Protein AF-A0A812H9Y6-F1 (afdb_monomer_lite)

pLDDT: mean 73.73, std 16.24, range [31.75, 98.31]

Foldseek 3Di:
DPLAPDDQCVQFFDAPVVNCVVLQPLDDPDPDGFDWDWAADCAWIKIDRQAQQKMFIFGRRDRVRTGTFKIKHFDPDPSHHHHDSYADPQRDDQQQFPQNCCVRVPDFLDWDAADDPTFIKTHRQQSQKIWTFDHRDPPPRRTTTGMMMGGDHDDLVCAAQPQPRRRFPAADPFQSPHGHNDVVSVVVCCVVCCVVRPRNVVVVVVVVVVVVVVVVVVVVVVVVVVVVVVVVVVVPPPPDDDDDDDDDDDDDDDDDDDDDPVVVVVVVVPPPDPPVVVVVVVVVVVVVVVVVVVVVVVVVVVVVVVVVVVVVVVVVCVVCVVVVVVVVVVVVVVVVVVVVVVVVVVVVVVVVVVVVVVVVVVVVVVVVVVVVVVVVVVLVVVVVVLVVVLVVLVVQLVVLVVQLVVLVVVLVVLVVVLVVLVVVVPDDPVSVVVNVVSVVVSVVSVVSNVVSVVSNVVSVVVSVVSVVVVVVSVVVVLVSVPDDDPLSVLVVLLVVLVVLLVVLVVLLVVLVVVLVVLVVVLVVLVPDDPPDPVSVVVNVVSVVVSVVSVVSNVVSVVSNVVSVVSNVVSVVVSVVVVLVVQLPDDDDPPLNVLSVVLSVLVVQLVVLVVQLVVLVVLLVVLVVVLVVLVPDDPPDPVSVVVNVVSVVVSVVSVVSNVVSVVSNVVSVVSSVVSVVVVVLVVVVVVLVVPPPDPCNVLVVVLNVLVVQLVVLVVQLVVLVVVLVVLVVVLVVLVPDDPPDPVSVVVSVVSVVVSVVSVVSNVVSVVSNVVSVVVSVVSVVVVVVVVVVVVVVVVVVVPCPDPVNVVVVVVVVVVVVVVVVVD

Radius of gyration: 54.63 Å; chains: 1; bounding box: 152×112×188 Å

Structure (mmCIF, N/CA/C/O backbone):
data_AF-A0A812H9Y6-F1
#
_entry.id   AF-A0A812H9Y6-F1
#
loop_
_atom_site.group_PDB
_atom_site.id
_atom_site.type_symbol
_atom_site.label_atom_id
_atom_site.label_alt_id
_atom_site.label_comp_id
_atom_site.label_asym_id
_atom_site.label_entity_id
_atom_site.label_seq_id
_atom_site.pdbx_PDB_ins_code
_atom_site.Cartn_x
_atom_site.Cartn_y
_atom_site.Cartn_z
_atom_site.occupancy
_atom_site.B_iso_or_equiv
_atom_site.auth_seq_id
_atom_site.auth_comp_id
_atom_site.auth_asym_id
_atom_site.auth_atom_id
_atom_site.pdbx_PDB_model_num
ATOM 1 N N . MET A 1 1 ? -28.471 -32.397 -8.929 1.00 45.22 1 MET A N 1
ATOM 2 C CA . MET A 1 1 ? -27.597 -33.242 -8.087 1.00 45.22 1 MET A CA 1
ATOM 3 C C . MET A 1 1 ? -28.238 -33.353 -6.715 1.00 45.22 1 MET A C 1
ATOM 5 O O . MET A 1 1 ? -28.966 -32.438 -6.343 1.00 45.22 1 MET A O 1
ATOM 9 N N . ALA A 1 2 ? -28.072 -34.466 -5.997 1.00 45.47 2 ALA A N 1
ATOM 10 C CA . ALA A 1 2 ? -28.437 -34.462 -4.582 1.00 45.47 2 ALA A CA 1
ATOM 11 C C . ALA A 1 2 ? -27.534 -33.433 -3.868 1.00 45.47 2 ALA A C 1
ATOM 13 O O . ALA A 1 2 ? -26.368 -33.326 -4.245 1.00 45.47 2 ALA A O 1
ATOM 14 N N . PRO A 1 3 ? -28.021 -32.687 -2.862 1.00 55.81 3 PRO A N 1
ATOM 15 C CA . PRO A 1 3 ? -27.244 -31.649 -2.170 1.00 55.81 3 PRO A CA 1
ATOM 16 C C . PRO A 1 3 ? -26.027 -32.176 -1.378 1.00 55.81 3 PRO A C 1
ATOM 18 O O . PRO A 1 3 ? -25.462 -31.441 -0.588 1.00 55.81 3 PRO A O 1
ATOM 21 N N . ALA A 1 4 ? -25.638 -33.444 -1.541 1.00 61.41 4 ALA A N 1
ATOM 22 C CA . ALA A 1 4 ? -24.475 -34.039 -0.886 1.00 61.41 4 ALA A CA 1
ATOM 23 C C . ALA A 1 4 ? -23.199 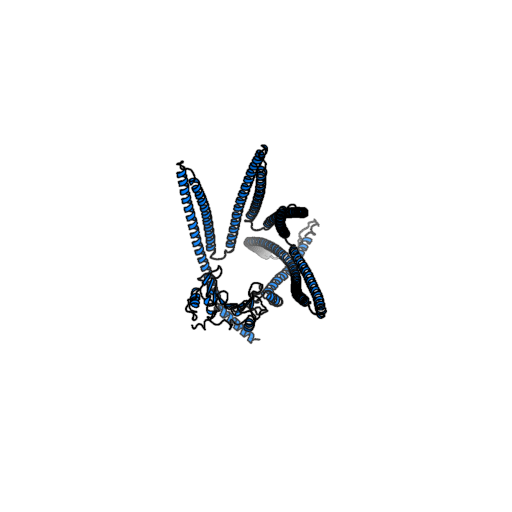-34.020 -1.753 1.00 61.41 4 ALA A C 1
ATOM 25 O O . ALA A 1 4 ? -22.120 -34.236 -1.211 1.00 61.41 4 ALA A O 1
ATOM 26 N N . ASP A 1 5 ? -23.310 -33.741 -3.059 1.00 80.94 5 ASP A N 1
ATOM 27 C CA . ASP A 1 5 ? -22.203 -33.904 -4.020 1.00 80.94 5 ASP A CA 1
ATOM 28 C C . ASP A 1 5 ? -21.676 -32.574 -4.591 1.00 80.94 5 ASP A C 1
ATOM 30 O O . ASP A 1 5 ? -20.948 -32.581 -5.579 1.00 80.94 5 ASP A O 1
ATOM 34 N N . PHE A 1 6 ? -22.074 -31.421 -4.045 1.00 90.81 6 PHE A N 1
ATOM 35 C CA . PHE A 1 6 ? -21.600 -30.136 -4.561 1.00 90.81 6 PHE A CA 1
ATOM 36 C C . PHE A 1 6 ? -20.205 -29.803 -4.020 1.00 90.81 6 PHE A C 1
ATOM 38 O O . PHE A 1 6 ? -20.013 -29.661 -2.809 1.00 90.81 6 PHE A O 1
ATOM 45 N N . GLU A 1 7 ? -19.244 -29.629 -4.924 1.00 93.81 7 GLU A N 1
ATOM 46 C CA . GLU A 1 7 ? -17.911 -29.136 -4.594 1.00 93.81 7 GLU A CA 1
ATOM 47 C C . GLU A 1 7 ? -17.828 -27.628 -4.844 1.00 93.81 7 GLU A C 1
ATOM 49 O O . GLU A 1 7 ? -17.926 -27.152 -5.972 1.00 93.81 7 GLU A O 1
ATOM 54 N N . ALA A 1 8 ? -17.586 -26.852 -3.785 1.00 95.12 8 ALA A N 1
ATOM 55 C CA . ALA A 1 8 ? -17.514 -25.393 -3.875 1.00 95.12 8 ALA A CA 1
ATOM 56 C C . ALA A 1 8 ? -16.424 -24.880 -4.842 1.00 95.12 8 ALA A C 1
ATOM 58 O O . ALA A 1 8 ? -16.546 -23.777 -5.373 1.00 95.12 8 ALA A O 1
ATOM 59 N N . SER A 1 9 ? -15.382 -25.676 -5.106 1.00 95.19 9 SER A N 1
ATOM 60 C CA . SER A 1 9 ? -14.340 -25.370 -6.092 1.00 95.19 9 SER A CA 1
ATOM 61 C C . SER A 1 9 ? -14.849 -25.319 -7.533 1.00 95.19 9 SER A C 1
ATOM 63 O O . SER A 1 9 ? -14.215 -24.663 -8.355 1.00 95.19 9 SER A O 1
ATOM 65 N N . GLU A 1 10 ? -15.992 -25.938 -7.849 1.00 95.94 10 GLU A N 1
ATOM 66 C CA . GLU A 1 10 ? -16.616 -25.859 -9.180 1.00 95.94 10 GLU A CA 1
ATOM 67 C C . GLU A 1 10 ? -17.096 -24.443 -9.526 1.00 95.94 10 GLU A C 1
ATOM 69 O O . GLU A 1 10 ? -17.323 -24.136 -10.695 1.00 95.94 10 GLU A O 1
ATOM 74 N N . LEU A 1 11 ? -17.234 -23.561 -8.527 1.00 96.75 11 LEU A N 1
ATOM 75 C CA . LEU A 1 11 ? -17.582 -22.161 -8.759 1.00 96.75 11 LEU A CA 1
ATOM 76 C C . LEU A 1 11 ? -16.413 -21.348 -9.323 1.00 96.75 11 LEU A C 1
ATOM 78 O O . LEU A 1 11 ? -16.662 -20.309 -9.931 1.00 96.75 11 LEU A O 1
ATOM 82 N N . LEU A 1 12 ? -15.163 -21.786 -9.131 1.00 97.38 12 LEU A N 1
ATOM 83 C CA . LEU A 1 12 ? -13.985 -21.060 -9.605 1.00 97.38 12 LEU A CA 1
ATOM 84 C C . LEU A 1 12 ? -13.983 -20.961 -11.135 1.00 97.38 12 LEU A C 1
ATOM 86 O O . LEU A 1 12 ? -14.175 -21.944 -11.846 1.00 97.38 12 LEU A O 1
ATOM 90 N N . GLY A 1 13 ? -13.731 -19.759 -11.650 1.00 96.44 13 GLY A N 1
ATOM 91 C CA . GLY A 1 13 ? -13.686 -19.486 -13.084 1.00 96.44 13 GLY A CA 1
ATOM 92 C C . GLY A 1 13 ? -15.052 -19.364 -13.765 1.00 96.44 13 GLY A C 1
ATOM 93 O O . GLY A 1 13 ? -15.082 -19.103 -14.967 1.00 96.44 13 GLY A O 1
ATOM 94 N N . LEU A 1 14 ? -16.171 -19.510 -13.046 1.00 97.25 14 LEU A N 1
ATOM 95 C CA . LEU A 1 14 ? -17.496 -19.219 -13.600 1.00 97.25 14 LEU A CA 1
ATOM 96 C C . LEU A 1 14 ? -17.693 -17.712 -13.784 1.00 97.25 14 LEU A C 1
ATOM 98 O O . LEU A 1 14 ? -17.164 -16.902 -13.022 1.00 97.25 14 LEU A O 1
ATOM 102 N N . ASP A 1 15 ? -18.474 -17.332 -14.792 1.00 96.56 15 ASP A N 1
ATOM 103 C CA . ASP A 1 15 ? -18.981 -15.967 -14.913 1.00 96.56 15 ASP A CA 1
ATOM 104 C C . ASP A 1 15 ? -20.146 -15.708 -13.939 1.00 96.56 15 ASP A C 1
ATOM 106 O O . ASP A 1 15 ? -20.607 -16.594 -13.206 1.00 96.56 15 ASP A O 1
ATOM 110 N N . GLN A 1 16 ? -20.605 -14.458 -13.898 1.00 95.06 16 GLN A N 1
ATOM 111 C CA . GLN A 1 16 ? -21.640 -14.025 -12.964 1.00 95.06 16 GLN A CA 1
ATOM 112 C C . GLN A 1 16 ? -22.977 -14.762 -13.162 1.00 95.06 16 GLN A C 1
ATOM 114 O O . GLN A 1 16 ? -23.628 -15.107 -12.172 1.00 95.06 16 GLN A O 1
ATOM 119 N N . ASP A 1 17 ? -23.387 -15.023 -14.403 1.00 94.62 17 ASP A N 1
ATOM 120 C CA . ASP A 1 17 ? -24.685 -15.630 -14.718 1.00 94.62 17 ASP A CA 1
ATOM 121 C C . ASP A 1 17 ? -24.686 -17.136 -14.442 1.00 94.62 17 ASP A C 1
ATOM 123 O O . ASP A 1 17 ? -25.626 -17.670 -13.837 1.00 94.62 17 ASP A O 1
ATOM 127 N N . ALA A 1 18 ? -23.597 -17.817 -14.801 1.00 95.69 18 ALA A N 1
ATOM 128 C CA . ALA A 1 18 ? -23.378 -19.215 -14.465 1.00 95.69 18 ALA A CA 1
ATOM 129 C C . ALA A 1 18 ? -23.347 -19.409 -12.943 1.00 95.69 18 ALA A C 1
ATOM 131 O O . ALA A 1 18 ? -24.037 -20.285 -12.419 1.00 95.69 18 ALA A O 1
ATOM 132 N N . CYS A 1 19 ? -22.632 -18.547 -12.212 1.00 95.38 19 CYS A N 1
ATOM 133 C CA . CYS A 1 19 ? -22.560 -18.627 -10.755 1.00 95.38 19 CYS A CA 1
ATOM 134 C C . CYS A 1 19 ? -23.928 -18.389 -10.087 1.00 95.38 19 CYS A C 1
ATOM 136 O O . CYS A 1 19 ? -24.327 -19.154 -9.206 1.00 95.38 19 CYS A O 1
ATOM 138 N N . ARG A 1 20 ? -24.698 -17.388 -10.545 1.00 94.81 20 ARG A N 1
ATOM 139 C CA . ARG A 1 20 ? -26.080 -17.152 -10.079 1.00 94.81 20 ARG A CA 1
ATOM 140 C C . ARG A 1 20 ? -26.973 -18.370 -10.298 1.00 94.81 20 ARG A C 1
ATOM 142 O O . ARG A 1 20 ? -27.770 -18.697 -9.421 1.00 94.81 20 ARG A O 1
ATOM 149 N N . THR A 1 21 ? -26.832 -19.029 -11.446 1.00 94.19 21 THR A N 1
ATOM 150 C CA . THR A 1 21 ? -27.597 -20.235 -11.786 1.00 94.19 21 THR A CA 1
ATOM 151 C C . THR A 1 21 ? -27.258 -21.372 -10.825 1.00 94.19 21 THR A C 1
ATOM 153 O O . THR A 1 21 ? -28.156 -21.905 -10.176 1.00 94.19 21 THR A O 1
ATOM 156 N N . VAL A 1 22 ? -25.967 -21.673 -10.640 1.00 94.19 22 VAL A N 1
ATOM 157 C CA . VAL A 1 22 ? -25.518 -22.739 -9.729 1.00 94.19 22 VAL A CA 1
ATOM 158 C C . VAL A 1 22 ? -25.976 -22.466 -8.294 1.00 94.19 22 VAL A C 1
ATOM 160 O O . VAL A 1 22 ? -26.613 -23.322 -7.687 1.00 94.19 22 VAL A O 1
ATOM 163 N N . LEU A 1 23 ? -25.739 -21.263 -7.758 1.00 92.94 23 LEU A N 1
ATOM 164 C CA . LEU A 1 23 ? -26.160 -20.915 -6.393 1.00 92.94 23 LEU A CA 1
ATOM 165 C C . LEU A 1 23 ? -27.689 -20.920 -6.222 1.00 92.94 23 LEU A C 1
ATOM 167 O O . LEU A 1 23 ? -28.188 -21.269 -5.152 1.00 92.94 23 LEU A O 1
ATOM 171 N N . GLY A 1 24 ? -28.442 -20.564 -7.267 1.00 90.44 24 GLY A N 1
ATOM 172 C CA . GLY A 1 24 ? -29.904 -20.636 -7.278 1.00 90.44 24 GLY A CA 1
ATOM 173 C C . GLY A 1 24 ? -30.453 -22.069 -7.273 1.00 90.44 24 GLY A C 1
ATOM 174 O O . GLY A 1 24 ? -31.546 -22.302 -6.738 1.00 90.44 24 GLY A O 1
ATOM 175 N N . ASP A 1 25 ? -29.686 -23.013 -7.822 1.00 88.62 25 ASP A N 1
ATOM 176 C CA . ASP A 1 25 ? -30.026 -24.434 -7.929 1.00 88.62 25 ASP A CA 1
ATOM 177 C C . ASP A 1 25 ? -29.615 -25.257 -6.700 1.00 88.62 25 ASP A C 1
ATOM 179 O O . ASP A 1 25 ? -30.205 -26.313 -6.457 1.00 88.62 25 ASP A O 1
ATOM 183 N N . LEU A 1 26 ? -28.692 -24.759 -5.863 1.00 85.25 26 LEU A N 1
ATOM 184 C CA . LEU A 1 26 ? -28.253 -25.376 -4.595 1.00 85.25 26 LEU A CA 1
ATOM 185 C C . LEU A 1 26 ? -29.314 -25.361 -3.485 1.00 85.25 26 LEU A C 1
ATOM 187 O O . LEU A 1 26 ? -29.005 -25.345 -2.293 1.00 85.25 26 LEU A O 1
ATOM 191 N N . ARG A 1 27 ? -30.591 -25.409 -3.865 1.00 68.38 27 ARG A N 1
ATOM 192 C CA . ARG A 1 27 ? -31.733 -25.571 -2.972 1.00 68.38 27 ARG A CA 1
ATOM 193 C C . ARG A 1 27 ? -31.579 -26.864 -2.170 1.00 68.38 27 ARG A C 1
ATOM 195 O O . ARG A 1 27 ? -32.068 -27.926 -2.554 1.00 68.38 27 ARG A O 1
ATOM 202 N N . GLY A 1 28 ? -30.956 -26.764 -0.999 1.00 59.31 28 GLY A N 1
ATOM 203 C CA . GLY A 1 28 ? -31.250 -27.662 0.109 1.00 59.31 28 GLY A CA 1
ATOM 204 C C . GLY A 1 28 ? -32.756 -27.634 0.408 1.00 59.31 28 GLY A C 1
ATOM 205 O O . GLY A 1 28 ? -33.483 -26.792 -0.112 1.00 59.31 28 GLY A O 1
ATOM 206 N N . ALA A 1 29 ? -33.242 -28.542 1.254 1.00 48.31 29 ALA A N 1
ATOM 207 C CA . ALA A 1 29 ? -34.662 -28.822 1.533 1.00 48.31 29 ALA A CA 1
ATOM 208 C C . ALA A 1 29 ? -35.567 -27.635 1.985 1.00 48.31 29 ALA A C 1
ATOM 210 O O . ALA A 1 29 ? -36.717 -27.846 2.371 1.00 48.31 29 ALA A O 1
ATOM 211 N N . SER A 1 30 ? -35.082 -26.394 1.954 1.00 53.72 30 SER A N 1
ATOM 212 C CA . SER A 1 30 ? -35.827 -25.176 2.246 1.00 53.72 30 SER A CA 1
ATOM 213 C C . SER A 1 30 ? -36.622 -24.695 1.024 1.00 53.72 30 SER A C 1
ATOM 215 O O . SER A 1 30 ? -36.083 -24.446 -0.049 1.00 53.72 30 SER A O 1
ATOM 217 N N . LEU A 1 31 ? -37.934 -24.522 1.200 1.00 59.75 31 LEU A N 1
ATOM 218 C CA . LEU A 1 31 ? -38.875 -24.067 0.165 1.00 59.75 31 LEU A CA 1
ATOM 219 C C . LEU A 1 31 ? -38.742 -22.573 -0.196 1.00 59.75 31 LEU A C 1
ATOM 221 O O . LEU A 1 31 ? -39.502 -22.083 -1.033 1.00 59.75 31 LEU A O 1
ATOM 225 N N . ARG A 1 32 ? -37.834 -21.825 0.445 1.00 69.31 32 ARG A N 1
ATOM 226 C CA . ARG A 1 32 ? -37.672 -20.383 0.211 1.00 69.31 32 ARG A CA 1
ATOM 227 C C . ARG A 1 32 ? -36.626 -20.113 -0.879 1.00 69.31 32 ARG A C 1
ATOM 229 O O . ARG A 1 32 ? -35.589 -20.772 -0.877 1.00 69.31 32 ARG A O 1
ATOM 236 N N . PRO A 1 33 ? -36.876 -19.160 -1.796 1.00 76.06 33 PRO A N 1
ATOM 237 C CA . PRO A 1 33 ? -35.868 -18.732 -2.758 1.00 76.06 33 PRO A CA 1
ATOM 238 C C . PRO A 1 33 ? -34.644 -18.184 -2.015 1.00 76.06 33 PRO A C 1
ATOM 240 O O . PRO A 1 33 ? -34.792 -17.417 -1.064 1.00 76.06 33 PRO A O 1
ATOM 243 N N . VAL A 1 34 ? -33.452 -18.618 -2.430 1.00 84.81 34 VAL A N 1
ATOM 244 C CA . VAL A 1 34 ? -32.186 -18.108 -1.897 1.00 84.81 34 VAL A CA 1
ATOM 245 C C . VAL A 1 34 ? -32.052 -16.657 -2.341 1.00 84.81 34 VAL A C 1
ATOM 247 O O . VAL A 1 34 ? -32.047 -16.364 -3.536 1.00 84.81 34 VAL A O 1
ATOM 250 N N . GLU A 1 35 ? -31.987 -15.750 -1.375 1.00 92.44 35 GLU A N 1
ATOM 251 C CA . GLU A 1 35 ? -31.729 -14.341 -1.634 1.00 92.44 35 GLU A CA 1
ATOM 252 C C . GLU A 1 35 ? -30.244 -14.166 -1.964 1.00 92.44 35 GLU A C 1
ATOM 254 O O . GLU A 1 35 ? -29.372 -14.535 -1.173 1.00 92.44 35 GLU A O 1
ATOM 259 N N . LEU A 1 36 ? -29.970 -13.667 -3.171 1.00 95.25 36 LEU A N 1
ATOM 260 C CA . LEU A 1 36 ? -28.624 -13.404 -3.665 1.00 95.25 36 LEU A CA 1
ATOM 261 C C . LEU A 1 36 ? -28.372 -11.896 -3.644 1.00 95.25 36 LEU A C 1
ATOM 263 O O . LEU A 1 36 ? -29.016 -11.144 -4.377 1.00 95.25 36 LEU A O 1
ATOM 267 N N . GLU A 1 37 ? -27.414 -11.461 -2.834 1.00 96.62 37 GLU A N 1
ATOM 268 C CA . GLU A 1 37 ? -27.000 -10.061 -2.734 1.00 96.62 37 GLU A CA 1
ATOM 269 C C . GLU A 1 37 ? -25.759 -9.828 -3.603 1.00 96.62 37 GLU A C 1
ATOM 271 O O . GLU A 1 37 ? -24.742 -10.503 -3.437 1.00 96.62 37 GLU A O 1
ATOM 276 N N . PHE A 1 38 ? -25.822 -8.868 -4.526 1.00 96.19 38 PHE A N 1
ATOM 277 C CA . PHE A 1 38 ? -24.685 -8.488 -5.365 1.00 96.19 38 PHE A CA 1
ATOM 278 C C . PHE A 1 38 ? -24.125 -7.132 -4.934 1.00 96.19 38 PHE A C 1
ATOM 280 O O . PHE A 1 38 ? -24.885 -6.177 -4.769 1.00 96.19 38 PHE A O 1
ATOM 287 N N . LYS A 1 39 ? -22.802 -7.039 -4.773 1.00 96.81 39 LYS A N 1
ATOM 288 C CA . LYS A 1 39 ? -22.103 -5.809 -4.384 1.00 96.81 39 LYS A CA 1
ATOM 289 C C . LYS A 1 39 ? -20.833 -5.635 -5.210 1.00 96.81 39 LYS A C 1
ATOM 291 O O . LYS A 1 39 ? -19.954 -6.486 -5.153 1.00 96.81 39 LYS A O 1
ATOM 296 N N . SER A 1 40 ? -20.719 -4.538 -5.950 1.00 94.88 40 SER A N 1
ATOM 297 C CA . SER A 1 40 ? -19.539 -4.218 -6.761 1.00 94.88 40 SER A CA 1
ATOM 298 C C . SER A 1 40 ? -18.650 -3.168 -6.095 1.00 94.88 40 SER A C 1
ATOM 300 O O . SER A 1 40 ? -19.141 -2.249 -5.438 1.00 94.88 40 SER A O 1
ATOM 302 N N . PHE A 1 41 ? -17.346 -3.291 -6.314 1.00 94.62 41 PHE A N 1
ATOM 303 C CA . PHE A 1 41 ? -16.297 -2.348 -5.938 1.00 94.62 41 PHE A CA 1
ATOM 304 C C . PHE A 1 41 ? -15.463 -1.992 -7.179 1.00 94.62 41 PHE A C 1
ATOM 306 O O . PHE A 1 41 ? -15.720 -2.489 -8.274 1.00 94.62 41 PHE A O 1
ATOM 313 N N . ARG A 1 42 ? -14.478 -1.098 -7.023 1.00 91.50 42 ARG A N 1
ATOM 314 C CA . ARG A 1 42 ? -13.653 -0.606 -8.141 1.00 91.50 42 ARG A CA 1
ATOM 315 C C . ARG A 1 42 ? -12.817 -1.712 -8.799 1.00 91.50 42 ARG A C 1
ATOM 317 O O . ARG A 1 42 ? -12.554 -1.646 -9.992 1.00 91.50 42 ARG A O 1
ATOM 324 N N . ASP A 1 43 ? -12.377 -2.688 -8.019 1.00 94.00 43 ASP A N 1
ATOM 325 C CA . ASP A 1 43 ? -11.430 -3.739 -8.399 1.00 94.00 43 ASP A CA 1
ATOM 326 C C . ASP A 1 43 ? -12.067 -5.135 -8.470 1.00 94.00 43 ASP A C 1
ATOM 328 O O . ASP A 1 43 ? -11.654 -5.964 -9.282 1.00 94.00 43 ASP A O 1
ATOM 332 N N . CYS A 1 44 ? -13.105 -5.383 -7.673 1.00 96.62 44 CYS A N 1
ATOM 333 C CA . CYS A 1 44 ? -13.784 -6.671 -7.590 1.00 96.62 44 CYS A CA 1
ATOM 334 C C . CYS A 1 44 ? -15.300 -6.530 -7.398 1.00 96.62 44 CYS A C 1
ATOM 336 O O . CYS A 1 44 ? -15.819 -5.460 -7.082 1.00 96.62 44 CYS A O 1
ATOM 338 N N . ALA A 1 45 ? -16.034 -7.626 -7.556 1.00 96.81 45 ALA A N 1
ATOM 339 C CA . ALA A 1 45 ? -17.446 -7.705 -7.191 1.00 96.81 45 ALA A CA 1
ATOM 340 C C . ALA A 1 45 ? -17.723 -8.954 -6.356 1.00 96.81 45 ALA A C 1
ATOM 342 O O . ALA A 1 45 ? -16.981 -9.924 -6.427 1.00 96.81 45 ALA A O 1
ATOM 343 N N . TYR A 1 46 ? -18.796 -8.944 -5.574 1.00 97.75 46 TYR A N 1
ATOM 344 C CA . TYR A 1 46 ? -19.189 -10.048 -4.708 1.00 97.75 46 TYR A CA 1
ATOM 345 C C . TYR A 1 46 ? -20.632 -10.454 -4.976 1.00 97.75 46 TYR A C 1
ATOM 347 O O . TYR A 1 46 ? -21.513 -9.604 -5.119 1.00 97.75 46 TYR A O 1
ATOM 355 N N . LEU A 1 47 ? -20.881 -11.761 -4.980 1.00 97.38 47 LEU A N 1
ATOM 356 C CA . LEU A 1 47 ? -22.219 -12.344 -4.953 1.00 97.38 47 LEU A CA 1
ATOM 357 C C . LEU A 1 47 ? -22.345 -13.179 -3.681 1.00 97.38 47 LEU A C 1
ATOM 359 O O . LEU A 1 47 ? -21.580 -14.112 -3.452 1.00 97.38 47 LEU A O 1
ATOM 363 N N . THR A 1 48 ? -23.295 -12.805 -2.833 1.00 97.56 48 THR A N 1
ATOM 364 C CA . THR A 1 48 ? -23.435 -13.321 -1.473 1.00 97.56 48 THR A CA 1
ATOM 365 C C . THR A 1 48 ? -24.745 -14.086 -1.343 1.00 97.56 48 THR A C 1
ATOM 367 O O . THR A 1 48 ? -25.812 -13.548 -1.629 1.00 97.56 48 THR A O 1
ATOM 370 N N . ALA A 1 49 ? -24.670 -15.325 -0.868 1.00 95.75 49 ALA A N 1
ATOM 371 C CA . ALA A 1 49 ? -25.800 -16.189 -0.557 1.00 95.75 49 ALA A CA 1
ATOM 372 C C . ALA A 1 49 ? -25.774 -16.530 0.942 1.00 95.75 49 ALA A C 1
ATOM 374 O O . ALA A 1 49 ? -25.373 -17.625 1.346 1.00 95.75 49 ALA A O 1
ATOM 375 N N . LYS A 1 50 ? -26.201 -15.583 1.790 1.00 95.00 50 LYS A N 1
ATOM 376 C CA . LYS A 1 50 ? -26.114 -15.700 3.262 1.00 95.00 50 LYS A CA 1
ATOM 377 C C . LYS A 1 50 ? -26.779 -16.962 3.808 1.00 95.00 50 LYS A C 1
ATOM 379 O O . LYS A 1 50 ? -26.227 -17.618 4.686 1.00 95.00 50 LYS A O 1
ATOM 384 N N . ALA A 1 51 ? -27.932 -17.334 3.249 1.00 93.00 51 ALA A N 1
ATOM 385 C CA . ALA A 1 51 ? -28.676 -18.530 3.647 1.00 93.00 51 ALA A CA 1
ATOM 386 C C . ALA A 1 51 ? -27.950 -19.851 3.325 1.00 93.00 51 ALA A C 1
ATOM 388 O O . ALA A 1 51 ? -28.257 -20.868 3.940 1.00 93.00 51 ALA A O 1
ATOM 389 N N . LEU A 1 52 ? -27.009 -19.838 2.374 1.00 93.50 52 LEU A N 1
ATOM 390 C CA . LEU A 1 52 ? -26.175 -20.991 2.023 1.00 93.50 52 LEU A CA 1
ATOM 391 C C . LEU A 1 52 ? -24.811 -20.967 2.724 1.00 93.50 52 LEU A C 1
ATOM 393 O O . LEU A 1 52 ? -24.073 -21.942 2.617 1.00 93.50 52 LEU A O 1
ATOM 397 N N . GLY A 1 53 ? -24.456 -19.871 3.402 1.00 95.75 53 GLY A N 1
ATOM 398 C CA . GLY A 1 53 ? -23.113 -19.687 3.952 1.00 95.75 53 GLY A CA 1
ATOM 399 C C . GLY A 1 53 ? -22.038 -19.529 2.879 1.00 95.75 53 GLY A C 1
ATOM 400 O O . GLY A 1 53 ? -20.900 -19.921 3.114 1.00 95.75 53 GLY A O 1
ATOM 401 N N . VAL A 1 54 ? -22.390 -19.009 1.696 1.00 96.75 54 VAL A N 1
ATOM 402 C CA . VAL A 1 54 ? -21.466 -18.861 0.559 1.00 96.75 54 VAL A CA 1
ATOM 403 C C . VAL A 1 54 ? -21.383 -17.403 0.127 1.00 96.75 54 VAL A C 1
ATOM 405 O O . VAL A 1 54 ? -22.402 -16.722 -0.004 1.00 96.75 54 VAL A O 1
ATOM 408 N N . GLN A 1 55 ? -20.176 -16.935 -0.159 1.00 97.88 55 GLN A N 1
ATOM 409 C CA . GLN A 1 55 ? -19.928 -15.705 -0.904 1.00 97.88 55 GLN A CA 1
ATOM 410 C C . GLN A 1 55 ? -18.880 -15.991 -1.974 1.00 97.88 55 GLN A C 1
ATOM 412 O O . GLN A 1 55 ? -17.931 -16.720 -1.726 1.00 97.88 55 GLN A O 1
ATOM 417 N N . VAL A 1 56 ? -19.025 -15.420 -3.161 1.00 98.00 56 VAL A N 1
ATOM 418 C CA . VAL A 1 56 ? -18.003 -15.497 -4.210 1.00 98.00 56 VAL A CA 1
ATOM 419 C C . VAL A 1 56 ? -17.517 -14.104 -4.568 1.00 98.00 56 VAL A C 1
ATOM 421 O O . VAL A 1 56 ? -18.300 -13.151 -4.522 1.00 98.00 56 VAL A O 1
ATOM 424 N N . ARG A 1 57 ? -16.240 -13.995 -4.933 1.00 97.94 57 ARG A N 1
ATOM 425 C CA . ARG A 1 57 ? -15.623 -12.781 -5.467 1.00 97.94 57 ARG A CA 1
ATOM 426 C C . ARG A 1 57 ? -15.337 -12.954 -6.952 1.00 97.94 57 ARG A C 1
ATOM 428 O O . ARG A 1 57 ? -14.911 -14.023 -7.376 1.00 97.94 57 ARG A O 1
ATOM 435 N N . PHE A 1 58 ? -15.577 -11.897 -7.715 1.00 97.44 58 PHE A N 1
ATOM 436 C CA . PHE A 1 58 ? -15.262 -11.784 -9.129 1.00 97.44 58 PHE A CA 1
ATOM 437 C C . PHE A 1 58 ? -14.150 -10.767 -9.348 1.00 97.44 58 PHE A C 1
ATOM 439 O O . PHE A 1 58 ? -14.229 -9.652 -8.820 1.00 97.44 58 PHE A O 1
ATOM 446 N N . THR A 1 59 ? -13.185 -11.131 -10.191 1.00 94.19 59 THR A N 1
ATOM 447 C CA . THR A 1 59 ? -12.086 -10.252 -10.606 1.00 94.19 59 THR A CA 1
ATOM 448 C C . THR A 1 59 ? -11.836 -10.413 -12.115 1.00 94.19 59 THR A C 1
ATOM 450 O O . THR A 1 59 ? -11.723 -11.551 -12.578 1.00 94.19 59 THR A O 1
ATOM 453 N N . PRO A 1 60 ? -11.729 -9.318 -12.899 1.00 90.25 60 PRO A N 1
ATOM 454 C CA . PRO A 1 60 ? -11.994 -7.924 -12.513 1.00 90.25 60 PRO A CA 1
ATOM 455 C C . PRO A 1 60 ? -13.492 -7.669 -12.251 1.00 90.25 60 PRO A C 1
ATOM 457 O O . PRO A 1 60 ? -14.332 -8.509 -12.564 1.00 90.25 60 PRO A O 1
ATOM 460 N N . ALA A 1 61 ? -13.837 -6.507 -11.686 1.00 82.44 61 ALA A N 1
ATOM 461 C CA . ALA A 1 61 ? -15.228 -6.132 -11.388 1.00 82.44 61 ALA A CA 1
ATOM 462 C C . ALA A 1 61 ? -16.156 -6.058 -12.621 1.00 82.44 61 ALA A C 1
ATOM 464 O O . ALA A 1 61 ? -17.375 -6.138 -12.469 1.00 82.44 61 ALA A O 1
ATOM 465 N N . ASP A 1 62 ? -15.595 -5.886 -13.823 1.00 85.38 62 ASP A N 1
ATOM 466 C CA . ASP A 1 62 ? -16.338 -5.684 -15.069 1.00 85.38 62 ASP A CA 1
ATOM 467 C C . ASP A 1 62 ? -17.065 -6.973 -15.525 1.00 85.38 62 ASP A C 1
ATOM 469 O O . ASP A 1 62 ? -16.395 -7.947 -15.884 1.00 85.38 62 ASP A O 1
ATOM 473 N N . PRO A 1 63 ? -18.416 -7.011 -15.559 1.00 83.50 63 PRO A N 1
ATOM 474 C CA . PRO A 1 63 ? -19.211 -8.224 -15.789 1.00 83.50 63 PRO A CA 1
ATOM 475 C C . PRO A 1 63 ? -18.815 -9.130 -16.974 1.00 83.50 63 PRO A C 1
ATOM 477 O O . PRO A 1 63 ? -18.798 -10.347 -16.789 1.00 83.50 63 PRO A O 1
ATOM 480 N N . PRO A 1 64 ? -18.478 -8.631 -18.183 1.00 83.06 64 PRO A N 1
ATOM 481 C CA . PRO A 1 64 ? -18.122 -9.506 -19.304 1.00 83.06 64 PRO A CA 1
ATOM 482 C C . PRO A 1 64 ? -16.833 -10.311 -19.062 1.00 83.06 64 PRO A C 1
ATOM 484 O O . PRO A 1 64 ? -16.688 -11.429 -19.572 1.00 83.06 64 PRO A O 1
ATOM 487 N N . GLN A 1 65 ? -15.903 -9.778 -18.266 1.00 86.56 65 GLN A N 1
ATOM 488 C CA . GLN A 1 65 ? -14.620 -10.419 -17.946 1.00 86.56 65 GLN A CA 1
ATOM 489 C C . GLN A 1 65 ? -14.561 -10.964 -16.518 1.00 86.56 65 GLN A C 1
ATOM 491 O O . GLN A 1 65 ? -13.683 -11.769 -16.218 1.00 86.56 65 GLN A O 1
ATOM 496 N N . ALA A 1 66 ? -15.506 -10.570 -15.667 1.00 92.56 66 ALA A N 1
ATOM 497 C CA . ALA A 1 66 ? -15.656 -11.038 -14.304 1.00 92.56 66 ALA A CA 1
ATOM 498 C C . ALA A 1 66 ? -15.732 -12.565 -14.279 1.00 92.56 66 ALA A C 1
ATOM 500 O O . ALA A 1 66 ? -16.631 -13.181 -14.864 1.00 92.56 66 ALA A O 1
ATOM 501 N N . ARG A 1 67 ? -14.763 -13.181 -13.606 1.00 97.00 67 ARG A N 1
ATOM 502 C CA . ARG A 1 67 ? -14.752 -14.609 -13.292 1.00 97.00 67 ARG A CA 1
ATOM 503 C C . ARG A 1 67 ? -14.546 -14.778 -11.802 1.00 97.00 67 ARG A C 1
ATOM 505 O O . ARG A 1 67 ? -13.858 -13.967 -11.183 1.00 97.00 67 ARG A O 1
ATOM 512 N N . VAL A 1 68 ? -15.156 -15.814 -11.239 1.00 97.81 68 VAL A N 1
ATOM 513 C CA . VAL A 1 68 ? -14.986 -16.134 -9.823 1.00 97.81 68 VAL A CA 1
ATOM 514 C C . VAL A 1 68 ? -13.529 -16.501 -9.565 1.00 97.81 68 VAL A C 1
ATOM 516 O O . VAL A 1 68 ? -13.030 -17.480 -10.123 1.00 97.81 68 VAL A O 1
ATOM 519 N N . ASP A 1 69 ? -12.857 -15.734 -8.716 1.00 97.25 69 ASP A N 1
ATOM 520 C CA . ASP A 1 69 ? -11.468 -15.980 -8.328 1.00 97.25 69 ASP A CA 1
ATOM 521 C C . ASP A 1 69 ? -11.346 -16.515 -6.897 1.00 97.25 69 ASP A C 1
ATOM 523 O O . ASP A 1 69 ? -10.391 -17.226 -6.594 1.00 97.25 69 ASP A O 1
ATOM 527 N N . VAL A 1 70 ? -12.317 -16.221 -6.028 1.00 98.00 70 VAL A N 1
ATOM 528 C CA . VAL A 1 70 ? -12.357 -16.714 -4.646 1.00 98.00 70 VAL A CA 1
ATOM 529 C C . VAL A 1 70 ? -13.778 -17.101 -4.247 1.00 98.00 70 VAL A C 1
ATOM 531 O O . VAL A 1 70 ? -14.740 -16.387 -4.535 1.00 98.00 70 VAL A O 1
ATOM 534 N N . VAL A 1 71 ? -13.905 -18.219 -3.536 1.00 98.31 71 VAL A N 1
ATOM 535 C CA . VAL A 1 71 ? -15.148 -18.719 -2.938 1.00 98.31 71 VAL A CA 1
ATOM 536 C C . VAL A 1 71 ? -14.977 -18.778 -1.424 1.00 98.31 71 VAL A C 1
ATOM 538 O O . VAL A 1 71 ? -14.134 -19.513 -0.926 1.00 98.31 71 VAL A O 1
ATOM 541 N N . PHE A 1 72 ? -15.787 -18.036 -0.684 1.00 98.12 72 PHE A N 1
ATOM 542 C CA . PHE A 1 72 ? -15.819 -18.021 0.775 1.00 98.12 72 PHE A CA 1
ATOM 543 C C . PHE A 1 72 ? -16.950 -18.912 1.288 1.00 98.12 72 PHE A C 1
ATOM 545 O O . PHE A 1 72 ? -18.110 -18.755 0.898 1.00 98.12 72 PHE A O 1
ATOM 552 N N . LEU A 1 73 ? -16.607 -19.820 2.195 1.00 97.88 73 LEU A N 1
ATOM 553 C CA . LEU A 1 73 ? -17.514 -20.699 2.918 1.00 97.88 73 LEU A CA 1
ATOM 554 C C . LEU A 1 73 ? -17.525 -20.273 4.380 1.00 97.88 73 LEU A C 1
ATOM 556 O O . LEU A 1 73 ? -16.483 -20.277 5.032 1.00 97.88 73 LEU A O 1
ATOM 560 N N . TYR A 1 74 ? -18.689 -19.920 4.903 1.00 97.50 74 TYR A N 1
ATOM 561 C CA . TYR A 1 74 ? -18.827 -19.397 6.256 1.00 97.50 74 TYR A CA 1
ATOM 562 C C . TYR A 1 74 ? -19.262 -20.477 7.241 1.00 97.50 74 TYR A C 1
ATOM 564 O O . TYR A 1 74 ? -20.111 -21.325 6.949 1.00 97.50 74 TYR A O 1
ATOM 572 N N . ASN A 1 75 ? -18.704 -20.403 8.445 1.00 95.62 75 ASN A N 1
ATOM 573 C CA . ASN A 1 75 ? -19.301 -21.018 9.618 1.00 95.62 75 ASN A CA 1
ATOM 574 C C . ASN A 1 75 ? -20.461 -20.137 10.125 1.00 95.62 75 ASN A C 1
ATOM 576 O O . ASN A 1 75 ? -20.581 -18.978 9.736 1.00 95.62 75 ASN A O 1
ATOM 580 N N . GLU A 1 76 ? -21.307 -20.653 11.017 1.00 92.88 76 GLU A N 1
ATOM 581 C CA . GLU A 1 76 ? -22.418 -19.870 11.580 1.00 92.88 76 GLU A CA 1
ATOM 582 C C . GLU A 1 76 ? -21.906 -18.602 12.295 1.00 92.88 76 GLU A C 1
ATOM 584 O O . GLU A 1 76 ? -21.181 -18.696 13.291 1.00 92.88 76 GLU A O 1
ATOM 589 N N . GLY A 1 77 ? -22.278 -17.418 11.799 1.00 89.94 77 GLY A N 1
ATOM 590 C CA . GLY A 1 77 ? -21.814 -16.130 12.328 1.00 89.94 77 GLY A CA 1
ATOM 591 C C . GLY A 1 77 ? -21.984 -14.977 11.335 1.00 89.94 77 GLY A C 1
ATOM 592 O O . GLY A 1 77 ? -22.265 -15.204 10.166 1.00 89.94 77 GLY A O 1
ATOM 593 N N . GLU A 1 78 ? -21.863 -13.729 11.802 1.00 86.62 78 GLU A N 1
ATOM 594 C CA . GLU A 1 78 ? -21.865 -12.504 10.965 1.00 86.62 78 GLU A CA 1
ATOM 595 C C . GLU A 1 78 ? -23.045 -12.367 9.972 1.00 86.62 78 GLU A C 1
ATOM 597 O O . GLU A 1 78 ? -22.957 -11.692 8.950 1.00 86.62 78 GLU A O 1
ATOM 602 N N . GLY A 1 79 ? -24.184 -12.999 10.277 1.00 92.38 79 GLY A N 1
ATOM 603 C CA . GLY A 1 79 ? -25.365 -13.006 9.406 1.00 92.38 79 GLY A CA 1
ATOM 604 C C . GLY A 1 79 ? -25.354 -14.076 8.306 1.00 92.38 79 GLY A C 1
ATOM 605 O O . GLY A 1 79 ? -26.265 -14.088 7.479 1.00 92.38 79 GLY A O 1
ATOM 606 N N . PHE A 1 80 ? -24.376 -14.983 8.305 1.00 94.88 80 PHE A N 1
ATOM 607 C CA . PHE A 1 80 ? -24.304 -16.156 7.436 1.00 94.88 80 PHE A CA 1
ATOM 608 C C . PHE A 1 80 ? -24.770 -17.421 8.165 1.00 94.88 80 PHE A C 1
ATOM 610 O O . PHE A 1 80 ? -24.446 -17.653 9.333 1.00 94.88 80 PHE A O 1
ATOM 617 N N . ALA A 1 81 ? -25.520 -18.263 7.453 1.00 94.44 81 ALA A N 1
ATOM 618 C CA . ALA A 1 81 ? -25.759 -19.638 7.875 1.00 94.44 81 ALA A CA 1
ATOM 619 C C . ALA A 1 81 ? -24.475 -20.465 7.706 1.00 94.44 81 ALA A C 1
ATOM 621 O O . ALA A 1 81 ? -23.645 -20.156 6.854 1.00 94.44 81 ALA A O 1
ATOM 622 N N . GLN A 1 82 ? -24.322 -21.538 8.482 1.00 95.75 82 GLN A N 1
ATOM 623 C CA . GLN A 1 82 ? -23.215 -22.470 8.281 1.00 95.75 82 GLN A CA 1
ATOM 624 C C . GLN A 1 82 ? -23.331 -23.142 6.907 1.00 95.75 82 GLN A C 1
ATOM 626 O O . GLN A 1 82 ? -24.370 -23.725 6.574 1.00 95.75 82 GLN A O 1
ATOM 631 N N . TYR A 1 83 ? -22.249 -23.100 6.129 1.00 95.25 83 TYR A N 1
ATOM 632 C CA . TYR A 1 83 ? -22.178 -23.797 4.853 1.00 95.25 83 TYR A CA 1
ATOM 633 C C . TYR A 1 83 ? -22.446 -25.294 5.034 1.00 95.25 83 TYR A C 1
ATOM 635 O O . TYR A 1 83 ? -21.763 -25.980 5.800 1.00 95.25 83 TYR A O 1
ATOM 643 N N . SER A 1 84 ? -23.454 -25.780 4.310 1.00 92.31 84 SER A N 1
ATOM 644 C CA . SER A 1 84 ? -23.956 -27.158 4.379 1.00 92.31 84 SER A CA 1
ATOM 645 C C . SER A 1 84 ? -24.340 -27.734 3.012 1.00 92.31 84 SER A C 1
ATOM 647 O O . SER A 1 84 ? -24.901 -28.825 2.942 1.00 92.31 84 SER A O 1
ATOM 649 N N . ALA A 1 85 ? -24.038 -27.018 1.920 1.00 90.62 85 ALA A N 1
ATOM 650 C CA . ALA A 1 85 ? -24.361 -27.459 0.562 1.00 90.62 85 ALA A CA 1
ATOM 651 C C . ALA A 1 85 ? -23.431 -28.573 0.043 1.00 90.62 85 ALA A C 1
ATOM 653 O O . ALA A 1 85 ? -23.732 -29.172 -0.981 1.00 90.62 85 ALA A O 1
ATOM 654 N N . GLY A 1 86 ? -22.326 -28.854 0.738 1.00 92.38 86 GLY A N 1
ATOM 655 C CA . GLY A 1 86 ? -21.364 -29.898 0.393 1.00 92.38 86 GLY A CA 1
ATOM 656 C C . GLY A 1 86 ? -20.283 -30.058 1.470 1.00 92.38 86 GLY A C 1
ATOM 657 O O . GLY A 1 86 ? -20.307 -29.334 2.472 1.00 92.38 86 GLY A O 1
ATOM 658 N N . PRO A 1 87 ? -19.339 -31.001 1.304 1.00 94.88 87 PRO A N 1
ATOM 659 C CA . PRO A 1 87 ? -18.194 -31.135 2.201 1.00 94.88 87 PRO A CA 1
ATOM 660 C C . PRO A 1 87 ? -17.244 -29.930 2.085 1.00 94.88 87 PRO A C 1
ATOM 662 O O . PRO A 1 87 ? -17.184 -29.265 1.050 1.00 94.88 87 PRO A O 1
ATOM 665 N N . LEU A 1 88 ? -16.480 -29.652 3.145 1.00 96.50 88 LEU A N 1
ATOM 666 C CA . LEU A 1 88 ? -15.370 -28.698 3.065 1.00 96.50 88 LEU A CA 1
ATOM 667 C C . LEU A 1 88 ? -14.175 -29.333 2.331 1.00 96.50 88 LEU A C 1
ATOM 669 O O . LEU A 1 88 ? -13.997 -30.555 2.392 1.00 96.50 88 LEU A O 1
ATOM 673 N N . PRO A 1 89 ? -13.338 -28.523 1.658 1.00 96.00 89 PRO A N 1
ATOM 674 C CA . PRO A 1 89 ? -12.173 -29.019 0.931 1.00 96.00 89 PRO A CA 1
ATOM 675 C C . PRO A 1 89 ? -11.162 -29.712 1.856 1.00 96.00 89 PRO A C 1
ATOM 677 O O . PRO A 1 89 ? -11.097 -29.435 3.054 1.00 96.00 89 PRO A O 1
ATOM 680 N N . GLU A 1 90 ? -10.367 -30.621 1.284 1.00 95.56 90 GLU A N 1
ATOM 681 C CA . GLU A 1 90 ? -9.270 -31.339 1.963 1.00 95.56 90 GLU A CA 1
ATOM 682 C C . GLU A 1 90 ? -9.697 -32.110 3.231 1.00 95.56 90 GLU A C 1
ATOM 684 O O . GLU A 1 90 ? -8.902 -32.354 4.137 1.00 95.56 90 GLU A O 1
ATOM 689 N N . GLY A 1 91 ? -10.973 -32.511 3.306 1.00 95.50 91 GLY A N 1
ATOM 690 C CA . GLY A 1 91 ? -11.515 -33.276 4.433 1.00 95.50 91 GLY A CA 1
ATOM 691 C C . GLY A 1 91 ? -11.724 -32.455 5.709 1.00 95.50 91 GLY A C 1
ATOM 692 O O . GLY A 1 91 ? -11.925 -33.032 6.782 1.00 95.50 91 GLY A O 1
ATOM 693 N N . LEU A 1 92 ? -11.689 -31.123 5.609 1.00 97.19 92 LEU A N 1
ATOM 694 C CA . LEU A 1 92 ? -11.954 -30.237 6.735 1.00 97.19 92 LEU A CA 1
ATOM 695 C C . LEU A 1 92 ? -13.386 -30.414 7.268 1.00 97.19 92 LEU A C 1
ATOM 697 O O . LEU A 1 92 ? -14.313 -30.815 6.566 1.00 97.19 92 LEU A O 1
ATOM 701 N N . GLN A 1 93 ? -13.578 -30.095 8.545 1.00 97.44 93 GLN A N 1
ATOM 702 C CA . GLN A 1 93 ? -14.878 -30.084 9.207 1.00 97.44 93 GLN A CA 1
ATOM 703 C C . GLN A 1 93 ? -14.967 -28.841 10.076 1.00 97.44 93 GLN A C 1
ATOM 705 O O . GLN A 1 93 ? -13.976 -28.458 10.690 1.00 97.44 93 GLN A O 1
ATOM 710 N N . TRP A 1 94 ? -16.153 -28.244 10.198 1.00 97.38 94 TRP A N 1
ATOM 711 C CA . TRP A 1 94 ? -16.358 -27.057 11.037 1.00 97.38 94 TRP A CA 1
ATOM 712 C C . TRP A 1 94 ? -16.008 -27.261 12.521 1.00 97.38 94 TRP A C 1
ATOM 714 O O . TRP A 1 94 ? -15.805 -26.284 13.236 1.00 97.38 94 TRP A O 1
ATOM 724 N N . SER A 1 95 ? -15.914 -28.513 12.980 1.00 97.44 95 SER A N 1
ATOM 725 C CA . SER A 1 95 ? -15.445 -28.890 14.317 1.00 97.44 95 SER A CA 1
ATOM 726 C C . SER A 1 95 ? -13.921 -28.884 14.485 1.00 97.44 95 SER A C 1
ATOM 728 O O . SER A 1 95 ? -13.453 -29.074 15.605 1.00 97.44 95 SER A O 1
ATOM 730 N N . HIS A 1 96 ? -13.145 -28.723 13.409 1.00 98.06 96 HIS A N 1
ATOM 731 C CA . HIS A 1 96 ? -11.693 -28.585 13.494 1.00 98.06 96 HIS A CA 1
ATOM 732 C C . HIS A 1 96 ? -11.321 -27.201 14.029 1.00 98.06 96 HIS A C 1
ATOM 734 O O . HIS A 1 96 ? -11.835 -26.176 13.574 1.00 98.06 96 HIS A O 1
ATOM 740 N N . HIS A 1 97 ? -10.393 -27.182 14.979 1.00 97.75 97 HIS A N 1
ATOM 741 C CA . HIS A 1 97 ? -9.798 -25.965 15.519 1.00 97.75 97 HIS A CA 1
ATOM 742 C C . HIS A 1 97 ? -8.448 -25.689 14.853 1.00 97.75 97 HIS A C 1
ATOM 744 O O . HIS A 1 97 ? -7.921 -26.522 14.112 1.00 97.75 97 HIS A O 1
ATOM 750 N N . SER A 1 98 ? -7.854 -24.534 15.151 1.00 96.50 98 SER A N 1
ATOM 751 C CA . SER A 1 98 ? -6.541 -24.114 14.637 1.00 96.50 98 SER A CA 1
ATOM 752 C C . SER A 1 98 ? -5.470 -25.210 14.687 1.00 96.50 98 SER A C 1
ATOM 754 O O . SER A 1 98 ? -4.773 -25.445 13.698 1.00 96.50 98 SER A O 1
ATOM 756 N N . LYS A 1 99 ? -5.376 -25.940 15.803 1.00 96.50 99 LYS A N 1
ATOM 757 C CA . LYS A 1 99 ? -4.429 -27.049 15.969 1.00 96.50 99 LYS A CA 1
ATOM 758 C C . LYS A 1 99 ? -4.747 -28.248 15.079 1.00 96.50 99 LYS A C 1
ATOM 760 O O . LYS A 1 99 ? -3.830 -28.823 14.496 1.00 96.50 99 LYS A O 1
ATOM 765 N N . ASP A 1 100 ? -6.021 -28.615 14.973 1.00 97.81 100 ASP A N 1
ATOM 766 C CA . ASP A 1 100 ? -6.467 -29.764 14.179 1.00 97.81 100 ASP A CA 1
ATOM 767 C C . ASP A 1 100 ? -6.172 -29.540 12.691 1.00 97.81 100 ASP A C 1
ATOM 769 O O . ASP A 1 100 ? -5.665 -30.434 12.016 1.00 97.81 100 ASP A O 1
ATOM 773 N N . VAL A 1 101 ? -6.409 -28.317 12.203 1.00 97.38 101 VAL A N 1
ATOM 774 C CA . VAL A 1 101 ? -6.128 -27.918 10.817 1.00 97.38 101 VAL A CA 1
ATOM 775 C C . VAL A 1 101 ? -4.638 -28.046 10.496 1.00 97.38 101 VAL A C 1
ATOM 777 O O . VAL A 1 101 ? -4.281 -28.667 9.498 1.00 97.38 101 VAL A O 1
ATOM 780 N N . VAL A 1 102 ? -3.758 -27.522 11.358 1.00 96.12 102 VAL A N 1
ATOM 781 C CA . VAL A 1 102 ? -2.300 -27.597 11.149 1.00 96.12 102 VAL A CA 1
ATOM 782 C C . VAL A 1 102 ? -1.785 -29.036 11.244 1.00 96.12 102 VAL A C 1
ATOM 784 O O . VAL A 1 102 ? -0.899 -29.423 10.487 1.00 96.12 102 VAL A O 1
ATOM 787 N N . LEU A 1 103 ? -2.342 -29.859 12.137 1.00 95.94 103 LEU A N 1
ATOM 788 C CA . LEU A 1 103 ? -1.988 -31.281 12.214 1.00 95.94 103 LEU A CA 1
ATOM 789 C C . LEU A 1 103 ? -2.431 -32.062 10.970 1.00 95.94 103 LEU A C 1
ATOM 791 O O . LEU A 1 103 ? -1.744 -32.999 10.569 1.00 95.94 103 LEU A O 1
ATOM 795 N N . MET A 1 104 ? -3.564 -31.686 10.376 1.00 96.88 104 MET A N 1
ATOM 796 C CA . MET A 1 104 ? -4.142 -32.360 9.214 1.00 96.88 104 MET A CA 1
ATOM 797 C C . MET A 1 104 ? -3.470 -31.952 7.900 1.00 96.88 104 MET A C 1
ATOM 799 O O . MET A 1 104 ? -3.103 -32.817 7.109 1.00 96.88 104 MET A O 1
ATOM 803 N N . LEU A 1 105 ? -3.309 -30.648 7.669 1.00 95.44 105 LEU A N 1
ATOM 804 C CA . LEU A 1 105 ? -2.807 -30.093 6.407 1.00 95.44 105 LEU A CA 1
ATOM 805 C C . LEU A 1 105 ? -1.296 -29.814 6.425 1.00 95.44 105 LEU A C 1
ATOM 807 O O . LEU A 1 105 ? -0.705 -29.520 5.388 1.00 95.44 105 LEU A O 1
ATOM 811 N N . GLY A 1 106 ? -0.655 -29.919 7.590 1.00 94.06 106 GLY A N 1
ATOM 812 C CA . GLY A 1 106 ? 0.759 -29.612 7.779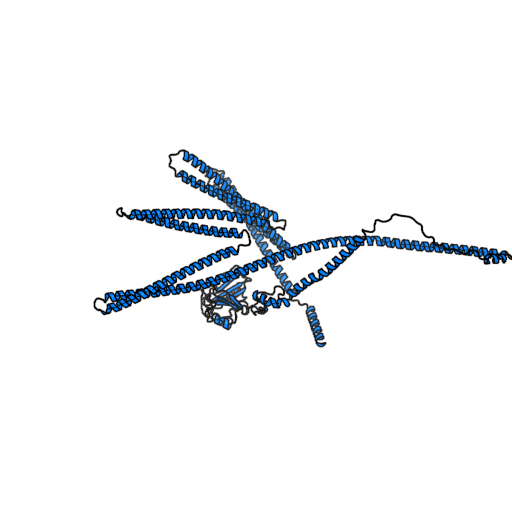 1.00 94.06 106 GLY A CA 1
ATOM 813 C C . GLY A 1 106 ? 1.026 -28.125 8.021 1.00 94.06 106 GLY A C 1
ATOM 814 O O . GLY A 1 106 ? 0.132 -27.340 8.352 1.00 94.06 106 GLY A O 1
ATOM 815 N N . GLU A 1 107 ? 2.295 -27.732 7.886 1.00 90.12 107 GLU A N 1
ATOM 816 C CA . GLU A 1 107 ? 2.702 -26.342 8.093 1.00 90.12 107 GLU A CA 1
ATOM 817 C C . GLU A 1 107 ? 2.096 -25.420 7.020 1.00 90.12 107 GLU A C 1
ATOM 819 O O . GLU A 1 107 ? 2.274 -25.680 5.828 1.00 90.12 107 GLU A O 1
ATOM 824 N N . PRO A 1 108 ? 1.412 -24.327 7.413 1.00 93.06 108 PRO A N 1
ATOM 825 C CA . PRO A 1 108 ? 0.854 -23.386 6.452 1.00 93.06 108 PRO A CA 1
ATOM 826 C C . PRO A 1 108 ? 1.953 -22.625 5.701 1.00 93.06 108 PRO A C 1
ATOM 828 O O . PRO A 1 108 ? 3.041 -22.356 6.231 1.00 93.06 108 PRO A O 1
ATOM 831 N N . SER A 1 109 ? 1.636 -22.248 4.462 1.00 86.94 109 SER A N 1
ATOM 832 C CA . SER A 1 109 ? 2.516 -21.449 3.602 1.00 86.94 109 SER A CA 1
ATOM 833 C C . SER A 1 109 ? 2.704 -20.054 4.189 1.00 86.94 109 SER A C 1
ATOM 835 O O . SER A 1 109 ? 3.848 -19.611 4.347 1.00 86.94 109 SER A O 1
ATOM 837 N N . ASP A 1 110 ? 1.604 -19.440 4.631 1.00 89.25 110 ASP A N 1
ATOM 838 C CA . ASP A 1 110 ? 1.601 -18.133 5.281 1.00 89.25 110 ASP A CA 1
ATOM 839 C C . ASP A 1 110 ? 0.685 -18.082 6.516 1.00 89.25 110 ASP A C 1
ATOM 841 O O . ASP A 1 110 ? -0.214 -18.908 6.701 1.00 89.25 110 ASP A O 1
ATOM 845 N N . LYS A 1 111 ? 0.956 -17.117 7.396 1.00 93.44 111 LYS A N 1
ATOM 846 C CA . LYS A 1 111 ? 0.212 -16.833 8.625 1.00 93.44 111 LYS A CA 1
ATOM 847 C C . LYS A 1 111 ? -0.037 -15.330 8.692 1.00 93.44 111 LYS A C 1
ATOM 849 O O . LYS A 1 111 ? 0.917 -14.561 8.768 1.00 93.44 111 LYS A O 1
ATOM 854 N N . TYR A 1 112 ? -1.296 -14.911 8.734 1.00 92.56 112 TYR A N 1
ATOM 855 C CA . TYR A 1 112 ? -1.677 -13.499 8.742 1.00 92.56 112 TYR A CA 1
ATOM 856 C C . TYR A 1 112 ? -2.683 -13.179 9.854 1.00 92.56 112 TYR A C 1
ATOM 858 O O . TYR A 1 112 ? -3.302 -14.056 10.456 1.00 92.56 112 TYR A O 1
ATOM 866 N N . GLY A 1 113 ? -2.825 -11.890 10.162 1.00 90.88 113 GLY A N 1
ATOM 867 C CA . GLY A 1 113 ? -3.659 -11.425 11.271 1.00 90.88 113 GLY A CA 1
ATOM 868 C C . GLY A 1 113 ? -2.987 -11.551 12.644 1.00 90.88 113 GLY A C 1
ATOM 869 O O . GLY A 1 113 ? -1.765 -11.667 12.764 1.00 90.88 113 GLY A O 1
ATOM 870 N N . GLY A 1 114 ? -3.801 -11.479 13.697 1.00 83.75 114 GLY A N 1
ATOM 871 C CA . GLY A 1 114 ? -3.347 -11.368 15.084 1.00 83.75 114 GLY A CA 1
ATOM 872 C C . GLY A 1 114 ? -3.212 -9.920 15.575 1.00 83.75 114 GLY A C 1
ATOM 873 O O . GLY A 1 114 ? -3.241 -8.959 14.805 1.00 83.75 114 GLY A O 1
ATOM 874 N N . GLY A 1 115 ? -3.101 -9.761 16.896 1.00 81.44 115 GLY A N 1
ATOM 875 C CA . GLY A 1 115 ? -3.104 -8.460 17.579 1.00 81.44 115 GLY A CA 1
ATOM 876 C C . GLY A 1 115 ? -4.459 -8.122 18.212 1.00 81.44 115 GLY A C 1
ATOM 877 O O . GLY A 1 115 ? -5.320 -8.986 18.357 1.00 81.44 115 GLY A O 1
ATOM 878 N N . ARG A 1 116 ? -4.667 -6.860 18.625 1.00 79.38 116 ARG A N 1
ATOM 879 C CA . ARG A 1 116 ? -5.868 -6.473 19.401 1.00 79.38 116 ARG A CA 1
ATOM 880 C C . ARG A 1 116 ? -7.197 -6.605 18.646 1.00 79.38 116 ARG A C 1
ATOM 882 O O . ARG A 1 116 ? -8.215 -6.754 19.305 1.00 79.38 116 ARG A O 1
ATOM 889 N N . PHE A 1 117 ? -7.204 -6.542 17.311 1.00 77.50 117 PHE A N 1
ATOM 890 C CA . PHE A 1 117 ? -8.451 -6.358 16.547 1.00 77.50 117 PHE A CA 1
ATOM 891 C C . PHE A 1 117 ? -8.608 -7.242 15.304 1.00 77.50 117 PHE A C 1
ATOM 893 O O . PHE A 1 117 ? -9.601 -7.108 14.598 1.00 77.50 117 PHE A O 1
ATOM 900 N N . ARG A 1 118 ? -7.644 -8.115 14.985 1.00 86.00 118 ARG A N 1
ATOM 901 C CA . ARG A 1 118 ? -7.708 -8.950 13.774 1.00 86.00 118 ARG A CA 1
ATOM 902 C C . ARG A 1 118 ? -7.644 -10.418 14.141 1.00 86.00 118 ARG A C 1
ATOM 904 O O . ARG A 1 118 ? -6.676 -10.843 14.771 1.00 86.00 118 ARG A O 1
ATOM 911 N N . ALA A 1 119 ? -8.651 -11.175 13.722 1.00 92.56 119 ALA A N 1
ATOM 912 C CA . ALA A 1 119 ? -8.640 -12.619 13.871 1.00 92.56 119 ALA A CA 1
ATOM 913 C C . ALA A 1 119 ? -7.445 -13.230 13.120 1.00 92.56 119 ALA A C 1
ATOM 915 O O . ALA A 1 119 ? -6.943 -12.646 12.153 1.00 92.56 119 ALA A O 1
ATOM 916 N N . VAL A 1 120 ? -6.944 -14.365 13.604 1.00 96.19 120 VAL A N 1
ATOM 917 C CA . VAL A 1 120 ? -5.804 -15.040 12.969 1.00 96.19 120 VAL A CA 1
ATOM 918 C C . VAL A 1 120 ? -6.269 -15.874 11.781 1.00 96.19 120 VAL A C 1
ATOM 920 O O . VAL A 1 120 ? -7.363 -16.438 11.801 1.00 96.19 120 VAL A O 1
ATOM 923 N N . GLY A 1 121 ? -5.435 -15.965 10.751 1.00 97.00 121 GLY A N 1
ATOM 924 C CA . GLY A 1 121 ? -5.698 -16.769 9.564 1.00 97.00 121 GLY A CA 1
ATOM 925 C C . GLY A 1 121 ? -4.435 -17.432 9.032 1.00 97.00 121 GLY A C 1
ATOM 926 O O . GLY A 1 121 ? -3.327 -16.920 9.196 1.00 97.00 121 GLY A O 1
ATOM 927 N N . ILE A 1 122 ? -4.594 -18.602 8.427 1.00 96.94 122 ILE A N 1
ATOM 928 C CA . ILE A 1 122 ? -3.502 -19.377 7.834 1.00 96.94 122 ILE A CA 1
ATOM 929 C C . ILE A 1 122 ? -3.807 -19.676 6.371 1.00 96.94 122 ILE A C 1
ATOM 931 O O . ILE A 1 122 ? -4.952 -19.958 6.024 1.00 96.94 122 ILE A O 1
ATOM 935 N N . SER A 1 123 ? -2.771 -19.639 5.537 1.00 95.44 123 SER A N 1
ATOM 936 C CA . SER A 1 123 ? -2.874 -19.874 4.097 1.00 95.44 123 SER A CA 1
ATOM 937 C C . SER A 1 123 ? -2.128 -21.134 3.668 1.00 95.44 123 SER A C 1
ATOM 939 O O . SER A 1 123 ? -0.997 -21.392 4.096 1.00 95.44 123 SER A O 1
ATOM 941 N N . TYR A 1 124 ? -2.748 -21.894 2.773 1.00 94.56 124 TYR A N 1
ATOM 942 C CA . TYR A 1 124 ? -2.217 -23.054 2.066 1.00 94.56 124 TYR A CA 1
ATOM 943 C C . TYR A 1 124 ? -2.345 -22.819 0.554 1.00 94.56 124 TYR A C 1
ATOM 945 O O . TYR A 1 124 ? -3.152 -23.445 -0.132 1.00 94.56 124 TYR A O 1
ATOM 953 N N . GLU A 1 125 ? -1.523 -21.916 0.022 1.00 90.31 125 GLU A N 1
ATOM 954 C CA . GLU A 1 125 ? -1.533 -21.481 -1.385 1.00 90.31 125 GLU A CA 1
ATOM 955 C C . GLU A 1 125 ? -1.460 -22.631 -2.408 1.00 90.31 125 GLU A C 1
ATOM 957 O O . GLU A 1 125 ? -2.137 -22.608 -3.437 1.00 90.31 125 GLU A O 1
ATOM 962 N N . THR A 1 126 ? -0.690 -23.683 -2.115 1.00 88.44 126 THR A N 1
ATOM 963 C CA . THR A 1 126 ? -0.571 -24.875 -2.978 1.00 88.44 126 THR A CA 1
ATOM 964 C C . THR A 1 126 ? -1.838 -25.733 -3.000 1.00 88.44 126 THR A C 1
ATOM 966 O O . THR A 1 126 ? -2.079 -26.460 -3.964 1.00 88.44 126 THR A O 1
ATOM 969 N N . LEU A 1 127 ? -2.659 -25.645 -1.951 1.00 93.75 127 LEU A N 1
ATOM 970 C CA . LEU A 1 127 ? -3.979 -26.271 -1.876 1.00 93.75 127 LEU A CA 1
ATOM 971 C C . LEU A 1 127 ? -5.086 -25.327 -2.364 1.00 93.75 127 LEU A C 1
ATOM 973 O O . LEU A 1 127 ? -6.205 -25.786 -2.589 1.00 93.75 127 LEU A O 1
ATOM 977 N N . GLY A 1 128 ? -4.773 -24.043 -2.571 1.00 95.19 128 GLY A N 1
ATOM 978 C CA . GLY A 1 128 ? -5.748 -23.015 -2.924 1.00 95.19 128 GLY A CA 1
ATOM 979 C C . GLY A 1 128 ? -6.701 -22.699 -1.772 1.00 95.19 128 GLY A C 1
ATOM 980 O O . GLY A 1 128 ? -7.899 -22.556 -2.008 1.00 95.19 128 GLY A O 1
ATOM 981 N N . LEU A 1 129 ? -6.203 -22.690 -0.528 1.00 97.06 129 LEU A N 1
ATOM 982 C CA . LEU A 1 129 ? -7.029 -22.548 0.674 1.00 97.06 129 LEU A CA 1
ATOM 983 C C . LEU A 1 129 ? -6.514 -21.480 1.630 1.00 97.06 129 LEU A C 1
ATOM 985 O O . LEU A 1 129 ? -5.342 -21.493 1.990 1.00 97.06 129 LEU A O 1
ATOM 989 N N . ASP A 1 130 ? -7.430 -20.663 2.139 1.00 97.50 130 ASP A N 1
ATOM 990 C CA . ASP A 1 130 ? -7.216 -19.771 3.279 1.00 97.50 130 ASP A CA 1
ATOM 991 C C . ASP A 1 130 ? -8.222 -20.106 4.376 1.00 97.50 130 ASP A C 1
ATOM 993 O O . ASP A 1 130 ? -9.407 -20.303 4.112 1.00 97.50 130 ASP A O 1
ATOM 997 N N . ILE A 1 131 ? -7.771 -20.163 5.624 1.00 98.06 131 ILE A N 1
ATOM 998 C CA . ILE A 1 131 ? -8.611 -20.515 6.770 1.00 98.06 131 ILE A CA 1
ATOM 999 C C . ILE A 1 131 ? -8.476 -19.412 7.807 1.00 98.06 131 ILE A C 1
ATOM 1001 O O . ILE A 1 131 ? -7.398 -19.209 8.367 1.00 98.06 131 ILE A O 1
ATOM 1005 N N . GLN A 1 132 ? -9.577 -18.718 8.080 1.00 97.31 132 GLN A N 1
ATOM 1006 C CA . GLN A 1 132 ? -9.641 -17.698 9.118 1.00 97.31 132 GLN A CA 1
ATOM 1007 C C . GLN A 1 132 ? -10.353 -18.249 10.351 1.00 97.31 132 GLN A C 1
ATOM 1009 O O . GLN A 1 132 ? -11.386 -18.914 10.250 1.00 97.31 132 GLN A O 1
ATOM 1014 N N . PHE A 1 133 ? -9.801 -17.967 11.526 1.00 97.19 133 PHE A N 1
ATOM 1015 C CA . PHE A 1 133 ? -10.354 -18.369 12.816 1.00 97.19 133 PHE A CA 1
ATOM 1016 C C . PHE A 1 133 ? -11.119 -17.213 13.469 1.00 97.19 133 PHE A C 1
ATOM 1018 O O . PHE A 1 133 ? -11.084 -16.093 12.965 1.00 97.19 133 PHE A O 1
ATOM 1025 N N . ARG A 1 134 ? -11.856 -17.471 14.556 1.00 95.56 134 ARG A N 1
ATOM 1026 C CA . ARG A 1 134 ? -12.667 -16.434 15.226 1.00 95.56 134 ARG A CA 1
ATOM 1027 C C . ARG A 1 134 ? -11.836 -15.518 16.117 1.00 95.56 134 ARG A C 1
ATOM 1029 O O . ARG A 1 134 ? -11.990 -14.302 16.066 1.00 95.56 134 ARG A O 1
ATOM 1036 N N . GLU A 1 135 ? -10.949 -16.097 16.917 1.00 95.44 135 GLU A N 1
ATOM 1037 C CA . GLU A 1 135 ? -10.150 -15.350 17.888 1.00 95.44 135 GLU A CA 1
ATOM 1038 C C . GLU A 1 135 ? -8.866 -14.795 17.255 1.00 95.44 135 GLU A C 1
ATOM 1040 O O . GLU A 1 135 ? -8.369 -15.301 1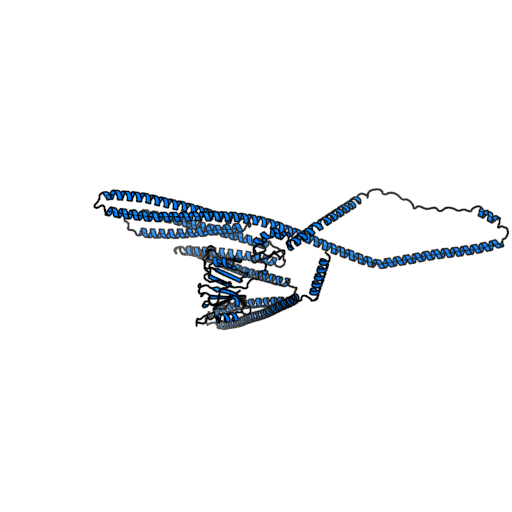6.246 1.00 95.44 135 GLU A O 1
ATOM 1045 N N . SER A 1 136 ? -8.288 -13.762 17.870 1.00 94.75 136 SER A N 1
ATOM 1046 C CA . SER A 1 136 ? -7.033 -13.128 17.431 1.00 94.75 136 SER A CA 1
ATOM 1047 C C . SER A 1 136 ? -5.767 -13.725 18.061 1.00 94.75 136 SER A C 1
ATOM 1049 O O . SER A 1 136 ? -4.654 -13.263 17.789 1.00 94.75 136 SER A O 1
ATOM 1051 N N . ASN A 1 137 ? -5.910 -14.746 18.911 1.00 92.69 137 ASN A N 1
ATOM 1052 C CA . ASN A 1 137 ? -4.799 -15.349 19.639 1.00 92.69 137 ASN A CA 1
ATOM 1053 C C . ASN A 1 137 ? -4.215 -16.564 18.898 1.00 92.69 137 ASN A C 1
ATOM 1055 O O . ASN A 1 137 ? -4.864 -17.600 18.775 1.00 92.69 137 ASN A O 1
ATOM 1059 N N . TRP A 1 138 ? -2.950 -16.461 18.481 1.00 92.00 138 TRP A N 1
ATOM 1060 C CA . TRP A 1 138 ? -2.191 -17.553 17.853 1.00 92.00 138 TRP A CA 1
ATOM 1061 C C . TRP A 1 138 ? -1.959 -18.762 18.766 1.00 92.00 138 TRP A C 1
ATOM 1063 O O . TRP A 1 138 ? -1.739 -19.864 18.269 1.00 92.00 138 TRP A O 1
ATOM 1073 N N . ASN A 1 139 ? -1.985 -18.554 20.084 1.00 92.81 139 ASN A N 1
ATOM 1074 C CA . ASN A 1 139 ? -1.724 -19.600 21.071 1.00 92.81 139 ASN A CA 1
ATOM 1075 C C . ASN A 1 139 ? -2.997 -20.336 21.510 1.00 92.81 139 ASN A C 1
ATOM 1077 O O . ASN A 1 139 ? -2.911 -21.260 22.318 1.00 92.81 139 ASN A O 1
ATOM 1081 N N . ASP A 1 140 ? -4.170 -19.936 21.013 1.00 95.12 140 ASP A N 1
ATOM 1082 C CA . ASP A 1 140 ? -5.407 -20.654 21.293 1.00 95.12 140 ASP A CA 1
ATOM 1083 C C . ASP A 1 140 ? -5.555 -21.856 20.349 1.00 95.12 140 ASP A C 1
ATOM 1085 O O . ASP A 1 140 ? -5.982 -21.744 19.197 1.00 95.12 140 ASP A O 1
ATOM 1089 N N . GLU A 1 141 ? -5.195 -23.033 20.863 1.00 95.19 141 GLU A N 1
ATOM 1090 C CA . GLU A 1 141 ? -5.325 -24.314 20.160 1.00 95.19 141 GLU A CA 1
ATOM 1091 C C . GLU A 1 141 ? -6.784 -24.690 19.858 1.00 95.19 141 GLU A C 1
ATOM 1093 O O . GLU A 1 141 ? -7.030 -25.530 18.992 1.00 95.19 141 GLU A O 1
ATOM 1098 N N . LYS A 1 142 ? -7.743 -24.096 20.581 1.00 96.81 142 LYS A N 1
ATOM 1099 C CA . LYS A 1 142 ? -9.182 -24.353 20.457 1.00 96.81 142 LYS A CA 1
ATOM 1100 C C . LYS A 1 142 ? -9.903 -23.238 19.708 1.00 96.81 142 LYS A C 1
ATOM 1102 O O . LYS A 1 142 ? -11.125 -23.149 19.785 1.00 96.81 142 LYS A O 1
ATOM 1107 N N . ASN A 1 143 ? -9.171 -22.408 18.972 1.00 96.44 143 ASN A N 1
ATOM 1108 C CA . ASN A 1 143 ? -9.763 -21.344 18.180 1.00 96.44 143 ASN A CA 1
ATOM 1109 C C . ASN A 1 143 ? -10.573 -21.950 17.010 1.00 96.44 143 ASN A C 1
ATOM 1111 O O . ASN A 1 143 ? -9.979 -22.615 16.151 1.00 96.44 143 ASN A O 1
ATOM 1115 N N . PRO A 1 144 ? -11.911 -21.788 16.975 1.00 97.19 144 PRO A N 1
ATOM 1116 C CA . PRO A 1 144 ? -12.753 -22.384 15.943 1.00 97.19 144 PRO A CA 1
ATOM 1117 C C . PRO A 1 144 ? -12.619 -21.640 14.609 1.00 97.19 144 PRO A C 1
ATOM 1119 O O . PRO A 1 144 ? -12.379 -20.431 14.570 1.00 97.19 144 PRO A O 1
ATOM 1122 N N . MET A 1 145 ? -12.833 -22.350 13.498 1.00 97.50 145 MET A N 1
ATOM 1123 C CA . MET A 1 145 ? -12.861 -21.728 12.170 1.00 97.50 145 MET A CA 1
ATOM 1124 C C . MET A 1 145 ? -14.044 -20.753 12.043 1.00 97.50 145 MET A C 1
ATOM 1126 O O . MET A 1 145 ? -15.179 -21.065 12.422 1.00 97.50 145 MET A O 1
ATOM 1130 N N . ALA A 1 146 ? -13.773 -19.567 11.505 1.00 96.88 146 ALA A N 1
ATOM 1131 C CA . ALA A 1 146 ? -14.765 -18.557 11.155 1.00 96.88 146 ALA A CA 1
ATOM 1132 C C . ALA A 1 146 ? -15.246 -18.755 9.714 1.00 96.88 146 ALA A C 1
ATOM 1134 O O . ALA A 1 146 ? -16.445 -18.886 9.479 1.00 96.88 146 ALA A O 1
ATOM 1135 N N . PHE A 1 147 ? -14.315 -18.843 8.764 1.00 96.75 147 PHE A N 1
ATOM 1136 C CA . PHE A 1 147 ? -14.615 -19.141 7.367 1.00 96.75 147 PHE A CA 1
ATOM 1137 C C . PHE A 1 147 ? -13.406 -19.757 6.653 1.00 96.75 147 PHE A C 1
ATOM 1139 O O . PHE A 1 147 ? -12.266 -19.657 7.116 1.00 96.75 147 PHE A O 1
ATOM 1146 N N . VAL A 1 148 ? -13.679 -20.407 5.524 1.00 98.06 148 VAL A N 1
ATOM 1147 C CA . VAL A 1 148 ? -12.691 -21.014 4.626 1.00 98.06 148 VAL A CA 1
ATOM 1148 C C . VAL A 1 148 ? -12.831 -20.363 3.257 1.00 98.06 148 VAL A C 1
ATOM 1150 O O . VAL A 1 148 ? -13.932 -20.316 2.716 1.00 98.06 148 VAL A O 1
ATOM 1153 N N . SER A 1 149 ? -11.734 -19.878 2.691 1.00 98.19 149 SER A N 1
ATOM 1154 C CA . SER A 1 149 ? -11.691 -19.336 1.332 1.00 98.19 149 SER A CA 1
ATOM 1155 C C . SER A 1 149 ? -11.001 -20.328 0.408 1.00 98.19 149 SER A C 1
ATOM 1157 O O . SER A 1 149 ? -9.973 -20.900 0.764 1.00 98.19 149 SER A O 1
ATOM 1159 N N . ILE A 1 150 ? -11.563 -20.516 -0.779 1.00 98.19 150 ILE A N 1
ATOM 1160 C CA . ILE A 1 150 ? -11.055 -21.392 -1.831 1.00 98.19 150 ILE A CA 1
ATOM 1161 C C . ILE A 1 150 ? -10.683 -20.517 -3.019 1.00 98.19 150 ILE A C 1
ATOM 1163 O O . ILE A 1 150 ? -11.494 -19.709 -3.466 1.00 98.19 150 ILE A O 1
ATOM 1167 N N . PHE A 1 151 ? -9.479 -20.689 -3.542 1.00 96.56 151 PHE A N 1
ATOM 1168 C CA . PHE A 1 151 ? -8.963 -19.964 -4.699 1.00 96.56 151 PHE A CA 1
ATOM 1169 C C . PHE A 1 151 ? -8.169 -20.914 -5.611 1.00 96.56 151 PHE A C 1
ATOM 1171 O O . PHE A 1 151 ? -7.895 -22.054 -5.221 1.00 96.56 151 PHE A O 1
ATOM 1178 N N . PRO A 1 152 ? -7.824 -20.512 -6.850 1.00 94.44 152 PRO A N 1
ATOM 1179 C CA . PRO A 1 152 ? -7.062 -21.355 -7.760 1.00 94.44 152 PRO A CA 1
ATOM 1180 C C . PRO A 1 152 ? -5.766 -21.852 -7.121 1.00 94.44 152 PRO A C 1
ATOM 1182 O O . PRO A 1 152 ? -4.970 -21.067 -6.607 1.00 94.44 152 PRO A O 1
ATOM 1185 N N . ARG A 1 153 ? -5.548 -23.169 -7.175 1.00 91.44 153 ARG A N 1
ATOM 1186 C CA . ARG A 1 153 ? -4.328 -23.787 -6.648 1.00 91.44 153 ARG A CA 1
ATOM 1187 C C . ARG A 1 153 ? -3.115 -23.228 -7.378 1.00 91.44 153 ARG A C 1
ATOM 1189 O O . ARG A 1 153 ? -3.058 -23.272 -8.608 1.00 91.44 153 ARG A O 1
ATOM 1196 N N . LEU A 1 154 ? -2.128 -22.757 -6.625 1.00 83.81 154 LEU A N 1
ATOM 1197 C CA . LEU A 1 154 ? -0.842 -22.386 -7.199 1.00 83.81 154 LEU A CA 1
ATOM 1198 C C . LEU A 1 154 ? -0.047 -23.655 -7.506 1.00 83.81 154 LEU A C 1
ATOM 1200 O O . LEU A 1 154 ? 0.249 -24.447 -6.610 1.00 83.81 154 LEU A O 1
ATOM 1204 N N . ASP A 1 155 ? 0.295 -23.851 -8.783 1.00 76.62 155 ASP A N 1
ATOM 1205 C CA . ASP A 1 155 ? 1.151 -24.958 -9.207 1.00 76.62 155 ASP A CA 1
ATOM 1206 C C . ASP A 1 155 ? 2.503 -24.853 -8.471 1.00 76.62 155 ASP A C 1
ATOM 1208 O O . ASP A 1 155 ? 3.184 -23.827 -8.620 1.00 76.62 155 ASP A O 1
ATOM 1212 N N . PRO A 1 156 ? 2.924 -25.888 -7.710 1.00 67.19 156 PRO A N 1
ATOM 1213 C CA . PRO A 1 156 ? 4.230 -25.938 -7.049 1.00 67.19 156 PRO A CA 1
ATOM 1214 C C . PRO A 1 156 ? 5.413 -25.663 -7.991 1.00 67.19 156 PRO A C 1
ATOM 1216 O O . PRO A 1 156 ? 6.499 -25.292 -7.537 1.00 67.19 156 PRO A O 1
ATOM 1219 N N . SER A 1 157 ? 5.214 -25.821 -9.306 1.00 61.22 157 SER A N 1
ATOM 1220 C CA . SER A 1 157 ? 6.190 -25.491 -10.348 1.00 61.22 157 SER A CA 1
ATOM 1221 C C . SER A 1 157 ? 6.556 -23.999 -10.419 1.00 61.22 157 SER A C 1
ATOM 1223 O O . SER A 1 157 ? 7.607 -23.664 -10.974 1.00 61.22 157 SER A O 1
ATOM 1225 N N . HIS A 1 158 ? 5.788 -23.100 -9.782 1.00 61.22 158 HIS A N 1
ATOM 1226 C CA . HIS A 1 158 ? 6.106 -21.664 -9.684 1.00 61.22 158 HIS A CA 1
ATOM 1227 C C . HIS A 1 158 ? 7.381 -21.350 -8.882 1.00 61.22 158 HIS A C 1
ATOM 1229 O O . HIS A 1 158 ? 7.826 -20.199 -8.845 1.00 61.22 158 HIS A O 1
ATOM 1235 N N . GLY A 1 159 ? 8.049 -22.384 -8.372 1.00 70.69 159 GLY A N 1
ATOM 1236 C CA . GLY A 1 159 ? 9.351 -22.314 -7.739 1.00 70.69 159 GLY A CA 1
ATOM 1237 C C . GLY A 1 159 ? 9.157 -22.371 -6.242 1.00 70.69 159 GLY A C 1
ATOM 1238 O O . GLY A 1 159 ? 8.729 -21.408 -5.620 1.00 70.69 159 GLY A O 1
ATOM 1239 N N . LEU A 1 160 ? 9.474 -23.508 -5.643 1.00 83.31 160 LEU A N 1
ATOM 1240 C CA . LEU A 1 160 ? 9.592 -23.577 -4.198 1.00 83.31 160 LEU A CA 1
ATOM 1241 C C . LEU A 1 160 ? 10.852 -22.822 -3.769 1.00 83.31 160 LEU A C 1
ATOM 1243 O O . LEU A 1 160 ? 11.853 -22.750 -4.487 1.00 83.31 160 LEU A O 1
ATOM 1247 N N . CYS A 1 161 ? 10.791 -22.243 -2.582 1.00 88.56 161 CYS A N 1
ATOM 1248 C CA . CYS A 1 161 ? 11.898 -21.583 -1.935 1.00 88.56 161 CYS A CA 1
ATOM 1249 C C . CYS A 1 161 ? 13.042 -22.581 -1.785 1.00 88.56 161 CYS A C 1
ATOM 1251 O O . CYS A 1 161 ? 12.892 -23.601 -1.113 1.00 88.56 161 CYS A O 1
ATOM 1253 N N . GLN A 1 162 ? 14.203 -22.251 -2.346 1.00 88.50 162 GLN A N 1
ATOM 1254 C CA . GLN A 1 162 ? 15.375 -23.129 -2.329 1.00 88.50 162 GLN A CA 1
ATOM 1255 C C . GLN A 1 162 ? 15.843 -23.490 -0.906 1.00 88.50 162 GLN A C 1
ATOM 1257 O O . GLN A 1 162 ? 16.524 -24.494 -0.716 1.00 88.50 162 GLN A O 1
ATOM 1262 N N . ILE A 1 163 ? 15.489 -22.669 0.090 1.00 90.75 163 ILE A N 1
ATOM 1263 C CA . ILE A 1 163 ? 15.899 -22.850 1.486 1.00 90.75 163 ILE A CA 1
ATOM 1264 C C . ILE A 1 163 ? 14.862 -23.612 2.307 1.00 90.75 163 ILE A C 1
ATOM 1266 O O . ILE A 1 163 ? 15.213 -24.575 2.980 1.00 90.75 163 ILE A O 1
ATOM 1270 N N . CYS A 1 164 ? 13.604 -23.171 2.297 1.00 85.06 164 CYS A N 1
ATOM 1271 C CA . CYS A 1 164 ? 12.583 -23.702 3.205 1.00 85.06 164 CYS A CA 1
ATOM 1272 C C . CYS A 1 164 ? 11.479 -24.505 2.507 1.00 85.06 164 CYS A C 1
ATOM 1274 O O . CYS A 1 164 ? 10.585 -24.995 3.183 1.00 85.06 164 CYS A O 1
ATOM 1276 N N . GLY A 1 165 ? 11.496 -24.611 1.175 1.00 78.31 165 GLY A N 1
ATOM 1277 C CA . GLY A 1 165 ? 10.495 -25.357 0.408 1.00 78.31 165 GLY A CA 1
ATOM 1278 C C . GLY A 1 165 ? 9.105 -24.713 0.333 1.00 78.31 165 GLY A C 1
ATOM 1279 O O . GLY A 1 165 ? 8.241 -25.263 -0.337 1.00 78.31 165 GLY A O 1
ATOM 1280 N N . LYS A 1 166 ? 8.879 -23.556 0.973 1.00 81.06 166 LYS A N 1
ATOM 1281 C CA . LYS A 1 166 ? 7.635 -22.766 0.851 1.00 81.06 166 LYS A CA 1
ATOM 1282 C C . LYS A 1 166 ? 7.488 -22.162 -0.543 1.00 81.06 166 LYS A C 1
ATOM 1284 O O . LYS A 1 166 ? 8.495 -22.004 -1.222 1.00 81.06 166 LYS A O 1
ATOM 1289 N N . LEU A 1 167 ? 6.290 -21.763 -0.963 1.00 80.06 167 LEU A N 1
ATOM 1290 C CA . LEU A 1 167 ? 6.106 -21.115 -2.266 1.00 80.06 167 LEU A CA 1
ATOM 1291 C C . LEU A 1 167 ? 6.971 -19.846 -2.374 1.00 80.06 167 LEU A C 1
ATOM 1293 O O . LEU A 1 167 ? 7.055 -19.052 -1.434 1.00 80.06 167 LEU A O 1
ATOM 1297 N N . ALA A 1 168 ? 7.694 -19.685 -3.482 1.00 86.88 168 ALA A N 1
ATOM 1298 C CA . ALA A 1 168 ? 8.527 -18.512 -3.674 1.00 86.88 168 ALA A CA 1
ATOM 1299 C C . ALA A 1 168 ? 7.719 -17.332 -4.206 1.00 86.88 168 ALA A C 1
ATOM 1301 O O . ALA A 1 168 ? 7.080 -17.420 -5.249 1.00 86.88 168 ALA A O 1
ATOM 1302 N N . SER A 1 169 ? 7.846 -16.193 -3.537 1.00 83.94 169 SER A N 1
ATOM 1303 C CA . SER A 1 169 ? 7.290 -14.913 -3.969 1.00 83.94 169 SER A CA 1
ATOM 1304 C C . SER A 1 169 ? 8.254 -14.139 -4.873 1.00 83.94 169 SER A C 1
ATOM 1306 O O . SER A 1 169 ? 7.844 -13.220 -5.578 1.00 83.94 169 SER A O 1
ATOM 1308 N N . PHE A 1 170 ? 9.543 -14.497 -4.897 1.00 86.62 170 PHE A N 1
ATOM 1309 C CA . PHE A 1 170 ? 10.527 -13.832 -5.750 1.00 86.62 170 PHE A CA 1
ATOM 1310 C C . PHE A 1 170 ? 11.660 -14.740 -6.196 1.00 86.62 170 PHE A C 1
ATOM 1312 O O . PHE A 1 170 ? 11.986 -15.755 -5.585 1.00 86.62 170 PHE A O 1
ATOM 1319 N N . ARG A 1 171 ? 12.297 -14.329 -7.292 1.00 92.62 171 ARG A N 1
ATOM 1320 C CA . ARG A 1 171 ? 13.441 -15.010 -7.893 1.00 92.62 171 ARG A CA 1
ATOM 1321 C C . ARG A 1 171 ? 14.707 -14.187 -7.707 1.00 92.62 171 ARG A C 1
ATOM 1323 O O . ARG A 1 171 ? 14.653 -12.968 -7.562 1.00 92.62 171 ARG A O 1
ATOM 1330 N N . CYS A 1 172 ? 15.859 -14.850 -7.728 1.00 94.06 172 CYS A N 1
ATOM 1331 C CA . CYS A 1 172 ? 17.158 -14.183 -7.725 1.00 94.06 172 CYS A CA 1
ATOM 1332 C C . CYS A 1 172 ? 17.205 -13.114 -8.830 1.00 94.06 172 CYS A C 1
ATOM 1334 O O . CYS A 1 172 ? 17.083 -13.445 -10.008 1.00 94.06 172 CYS A O 1
ATOM 1336 N N . GLY A 1 173 ? 17.413 -11.844 -8.468 1.00 93.50 173 GLY A N 1
ATOM 1337 C CA . GLY A 1 173 ? 17.373 -10.731 -9.426 1.00 93.50 173 GLY A CA 1
ATOM 1338 C C . GLY A 1 173 ? 18.436 -10.794 -10.531 1.00 93.50 173 GLY A C 1
ATOM 1339 O O . GLY A 1 173 ? 18.282 -10.133 -11.551 1.00 93.50 173 GLY A O 1
ATOM 1340 N N . LEU A 1 174 ? 19.490 -11.600 -10.352 1.00 93.50 174 LEU A N 1
ATOM 1341 C CA . LEU A 1 174 ? 20.553 -11.779 -11.343 1.00 93.50 174 LEU A CA 1
ATOM 1342 C C . LEU A 1 174 ? 20.280 -12.959 -12.281 1.00 93.50 174 LEU A C 1
ATOM 1344 O O . LEU A 1 174 ? 20.210 -12.773 -13.488 1.00 93.50 174 LEU A O 1
ATOM 1348 N N . CYS A 1 175 ? 20.127 -14.177 -11.749 1.00 93.19 175 CYS A N 1
ATOM 1349 C CA . CYS A 1 175 ? 19.980 -15.373 -12.589 1.00 93.19 175 CYS A CA 1
ATOM 1350 C C . CYS A 1 175 ? 18.529 -15.759 -12.886 1.00 93.19 175 CYS A C 1
ATOM 1352 O O . CYS A 1 175 ? 18.294 -16.522 -13.815 1.00 93.19 175 CYS A O 1
ATOM 1354 N N . LYS A 1 176 ? 17.564 -15.307 -12.073 1.00 92.94 176 LYS A N 1
ATOM 1355 C CA . LYS A 1 176 ? 16.144 -15.711 -12.096 1.00 92.94 176 LYS A CA 1
ATOM 1356 C C . LYS A 1 176 ? 15.882 -17.229 -12.001 1.00 92.94 176 LYS A C 1
ATOM 1358 O O . LYS A 1 176 ? 14.743 -17.652 -12.176 1.00 92.94 176 LYS A O 1
ATOM 1363 N N . GLN A 1 177 ? 16.904 -18.039 -11.707 1.00 88.88 177 GLN A N 1
ATOM 1364 C CA . GLN A 1 177 ? 16.816 -19.504 -11.635 1.00 88.88 177 GLN A CA 1
ATOM 1365 C C . GLN A 1 177 ? 16.424 -20.005 -10.244 1.00 88.88 177 GLN A C 1
ATOM 1367 O O . GLN A 1 177 ? 15.640 -20.941 -10.130 1.00 88.88 177 GLN A O 1
ATOM 1372 N N . ARG A 1 178 ? 16.951 -19.383 -9.182 1.00 92.31 178 ARG A N 1
ATOM 1373 C CA . ARG A 1 178 ? 16.576 -19.715 -7.803 1.00 92.31 178 ARG A CA 1
ATOM 1374 C C . ARG A 1 178 ? 15.406 -18.863 -7.343 1.00 92.31 178 ARG A C 1
ATOM 1376 O O . ARG A 1 178 ? 15.371 -17.661 -7.624 1.00 92.31 178 ARG A O 1
ATOM 1383 N N . SER A 1 179 ? 14.491 -19.490 -6.616 1.00 93.56 179 SER A N 1
ATOM 1384 C CA . SER A 1 179 ? 13.278 -18.862 -6.100 1.00 93.56 179 SER A CA 1
ATOM 1385 C C . SER A 1 179 ? 13.289 -18.894 -4.570 1.00 93.56 179 SER A C 1
ATOM 1387 O O . SER A 1 179 ? 13.824 -19.825 -3.965 1.00 93.56 179 SER A O 1
ATOM 1389 N N . TYR A 1 180 ? 12.751 -17.853 -3.939 1.00 91.94 180 TYR A N 1
ATOM 1390 C CA . TYR A 1 180 ? 12.744 -17.643 -2.495 1.00 91.94 180 TYR A CA 1
ATOM 1391 C C . TYR A 1 180 ? 11.380 -17.133 -2.027 1.00 91.94 180 TYR A C 1
ATOM 1393 O O . TYR A 1 180 ? 10.766 -16.301 -2.688 1.00 91.94 180 TYR A O 1
ATOM 1401 N N . CYS A 1 181 ? 10.924 -17.598 -0.864 1.00 89.12 181 CYS A N 1
ATOM 1402 C CA . CYS A 1 181 ? 9.695 -17.098 -0.234 1.00 89.12 181 CYS A CA 1
ATOM 1403 C C . CYS A 1 181 ? 9.905 -15.772 0.513 1.00 89.12 181 CYS A C 1
ATOM 1405 O O . CYS A 1 181 ? 8.950 -15.074 0.833 1.00 89.12 181 CYS A O 1
ATOM 1407 N N . SER A 1 182 ? 11.152 -15.455 0.877 1.00 88.81 182 SER A N 1
ATOM 1408 C CA . SER A 1 182 ? 11.489 -14.300 1.706 1.00 88.81 182 SER A CA 1
ATOM 1409 C C . SER A 1 182 ? 12.911 -13.802 1.425 1.00 88.81 182 SER A C 1
ATOM 1411 O O . SER A 1 182 ? 13.795 -14.561 1.009 1.00 88.81 182 SER A O 1
ATOM 1413 N N . SER A 1 183 ? 13.163 -12.513 1.679 1.00 89.44 183 SER A N 1
ATOM 1414 C CA . SER A 1 183 ? 14.474 -11.894 1.457 1.00 89.44 183 SER A CA 1
ATOM 1415 C C . SER A 1 183 ? 15.494 -12.450 2.448 1.00 89.44 183 SER A C 1
ATOM 1417 O O . SER A 1 183 ? 16.684 -12.516 2.149 1.00 89.44 183 SER A O 1
ATOM 1419 N N . SER A 1 184 ? 15.026 -12.932 3.605 1.00 90.81 184 SER A N 1
ATOM 1420 C CA . SER A 1 184 ? 15.824 -13.710 4.547 1.00 90.81 184 SER A CA 1
ATOM 1421 C C . SER A 1 184 ? 16.285 -15.039 3.945 1.00 90.81 184 SER A C 1
ATOM 1423 O O . SER A 1 184 ? 17.478 -15.323 4.001 1.00 90.81 184 SER A O 1
ATOM 1425 N N . CYS A 1 185 ? 15.402 -15.813 3.298 1.00 93.94 185 CYS A N 1
ATOM 1426 C CA . CYS A 1 185 ? 15.792 -17.050 2.616 1.00 93.94 185 CYS A CA 1
ATOM 1427 C C . CYS A 1 185 ? 16.783 -16.775 1.481 1.00 93.94 185 CYS A C 1
ATOM 1429 O O . CYS A 1 185 ? 17.790 -17.470 1.372 1.00 93.94 185 CYS A O 1
ATOM 1431 N N . GLN A 1 186 ? 16.559 -15.716 0.698 1.00 95.12 186 GLN A N 1
ATOM 1432 C CA . GLN A 1 186 ? 17.507 -15.299 -0.332 1.00 95.12 186 GLN A CA 1
ATOM 1433 C C . GLN A 1 186 ? 18.877 -14.948 0.258 1.00 95.12 186 GLN A C 1
ATOM 1435 O O . GLN A 1 186 ? 19.883 -15.420 -0.252 1.00 95.12 186 GLN A O 1
ATOM 1440 N N . LYS A 1 187 ? 18.948 -14.148 1.330 1.00 94.62 187 LYS A N 1
ATOM 1441 C CA . LYS A 1 187 ? 20.219 -13.767 1.979 1.00 94.62 187 LYS A CA 1
ATOM 1442 C C . LYS A 1 187 ? 20.965 -14.969 2.560 1.00 94.62 187 LYS A C 1
ATOM 1444 O O . LYS A 1 187 ? 22.193 -15.007 2.491 1.00 94.62 187 LYS A O 1
ATOM 1449 N N . THR A 1 188 ? 20.236 -15.931 3.123 1.00 95.19 188 THR A N 1
ATOM 1450 C CA . THR A 1 188 ? 20.804 -17.184 3.638 1.00 95.19 188 THR A CA 1
ATOM 1451 C C . THR A 1 188 ? 21.410 -18.011 2.509 1.00 95.19 188 THR A C 1
ATOM 1453 O O . THR A 1 188 ? 22.556 -18.440 2.625 1.00 95.19 188 THR A O 1
ATOM 1456 N N . ASP A 1 189 ? 20.684 -18.169 1.399 1.00 95.62 189 ASP A N 1
ATOM 1457 C CA . ASP A 1 189 ? 21.175 -18.881 0.216 1.00 95.62 189 ASP A CA 1
ATOM 1458 C C . ASP A 1 189 ? 22.277 -18.117 -0.520 1.00 95.62 189 ASP A C 1
ATOM 1460 O O . ASP A 1 189 ? 23.148 -18.715 -1.133 1.00 95.62 189 ASP A O 1
ATOM 1464 N N . TRP A 1 190 ? 22.275 -16.783 -0.461 1.00 95.31 190 TRP A N 1
ATOM 1465 C CA . TRP A 1 190 ? 23.166 -15.945 -1.261 1.00 95.31 190 TRP A CA 1
ATOM 1466 C C . TRP A 1 190 ? 24.643 -16.255 -1.019 1.00 95.31 190 TRP A C 1
ATOM 1468 O O . TRP A 1 190 ? 25.430 -16.207 -1.955 1.00 95.31 190 TRP A O 1
ATOM 1478 N N . ARG A 1 191 ? 25.027 -16.642 0.204 1.00 93.31 191 ARG A N 1
ATOM 1479 C CA . ARG A 1 191 ? 26.422 -16.994 0.522 1.00 93.31 191 ARG A CA 1
ATOM 1480 C C . ARG A 1 191 ? 26.942 -18.176 -0.296 1.00 93.31 191 ARG A C 1
ATOM 1482 O O . ARG A 1 191 ? 28.119 -18.187 -0.628 1.00 93.31 191 ARG A O 1
ATOM 1489 N N . THR A 1 192 ? 26.088 -19.150 -0.604 1.00 94.94 192 THR A N 1
ATOM 1490 C CA . THR A 1 192 ? 26.440 -20.327 -1.412 1.00 94.94 192 THR A CA 1
ATOM 1491 C C . THR A 1 192 ? 26.068 -20.116 -2.877 1.00 94.94 192 THR A C 1
ATOM 1493 O O . THR A 1 192 ? 26.850 -20.433 -3.766 1.00 94.94 192 THR A O 1
ATOM 1496 N N . HIS A 1 193 ? 24.911 -19.509 -3.141 1.00 95.62 193 HIS A N 1
ATOM 1497 C CA . HIS A 1 193 ? 24.433 -19.236 -4.490 1.00 95.62 193 HIS A CA 1
ATOM 1498 C C . HIS A 1 193 ? 25.298 -18.219 -5.243 1.00 95.62 193 HIS A C 1
ATOM 1500 O O . HIS A 1 193 ? 25.442 -18.300 -6.454 1.00 95.62 193 HIS A O 1
ATOM 1506 N N . GLN A 1 194 ? 25.904 -17.237 -4.576 1.00 95.62 194 GLN A N 1
ATOM 1507 C CA . GLN A 1 194 ? 26.727 -16.236 -5.261 1.00 95.62 194 GLN A CA 1
ATOM 1508 C C . GLN A 1 194 ? 27.889 -16.867 -6.048 1.00 95.62 194 GLN A C 1
ATOM 1510 O O . GLN A 1 194 ? 28.301 -16.320 -7.069 1.00 95.62 194 GLN A O 1
ATOM 1515 N N . GLU A 1 195 ? 28.407 -18.011 -5.600 1.00 94.88 195 GLU A N 1
ATOM 1516 C CA . GLU A 1 195 ? 29.508 -18.712 -6.265 1.00 94.88 195 GLU A CA 1
ATOM 1517 C C . GLU A 1 195 ? 29.072 -19.431 -7.548 1.00 94.88 195 GLU A C 1
ATOM 1519 O O . GLU A 1 195 ? 29.871 -19.531 -8.479 1.00 94.88 195 GLU A O 1
ATOM 1524 N N . ASP A 1 196 ? 27.817 -19.890 -7.618 1.00 93.69 196 ASP A N 1
ATOM 1525 C CA . ASP A 1 196 ? 27.261 -20.638 -8.754 1.00 93.69 196 ASP A CA 1
ATOM 1526 C C . ASP A 1 196 ? 26.235 -19.844 -9.581 1.00 93.69 196 ASP A C 1
ATOM 1528 O O . ASP A 1 196 ? 25.771 -20.324 -10.613 1.00 93.69 196 ASP A O 1
ATOM 1532 N N . CYS A 1 197 ? 25.891 -18.622 -9.165 1.00 96.19 197 CYS A N 1
ATOM 1533 C CA . CYS A 1 197 ? 24.888 -17.784 -9.810 1.00 96.19 197 CYS A CA 1
ATOM 1534 C C . CYS A 1 197 ? 25.365 -17.322 -11.197 1.00 96.19 197 CYS A C 1
ATOM 1536 O O . CYS A 1 197 ? 26.272 -16.486 -11.270 1.00 96.19 197 CYS A O 1
ATOM 1538 N N . PRO A 1 198 ? 24.724 -17.761 -12.303 1.00 92.94 198 PRO A N 1
ATOM 1539 C CA . PRO A 1 198 ? 25.170 -17.417 -13.654 1.00 92.94 198 PRO A CA 1
ATOM 1540 C C . PRO A 1 198 ? 25.234 -15.907 -13.897 1.00 92.94 198 PRO A C 1
ATOM 1542 O O . PRO A 1 198 ? 26.255 -15.404 -14.355 1.00 92.94 198 PRO A O 1
ATOM 1545 N N . GLY A 1 199 ? 24.200 -15.164 -13.482 1.00 91.94 199 GLY A N 1
ATOM 1546 C CA . GLY A 1 199 ? 24.170 -13.705 -13.630 1.00 91.94 199 GLY A CA 1
ATOM 1547 C C . GLY A 1 199 ? 25.210 -12.975 -12.766 1.00 91.94 199 GLY A C 1
ATOM 1548 O O . GLY A 1 199 ? 25.671 -11.896 -13.131 1.00 91.94 199 GLY A O 1
ATOM 1549 N N . PHE A 1 200 ? 25.630 -13.556 -11.634 1.00 94.38 200 PHE A N 1
ATOM 1550 C CA . PHE A 1 200 ? 26.724 -12.997 -10.835 1.00 94.38 200 PHE A CA 1
ATOM 1551 C C . PHE A 1 200 ? 28.092 -13.305 -11.451 1.00 94.38 200 PHE A C 1
ATOM 1553 O O . PHE A 1 200 ? 28.955 -12.429 -11.491 1.00 94.38 200 PHE A O 1
ATOM 1560 N N . LEU A 1 201 ? 28.289 -14.528 -11.946 1.00 92.62 201 LEU A N 1
ATOM 1561 C CA . LEU A 1 201 ? 29.522 -14.945 -12.609 1.00 92.62 201 LEU A CA 1
ATOM 1562 C C . LEU A 1 201 ? 29.760 -14.171 -13.905 1.00 92.62 201 LEU A C 1
ATOM 1564 O O . LEU A 1 201 ? 30.883 -13.735 -14.138 1.00 92.62 201 LEU A O 1
ATOM 1568 N N . GLU A 1 202 ? 28.716 -13.932 -14.695 1.00 91.69 202 GLU A N 1
ATOM 1569 C CA . GLU A 1 202 ? 28.779 -13.099 -15.897 1.00 91.69 202 GLU A CA 1
ATOM 1570 C C . GLU A 1 202 ? 29.169 -11.659 -15.547 1.00 91.69 202 GLU A C 1
ATOM 1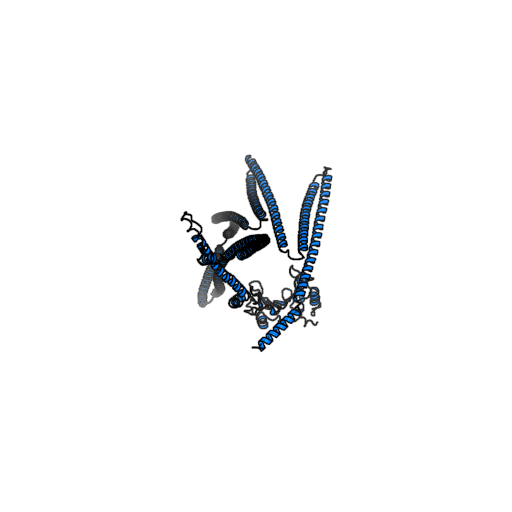572 O O . GLU A 1 202 ? 30.143 -11.134 -16.080 1.00 91.69 202 GLU A O 1
ATOM 1577 N N . LYS A 1 203 ? 28.515 -11.056 -14.544 1.00 90.00 203 LYS A N 1
ATOM 1578 C CA . LYS A 1 203 ? 28.869 -9.711 -14.065 1.00 90.00 203 LYS A CA 1
ATOM 1579 C C . LYS A 1 203 ? 30.305 -9.636 -13.534 1.00 90.00 203 LYS A C 1
ATOM 1581 O O . LYS A 1 203 ? 31.020 -8.671 -13.800 1.00 90.00 203 LYS A O 1
ATOM 1586 N N . LYS A 1 204 ? 30.750 -10.657 -12.797 1.00 89.50 204 LYS A N 1
ATOM 1587 C CA . LYS A 1 204 ? 32.123 -10.763 -12.282 1.00 89.50 204 LYS A CA 1
ATOM 1588 C C . LYS A 1 204 ? 33.141 -10.950 -13.410 1.00 89.50 204 LYS A C 1
ATOM 1590 O O . LYS A 1 204 ? 34.243 -10.414 -13.314 1.00 89.50 204 LYS A O 1
ATOM 1595 N N . ALA A 1 205 ? 32.787 -11.688 -14.462 1.00 84.75 205 ALA A N 1
ATOM 1596 C CA . ALA A 1 205 ? 33.616 -11.849 -15.647 1.00 84.75 205 ALA A CA 1
ATOM 1597 C C . ALA A 1 205 ? 33.748 -10.520 -16.398 1.00 84.75 205 ALA A C 1
ATOM 1599 O O . ALA A 1 205 ? 34.876 -10.107 -16.654 1.00 84.75 205 ALA A O 1
ATOM 1600 N N . SER A 1 206 ? 32.648 -9.808 -16.660 1.00 81.88 206 SER A N 1
ATOM 1601 C CA . SER A 1 206 ? 32.670 -8.499 -17.333 1.00 81.88 206 SER A CA 1
ATOM 1602 C C . SER A 1 206 ? 33.573 -7.489 -16.617 1.00 81.88 206 SER A C 1
ATOM 1604 O O . SER A 1 206 ? 34.419 -6.866 -17.252 1.00 81.88 206 SER A O 1
ATOM 1606 N N . LEU A 1 207 ? 33.508 -7.428 -15.281 1.00 76.94 207 LEU A N 1
ATOM 1607 C CA . LEU A 1 207 ? 34.390 -6.567 -14.479 1.00 76.94 207 LEU A CA 1
ATOM 1608 C C . LEU A 1 207 ? 35.874 -6.973 -14.552 1.00 76.94 207 LEU A C 1
ATOM 1610 O O . LEU A 1 207 ? 36.760 -6.129 -14.417 1.00 76.94 207 LEU A O 1
ATOM 1614 N N . ARG A 1 208 ? 36.175 -8.262 -14.761 1.00 73.69 208 ARG A N 1
ATOM 1615 C CA . ARG A 1 208 ? 37.558 -8.726 -14.953 1.00 73.69 208 ARG A CA 1
ATOM 1616 C C . ARG A 1 208 ? 38.095 -8.325 -16.332 1.00 73.69 208 ARG A C 1
ATOM 1618 O O . ARG A 1 208 ? 39.256 -7.930 -16.420 1.00 73.69 208 ARG A O 1
ATOM 1625 N N . TRP A 1 209 ? 37.267 -8.373 -17.378 1.00 63.91 209 TRP A N 1
ATOM 1626 C CA . TRP A 1 209 ? 37.664 -7.974 -18.734 1.00 63.91 209 TRP A CA 1
ATOM 1627 C C . TRP A 1 209 ? 38.027 -6.484 -18.830 1.00 63.91 209 TRP A C 1
ATOM 1629 O O . TRP A 1 209 ? 39.009 -6.146 -19.491 1.00 63.91 209 TRP A O 1
ATOM 1639 N N . GLU A 1 210 ? 37.317 -5.605 -18.120 1.00 56.50 210 GLU A N 1
ATOM 1640 C CA . GLU A 1 210 ? 37.634 -4.167 -18.077 1.00 56.50 210 GLU A CA 1
ATOM 1641 C C . GLU A 1 210 ? 38.955 -3.875 -17.340 1.00 56.50 210 GLU A C 1
ATOM 1643 O O . GLU A 1 210 ? 39.747 -3.038 -17.780 1.00 56.50 210 GLU A O 1
ATOM 1648 N N . GLY A 1 211 ? 39.257 -4.623 -16.272 1.00 52.06 211 GLY A N 1
ATOM 1649 C CA . GLY A 1 211 ? 40.508 -4.481 -15.520 1.00 52.06 211 GLY A CA 1
ATOM 1650 C C . GLY A 1 211 ? 41.748 -5.036 -16.235 1.00 52.06 211 GLY A C 1
ATOM 1651 O O . GLY A 1 211 ? 42.815 -4.419 -16.194 1.00 52.06 211 GLY A O 1
ATOM 1652 N N . GLU A 1 212 ? 41.635 -6.184 -16.913 1.00 53.66 212 GLU A N 1
ATOM 1653 C CA . GLU A 1 212 ? 42.781 -6.852 -17.556 1.00 53.66 212 GLU A CA 1
ATOM 1654 C C . GLU A 1 212 ? 43.136 -6.284 -18.945 1.00 53.66 212 GLU A C 1
ATOM 1656 O O . GLU A 1 212 ? 44.304 -6.354 -19.332 1.00 53.66 212 GLU A O 1
ATOM 1661 N N . LEU A 1 213 ? 42.206 -5.651 -19.679 1.00 55.44 213 LEU A N 1
ATOM 1662 C CA . LEU A 1 213 ? 42.524 -4.988 -20.961 1.00 55.44 213 LEU A CA 1
ATOM 1663 C C . LEU A 1 213 ? 43.112 -3.574 -20.814 1.00 55.44 213 LEU A C 1
ATOM 1665 O O . LEU A 1 213 ? 43.866 -3.133 -21.687 1.00 55.44 213 LEU A O 1
ATOM 1669 N N . MET A 1 214 ? 42.799 -2.854 -19.734 1.00 53.09 214 MET A N 1
ATOM 1670 C CA . MET A 1 214 ? 43.292 -1.485 -19.509 1.00 53.09 214 MET A CA 1
ATOM 1671 C C . MET A 1 214 ? 44.787 -1.445 -19.151 1.00 53.09 214 MET A C 1
ATOM 1673 O O . MET A 1 214 ? 45.521 -0.559 -19.600 1.00 53.09 214 MET A O 1
ATOM 1677 N N . LEU A 1 215 ? 45.280 -2.424 -18.385 1.00 51.75 215 LEU A N 1
ATOM 1678 C CA . LEU A 1 215 ? 46.641 -2.390 -17.840 1.00 51.75 215 LEU A CA 1
ATOM 1679 C C . LEU A 1 215 ? 47.753 -2.540 -18.906 1.00 51.75 215 LEU A C 1
ATOM 1681 O O . LEU A 1 215 ? 48.707 -1.753 -18.881 1.00 51.75 215 LEU A O 1
ATOM 1685 N N . PRO A 1 216 ? 47.656 -3.455 -19.894 1.00 56.72 216 PRO A N 1
ATOM 1686 C CA . PRO A 1 216 ? 48.651 -3.561 -20.963 1.00 56.72 216 PRO A CA 1
ATOM 1687 C C . PRO A 1 216 ? 48.650 -2.336 -21.886 1.00 56.72 216 PRO A C 1
ATOM 1689 O O . PRO A 1 216 ? 49.703 -1.919 -22.373 1.00 56.72 216 PRO A O 1
ATOM 1692 N N . ARG A 1 217 ? 47.480 -1.722 -22.099 1.00 56.00 217 ARG A N 1
ATOM 1693 C CA . ARG A 1 217 ? 47.299 -0.580 -23.006 1.00 56.00 217 ARG A CA 1
ATOM 1694 C C . ARG A 1 217 ? 47.888 0.707 -22.417 1.00 56.00 217 ARG A C 1
ATOM 1696 O O . ARG A 1 217 ? 48.600 1.424 -23.120 1.00 56.00 217 ARG A O 1
ATOM 1703 N N . CYS A 1 218 ? 47.722 0.931 -21.111 1.00 53.56 218 CYS A N 1
ATOM 1704 C CA . CYS A 1 218 ? 48.401 2.011 -20.382 1.00 53.56 218 CYS A CA 1
ATOM 1705 C C . CYS A 1 218 ? 49.927 1.827 -20.335 1.00 53.56 218 CYS A C 1
ATOM 1707 O O . CYS A 1 218 ? 50.673 2.787 -20.535 1.00 53.56 218 CYS A O 1
ATOM 1709 N N . GLN A 1 219 ? 50.421 0.595 -20.160 1.00 66.88 219 GLN A N 1
ATOM 1710 C CA . GLN A 1 219 ? 51.864 0.321 -20.217 1.00 66.88 219 GLN A CA 1
ATOM 1711 C C . GLN A 1 219 ? 52.449 0.539 -21.621 1.00 66.88 219 GLN A C 1
ATOM 1713 O O . GLN A 1 219 ? 53.579 1.010 -21.756 1.00 66.88 219 GLN A O 1
ATOM 1718 N N . GLN A 1 220 ? 51.690 0.235 -22.676 1.00 70.12 220 GLN A N 1
ATOM 1719 C CA . GLN A 1 220 ? 52.115 0.459 -24.057 1.00 70.12 220 GLN A CA 1
ATOM 1720 C C . GLN A 1 220 ? 52.149 1.953 -24.418 1.00 70.12 220 GLN A C 1
ATOM 1722 O O . GLN A 1 220 ? 53.072 2.390 -25.106 1.00 70.12 220 GLN A O 1
ATOM 1727 N N . LEU A 1 221 ? 51.191 2.742 -23.921 1.00 66.81 221 LEU A N 1
ATOM 1728 C CA . LEU A 1 221 ? 51.174 4.199 -24.085 1.00 66.81 221 LEU A CA 1
ATOM 1729 C C . LEU A 1 221 ? 52.309 4.876 -23.312 1.00 66.81 221 LEU A C 1
ATOM 1731 O O . LEU A 1 221 ? 52.987 5.732 -23.872 1.00 66.81 221 LEU A O 1
ATOM 1735 N N . SER A 1 222 ? 52.592 4.429 -22.085 1.00 61.25 222 SER A N 1
ATOM 1736 C CA . SER A 1 222 ? 53.735 4.909 -21.299 1.00 61.25 222 SER A CA 1
ATOM 1737 C C . SER A 1 222 ? 55.060 4.710 -22.044 1.00 61.25 222 SER A C 1
ATOM 1739 O O . SER A 1 222 ? 55.815 5.666 -22.193 1.00 61.25 222 SER A O 1
ATOM 1741 N N . ARG A 1 223 ? 55.308 3.521 -22.617 1.00 70.50 223 ARG A N 1
ATOM 1742 C CA . ARG A 1 223 ? 56.536 3.254 -23.394 1.00 70.50 223 ARG A CA 1
ATOM 1743 C C . ARG A 1 223 ? 56.644 4.115 -24.652 1.00 70.50 223 ARG A C 1
ATOM 1745 O O . ARG A 1 223 ? 57.732 4.586 -24.971 1.00 70.50 223 ARG A O 1
ATOM 1752 N N . LYS A 1 224 ? 55.530 4.332 -25.359 1.00 73.25 224 LYS A N 1
ATOM 1753 C CA . LYS A 1 224 ? 55.496 5.210 -26.540 1.00 73.25 224 LYS A CA 1
ATOM 1754 C C . LYS A 1 224 ? 55.786 6.665 -26.171 1.00 73.25 224 LYS A C 1
ATOM 1756 O O . LYS A 1 224 ? 56.530 7.325 -26.886 1.00 73.25 224 LYS A O 1
ATOM 1761 N N . LEU A 1 225 ? 55.263 7.131 -25.038 1.00 60.94 225 LEU A N 1
ATOM 1762 C CA . LEU A 1 225 ? 55.498 8.486 -24.546 1.00 60.94 225 LEU A CA 1
ATOM 1763 C C . LEU A 1 225 ? 56.962 8.687 -24.122 1.00 60.94 225 LEU A C 1
ATOM 1765 O O . LEU A 1 225 ? 57.564 9.694 -24.475 1.00 60.94 225 LEU A O 1
ATOM 1769 N N . THR A 1 226 ? 57.573 7.710 -23.441 1.00 63.94 226 THR A N 1
ATOM 1770 C CA . THR A 1 226 ? 58.997 7.783 -23.071 1.00 63.94 226 THR A CA 1
ATOM 1771 C C . THR A 1 226 ? 59.911 7.766 -24.300 1.00 63.94 226 THR A C 1
ATOM 1773 O O . THR A 1 226 ? 60.873 8.524 -24.343 1.00 63.94 226 THR A O 1
ATOM 1776 N N . SER A 1 227 ? 59.583 6.965 -25.322 1.00 69.50 227 SER A N 1
ATOM 1777 C CA . SER A 1 227 ? 60.332 6.931 -26.587 1.00 69.50 227 SER A CA 1
ATOM 1778 C C . SER A 1 227 ? 60.261 8.263 -27.338 1.00 69.50 227 SER A C 1
ATOM 1780 O O . SER A 1 227 ? 61.288 8.766 -27.781 1.00 69.50 227 SER A O 1
ATOM 1782 N N . ALA A 1 228 ? 59.070 8.861 -27.432 1.00 61.78 228 ALA A N 1
ATOM 1783 C CA . ALA A 1 228 ? 58.875 10.141 -28.112 1.00 61.78 228 ALA A CA 1
ATOM 1784 C C . ALA A 1 228 ? 59.584 11.299 -27.389 1.00 61.78 228 ALA A C 1
ATOM 1786 O O . ALA A 1 228 ? 60.151 12.181 -28.026 1.00 61.78 228 ALA A O 1
ATOM 1787 N N . ILE A 1 229 ? 59.610 11.280 -26.052 1.00 58.38 229 ILE A N 1
ATOM 1788 C CA . ILE A 1 229 ? 60.336 12.282 -25.259 1.00 58.38 229 ILE A CA 1
ATOM 1789 C C . ILE A 1 229 ? 61.856 12.133 -25.444 1.00 58.38 229 ILE A C 1
ATOM 1791 O O . ILE A 1 229 ? 62.558 13.139 -25.513 1.00 58.38 229 ILE A O 1
ATOM 1795 N N . SER A 1 230 ? 62.380 10.910 -25.576 1.00 61.50 230 SER A N 1
ATOM 1796 C CA . SER A 1 230 ? 63.807 10.696 -25.855 1.00 61.50 230 SER A CA 1
ATOM 1797 C C . SER A 1 230 ? 64.235 11.160 -27.252 1.00 61.50 230 SER A C 1
ATOM 1799 O O . SER A 1 230 ? 65.346 11.664 -27.386 1.00 61.50 230 SER A O 1
ATOM 1801 N N . GLU A 1 231 ? 63.374 11.045 -28.267 1.00 59.47 231 GLU A N 1
ATOM 1802 C CA . GLU A 1 231 ? 63.665 11.551 -29.620 1.00 59.47 231 GLU A CA 1
ATOM 1803 C C . GLU A 1 231 ? 63.690 13.088 -29.665 1.00 59.47 231 GLU A C 1
ATOM 1805 O O . GLU A 1 231 ? 64.618 13.676 -30.214 1.00 59.47 231 GLU A O 1
ATOM 1810 N N . VAL A 1 232 ? 62.748 13.756 -28.991 1.00 55.28 232 VAL A N 1
ATOM 1811 C CA . VAL A 1 232 ? 62.668 15.231 -28.978 1.00 55.28 232 VAL A CA 1
ATOM 1812 C C . VAL A 1 232 ? 63.816 15.883 -28.191 1.00 55.28 232 VAL A C 1
ATOM 1814 O O . VAL A 1 232 ? 64.240 16.991 -28.515 1.00 55.28 232 VAL A O 1
ATOM 1817 N N . VAL A 1 233 ? 64.354 15.210 -27.168 1.00 49.09 233 VAL A N 1
ATOM 1818 C CA . VAL A 1 233 ? 65.468 15.744 -26.360 1.00 49.09 233 VAL A CA 1
ATOM 1819 C C . VAL A 1 233 ? 66.824 15.601 -27.067 1.00 49.09 233 VAL A C 1
ATOM 1821 O O . VAL A 1 233 ? 67.717 16.409 -26.816 1.00 49.09 233 VAL A O 1
ATOM 1824 N N . LEU A 1 234 ? 66.984 14.638 -27.982 1.00 48.91 234 LEU A N 1
ATOM 1825 C CA . LEU A 1 234 ? 68.226 14.463 -28.749 1.00 48.91 234 LEU A CA 1
ATOM 1826 C C . LEU A 1 234 ? 68.312 15.399 -29.965 1.00 48.91 234 LEU A C 1
ATOM 1828 O O . LEU A 1 234 ? 69.394 15.907 -30.249 1.00 48.91 234 LEU A O 1
ATOM 1832 N N . ASP A 1 235 ? 67.188 15.735 -30.603 1.00 46.41 235 ASP A N 1
ATOM 1833 C CA . ASP A 1 235 ? 67.172 16.672 -31.740 1.00 46.41 235 ASP A CA 1
ATOM 1834 C C . ASP A 1 235 ? 67.411 18.143 -31.337 1.00 46.41 235 ASP A C 1
ATOM 1836 O O . ASP A 1 235 ? 67.725 18.983 -32.179 1.00 46.41 235 ASP A O 1
ATOM 1840 N N . SER A 1 236 ? 67.316 18.476 -30.044 1.00 43.78 236 SER A N 1
ATOM 1841 C CA . SER A 1 236 ? 67.501 19.848 -29.550 1.00 43.78 236 SER A CA 1
ATOM 1842 C C . SER A 1 236 ? 68.948 20.205 -29.164 1.00 43.78 236 SER A C 1
ATOM 1844 O O . SER A 1 236 ? 69.186 21.365 -28.819 1.00 43.78 236 SER A O 1
ATOM 1846 N N . MET A 1 237 ? 69.913 19.271 -29.184 1.00 44.12 237 MET A N 1
ATOM 1847 C CA . MET A 1 237 ? 71.288 19.532 -28.699 1.00 44.12 237 MET A CA 1
ATOM 1848 C C . MET A 1 237 ? 72.397 19.565 -29.768 1.00 44.12 237 MET A C 1
ATOM 1850 O O . MET A 1 237 ? 73.504 19.980 -29.434 1.00 44.12 237 MET A O 1
ATOM 1854 N N . ASP A 1 238 ? 72.124 19.261 -31.043 1.00 44.94 238 ASP A N 1
ATOM 1855 C CA . ASP A 1 238 ? 73.168 19.164 -32.089 1.00 44.94 238 ASP A CA 1
ATOM 1856 C C . ASP A 1 238 ? 73.096 20.243 -33.193 1.00 44.94 238 ASP A C 1
ATOM 1858 O O . ASP A 1 238 ? 73.459 20.011 -34.346 1.00 44.94 238 ASP A O 1
ATOM 1862 N N . CYS A 1 239 ? 72.675 21.468 -32.870 1.00 42.06 239 CYS A N 1
ATOM 1863 C CA . CYS A 1 239 ? 72.719 22.590 -33.818 1.00 42.06 239 CYS A CA 1
ATOM 1864 C C . CYS A 1 239 ? 73.364 23.839 -33.220 1.00 42.06 239 CYS A C 1
ATOM 1866 O O . CYS A 1 239 ? 72.704 24.859 -33.058 1.00 42.06 239 CYS A O 1
ATOM 1868 N N . GLU A 1 240 ? 74.671 23.788 -32.936 1.00 42.22 240 GLU A N 1
ATOM 1869 C CA . GLU A 1 240 ? 75.441 25.030 -32.783 1.00 42.22 240 GLU A CA 1
ATOM 1870 C C . GLU A 1 240 ? 76.952 24.917 -33.049 1.00 42.22 240 GLU A C 1
ATOM 1872 O O . GLU A 1 240 ? 77.740 25.590 -32.393 1.00 42.22 240 GLU A O 1
ATOM 1877 N N . TRP A 1 241 ? 77.423 24.101 -34.003 1.00 39.56 241 TRP A N 1
ATOM 1878 C CA . TRP A 1 241 ? 78.845 24.157 -34.381 1.00 39.56 241 TRP A CA 1
ATOM 1879 C C . TRP A 1 241 ? 79.081 24.087 -35.897 1.00 39.56 241 TRP A C 1
ATOM 1881 O O . TRP A 1 241 ? 78.694 23.142 -36.574 1.00 39.56 241 TRP A O 1
ATOM 1891 N N . ALA A 1 242 ? 79.836 25.086 -36.365 1.00 34.25 242 ALA A N 1
ATOM 1892 C CA . ALA A 1 242 ? 80.688 25.102 -37.555 1.00 34.25 242 ALA A CA 1
ATOM 1893 C C . ALA A 1 242 ? 80.055 25.390 -38.933 1.00 34.25 242 ALA A C 1
ATOM 1895 O O . ALA A 1 242 ? 79.825 24.524 -39.770 1.00 34.25 242 ALA A O 1
ATOM 1896 N N . THR A 1 243 ? 79.985 26.686 -39.237 1.00 39.44 243 THR A N 1
ATOM 1897 C CA . THR A 1 243 ? 80.307 27.238 -40.561 1.00 39.44 243 THR A CA 1
ATOM 1898 C C . THR A 1 243 ? 81.737 26.872 -40.994 1.00 39.44 243 THR A C 1
ATOM 1900 O O . THR A 1 243 ? 82.667 27.118 -40.224 1.00 39.44 243 THR A O 1
ATOM 1903 N N . GLY A 1 244 ? 81.950 26.423 -42.240 1.00 31.75 244 GLY A N 1
ATOM 1904 C CA . GLY A 1 244 ? 83.269 26.534 -42.885 1.00 31.75 244 GLY A CA 1
ATOM 1905 C C . GLY A 1 244 ? 83.608 25.554 -44.019 1.00 31.75 244 GLY A C 1
ATOM 1906 O O . GLY A 1 244 ? 83.864 24.387 -43.763 1.00 31.75 244 GLY A O 1
ATOM 1907 N N . LEU A 1 245 ? 83.780 26.126 -45.219 1.00 33.31 245 LEU A N 1
ATOM 1908 C CA . LEU A 1 245 ? 84.707 25.751 -46.307 1.00 33.31 245 LEU A CA 1
ATOM 1909 C C . LEU A 1 245 ? 84.399 24.601 -47.301 1.00 33.31 245 LEU A C 1
ATOM 1911 O O . LEU A 1 245 ? 84.436 23.415 -47.005 1.00 33.31 245 LEU A O 1
ATOM 1915 N N . GLU A 1 246 ? 84.215 25.066 -48.543 1.00 37.69 246 GLU A N 1
ATOM 1916 C CA . GLU A 1 246 ? 84.547 24.541 -49.880 1.00 37.69 246 GLU A CA 1
ATOM 1917 C C . GLU A 1 246 ? 85.487 23.314 -50.002 1.00 37.69 246 GLU A C 1
ATOM 1919 O O . GLU A 1 246 ? 86.560 23.289 -49.403 1.00 37.69 246 GLU A O 1
ATOM 1924 N N . SER A 1 247 ? 85.171 22.370 -50.913 1.00 33.12 247 SER A N 1
ATOM 1925 C CA . SER A 1 247 ? 86.066 21.921 -52.019 1.00 33.12 247 SER A CA 1
ATOM 1926 C C . SER A 1 247 ? 85.529 20.738 -52.870 1.00 33.12 247 SER A C 1
ATOM 1928 O O . SER A 1 247 ? 85.086 19.722 -52.355 1.00 33.12 247 SER A O 1
ATOM 1930 N N . GLU A 1 248 ? 85.605 20.941 -54.196 1.00 32.03 248 GLU A N 1
ATOM 1931 C CA . GLU A 1 248 ? 85.842 20.051 -55.365 1.00 32.03 248 GLU A CA 1
ATOM 1932 C C . GLU A 1 248 ? 85.259 18.615 -55.544 1.00 32.03 248 GLU A C 1
ATOM 1934 O O . GLU A 1 248 ? 85.300 17.779 -54.645 1.00 32.03 248 GLU A O 1
ATOM 1939 N N . PRO A 1 249 ? 84.864 18.245 -56.794 1.00 38.59 249 PRO A N 1
ATOM 1940 C CA . PRO A 1 249 ? 84.533 16.874 -57.187 1.00 38.59 249 PRO A CA 1
ATOM 1941 C C . PRO A 1 249 ? 85.731 16.085 -57.765 1.00 38.59 249 PRO A C 1
ATOM 1943 O O . PRO A 1 249 ? 86.465 16.540 -58.645 1.00 38.59 249 PRO A O 1
ATOM 1946 N N . LEU A 1 250 ? 85.862 14.834 -57.317 1.00 31.77 250 LEU A N 1
ATOM 1947 C CA . LEU A 1 250 ? 86.858 13.847 -57.746 1.00 31.77 250 LEU A CA 1
ATOM 1948 C C . LEU A 1 250 ? 86.708 13.415 -59.220 1.00 31.77 250 LEU A C 1
ATOM 1950 O O . LEU A 1 250 ? 85.707 12.827 -59.630 1.00 31.77 250 LEU A O 1
ATOM 1954 N N . ARG A 1 251 ? 87.785 13.624 -59.991 1.00 34.72 251 ARG A N 1
ATOM 1955 C CA . ARG A 1 251 ? 88.116 12.920 -61.243 1.00 34.72 251 ARG A CA 1
ATOM 1956 C C . ARG A 1 251 ? 88.620 11.504 -60.950 1.00 34.72 251 ARG A C 1
ATOM 1958 O O . ARG A 1 251 ? 89.480 11.324 -60.094 1.00 34.72 251 ARG A O 1
ATOM 1965 N N . VAL A 1 252 ? 88.209 10.537 -61.772 1.00 35.00 252 VAL A N 1
ATOM 1966 C CA . VAL A 1 252 ? 88.844 9.210 -61.884 1.00 35.00 252 VAL A CA 1
ATOM 1967 C C . VAL A 1 252 ? 89.618 9.132 -63.215 1.00 35.00 252 VAL A C 1
ATOM 1969 O O . VAL A 1 252 ? 89.064 9.520 -64.246 1.00 35.00 252 VAL A O 1
ATOM 1972 N N . PRO A 1 253 ? 90.884 8.666 -63.235 1.00 42.00 253 PRO A N 1
ATOM 1973 C CA . PRO A 1 253 ? 91.715 8.630 -64.435 1.00 42.00 253 PRO A CA 1
ATOM 1974 C C . PRO A 1 253 ? 91.672 7.260 -65.131 1.00 42.00 253 PRO A C 1
ATOM 1976 O O . PRO A 1 253 ? 91.790 6.220 -64.488 1.00 42.00 253 PRO A O 1
ATOM 1979 N N . LEU A 1 254 ? 91.612 7.256 -66.464 1.00 36.00 254 LEU A N 1
ATOM 1980 C CA . LEU A 1 254 ? 92.008 6.108 -67.284 1.00 36.00 254 LEU A CA 1
ATOM 1981 C C . LEU A 1 254 ? 93.115 6.554 -68.237 1.00 36.00 254 LEU A C 1
ATOM 1983 O O . LEU A 1 254 ? 92.906 7.381 -69.123 1.00 36.00 254 LEU A O 1
ATOM 1987 N N . GLY A 1 255 ? 94.313 6.031 -67.990 1.00 32.59 255 GLY A N 1
ATOM 1988 C CA . GLY A 1 255 ? 95.505 6.248 -68.793 1.00 32.59 255 GLY A CA 1
ATOM 1989 C C . GLY A 1 255 ? 95.826 5.074 -69.719 1.00 32.59 255 GLY A C 1
ATOM 1990 O O . GLY A 1 255 ? 95.449 3.937 -69.454 1.00 32.59 255 GLY A O 1
ATOM 1991 N N . PHE A 1 256 ? 96.624 5.413 -70.736 1.00 35.81 256 PHE A N 1
ATOM 1992 C CA . PHE A 1 256 ? 97.547 4.575 -71.513 1.00 35.81 256 PHE A CA 1
ATOM 1993 C C . PHE A 1 256 ? 96.979 3.507 -72.465 1.00 35.81 256 PHE A C 1
ATOM 1995 O O . PHE A 1 256 ? 96.448 2.491 -72.047 1.00 35.81 256 PHE A O 1
ATOM 2002 N N . TYR A 1 257 ? 97.255 3.671 -73.767 1.00 41.66 257 TYR A N 1
ATOM 2003 C CA . TYR A 1 257 ? 98.412 3.018 -74.403 1.00 41.66 257 TYR A CA 1
ATOM 2004 C C . TYR A 1 257 ? 98.890 3.843 -75.607 1.00 41.66 257 TYR A C 1
ATOM 2006 O O . TYR A 1 257 ? 98.161 4.052 -76.574 1.00 41.66 257 TYR A O 1
ATOM 2014 N N . GLY A 1 258 ? 100.123 4.340 -75.500 1.00 39.09 258 GLY A N 1
ATOM 2015 C CA . GLY A 1 258 ? 100.880 4.922 -76.599 1.00 39.09 258 GLY A CA 1
ATOM 2016 C C . GLY A 1 258 ? 101.484 3.840 -77.493 1.00 39.09 258 GLY A C 1
ATOM 2017 O O . GLY A 1 258 ? 101.695 2.704 -77.067 1.00 39.09 258 GLY A O 1
ATOM 2018 N N . ASP A 1 259 ? 101.736 4.246 -78.735 1.00 44.22 259 ASP A N 1
ATOM 2019 C CA . ASP A 1 259 ? 102.419 3.521 -79.803 1.00 44.22 259 ASP A CA 1
ATOM 2020 C C . ASP A 1 259 ? 103.561 2.630 -79.298 1.00 44.22 259 ASP A C 1
ATOM 2022 O O . ASP A 1 259 ? 104.609 3.107 -78.858 1.00 44.22 259 ASP A O 1
ATOM 2026 N N . THR A 1 260 ? 103.379 1.316 -79.421 1.00 54.03 260 THR A N 1
ATOM 2027 C CA . THR A 1 260 ? 104.468 0.355 -79.284 1.00 54.03 260 THR A CA 1
ATOM 2028 C C . THR A 1 260 ? 105.191 0.196 -80.618 1.00 54.03 260 THR A C 1
ATOM 2030 O O . THR A 1 260 ? 104.618 0.247 -81.707 1.00 54.03 260 THR A O 1
ATOM 2033 N N . GLU A 1 261 ? 106.492 -0.034 -80.507 1.00 49.97 261 GLU A N 1
ATOM 2034 C CA . GLU A 1 261 ? 107.526 -0.233 -81.531 1.00 49.97 261 GLU A CA 1
ATOM 2035 C C . GLU A 1 261 ? 107.163 -1.219 -82.677 1.00 49.97 261 GLU A C 1
ATOM 2037 O O . GLU A 1 261 ? 107.833 -1.270 -83.713 1.00 49.97 261 GLU A O 1
ATOM 2042 N N . ALA A 1 262 ? 106.057 -1.961 -82.543 1.00 51.56 262 ALA A N 1
ATOM 2043 C CA . ALA A 1 262 ? 105.458 -2.815 -83.566 1.00 51.56 262 ALA A CA 1
ATOM 2044 C C . ALA A 1 262 ? 104.865 -2.021 -84.751 1.00 51.56 262 ALA A C 1
ATOM 2046 O O . ALA A 1 262 ? 105.042 -2.421 -85.907 1.00 51.56 262 ALA A O 1
ATOM 2047 N N . THR A 1 263 ? 104.244 -0.859 -84.506 1.00 54.88 263 THR A N 1
ATOM 2048 C CA . THR A 1 263 ? 103.634 -0.023 -85.561 1.00 54.88 263 THR A CA 1
ATOM 2049 C C . THR A 1 263 ? 104.697 0.636 -86.453 1.00 54.88 263 THR A C 1
ATOM 2051 O O . THR A 1 263 ? 104.478 0.853 -87.648 1.00 54.88 263 THR A O 1
ATOM 2054 N N . GLN A 1 264 ? 105.895 0.897 -85.913 1.00 55.22 264 GLN A N 1
ATOM 2055 C CA . GLN A 1 264 ? 107.025 1.437 -86.679 1.00 55.22 264 GLN A CA 1
ATOM 2056 C C . GLN A 1 264 ? 107.792 0.362 -87.472 1.00 55.22 264 GLN A C 1
ATOM 2058 O O . GLN A 1 264 ? 108.324 0.671 -88.542 1.00 55.22 264 GLN A O 1
ATOM 2063 N N . ARG A 1 265 ? 107.797 -0.908 -87.029 1.00 53.31 265 ARG A N 1
ATOM 2064 C CA . ARG A 1 265 ? 108.361 -2.031 -87.809 1.00 53.31 265 ARG A CA 1
ATOM 2065 C C . ARG A 1 265 ? 107.493 -2.412 -89.015 1.00 53.31 265 ARG A C 1
ATOM 2067 O O . ARG A 1 265 ? 108.043 -2.641 -90.090 1.00 53.31 265 ARG A O 1
ATOM 2074 N N . LEU A 1 266 ? 106.163 -2.370 -88.890 1.00 54.41 266 LEU A N 1
ATOM 2075 C CA . LEU A 1 266 ? 105.229 -2.612 -90.005 1.00 54.41 266 LEU A CA 1
ATOM 2076 C C . LEU A 1 266 ? 105.286 -1.518 -91.089 1.00 54.41 266 LEU A C 1
ATOM 2078 O O . LEU A 1 266 ? 105.250 -1.834 -92.277 1.00 54.41 266 LEU A O 1
ATOM 2082 N N . ARG A 1 267 ? 105.490 -0.243 -90.720 1.00 53.91 267 ARG A N 1
ATOM 2083 C CA . ARG A 1 267 ? 105.659 0.853 -91.701 1.00 53.91 267 ARG A CA 1
ATOM 2084 C C . ARG A 1 267 ? 106.941 0.756 -92.535 1.00 53.91 267 ARG A C 1
ATOM 2086 O O . ARG A 1 267 ? 106.965 1.283 -93.640 1.00 53.91 267 ARG A O 1
ATOM 2093 N N . ARG A 1 268 ? 107.990 0.074 -92.054 1.00 55.56 268 ARG A N 1
ATOM 2094 C CA . ARG A 1 268 ? 109.225 -0.146 -92.837 1.00 55.56 268 ARG A CA 1
ATOM 2095 C C . ARG A 1 268 ? 109.152 -1.364 -93.764 1.00 55.56 268 ARG A C 1
ATOM 2097 O O . ARG A 1 268 ? 109.888 -1.398 -94.741 1.00 55.56 268 ARG A O 1
ATOM 2104 N N . GLN A 1 269 ? 108.263 -2.326 -93.504 1.00 54.28 269 GLN A N 1
ATOM 2105 C CA . GLN A 1 269 ? 108.083 -3.510 -94.361 1.00 54.28 269 GLN A CA 1
ATOM 2106 C C . GLN A 1 269 ? 107.040 -3.317 -95.478 1.00 54.28 269 GLN A C 1
ATOM 2108 O O . GLN A 1 269 ? 107.090 -4.023 -96.478 1.00 54.28 269 GLN A O 1
ATOM 2113 N N . LEU A 1 270 ? 106.145 -2.328 -95.362 1.00 52.75 270 LEU A N 1
ATOM 2114 C CA . LEU A 1 270 ? 105.082 -2.036 -96.341 1.00 52.75 270 LEU A CA 1
ATOM 2115 C C . LEU A 1 270 ? 105.455 -0.985 -97.412 1.00 52.75 270 LEU A C 1
ATOM 2117 O O . LEU A 1 270 ? 104.597 -0.554 -98.176 1.00 52.75 270 LEU A O 1
ATOM 2121 N N . ALA A 1 271 ? 106.731 -0.596 -97.526 1.00 50.62 271 ALA A N 1
ATOM 2122 C CA . ALA A 1 271 ? 107.214 0.371 -98.526 1.00 50.62 271 ALA A CA 1
ATOM 2123 C C . ALA A 1 271 ? 107.469 -0.228 -99.932 1.00 50.62 271 ALA A C 1
ATOM 2125 O O . ALA A 1 271 ? 108.067 0.427 -100.783 1.00 50.62 271 ALA A O 1
ATOM 2126 N N . ILE A 1 272 ? 107.020 -1.460 -100.201 1.00 54.03 272 ILE A N 1
ATOM 2127 C CA . ILE A 1 272 ? 107.197 -2.146 -101.491 1.00 54.03 272 ILE A CA 1
ATOM 2128 C C . ILE A 1 272 ? 105.847 -2.738 -101.932 1.00 54.03 272 ILE A C 1
ATOM 2130 O O . ILE A 1 272 ? 105.648 -3.938 -101.824 1.00 54.03 272 ILE A O 1
ATOM 2134 N N . HIS A 1 273 ? 104.893 -1.881 -102.322 1.00 52.25 273 HIS A N 1
ATOM 2135 C CA . HIS A 1 273 ? 103.808 -2.098 -103.313 1.00 52.25 273 HIS A CA 1
ATOM 2136 C C . HIS A 1 273 ? 102.630 -1.119 -103.065 1.00 52.25 273 HIS A C 1
ATOM 2138 O O . HIS A 1 273 ? 101.787 -1.380 -102.208 1.00 52.25 273 HIS A O 1
ATOM 2144 N N . PRO A 1 274 ? 102.512 -0.019 -103.839 1.00 52.84 274 PRO A N 1
ATOM 2145 C CA . PRO A 1 274 ? 101.471 1.005 -103.657 1.00 52.84 274 PRO A CA 1
ATOM 2146 C C . PRO A 1 274 ? 99.990 0.562 -103.770 1.00 52.84 274 PRO A C 1
ATOM 2148 O O . PRO A 1 274 ? 99.193 1.037 -102.968 1.00 52.84 274 PRO A O 1
ATOM 2151 N N . PRO A 1 275 ? 99.562 -0.354 -104.668 1.00 56.03 275 PRO A N 1
ATOM 2152 C CA . PRO A 1 275 ? 98.123 -0.534 -104.925 1.00 56.03 275 PRO A CA 1
ATOM 2153 C C . PRO A 1 275 ? 97.357 -1.320 -103.841 1.00 56.03 275 PRO A C 1
ATOM 2155 O O . PRO A 1 275 ? 96.128 -1.281 -103.791 1.00 56.03 275 PRO A O 1
ATOM 2158 N N . VAL A 1 276 ? 98.051 -2.029 -102.943 1.00 55.34 276 VAL A N 1
ATOM 2159 C CA . VAL A 1 276 ? 97.399 -2.799 -101.862 1.00 55.34 276 VAL A CA 1
ATOM 2160 C C . VAL A 1 276 ? 97.059 -1.904 -100.664 1.00 55.34 276 VAL A C 1
ATOM 2162 O O . VAL A 1 276 ? 96.055 -2.126 -99.988 1.00 55.34 276 VAL A O 1
ATOM 2165 N N . LEU A 1 277 ? 97.848 -0.851 -100.430 1.00 54.44 277 LEU A N 1
ATOM 2166 C CA . LEU A 1 277 ? 97.627 0.103 -99.342 1.00 54.44 277 LEU A CA 1
ATOM 2167 C C . LEU A 1 277 ? 96.366 0.943 -99.562 1.00 54.44 277 LEU A C 1
ATOM 2169 O O . LEU A 1 277 ? 95.609 1.129 -98.613 1.00 54.44 277 LEU A O 1
ATOM 2173 N N . ASP A 1 278 ? 96.083 1.369 -100.792 1.00 57.44 278 ASP A N 1
ATOM 2174 C CA . ASP A 1 278 ? 94.889 2.172 -101.084 1.00 57.44 278 ASP A CA 1
ATOM 2175 C C . ASP A 1 278 ? 93.600 1.372 -100.855 1.00 57.44 278 ASP A C 1
ATOM 2177 O O . ASP A 1 278 ? 92.685 1.842 -100.179 1.00 57.44 278 ASP A O 1
ATOM 2181 N N . THR A 1 279 ? 93.579 0.106 -101.282 1.00 60.75 279 THR A N 1
ATOM 2182 C CA . THR A 1 279 ? 92.418 -0.782 -101.105 1.00 60.75 279 THR A CA 1
ATOM 2183 C C . THR A 1 279 ? 92.152 -1.086 -99.625 1.00 60.75 279 THR A C 1
ATOM 2185 O O . THR A 1 279 ? 91.007 -1.075 -99.171 1.00 60.75 279 THR A O 1
ATOM 2188 N N . VAL A 1 280 ? 93.206 -1.320 -98.832 1.00 59.62 280 VAL A N 1
ATOM 2189 C CA . VAL A 1 280 ? 93.075 -1.558 -97.383 1.00 59.62 280 VAL A CA 1
ATOM 2190 C C . VAL A 1 280 ? 92.672 -0.279 -96.647 1.00 59.62 280 VAL A C 1
ATOM 2192 O O . VAL A 1 280 ? 91.880 -0.337 -95.708 1.00 59.62 280 VAL A O 1
ATOM 2195 N N . THR A 1 281 ? 93.157 0.886 -97.079 1.00 63.59 281 THR A N 1
ATOM 2196 C CA . THR A 1 281 ? 92.798 2.175 -96.470 1.00 63.59 281 THR A CA 1
ATOM 2197 C C . THR A 1 281 ? 91.345 2.549 -96.772 1.00 63.59 281 THR A C 1
ATOM 2199 O O . THR A 1 281 ? 90.643 3.035 -95.884 1.00 63.59 281 THR A O 1
ATOM 2202 N N . GLU A 1 282 ? 90.855 2.246 -97.974 1.00 68.44 282 GLU A N 1
ATOM 2203 C CA . GLU A 1 282 ? 89.456 2.442 -98.359 1.00 68.44 282 GLU A CA 1
ATOM 2204 C C . GLU A 1 282 ? 88.514 1.484 -97.611 1.00 68.44 282 GLU A C 1
ATOM 2206 O O . GLU A 1 282 ? 87.515 1.924 -97.036 1.00 68.44 282 GLU A O 1
ATOM 2211 N N . GLN A 1 283 ? 88.875 0.199 -97.507 1.00 67.06 283 GLN A N 1
ATOM 2212 C CA . GLN A 1 283 ? 88.136 -0.799 -96.719 1.00 67.06 283 GLN A CA 1
ATOM 2213 C C . GLN A 1 283 ? 88.107 -0.441 -95.223 1.00 67.06 283 GLN A C 1
ATOM 2215 O O . GLN A 1 283 ? 87.056 -0.515 -94.585 1.00 67.06 283 GLN A O 1
ATOM 2220 N N . LEU A 1 284 ? 89.223 0.032 -94.655 1.00 65.44 284 LEU A N 1
ATOM 2221 C CA . LEU A 1 284 ? 89.267 0.534 -93.276 1.00 65.44 284 LEU A CA 1
ATOM 2222 C C . LEU A 1 284 ? 88.461 1.830 -93.102 1.00 65.44 284 LEU A C 1
ATOM 2224 O O . LEU A 1 284 ? 87.869 2.043 -92.044 1.00 65.44 284 LEU A O 1
ATOM 2228 N N . GLY A 1 285 ? 88.405 2.688 -94.122 1.00 67.19 285 GLY A N 1
ATOM 2229 C CA . GLY A 1 285 ? 87.569 3.889 -94.137 1.00 67.19 285 GLY A CA 1
ATOM 2230 C C . GLY A 1 285 ? 86.070 3.575 -94.186 1.00 67.19 285 GLY A C 1
ATOM 2231 O O . GLY A 1 285 ? 85.280 4.253 -93.526 1.00 67.19 285 GLY A O 1
ATOM 2232 N N . LEU A 1 286 ? 85.672 2.534 -94.922 1.00 69.44 286 LEU A N 1
ATOM 2233 C CA . LEU A 1 286 ? 84.302 2.011 -94.940 1.00 69.44 286 LEU A CA 1
ATOM 2234 C C . LEU A 1 286 ? 83.938 1.351 -93.607 1.00 69.44 286 LEU A C 1
ATOM 2236 O O . LEU A 1 286 ? 82.897 1.665 -93.038 1.00 69.44 286 LEU A O 1
ATOM 2240 N N . LEU A 1 287 ? 84.831 0.532 -93.045 1.00 63.84 287 LEU A N 1
ATOM 2241 C CA . LEU A 1 287 ? 84.620 -0.086 -91.734 1.00 63.84 287 LEU A CA 1
ATOM 2242 C C . LEU A 1 287 ? 84.511 0.950 -90.610 1.00 63.84 287 LEU A C 1
ATOM 2244 O O . LEU A 1 287 ? 83.656 0.804 -89.743 1.00 63.84 287 LEU A O 1
ATOM 2248 N N . ARG A 1 288 ? 85.307 2.029 -90.629 1.00 67.56 288 ARG A N 1
ATOM 2249 C CA . ARG A 1 288 ? 85.159 3.124 -89.653 1.00 67.56 288 ARG A CA 1
ATOM 2250 C C . ARG A 1 288 ? 83.847 3.885 -89.817 1.00 67.56 288 ARG A C 1
ATOM 2252 O O . ARG A 1 288 ? 83.281 4.293 -88.808 1.00 67.56 288 ARG A O 1
ATOM 2259 N N . ARG A 1 289 ? 83.363 4.074 -91.050 1.00 68.31 289 ARG A N 1
ATOM 2260 C CA . ARG A 1 289 ? 82.052 4.693 -91.305 1.00 68.31 289 ARG A CA 1
ATOM 2261 C C . ARG A 1 289 ? 80.918 3.817 -90.791 1.00 68.31 289 ARG A C 1
ATOM 2263 O O . ARG A 1 289 ? 80.143 4.297 -89.977 1.00 68.31 289 ARG A O 1
ATOM 2270 N N . HIS A 1 290 ? 80.913 2.528 -91.123 1.00 68.19 290 HIS A N 1
ATOM 2271 C CA . HIS A 1 290 ? 79.924 1.591 -90.587 1.00 68.19 290 HIS A CA 1
ATOM 2272 C C . HIS A 1 290 ? 80.013 1.463 -89.062 1.00 68.19 290 HIS A C 1
ATOM 2274 O O . HIS A 1 290 ? 78.988 1.421 -88.395 1.00 68.19 290 HIS A O 1
ATOM 2280 N N . GLN A 1 291 ? 81.215 1.458 -88.473 1.00 68.19 291 GLN A N 1
ATOM 2281 C CA . GLN A 1 291 ? 81.372 1.437 -87.016 1.00 68.19 291 GLN A CA 1
ATOM 2282 C C . GLN A 1 291 ? 80.836 2.719 -86.364 1.00 68.19 291 GLN A C 1
ATOM 2284 O O . GLN A 1 291 ? 80.285 2.657 -85.267 1.00 68.19 291 GLN A O 1
ATOM 2289 N N . LYS A 1 292 ? 81.002 3.875 -87.016 1.00 72.31 292 LYS A N 1
ATOM 2290 C CA . LYS A 1 292 ? 80.440 5.144 -86.552 1.00 72.31 292 LYS A CA 1
ATOM 2291 C C . LYS A 1 292 ? 78.916 5.142 -86.669 1.00 72.31 292 LYS A C 1
ATOM 2293 O O . LYS A 1 292 ? 78.259 5.439 -85.688 1.00 72.31 292 LYS A O 1
ATOM 2298 N N . GLU A 1 293 ? 78.367 4.717 -87.801 1.00 70.62 293 GLU A N 1
ATOM 2299 C CA . GLU A 1 293 ? 76.919 4.619 -88.021 1.00 70.62 293 GLU A CA 1
ATOM 2300 C C . GLU A 1 293 ? 76.254 3.626 -87.059 1.00 70.62 293 GLU A C 1
ATOM 2302 O O . GLU A 1 293 ? 75.202 3.927 -86.507 1.00 70.62 293 GLU A O 1
ATOM 2307 N N . LEU A 1 294 ? 76.891 2.485 -86.768 1.00 66.06 294 LEU A N 1
ATOM 2308 C CA . LEU A 1 294 ? 76.424 1.548 -85.740 1.00 66.06 294 LEU A CA 1
ATOM 2309 C C . LEU A 1 294 ? 76.472 2.163 -84.338 1.00 66.06 294 LEU A C 1
ATOM 2311 O O . LEU A 1 294 ? 75.533 1.982 -83.569 1.00 66.06 294 LEU A O 1
ATOM 2315 N N . LYS A 1 295 ? 77.537 2.897 -83.991 1.00 69.38 295 LYS A N 1
ATOM 2316 C CA . LYS A 1 295 ? 77.620 3.594 -82.699 1.00 69.38 295 LYS A CA 1
ATOM 2317 C C . LYS A 1 295 ? 76.547 4.668 -82.582 1.00 69.38 295 LYS A C 1
ATOM 2319 O O . LYS A 1 295 ? 75.821 4.662 -81.596 1.00 69.38 295 LYS A O 1
ATOM 2324 N N . ASP A 1 296 ? 76.405 5.511 -83.595 1.00 70.62 296 ASP A N 1
ATOM 2325 C CA . ASP A 1 296 ? 75.421 6.589 -83.620 1.00 70.62 296 ASP A CA 1
ATOM 2326 C C . ASP A 1 296 ? 73.997 6.003 -83.549 1.00 70.62 296 ASP A C 1
ATOM 2328 O O . ASP A 1 296 ? 73.207 6.426 -82.711 1.00 70.62 296 ASP A O 1
ATOM 2332 N N . TRP A 1 297 ? 73.705 4.923 -84.287 1.00 74.38 297 TRP A N 1
ATOM 2333 C CA . TRP A 1 297 ? 72.422 4.214 -84.204 1.00 74.38 297 TRP A CA 1
ATOM 2334 C C . TRP A 1 297 ? 72.172 3.565 -82.835 1.00 74.38 297 TRP A C 1
ATOM 2336 O O . TRP A 1 297 ? 71.070 3.666 -82.301 1.00 74.38 297 TRP A O 1
ATOM 2346 N N . THR A 1 298 ? 73.177 2.928 -82.219 1.00 70.56 298 THR A N 1
ATOM 2347 C CA . THR A 1 298 ? 73.015 2.345 -80.871 1.00 70.56 298 THR A CA 1
ATOM 2348 C C . THR A 1 298 ? 72.817 3.409 -79.795 1.00 70.56 298 THR A C 1
ATOM 2350 O O . THR A 1 298 ? 71.990 3.216 -78.908 1.00 70.56 298 THR A O 1
ATOM 2353 N N . VAL A 1 299 ? 73.514 4.546 -79.879 1.00 71.44 299 VAL A N 1
ATOM 2354 C CA . VAL A 1 299 ? 73.343 5.667 -78.945 1.00 71.44 299 VAL A CA 1
ATOM 2355 C C . VAL A 1 299 ? 71.961 6.295 -79.117 1.00 71.44 299 VAL A C 1
ATOM 2357 O O . VAL A 1 299 ? 71.273 6.504 -78.121 1.00 71.44 299 VAL A O 1
ATOM 2360 N N . GLU A 1 300 ? 71.513 6.513 -80.355 1.00 74.31 300 GLU A N 1
ATOM 2361 C CA . GLU A 1 300 ? 70.175 7.030 -80.658 1.00 74.31 300 GLU A CA 1
ATOM 2362 C C . GLU A 1 300 ? 69.082 6.056 -80.186 1.00 74.31 300 GLU A C 1
ATOM 2364 O O . GLU A 1 300 ? 68.120 6.465 -79.542 1.00 74.31 300 GLU A O 1
ATOM 2369 N N . SER A 1 301 ? 69.255 4.749 -80.414 1.00 72.44 301 SER A N 1
ATOM 2370 C CA . SER A 1 301 ? 68.302 3.718 -79.988 1.00 72.44 301 SER A CA 1
ATOM 2371 C C . SER A 1 301 ? 68.238 3.570 -78.464 1.00 72.44 301 SER A C 1
ATOM 2373 O O . SER A 1 301 ? 67.149 3.379 -77.917 1.00 72.44 301 SER A O 1
ATOM 2375 N N . ILE A 1 302 ? 69.370 3.677 -77.761 1.00 67.81 302 ILE A N 1
ATOM 2376 C CA . ILE A 1 302 ? 69.410 3.672 -76.291 1.00 67.81 302 ILE A CA 1
ATOM 2377 C C . ILE A 1 302 ? 68.776 4.954 -75.744 1.00 67.81 302 ILE A C 1
ATOM 2379 O O . ILE A 1 302 ? 67.964 4.877 -74.822 1.00 67.81 302 ILE A O 1
ATOM 2383 N N . ALA A 1 303 ? 69.083 6.116 -76.329 1.00 73.00 303 ALA A N 1
ATOM 2384 C CA . ALA A 1 303 ? 68.483 7.392 -75.948 1.00 73.00 303 ALA A CA 1
ATOM 2385 C C . ALA A 1 303 ? 66.965 7.393 -76.175 1.00 73.00 303 ALA A C 1
ATOM 2387 O O . ALA A 1 303 ? 66.217 7.875 -75.325 1.00 73.00 303 ALA A O 1
ATOM 2388 N N . GLN A 1 304 ? 66.496 6.797 -77.273 1.00 76.06 304 GLN A N 1
ATOM 2389 C CA . GLN A 1 304 ? 65.073 6.659 -77.562 1.00 76.06 304 GLN A CA 1
ATOM 2390 C C . GLN A 1 304 ? 64.384 5.717 -76.570 1.00 76.06 304 GLN A C 1
ATOM 2392 O O . GLN A 1 304 ? 63.395 6.104 -75.962 1.00 76.06 304 GLN A O 1
ATOM 2397 N N . SER A 1 305 ? 64.968 4.550 -76.286 1.00 74.62 305 SER A N 1
ATOM 2398 C CA . SER A 1 305 ? 64.461 3.637 -75.251 1.00 74.62 305 SER A CA 1
ATOM 2399 C C . SER A 1 305 ? 64.441 4.269 -73.851 1.00 74.62 305 SER A C 1
ATOM 2401 O O . SER A 1 305 ? 63.583 3.943 -73.028 1.00 74.62 305 SER A O 1
ATOM 2403 N N . PHE A 1 306 ? 65.388 5.160 -73.542 1.00 69.75 306 PHE A N 1
ATOM 2404 C CA . PHE A 1 306 ? 65.396 5.898 -72.279 1.00 69.75 306 PHE A CA 1
ATOM 2405 C C . PHE A 1 306 ? 64.300 6.970 -72.246 1.00 69.75 306 PHE A C 1
ATOM 2407 O O . PHE A 1 306 ? 63.607 7.091 -71.240 1.00 69.75 306 PHE A O 1
ATOM 2414 N N . ARG A 1 307 ? 64.085 7.693 -73.355 1.00 78.50 307 ARG A N 1
ATOM 2415 C CA . ARG A 1 307 ? 62.974 8.648 -73.502 1.00 78.50 307 ARG A CA 1
ATOM 2416 C C . ARG A 1 307 ? 61.619 7.961 -73.382 1.00 78.50 307 ARG A C 1
ATOM 2418 O O . ARG A 1 307 ? 60.780 8.436 -72.628 1.00 78.50 307 ARG A O 1
ATOM 2425 N N . ASP A 1 308 ? 61.430 6.821 -74.035 1.00 78.31 308 ASP A N 1
ATOM 2426 C CA . ASP A 1 308 ? 60.165 6.086 -73.995 1.00 78.31 308 ASP A CA 1
ATOM 2427 C C . ASP A 1 308 ? 59.879 5.541 -72.586 1.00 78.31 308 ASP A C 1
ATOM 2429 O O . ASP A 1 308 ? 58.763 5.677 -72.089 1.00 78.31 308 ASP A O 1
ATOM 2433 N N . ARG A 1 309 ? 60.897 5.027 -71.877 1.00 75.81 309 ARG A N 1
ATOM 2434 C CA . ARG A 1 309 ? 60.762 4.613 -70.466 1.00 75.81 309 ARG A CA 1
ATOM 2435 C C . ARG A 1 309 ? 60.510 5.786 -69.522 1.00 75.81 309 ARG A C 1
ATOM 2437 O O . ARG A 1 309 ? 59.677 5.673 -68.631 1.00 75.81 309 ARG A O 1
ATOM 2444 N N . SER A 1 310 ? 61.186 6.914 -69.735 1.00 79.81 310 SER A N 1
ATOM 2445 C CA . SER A 1 310 ? 60.968 8.149 -68.973 1.00 79.81 310 SER A CA 1
ATOM 2446 C C . SER A 1 310 ? 59.548 8.685 -69.174 1.00 79.81 310 SER A C 1
ATOM 2448 O O . SER A 1 310 ? 58.903 9.093 -68.213 1.00 79.81 310 SER A O 1
ATOM 2450 N N . ASN A 1 311 ? 59.037 8.646 -70.405 1.00 78.06 311 ASN A N 1
ATOM 2451 C CA . ASN A 1 311 ? 57.676 9.064 -70.730 1.00 78.06 311 ASN A CA 1
ATOM 2452 C C . ASN A 1 311 ? 56.629 8.091 -70.166 1.00 78.06 311 ASN A C 1
ATOM 2454 O O . ASN A 1 311 ? 55.612 8.546 -69.649 1.00 78.06 311 ASN A O 1
ATOM 2458 N N . SER A 1 312 ? 56.891 6.779 -70.199 1.00 81.56 312 SER A N 1
ATOM 2459 C CA . SER A 1 312 ? 56.032 5.764 -69.567 1.00 81.56 312 SER A CA 1
ATOM 2460 C C . SER A 1 312 ? 55.945 5.974 -68.055 1.00 81.56 312 SER A C 1
ATOM 2462 O O . SER A 1 312 ? 54.849 6.048 -67.512 1.00 81.56 312 SER A O 1
ATOM 2464 N N . ALA A 1 313 ? 57.083 6.172 -67.382 1.00 76.06 313 ALA A N 1
ATOM 2465 C CA . ALA A 1 313 ? 57.120 6.442 -65.945 1.00 76.06 313 ALA A CA 1
ATOM 2466 C C . ALA A 1 313 ? 56.445 7.777 -65.585 1.00 76.06 313 ALA A C 1
ATOM 2468 O O . ALA A 1 313 ? 55.745 7.874 -64.579 1.00 76.06 313 ALA A O 1
ATOM 2469 N N . ALA A 1 314 ? 56.612 8.813 -66.414 1.00 78.62 314 ALA A N 1
ATOM 2470 C CA . ALA A 1 314 ? 55.927 10.090 -66.228 1.00 78.62 314 ALA A CA 1
ATOM 2471 C C . ALA A 1 314 ? 54.404 9.959 -66.392 1.00 78.62 314 ALA A C 1
ATOM 2473 O O . ALA A 1 314 ? 53.657 10.603 -65.655 1.00 78.62 314 ALA A O 1
ATOM 2474 N N . TRP A 1 315 ? 53.944 9.118 -67.323 1.00 78.00 315 TRP A N 1
ATOM 2475 C CA . TRP A 1 315 ? 52.524 8.831 -67.510 1.00 78.00 315 TRP A CA 1
ATOM 2476 C C . TRP A 1 315 ? 51.950 8.018 -66.344 1.00 78.00 315 TRP A C 1
ATOM 2478 O O . TRP A 1 315 ? 50.924 8.404 -65.795 1.00 78.00 315 TRP A O 1
ATOM 2488 N N . GLU A 1 316 ? 52.647 6.977 -65.881 1.00 82.12 316 GLU A N 1
ATOM 2489 C CA . GLU A 1 316 ? 52.260 6.214 -64.683 1.00 82.12 316 GLU A CA 1
ATOM 2490 C C . GLU A 1 316 ? 52.176 7.117 -63.439 1.00 82.12 316 GLU A C 1
ATOM 2492 O O . GLU A 1 316 ? 51.185 7.087 -62.711 1.00 82.12 316 GLU A O 1
ATOM 2497 N N . LEU A 1 317 ? 53.147 8.015 -63.238 1.00 79.12 317 LEU A N 1
ATOM 2498 C CA . LEU A 1 317 ? 53.105 9.015 -62.163 1.00 79.12 317 LEU A CA 1
ATOM 2499 C C . LEU A 1 317 ? 51.953 10.019 -62.317 1.00 79.12 317 LEU A C 1
ATOM 2501 O O . LEU A 1 317 ? 51.427 10.507 -61.315 1.00 79.12 317 LEU A O 1
ATOM 2505 N N . ALA A 1 318 ? 51.565 10.358 -63.548 1.00 79.19 318 ALA A N 1
ATOM 2506 C CA . ALA A 1 318 ? 50.427 11.234 -63.805 1.00 79.19 318 ALA A CA 1
ATOM 2507 C C . ALA A 1 318 ? 49.090 10.541 -63.501 1.00 79.19 318 ALA A C 1
ATOM 2509 O O . ALA A 1 318 ? 48.188 11.196 -62.981 1.00 79.19 318 ALA A O 1
ATOM 2510 N N . VAL A 1 319 ? 48.983 9.233 -63.761 1.00 84.81 319 VAL A N 1
ATOM 2511 C CA . VAL A 1 319 ? 47.798 8.413 -63.451 1.00 84.81 319 VAL A CA 1
ATOM 2512 C C . VAL A 1 319 ? 47.659 8.163 -61.946 1.00 84.81 319 VAL A C 1
ATOM 2514 O O . VAL A 1 319 ? 46.556 8.254 -61.418 1.00 84.81 319 VAL A O 1
ATOM 2517 N N . LEU A 1 320 ? 48.765 7.935 -61.230 1.00 85.31 320 LEU A N 1
ATOM 2518 C CA . LEU A 1 320 ? 48.746 7.672 -59.783 1.00 85.31 320 LEU A CA 1
ATOM 2519 C C . LEU A 1 320 ? 48.533 8.931 -58.924 1.00 85.31 320 LEU A C 1
ATOM 2521 O O . LEU A 1 320 ? 48.140 8.843 -57.761 1.00 85.31 320 LEU A O 1
ATOM 2525 N N . ARG A 1 321 ? 48.796 10.131 -59.457 1.00 86.94 321 ARG A N 1
ATOM 2526 C CA . ARG A 1 321 ? 48.701 11.385 -58.687 1.00 86.94 321 ARG A CA 1
ATOM 2527 C C . ARG A 1 321 ? 47.270 11.706 -58.210 1.00 86.94 321 ARG A C 1
ATOM 2529 O O . ARG A 1 321 ? 47.133 12.060 -57.038 1.00 86.94 321 ARG A O 1
ATOM 2536 N N . PRO A 1 322 ? 46.212 11.585 -59.038 1.00 87.50 322 PRO A N 1
ATOM 2537 C CA . PRO A 1 322 ? 44.829 11.702 -58.575 1.00 87.50 322 PRO A CA 1
ATOM 2538 C C . PRO A 1 322 ? 44.464 10.666 -57.507 1.00 87.50 322 PRO A C 1
ATOM 2540 O O . PRO A 1 322 ? 43.853 11.030 -56.505 1.00 87.50 322 PRO A O 1
ATOM 2543 N N . GLU A 1 323 ? 44.890 9.409 -57.668 1.00 88.88 323 GLU A N 1
ATOM 2544 C CA . GLU A 1 323 ? 44.618 8.341 -56.694 1.00 88.88 323 GLU A CA 1
ATOM 2545 C C . GLU A 1 323 ? 45.262 8.639 -55.334 1.00 88.88 323 GLU A C 1
ATOM 2547 O O . GLU A 1 323 ? 44.599 8.551 -54.300 1.00 88.88 323 GLU A O 1
ATOM 2552 N N . MET A 1 324 ? 46.516 9.107 -55.319 1.00 86.38 324 MET A N 1
ATOM 2553 C CA . MET A 1 324 ? 47.163 9.555 -54.082 1.00 86.38 324 MET A CA 1
ATOM 2554 C C . MET A 1 324 ? 46.474 10.773 -53.454 1.00 86.38 324 MET A C 1
ATOM 2556 O O . MET A 1 324 ? 46.454 10.894 -52.230 1.00 86.38 324 MET A O 1
ATOM 2560 N N . SER A 1 325 ? 45.897 11.671 -54.258 1.00 89.06 325 SER A N 1
ATOM 2561 C CA . SER A 1 325 ? 45.123 12.806 -53.743 1.00 89.06 325 SER A CA 1
ATOM 2562 C C . SER A 1 325 ? 43.846 12.340 -53.044 1.00 89.06 325 SER A C 1
ATOM 2564 O O . SER A 1 325 ? 43.545 12.830 -51.959 1.00 89.06 325 SER A O 1
ATOM 2566 N N . VAL A 1 326 ? 43.124 11.377 -53.627 1.00 91.50 326 VAL A N 1
ATOM 2567 C CA . VAL A 1 326 ? 41.911 10.799 -53.025 1.00 91.50 326 VAL A CA 1
ATOM 2568 C C . VAL A 1 326 ? 42.253 10.070 -51.728 1.00 91.50 326 VAL A C 1
ATOM 2570 O O . VAL A 1 326 ? 41.611 10.313 -50.709 1.00 91.50 326 VAL A O 1
ATOM 2573 N N . LEU A 1 327 ? 43.305 9.246 -51.734 1.00 91.19 327 LEU A N 1
ATOM 2574 C CA . LEU A 1 327 ? 43.777 8.560 -50.528 1.00 91.19 327 LEU A CA 1
ATOM 2575 C C . LEU A 1 327 ? 44.194 9.551 -49.438 1.00 91.19 327 LEU A C 1
ATOM 2577 O O . LEU A 1 327 ? 43.863 9.354 -48.273 1.00 91.19 327 LEU A O 1
ATOM 2581 N N . LYS A 1 328 ? 44.870 10.648 -49.797 1.00 92.44 328 LYS A N 1
ATOM 2582 C CA . LYS A 1 328 ? 45.233 11.699 -48.839 1.00 92.44 328 LYS A CA 1
ATOM 2583 C C . LYS A 1 328 ? 43.994 12.345 -48.214 1.00 92.44 328 LYS A C 1
ATOM 2585 O O . LYS A 1 328 ? 43.960 12.507 -47.000 1.00 92.44 328 LYS A O 1
ATOM 2590 N N . SER A 1 329 ? 42.974 12.664 -49.010 1.00 92.06 329 SER A N 1
ATOM 2591 C CA . SER A 1 329 ? 41.706 13.194 -48.495 1.00 92.06 329 SER A CA 1
ATOM 2592 C C . SER A 1 329 ? 40.978 12.195 -47.590 1.00 92.06 329 SER A C 1
ATOM 2594 O O . SER A 1 329 ? 40.471 12.591 -46.546 1.00 92.06 329 SER A O 1
ATOM 2596 N N . GLN A 1 330 ? 40.972 10.904 -47.936 1.00 92.69 330 GLN A N 1
ATOM 2597 C CA . GLN A 1 330 ? 40.397 9.853 -47.086 1.00 92.69 330 GLN A CA 1
ATOM 2598 C C . GLN A 1 330 ? 41.144 9.715 -45.754 1.00 92.69 330 GLN A C 1
ATOM 2600 O O . GLN A 1 330 ? 40.515 9.557 -44.712 1.00 92.69 330 GLN A O 1
ATOM 2605 N N . VAL A 1 331 ? 42.476 9.812 -45.767 1.00 91.75 331 VAL A N 1
ATOM 2606 C CA . VAL A 1 331 ? 43.290 9.777 -44.544 1.00 91.75 331 VAL A CA 1
ATOM 2607 C C . VAL A 1 331 ? 42.992 10.972 -43.638 1.00 91.75 331 VAL A C 1
ATOM 2609 O O . VAL A 1 331 ? 42.902 10.787 -42.429 1.00 91.75 331 VAL A O 1
ATOM 2612 N N . GLU A 1 332 ? 42.820 12.178 -44.185 1.00 92.88 332 GLU A N 1
ATOM 2613 C CA . GLU A 1 332 ? 42.450 13.348 -43.374 1.00 92.88 332 GLU A CA 1
ATOM 2614 C C . GLU A 1 332 ? 41.026 13.230 -42.806 1.00 92.88 332 GLU A C 1
ATOM 2616 O O . GLU A 1 332 ? 40.841 13.451 -41.612 1.00 92.88 332 GLU A O 1
ATOM 2621 N N . ALA A 1 333 ? 40.050 12.755 -43.588 1.00 91.81 333 ALA A N 1
ATOM 2622 C CA . ALA A 1 333 ? 38.695 12.499 -43.086 1.00 91.81 333 ALA A CA 1
ATOM 2623 C C . ALA A 1 333 ? 38.682 11.469 -41.938 1.00 91.81 333 ALA A C 1
ATOM 2625 O O . ALA A 1 333 ? 38.052 11.681 -40.904 1.00 91.81 333 ALA A O 1
ATOM 2626 N N . LEU A 1 334 ? 39.450 10.380 -42.067 1.00 91.88 334 LEU A N 1
ATOM 2627 C CA . LEU A 1 334 ? 39.590 9.379 -41.004 1.00 91.88 334 LEU A CA 1
ATOM 2628 C C . LEU A 1 334 ? 40.305 9.926 -39.759 1.00 91.88 334 LEU A C 1
ATOM 2630 O O . LEU A 1 334 ? 40.064 9.441 -38.651 1.00 91.88 334 LEU A O 1
ATOM 2634 N N . LYS A 1 335 ? 41.201 10.911 -39.898 1.00 93.44 335 LYS A N 1
ATOM 2635 C CA . LYS A 1 335 ? 41.817 11.584 -38.742 1.00 93.44 335 LYS A CA 1
ATOM 2636 C C . LYS A 1 335 ? 40.807 12.452 -38.002 1.00 93.44 335 LYS A C 1
ATOM 2638 O O . LYS A 1 335 ? 40.803 12.426 -36.774 1.00 93.44 335 LYS A O 1
ATOM 2643 N N . GLU A 1 336 ? 39.961 13.182 -38.725 1.00 94.06 336 GLU A N 1
ATOM 2644 C CA . GLU A 1 336 ? 38.886 13.984 -38.130 1.00 94.06 336 GLU A CA 1
ATOM 2645 C C . GLU A 1 336 ? 37.888 13.094 -37.378 1.00 94.06 336 GLU A C 1
ATOM 2647 O O . GLU A 1 336 ? 37.578 13.363 -36.216 1.00 94.06 336 GLU A O 1
ATOM 2652 N N . GLU A 1 337 ? 37.475 11.975 -37.981 1.00 94.69 337 GLU A N 1
ATOM 2653 C CA . GLU A 1 337 ? 36.589 10.998 -37.341 1.00 94.69 337 GLU A CA 1
ATOM 2654 C C . GLU A 1 337 ? 37.223 10.383 -36.082 1.00 94.69 337 GLU A C 1
ATOM 2656 O O . GLU A 1 337 ? 36.592 10.335 -35.024 1.00 94.69 337 GLU A O 1
ATOM 2661 N N . ASN A 1 338 ? 38.504 9.996 -36.137 1.00 89.50 338 ASN A N 1
ATOM 2662 C CA . ASN A 1 338 ? 39.228 9.527 -34.950 1.00 89.50 338 ASN A CA 1
ATOM 2663 C C . ASN A 1 338 ? 39.334 10.607 -33.862 1.00 89.50 338 ASN A C 1
ATOM 2665 O O . ASN A 1 338 ? 39.259 10.288 -32.673 1.00 89.50 338 ASN A O 1
ATOM 2669 N N . GLY A 1 339 ? 39.495 11.876 -34.244 1.00 94.38 339 GLY A N 1
ATOM 2670 C CA . GLY A 1 339 ? 39.473 13.007 -33.317 1.00 94.38 339 GLY A CA 1
ATOM 2671 C C . GLY A 1 339 ? 38.125 13.133 -32.606 1.00 94.38 339 GLY A C 1
ATOM 2672 O O . GLY A 1 339 ? 38.080 13.247 -31.379 1.00 94.38 339 GLY A O 1
ATOM 2673 N N . HIS A 1 340 ? 37.028 13.018 -33.357 1.00 92.81 340 HIS A N 1
ATOM 2674 C CA . HIS A 1 340 ? 35.677 13.049 -32.804 1.00 92.81 340 HIS A CA 1
ATOM 2675 C C . HIS A 1 340 ? 35.413 11.872 -31.854 1.00 92.81 340 HIS A C 1
ATOM 2677 O O . HIS A 1 340 ? 34.977 12.086 -30.724 1.00 92.81 340 HIS A O 1
ATOM 2683 N N . LEU A 1 341 ? 35.768 10.646 -32.253 1.00 91.56 341 LEU A N 1
ATOM 2684 C CA . LEU A 1 341 ? 35.646 9.455 -31.403 1.00 91.56 341 LEU A CA 1
ATOM 2685 C C . LEU A 1 341 ? 36.489 9.562 -30.125 1.00 91.56 341 LEU A C 1
ATOM 2687 O O . LEU A 1 341 ? 36.038 9.164 -29.053 1.00 91.56 341 LEU A O 1
ATOM 2691 N N . THR A 1 342 ? 37.689 10.142 -30.206 1.00 92.56 342 THR A N 1
ATOM 2692 C CA . THR A 1 342 ? 38.545 10.373 -29.029 1.00 92.56 342 THR A CA 1
ATOM 2693 C C . THR A 1 342 ? 37.903 11.371 -28.064 1.00 92.56 342 THR A C 1
ATOM 2695 O O . THR A 1 342 ? 37.915 11.153 -26.852 1.00 92.56 342 THR A O 1
ATOM 2698 N N . SER A 1 343 ? 37.294 12.438 -28.590 1.00 93.69 343 SER A N 1
ATOM 2699 C CA . SER A 1 343 ? 36.554 13.409 -27.780 1.00 93.69 343 SER A CA 1
ATOM 2700 C C . SER A 1 343 ? 35.332 12.771 -27.110 1.00 93.69 343 SER A C 1
ATOM 2702 O O . SER A 1 343 ? 35.175 12.897 -25.894 1.00 93.69 343 SER A O 1
ATOM 2704 N N . GLN A 1 344 ? 34.535 11.990 -27.847 1.00 92.81 344 GLN A N 1
ATOM 2705 C CA . GLN A 1 344 ? 33.403 11.251 -27.277 1.00 92.81 344 GLN A CA 1
ATOM 2706 C C . GLN A 1 344 ? 33.841 10.282 -26.171 1.00 92.81 344 GLN A C 1
ATOM 2708 O O . GLN A 1 344 ? 33.205 10.214 -25.121 1.00 92.81 344 GLN A O 1
ATOM 2713 N N . LEU A 1 345 ? 34.955 9.571 -26.367 1.00 90.31 345 LEU A N 1
ATOM 2714 C CA . LEU A 1 345 ? 35.489 8.642 -25.372 1.00 90.31 345 LEU A CA 1
ATOM 2715 C C . LEU A 1 345 ? 35.929 9.377 -24.096 1.00 90.31 345 LEU A C 1
ATOM 2717 O O . LEU A 1 345 ? 35.637 8.911 -22.997 1.00 90.31 345 LEU A O 1
ATOM 2721 N N . SER A 1 346 ? 36.554 10.552 -24.227 1.00 91.44 346 SER A N 1
ATOM 2722 C CA . SER A 1 346 ? 36.918 11.390 -23.075 1.00 91.44 346 SER A CA 1
ATOM 2723 C C . SER A 1 346 ? 35.694 11.909 -22.305 1.00 91.44 346 SER A C 1
ATOM 2725 O O . SER A 1 346 ? 35.685 11.888 -21.075 1.00 91.44 346 SER A O 1
ATOM 2727 N N . ALA A 1 347 ? 34.623 12.287 -23.012 1.00 91.44 347 ALA A N 1
ATOM 2728 C CA . ALA A 1 347 ? 33.365 12.694 -22.392 1.00 91.44 347 ALA A CA 1
ATOM 2729 C C . ALA A 1 347 ? 32.688 11.515 -21.671 1.00 91.44 347 ALA A C 1
ATOM 2731 O O . ALA A 1 347 ? 32.204 11.665 -20.549 1.00 91.44 347 ALA A O 1
ATOM 2732 N N . GLY A 1 348 ? 32.719 10.322 -22.276 1.00 90.94 348 GLY A N 1
ATOM 2733 C CA . GLY A 1 348 ? 32.251 9.082 -21.656 1.00 90.94 348 GLY A CA 1
ATOM 2734 C C . GLY A 1 348 ? 32.997 8.748 -20.361 1.00 90.94 348 GLY A C 1
ATOM 2735 O O . GLY A 1 348 ? 32.362 8.457 -19.353 1.00 90.94 348 GLY A O 1
ATOM 2736 N N . GLN A 1 349 ? 34.328 8.875 -20.352 1.00 90.94 349 GLN A N 1
ATOM 2737 C CA . GLN A 1 349 ? 35.151 8.667 -19.152 1.00 90.94 349 GLN A CA 1
ATOM 2738 C C . GLN A 1 349 ? 34.841 9.677 -18.038 1.00 90.94 349 GLN A C 1
ATOM 2740 O O . GLN A 1 349 ? 34.833 9.313 -16.862 1.00 9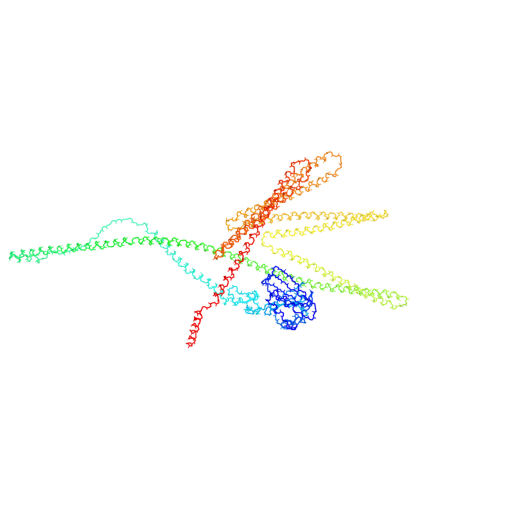0.94 349 GLN A O 1
ATOM 2745 N N . SER A 1 350 ? 34.548 10.932 -18.391 1.00 92.38 350 SER A N 1
ATOM 2746 C CA . SER A 1 350 ? 34.126 11.943 -17.413 1.00 92.38 350 SER A CA 1
ATOM 2747 C C . SER A 1 350 ? 32.797 11.564 -16.753 1.00 92.38 350 SER A C 1
ATOM 2749 O O . SER A 1 350 ? 32.696 11.582 -15.527 1.00 92.38 350 SER A O 1
ATOM 2751 N N . ARG A 1 351 ? 31.805 11.147 -17.552 1.00 92.56 351 ARG A N 1
ATOM 2752 C CA . ARG A 1 351 ? 30.501 10.676 -17.051 1.00 92.56 351 ARG A CA 1
ATOM 2753 C C . ARG A 1 351 ? 30.641 9.429 -16.179 1.00 92.56 351 ARG A C 1
ATOM 2755 O O . ARG A 1 351 ? 29.991 9.317 -15.146 1.00 92.56 351 ARG A O 1
ATOM 2762 N N . GLU A 1 352 ? 31.518 8.500 -16.555 1.00 90.62 352 GLU A N 1
ATOM 2763 C CA . GLU A 1 352 ? 31.805 7.316 -15.741 1.00 90.62 352 GLU A CA 1
ATOM 2764 C C . GLU A 1 352 ? 32.378 7.702 -14.367 1.00 90.62 352 GLU A C 1
ATOM 2766 O O . GLU A 1 352 ? 31.914 7.199 -13.342 1.00 90.62 352 GLU A O 1
ATOM 2771 N N . SER A 1 353 ? 33.340 8.631 -14.326 1.00 89.94 353 SER A N 1
ATOM 2772 C CA . SER A 1 353 ? 33.922 9.128 -13.073 1.00 89.94 353 SER A CA 1
ATOM 2773 C C . SER A 1 353 ? 32.875 9.788 -12.171 1.00 89.94 353 SER A C 1
ATOM 2775 O O . SER A 1 353 ? 32.900 9.609 -10.951 1.00 89.94 353 SER A O 1
ATOM 2777 N N . GLU A 1 354 ? 31.942 10.536 -12.753 1.00 91.94 354 GLU A N 1
ATOM 2778 C CA . GLU A 1 354 ? 30.845 11.176 -12.027 1.00 91.94 354 GLU A CA 1
ATOM 2779 C C . GLU A 1 354 ? 29.888 10.142 -11.418 1.00 91.94 354 GLU A C 1
ATOM 2781 O O . GLU A 1 354 ? 29.589 10.186 -10.220 1.00 91.94 354 GLU A O 1
ATOM 2786 N N . VAL A 1 355 ? 29.502 9.124 -12.192 1.00 88.94 355 VAL A N 1
ATOM 2787 C CA . VAL A 1 355 ? 28.688 8.003 -11.696 1.00 88.94 355 VAL A CA 1
ATOM 2788 C C . VAL A 1 355 ? 29.410 7.241 -10.582 1.00 88.94 355 VAL A C 1
ATOM 2790 O O . VAL A 1 355 ? 28.801 6.910 -9.561 1.00 88.94 355 VAL A O 1
ATOM 2793 N N . GLN A 1 356 ? 30.717 6.999 -10.710 1.00 89.44 356 GLN A N 1
ATOM 2794 C CA . GLN A 1 356 ? 31.506 6.370 -9.648 1.00 89.44 356 GLN A CA 1
ATOM 2795 C C . GLN A 1 356 ? 31.524 7.220 -8.367 1.00 89.44 356 GLN A C 1
ATOM 2797 O O . GLN A 1 356 ? 31.402 6.675 -7.264 1.00 89.44 356 GLN A O 1
ATOM 2802 N N . GLN A 1 357 ? 31.607 8.548 -8.488 1.00 92.81 357 GLN A N 1
ATOM 2803 C CA . GLN A 1 357 ? 31.530 9.455 -7.344 1.00 92.81 357 GLN A CA 1
ATOM 2804 C C . GLN A 1 357 ? 30.148 9.407 -6.674 1.00 92.81 357 GLN A C 1
ATOM 2806 O O . GLN A 1 357 ? 30.073 9.325 -5.443 1.00 92.81 357 GLN A O 1
ATOM 2811 N N . MET A 1 358 ? 29.064 9.381 -7.456 1.00 88.31 358 MET A N 1
ATOM 2812 C CA . MET A 1 358 ? 27.700 9.216 -6.939 1.00 88.31 358 MET A CA 1
ATOM 2813 C C . MET A 1 358 ? 27.530 7.890 -6.189 1.00 88.31 358 MET A C 1
ATOM 2815 O O . MET A 1 358 ? 27.007 7.870 -5.073 1.00 88.31 358 MET A O 1
ATOM 2819 N N . ILE A 1 359 ? 28.053 6.787 -6.733 1.00 87.56 359 ILE A N 1
ATOM 2820 C CA . ILE A 1 359 ? 28.021 5.473 -6.073 1.00 87.56 359 ILE A CA 1
ATOM 2821 C C . ILE A 1 359 ? 28.775 5.504 -4.737 1.00 87.56 359 ILE A C 1
ATOM 2823 O O . ILE A 1 359 ? 28.310 4.921 -3.755 1.00 87.56 359 ILE A O 1
ATOM 2827 N N . CYS A 1 360 ? 29.925 6.178 -4.663 1.00 86.56 360 CYS A N 1
ATOM 2828 C CA . CYS A 1 360 ? 30.676 6.328 -3.413 1.00 86.56 360 CYS A CA 1
ATOM 2829 C C . CYS A 1 360 ? 29.887 7.113 -2.355 1.00 86.56 360 CYS A C 1
ATOM 2831 O O . CYS A 1 360 ? 29.829 6.682 -1.200 1.00 86.56 360 CYS A O 1
ATOM 2833 N N . ARG A 1 361 ? 29.222 8.208 -2.746 1.00 89.25 361 ARG A N 1
ATOM 2834 C CA . ARG A 1 361 ? 28.340 8.976 -1.848 1.00 89.25 361 ARG A CA 1
ATOM 2835 C C . ARG A 1 361 ? 27.174 8.119 -1.349 1.00 89.25 361 ARG A C 1
ATOM 2837 O O . ARG A 1 361 ? 26.942 8.046 -0.144 1.00 89.25 361 ARG A O 1
ATOM 2844 N N . ALA A 1 362 ? 26.512 7.388 -2.247 1.00 83.44 362 ALA A N 1
ATOM 2845 C CA . ALA A 1 362 ? 25.408 6.495 -1.898 1.00 83.44 362 ALA A CA 1
ATOM 2846 C C . ALA A 1 362 ? 25.842 5.369 -0.943 1.00 83.44 362 ALA A C 1
ATOM 2848 O O . ALA A 1 362 ? 25.143 5.063 0.021 1.00 83.44 362 ALA A O 1
ATOM 2849 N N . LYS A 1 363 ? 27.025 4.776 -1.154 1.00 84.12 363 LYS A N 1
ATOM 2850 C CA . LYS A 1 363 ? 27.588 3.769 -0.240 1.00 84.12 363 LYS A CA 1
ATOM 2851 C C . LYS A 1 363 ? 27.858 4.328 1.158 1.00 84.12 363 LYS A C 1
ATOM 2853 O O . LYS A 1 363 ? 27.551 3.646 2.131 1.00 84.12 363 LYS A O 1
ATOM 2858 N N . SER A 1 364 ? 28.399 5.544 1.263 1.00 87.19 364 SER A N 1
ATOM 2859 C CA . SER A 1 364 ? 28.611 6.207 2.558 1.00 87.19 364 SER A CA 1
ATOM 2860 C C . SER A 1 364 ? 27.284 6.443 3.277 1.00 87.19 364 SER A C 1
ATOM 2862 O O . SER A 1 364 ? 27.160 6.105 4.452 1.00 87.19 364 SER A O 1
ATOM 2864 N N . ARG A 1 365 ? 26.268 6.931 2.551 1.00 87.88 365 ARG A N 1
ATOM 2865 C CA . ARG A 1 365 ? 24.925 7.165 3.100 1.00 87.88 365 ARG A CA 1
ATOM 2866 C C . ARG A 1 365 ? 24.284 5.868 3.593 1.00 87.88 365 ARG A C 1
ATOM 2868 O O . ARG A 1 365 ? 23.783 5.815 4.707 1.00 87.88 365 ARG A O 1
ATOM 2875 N N . ASN A 1 366 ? 24.388 4.787 2.821 1.00 82.50 366 ASN A N 1
ATOM 2876 C CA . ASN A 1 366 ? 23.913 3.470 3.250 1.00 82.50 366 ASN A CA 1
ATOM 2877 C C . ASN A 1 366 ? 24.656 2.948 4.489 1.00 82.50 366 ASN A C 1
ATOM 2879 O O . ASN A 1 366 ? 24.050 2.289 5.328 1.00 82.50 366 ASN A O 1
ATOM 2883 N N . GLY A 1 367 ? 25.955 3.235 4.618 1.00 86.56 367 GLY A N 1
ATOM 2884 C CA . GLY A 1 367 ? 26.722 2.914 5.822 1.00 86.56 367 GLY A CA 1
ATOM 2885 C C . GLY A 1 367 ? 26.207 3.647 7.064 1.00 86.56 367 GLY A C 1
ATOM 2886 O O . GLY A 1 367 ? 26.088 3.028 8.116 1.00 86.56 367 GLY A O 1
ATOM 2887 N N . GLN A 1 368 ? 25.856 4.929 6.932 1.00 86.00 368 GLN A N 1
ATOM 2888 C CA . GLN A 1 368 ? 25.260 5.721 8.015 1.00 86.00 368 GLN A CA 1
ATOM 2889 C C . GLN A 1 368 ? 23.874 5.195 8.405 1.00 86.00 368 GLN A C 1
ATOM 2891 O O . GLN A 1 368 ? 23.659 4.885 9.572 1.00 86.00 368 GLN A O 1
ATOM 2896 N N . LEU A 1 369 ? 22.996 4.955 7.426 1.00 84.12 369 LEU A N 1
ATOM 2897 C CA . LEU A 1 369 ? 21.660 4.397 7.670 1.00 84.12 369 LEU A CA 1
ATOM 2898 C C . LEU A 1 369 ? 21.711 3.035 8.383 1.00 84.12 369 LEU A C 1
ATOM 2900 O O . LEU A 1 369 ? 20.854 2.724 9.203 1.00 84.12 369 LEU A O 1
ATOM 2904 N N . LEU A 1 370 ? 22.716 2.200 8.096 1.00 84.00 370 LEU A N 1
ATOM 2905 C CA . LEU A 1 370 ? 22.887 0.924 8.798 1.00 84.00 370 LEU A CA 1
ATOM 2906 C C . LEU A 1 370 ? 23.253 1.106 10.275 1.00 84.00 370 LEU A C 1
ATOM 2908 O O . LEU A 1 370 ? 22.796 0.317 11.099 1.00 84.00 370 LEU A O 1
ATOM 2912 N N . LEU A 1 371 ? 24.062 2.115 10.606 1.00 86.50 371 LEU A N 1
ATOM 2913 C CA . LEU A 1 371 ? 24.394 2.434 11.995 1.00 86.50 371 LEU A CA 1
ATOM 2914 C C . LEU A 1 371 ? 23.169 2.979 12.738 1.00 86.50 371 LEU A C 1
ATOM 2916 O O . LEU A 1 371 ? 22.899 2.531 13.846 1.00 86.50 371 LEU A O 1
ATOM 2920 N N . GLU A 1 372 ? 22.389 3.853 12.099 1.00 81.00 372 GLU A N 1
ATOM 2921 C CA . GLU A 1 372 ? 21.134 4.384 12.654 1.00 81.00 372 GLU A CA 1
ATOM 2922 C C . GLU A 1 372 ? 20.107 3.273 12.906 1.00 81.00 372 GLU A C 1
ATOM 2924 O O . GLU A 1 372 ? 19.482 3.215 13.963 1.00 81.00 372 GLU A O 1
ATOM 2929 N N . VAL A 1 373 ? 19.962 2.326 11.973 1.00 79.75 373 VAL A N 1
ATOM 2930 C CA . VAL A 1 373 ? 19.077 1.166 12.161 1.00 79.75 373 VAL A CA 1
ATOM 2931 C C . VAL A 1 373 ? 19.538 0.280 13.319 1.00 79.75 373 VAL A C 1
ATOM 2933 O O . VAL A 1 373 ? 18.697 -0.254 14.046 1.00 79.75 373 VAL A O 1
ATOM 2936 N N . GLU A 1 374 ? 20.845 0.106 13.510 1.00 83.88 374 GLU A N 1
ATOM 2937 C CA . GLU A 1 374 ? 21.376 -0.669 14.634 1.00 83.88 374 GLU A CA 1
ATOM 2938 C C . GLU A 1 374 ? 21.154 0.052 15.973 1.00 83.88 374 GLU A C 1
ATOM 2940 O O . GLU A 1 374 ? 20.777 -0.582 16.960 1.00 83.88 374 GLU A O 1
ATOM 2945 N N . GLU A 1 375 ? 21.289 1.378 16.000 1.00 85.50 375 GLU A N 1
ATOM 2946 C CA . GLU A 1 375 ? 20.961 2.202 17.165 1.00 85.50 375 GLU A CA 1
ATOM 2947 C C . GLU A 1 375 ? 19.465 2.120 17.512 1.00 85.50 375 GLU A C 1
ATOM 2949 O O . GLU A 1 375 ? 19.109 1.816 18.653 1.00 85.50 375 GLU A O 1
ATOM 2954 N N . MET A 1 376 ? 18.576 2.259 16.522 1.00 77.50 376 MET A N 1
ATOM 2955 C CA . MET A 1 376 ? 17.128 2.092 16.711 1.00 77.50 376 MET A CA 1
ATOM 2956 C C . MET A 1 376 ? 16.761 0.698 17.240 1.00 77.50 376 MET A C 1
ATOM 2958 O O . MET A 1 376 ? 15.839 0.553 18.047 1.00 77.50 376 MET A O 1
ATOM 2962 N N . ARG A 1 377 ? 17.480 -0.351 16.821 1.00 79.94 377 ARG A N 1
ATOM 2963 C CA . ARG A 1 377 ? 17.278 -1.712 17.345 1.00 79.94 377 ARG A CA 1
ATOM 2964 C C . ARG A 1 377 ? 17.639 -1.817 18.821 1.00 79.94 377 ARG A C 1
ATOM 2966 O O . ARG A 1 377 ? 16.844 -2.366 19.581 1.00 79.94 377 ARG A O 1
ATOM 2973 N N . GLN A 1 378 ? 18.787 -1.271 19.224 1.00 83.12 378 GLN A N 1
ATOM 2974 C CA . GLN A 1 378 ? 19.201 -1.249 20.630 1.00 83.12 378 GLN A CA 1
ATOM 2975 C C . GLN A 1 378 ? 18.195 -0.477 21.493 1.00 83.12 378 GLN A C 1
ATOM 2977 O O . GLN A 1 378 ? 17.827 -0.928 22.579 1.00 83.12 378 GLN A O 1
ATOM 2982 N N . GLN A 1 379 ? 17.675 0.642 20.982 1.00 76.06 379 GLN A N 1
ATOM 2983 C CA . GLN A 1 379 ? 16.631 1.416 21.655 1.00 76.06 379 GLN A CA 1
ATOM 2984 C C . GLN A 1 379 ? 15.317 0.633 21.792 1.00 76.06 379 GLN A C 1
ATOM 2986 O O . GLN A 1 379 ? 14.704 0.638 22.861 1.00 76.06 379 GLN A O 1
ATOM 2991 N N . LEU A 1 380 ? 14.886 -0.086 20.750 1.00 78.06 380 LEU A N 1
ATOM 2992 C CA . LEU A 1 380 ? 13.677 -0.914 20.807 1.00 78.06 380 LEU A CA 1
ATOM 2993 C C . LEU A 1 380 ? 13.814 -2.054 21.827 1.00 78.06 380 LEU A C 1
ATOM 2995 O O . LEU A 1 380 ? 12.851 -2.399 22.513 1.00 78.06 380 LEU A O 1
ATOM 2999 N N . GLU A 1 381 ? 15.000 -2.645 21.940 1.00 79.62 381 GLU A N 1
ATOM 3000 C CA . GLU A 1 381 ? 15.279 -3.697 22.917 1.00 79.62 381 GLU A CA 1
ATOM 3001 C C . GLU A 1 381 ? 15.263 -3.156 24.354 1.00 79.62 381 GLU A C 1
ATOM 3003 O O . GLU A 1 381 ? 14.649 -3.765 25.233 1.00 79.62 381 GLU A O 1
ATOM 3008 N N . ALA A 1 382 ? 15.800 -1.951 24.576 1.00 77.50 382 ALA A N 1
ATOM 3009 C CA . ALA A 1 382 ? 15.659 -1.245 25.848 1.00 77.50 382 ALA A CA 1
ATOM 3010 C C . ALA A 1 382 ? 14.185 -0.939 26.185 1.00 77.50 382 ALA A C 1
ATOM 3012 O O . ALA A 1 382 ? 13.752 -1.168 27.316 1.00 77.50 382 ALA A O 1
ATOM 3013 N N . GLN A 1 383 ? 13.380 -0.499 25.207 1.00 74.69 383 GLN A N 1
ATOM 3014 C CA . GLN A 1 383 ? 11.944 -0.257 25.407 1.00 74.69 383 GLN A CA 1
ATOM 3015 C C . GLN A 1 383 ? 11.181 -1.527 25.797 1.00 74.69 383 GLN A C 1
ATOM 3017 O O . GLN A 1 383 ? 10.332 -1.477 26.689 1.00 74.69 383 GLN A O 1
ATOM 3022 N N . LYS A 1 384 ? 11.493 -2.670 25.175 1.00 79.50 384 LYS A N 1
ATOM 3023 C CA . LYS A 1 384 ? 10.901 -3.962 25.554 1.00 79.50 384 LYS A CA 1
ATOM 3024 C C . LYS A 1 384 ? 11.223 -4.323 27.003 1.00 79.50 384 LYS A C 1
ATOM 3026 O O . LYS A 1 384 ? 10.317 -4.702 27.740 1.00 79.50 384 LYS A O 1
ATOM 3031 N N . GLY A 1 385 ? 12.470 -4.121 27.436 1.00 79.69 385 GLY A N 1
ATOM 3032 C CA . GLY A 1 385 ? 12.870 -4.346 28.828 1.00 79.69 385 GLY A CA 1
ATOM 3033 C C . GLY A 1 385 ? 12.067 -3.503 29.827 1.00 79.69 385 GLY A C 1
ATOM 3034 O O . GLY A 1 385 ? 11.630 -4.012 30.860 1.00 79.69 385 GLY A O 1
ATOM 3035 N N . ILE A 1 386 ? 11.799 -2.236 29.496 1.00 77.50 386 ILE A N 1
ATOM 3036 C CA . ILE A 1 386 ? 10.983 -1.353 30.343 1.00 77.50 386 ILE A CA 1
ATOM 3037 C C . ILE A 1 386 ? 9.508 -1.791 30.353 1.00 77.50 386 ILE A C 1
ATOM 3039 O O . ILE A 1 386 ? 8.874 -1.789 31.408 1.00 77.50 386 ILE A O 1
ATOM 3043 N N . GLN A 1 387 ? 8.955 -2.218 29.212 1.00 75.00 387 GLN A N 1
ATOM 3044 C CA . GLN A 1 387 ? 7.578 -2.728 29.142 1.00 75.00 387 GLN A CA 1
ATOM 3045 C C . GLN A 1 387 ? 7.379 -3.986 29.998 1.00 75.00 387 GLN A C 1
ATOM 3047 O O . GLN A 1 387 ? 6.388 -4.078 30.726 1.00 75.00 387 GLN A O 1
ATOM 3052 N N . GLU A 1 388 ? 8.333 -4.919 29.968 1.00 82.62 388 GLU A N 1
ATOM 3053 C CA . GLU A 1 388 ? 8.302 -6.120 30.809 1.00 82.62 388 GLU A CA 1
ATOM 3054 C C . GLU A 1 388 ? 8.373 -5.790 32.306 1.00 82.62 388 GLU A C 1
ATOM 3056 O O . GLU A 1 388 ? 7.717 -6.442 33.123 1.00 82.62 388 GLU A O 1
ATOM 3061 N N . LEU A 1 389 ? 9.167 -4.784 32.687 1.00 80.00 389 LEU A N 1
ATOM 3062 C CA . LEU A 1 389 ? 9.248 -4.312 34.069 1.00 80.00 389 LEU A CA 1
ATOM 3063 C C . LEU A 1 389 ? 7.915 -3.682 34.513 1.00 80.00 389 LEU A C 1
ATOM 3065 O O . LEU A 1 389 ? 7.390 -4.026 35.572 1.00 80.00 389 LEU A O 1
ATOM 3069 N N . ALA A 1 390 ? 7.311 -2.842 33.669 1.00 74.56 390 ALA A N 1
ATOM 3070 C CA . ALA A 1 390 ? 6.019 -2.210 33.939 1.00 74.56 390 ALA A CA 1
ATOM 3071 C C . ALA A 1 390 ? 4.863 -3.226 34.041 1.00 74.56 390 ALA A C 1
ATOM 3073 O O . ALA A 1 390 ? 3.901 -3.026 34.783 1.00 74.56 390 ALA A O 1
ATOM 3074 N N . GLU A 1 391 ? 4.913 -4.328 33.291 1.00 79.44 391 GLU A N 1
ATOM 3075 C CA . GLU A 1 391 ? 3.945 -5.421 33.430 1.00 79.44 391 GLU A CA 1
ATOM 3076 C C . GLU A 1 391 ? 4.143 -6.210 34.733 1.00 79.44 391 GLU A C 1
ATOM 3078 O O . GLU A 1 391 ? 3.166 -6.555 35.403 1.00 79.44 391 GLU A O 1
ATOM 3083 N N . ARG A 1 392 ? 5.393 -6.443 35.152 1.00 81.62 392 ARG A N 1
ATOM 3084 C CA . ARG A 1 392 ? 5.684 -7.056 36.458 1.00 81.62 392 ARG A CA 1
ATOM 3085 C C . ARG A 1 392 ? 5.154 -6.212 37.616 1.00 81.62 392 ARG A C 1
ATOM 3087 O O . ARG A 1 392 ? 4.518 -6.777 38.504 1.00 81.62 392 ARG A O 1
ATOM 3094 N N . LEU A 1 393 ? 5.358 -4.897 37.585 1.00 76.75 393 LEU A N 1
ATOM 3095 C CA . LEU A 1 393 ? 4.882 -3.994 38.638 1.00 76.75 393 LEU A CA 1
ATOM 3096 C C . LEU A 1 393 ? 3.355 -3.901 38.681 1.00 76.75 393 LEU A C 1
ATOM 3098 O O . LEU A 1 393 ? 2.775 -4.044 39.753 1.00 76.75 393 LEU A O 1
ATOM 3102 N N . ARG A 1 394 ? 2.676 -3.812 37.529 1.00 78.38 394 ARG A N 1
ATOM 3103 C CA . ARG A 1 394 ? 1.200 -3.875 37.475 1.00 78.38 394 ARG A CA 1
ATOM 3104 C C . ARG A 1 394 ? 0.639 -5.153 38.101 1.00 78.38 394 ARG A C 1
ATOM 3106 O O . ARG A 1 394 ? -0.355 -5.112 38.820 1.00 78.38 394 ARG A O 1
ATOM 3113 N N . ASN A 1 395 ? 1.293 -6.290 37.866 1.00 79.75 395 ASN A N 1
ATOM 3114 C CA . ASN A 1 395 ? 0.906 -7.554 38.489 1.00 79.75 395 ASN A CA 1
ATOM 3115 C C . ASN A 1 395 ? 1.145 -7.569 40.009 1.00 79.75 395 ASN A C 1
ATOM 3117 O O . ASN A 1 395 ? 0.396 -8.229 40.728 1.00 79.75 395 ASN A O 1
ATOM 3121 N N . GLN A 1 396 ? 2.173 -6.876 40.508 1.00 76.75 396 GLN A N 1
ATOM 3122 C CA . GLN A 1 396 ? 2.411 -6.721 41.948 1.00 76.75 396 GLN A CA 1
ATOM 3123 C C . GLN A 1 396 ? 1.366 -5.806 42.596 1.00 76.75 396 GLN A C 1
ATOM 3125 O O . GLN A 1 396 ? 0.801 -6.190 43.618 1.00 76.75 396 GLN A O 1
ATOM 3130 N N . LEU A 1 397 ? 1.035 -4.681 41.957 1.00 75.31 397 LEU A N 1
ATOM 3131 C CA . LEU A 1 397 ? -0.033 -3.766 42.372 1.00 75.31 397 LEU A CA 1
ATOM 3132 C C . LEU A 1 397 ? -1.377 -4.483 42.501 1.00 75.31 397 LEU A C 1
ATOM 3134 O O . LEU A 1 397 ? -1.969 -4.491 43.574 1.00 75.31 397 LEU A O 1
ATOM 3138 N N . CYS A 1 398 ? -1.785 -5.224 41.467 1.00 75.62 398 CYS A N 1
ATOM 3139 C CA . CYS A 1 398 ? -3.041 -5.978 41.494 1.00 75.62 398 CYS A CA 1
ATOM 3140 C C . CYS A 1 398 ? -3.089 -7.023 42.630 1.00 75.62 398 CYS A C 1
ATOM 3142 O O . CYS A 1 398 ? -4.157 -7.342 43.152 1.00 75.62 398 CYS A O 1
ATOM 3144 N N . ARG A 1 399 ? -1.938 -7.577 43.041 1.00 74.81 399 ARG A N 1
ATOM 3145 C CA . ARG A 1 399 ? -1.859 -8.480 44.204 1.00 74.81 399 ARG A CA 1
ATOM 3146 C C . ARG A 1 399 ? -1.952 -7.722 45.527 1.00 74.81 399 ARG A C 1
ATOM 3148 O O . ARG A 1 399 ? -2.600 -8.223 46.441 1.00 74.81 399 ARG A O 1
ATOM 3155 N N . ALA A 1 400 ? -1.310 -6.560 45.631 1.00 70.00 400 ALA A N 1
ATOM 3156 C CA . ALA A 1 400 ? -1.344 -5.721 46.824 1.00 70.00 400 ALA A CA 1
ATOM 3157 C C . ALA A 1 400 ? -2.751 -5.159 47.080 1.00 70.00 400 ALA A C 1
ATOM 3159 O O . ALA A 1 400 ? -3.239 -5.256 48.202 1.00 70.00 400 ALA A O 1
ATOM 3160 N N . GLU A 1 401 ? -3.432 -4.677 46.037 1.00 74.00 401 GLU A N 1
ATOM 3161 C CA . GLU A 1 401 ? -4.816 -4.189 46.106 1.00 74.00 401 GLU A CA 1
ATOM 3162 C C . GLU A 1 401 ? -5.781 -5.278 46.584 1.00 74.00 401 GLU A C 1
ATOM 3164 O O . GLU A 1 401 ? -6.565 -5.048 47.499 1.00 74.00 401 GLU A O 1
ATOM 3169 N N . ARG A 1 402 ? -5.686 -6.495 46.027 1.00 76.06 402 ARG A N 1
ATOM 3170 C CA . ARG A 1 402 ? -6.516 -7.630 46.469 1.00 76.06 402 ARG A CA 1
ATOM 3171 C C . ARG A 1 402 ? -6.267 -7.992 47.930 1.00 76.06 402 ARG A C 1
ATOM 3173 O O . ARG A 1 402 ? -7.213 -8.205 48.679 1.00 76.06 402 ARG A O 1
ATOM 3180 N N . ALA A 1 403 ? -5.000 -8.024 48.345 1.00 72.12 403 ALA A N 1
ATOM 3181 C CA . ALA A 1 403 ? -4.649 -8.282 49.738 1.00 72.12 403 ALA A CA 1
ATOM 3182 C C . ALA A 1 403 ? -5.195 -7.194 50.680 1.00 72.12 403 ALA A C 1
ATOM 3184 O O . ALA A 1 403 ? -5.630 -7.513 51.784 1.00 72.12 403 ALA A O 1
ATOM 3185 N N . ALA A 1 404 ? -5.212 -5.929 50.244 1.00 69.00 404 ALA A N 1
ATOM 3186 C CA . ALA A 1 404 ? -5.815 -4.836 51.001 1.00 69.00 404 ALA A CA 1
ATOM 3187 C C . ALA A 1 404 ? -7.339 -5.000 51.117 1.00 69.00 404 ALA A C 1
ATOM 3189 O O . ALA A 1 404 ? -7.868 -4.904 52.221 1.00 69.00 404 ALA A O 1
ATOM 3190 N N . THR A 1 405 ? -8.037 -5.337 50.024 1.00 76.81 405 THR A N 1
ATOM 3191 C CA . THR A 1 405 ? -9.491 -5.578 50.065 1.00 76.81 405 THR A CA 1
ATOM 3192 C C . THR A 1 405 ? -9.865 -6.774 50.941 1.00 76.81 405 THR A C 1
ATOM 3194 O O . THR A 1 405 ? -10.854 -6.717 51.671 1.00 76.81 405 THR A O 1
ATOM 3197 N N . ASP A 1 406 ? -9.067 -7.846 50.913 1.00 74.56 406 ASP A N 1
ATOM 3198 C CA . ASP A 1 406 ? -9.292 -9.029 51.750 1.00 74.56 406 ASP A CA 1
ATOM 3199 C C . ASP A 1 406 ? -9.114 -8.688 53.241 1.00 74.56 406 ASP A C 1
ATOM 3201 O O . ASP A 1 406 ? -9.973 -9.019 54.062 1.00 74.56 406 ASP A O 1
ATOM 3205 N N . ALA A 1 407 ? -8.057 -7.943 53.586 1.00 70.44 407 ALA A N 1
ATOM 3206 C CA . ALA A 1 407 ? -7.806 -7.479 54.951 1.00 70.44 407 ALA A CA 1
ATOM 3207 C C . ALA A 1 407 ? -8.865 -6.473 55.448 1.00 70.44 407 ALA A C 1
ATOM 3209 O O . ALA A 1 407 ? -9.224 -6.490 56.627 1.00 70.44 407 ALA A O 1
ATOM 3210 N N . GLU A 1 408 ? -9.410 -5.626 54.568 1.00 73.88 408 GLU A N 1
ATOM 3211 C CA . GLU A 1 408 ? -10.529 -4.721 54.872 1.00 73.88 408 GLU A CA 1
ATOM 3212 C C . GLU A 1 408 ? -11.798 -5.496 55.244 1.00 73.88 408 GLU A C 1
ATOM 3214 O O . GLU A 1 408 ? -12.421 -5.208 56.271 1.00 73.88 408 GLU A O 1
ATOM 3219 N N . MET A 1 409 ? -12.154 -6.518 54.457 1.00 77.75 409 MET A N 1
ATOM 3220 C CA . MET A 1 409 ? -13.308 -7.379 54.738 1.00 77.75 409 MET A CA 1
ATOM 3221 C C . MET A 1 409 ? -13.146 -8.149 56.057 1.00 77.75 409 MET A C 1
ATOM 3223 O O . MET A 1 409 ? -14.109 -8.279 56.822 1.00 77.75 409 MET A O 1
ATOM 3227 N N . GLU A 1 410 ? -11.940 -8.639 56.360 1.00 74.81 410 GLU A N 1
ATOM 3228 C CA . GLU A 1 410 ? -11.644 -9.295 57.640 1.00 74.81 410 GLU A CA 1
ATOM 3229 C C . GLU A 1 410 ? -11.719 -8.320 58.823 1.00 74.81 410 GLU A C 1
ATOM 3231 O O . GLU A 1 410 ? -12.355 -8.639 59.832 1.00 74.81 410 GLU A O 1
ATOM 3236 N N . CYS A 1 411 ? -11.167 -7.109 58.688 1.00 70.31 411 CYS A N 1
ATOM 3237 C CA . CYS A 1 411 ? -11.301 -6.045 59.685 1.00 70.31 411 CYS A CA 1
ATOM 3238 C C . CYS A 1 411 ? -12.775 -5.723 59.972 1.00 70.31 411 CYS A C 1
ATOM 3240 O O . CYS A 1 411 ? -13.173 -5.600 61.132 1.00 70.31 411 CYS A O 1
ATOM 3242 N N . GLU A 1 412 ? -13.606 -5.605 58.935 1.00 78.75 412 GLU A N 1
ATOM 3243 C CA . GLU A 1 412 ? -15.032 -5.308 59.082 1.00 78.75 412 GLU A CA 1
ATOM 3244 C C . GLU A 1 412 ? -15.795 -6.464 59.757 1.00 78.75 412 GLU A C 1
ATOM 3246 O O . GLU A 1 412 ? -16.658 -6.239 60.611 1.00 78.75 412 GLU A O 1
ATOM 3251 N N . SER A 1 413 ? -15.436 -7.711 59.436 1.00 82.69 413 SER A N 1
ATOM 3252 C CA . SER A 1 413 ? -15.971 -8.915 60.085 1.00 82.69 413 SER A CA 1
ATOM 3253 C C . SER A 1 413 ? -15.629 -8.962 61.578 1.00 82.69 413 SER A C 1
ATOM 3255 O O . SER A 1 413 ? -16.520 -9.156 62.410 1.00 82.69 413 SER A O 1
ATOM 3257 N N . LEU A 1 414 ? -14.364 -8.712 61.936 1.00 75.44 414 LEU A N 1
ATOM 3258 C CA . LEU A 1 414 ? -13.901 -8.672 63.326 1.00 75.44 414 LEU A CA 1
ATOM 3259 C C . LEU A 1 414 ? -14.567 -7.534 64.117 1.00 75.44 414 LEU A C 1
ATOM 3261 O O . LEU A 1 414 ? -14.993 -7.754 65.251 1.00 75.44 414 LEU A O 1
ATOM 3265 N N . ARG A 1 415 ? -14.753 -6.347 63.514 1.00 76.50 415 ARG A N 1
ATOM 3266 C CA . ARG A 1 415 ? -15.499 -5.229 64.132 1.00 76.50 415 ARG A CA 1
ATOM 3267 C C . ARG A 1 415 ? -16.944 -5.613 64.449 1.00 76.50 415 ARG A C 1
ATOM 3269 O O . ARG A 1 415 ? -17.393 -5.396 65.572 1.00 76.50 415 ARG A O 1
ATOM 3276 N N . ARG A 1 416 ? -17.651 -6.252 63.507 1.00 80.56 416 ARG A N 1
ATOM 3277 C CA . ARG A 1 416 ? -19.029 -6.738 63.728 1.00 80.56 416 ARG A CA 1
ATOM 3278 C C . ARG A 1 416 ? -19.099 -7.801 64.830 1.00 80.56 416 ARG A C 1
ATOM 3280 O O . ARG A 1 416 ? -20.065 -7.828 65.592 1.00 80.56 416 ARG A O 1
ATOM 3287 N N . GLN A 1 417 ? -18.093 -8.672 64.938 1.00 75.38 417 GLN A N 1
ATOM 3288 C CA . GLN A 1 417 ? -18.011 -9.663 66.020 1.00 75.38 417 GLN A CA 1
ATOM 3289 C C . GLN A 1 417 ? -17.800 -9.003 67.390 1.00 75.38 417 GLN A C 1
ATOM 3291 O O . GLN A 1 417 ? -18.465 -9.392 68.350 1.00 75.38 417 GLN A O 1
ATOM 3296 N N . LEU A 1 418 ? -16.956 -7.968 67.464 1.00 70.25 418 LEU A N 1
ATOM 3297 C CA . LEU A 1 418 ? -16.724 -7.155 68.665 1.00 70.25 418 LEU A CA 1
ATOM 3298 C C . LEU A 1 418 ? -17.962 -6.352 69.101 1.00 70.25 418 LEU A C 1
ATOM 3300 O O . LEU A 1 418 ? -18.277 -6.280 70.288 1.00 70.25 418 LEU A O 1
ATOM 3304 N N . GLU A 1 419 ? -18.714 -5.785 68.157 1.00 75.56 419 GLU A N 1
ATOM 3305 C CA . GLU A 1 419 ? -19.998 -5.131 68.451 1.00 75.56 419 GLU A CA 1
ATOM 3306 C C . GLU A 1 419 ? -21.045 -6.137 68.960 1.00 75.56 419 GLU A C 1
ATOM 3308 O O . GLU A 1 419 ? -21.807 -5.849 69.889 1.00 75.56 419 GLU A O 1
ATOM 3313 N N . GLY A 1 420 ? -21.057 -7.346 68.390 1.00 67.75 420 GLY A N 1
ATOM 3314 C CA . GLY A 1 420 ? -21.935 -8.439 68.803 1.00 67.75 420 GLY A CA 1
ATOM 3315 C C . GLY A 1 420 ? -21.589 -9.040 70.170 1.00 67.75 420 GLY A C 1
ATOM 3316 O O . GLY A 1 420 ? -22.502 -9.448 70.895 1.00 67.75 420 GLY A O 1
ATOM 3317 N N . SER A 1 421 ? -20.308 -9.086 70.553 1.00 63.19 421 SER A N 1
ATOM 3318 C CA . SER A 1 421 ? -19.871 -9.529 71.885 1.00 63.19 421 SER A CA 1
ATOM 3319 C C . SER A 1 421 ? -20.163 -8.470 72.954 1.00 63.19 421 SER A C 1
ATOM 3321 O O . SER A 1 421 ? -20.699 -8.814 74.009 1.00 63.19 421 SER A O 1
ATOM 3323 N N . GLY A 1 422 ? -19.981 -7.179 72.647 1.00 58.66 422 GLY A N 1
ATOM 3324 C CA . GLY A 1 422 ? -20.359 -6.063 73.527 1.00 58.66 422 GLY A CA 1
ATOM 3325 C C . GLY A 1 422 ? -21.857 -6.002 73.867 1.00 58.66 422 GLY A C 1
ATOM 3326 O O . GLY A 1 422 ? -22.240 -5.614 74.969 1.00 58.66 422 GLY A O 1
ATOM 3327 N N . GLN A 1 423 ? -22.738 -6.465 72.973 1.00 56.88 423 GLN A N 1
ATOM 3328 C CA . GLN A 1 423 ? -24.177 -6.593 73.262 1.00 56.88 423 GLN A CA 1
ATOM 3329 C C . GLN A 1 423 ? -24.518 -7.787 74.178 1.00 56.88 423 GLN A C 1
ATOM 3331 O O . GLN A 1 423 ? -25.552 -7.761 74.853 1.00 56.88 423 GLN A O 1
ATOM 3336 N N . ARG A 1 424 ? -23.659 -8.818 74.239 1.00 53.53 424 ARG A N 1
ATOM 3337 C CA . ARG A 1 424 ? -23.808 -9.991 75.126 1.00 53.53 424 ARG A CA 1
ATOM 3338 C C . ARG A 1 424 ? -23.249 -9.766 76.536 1.00 53.53 424 ARG A C 1
ATOM 3340 O O . ARG A 1 424 ? -23.627 -10.506 77.440 1.00 53.53 424 ARG A O 1
ATOM 3347 N N . GLN A 1 425 ? -22.469 -8.705 76.765 1.00 49.22 425 GLN A N 1
ATOM 3348 C CA . GLN A 1 425 ? -21.855 -8.325 78.056 1.00 49.22 425 GLN A CA 1
ATOM 3349 C C . GLN A 1 425 ? -22.840 -7.968 79.193 1.00 49.22 425 GLN A C 1
ATOM 3351 O O . GLN A 1 425 ? -22.443 -7.457 80.237 1.00 49.22 425 GLN A O 1
ATOM 3356 N N . ARG A 1 426 ? -24.139 -8.258 79.061 1.00 50.34 426 ARG A N 1
ATOM 3357 C CA . ARG A 1 426 ? -25.092 -8.124 80.174 1.00 50.34 426 ARG A CA 1
ATOM 3358 C C . ARG A 1 426 ? -25.118 -9.334 81.127 1.00 50.34 426 ARG A C 1
ATOM 3360 O O . ARG A 1 426 ? -25.955 -9.303 82.027 1.00 50.34 426 ARG A O 1
ATOM 3367 N N . ALA A 1 427 ? -24.262 -10.362 80.980 1.00 49.69 427 ALA A N 1
ATOM 3368 C CA . ALA A 1 427 ? -24.364 -11.553 81.842 1.00 49.69 427 ALA A CA 1
ATOM 3369 C C . ALA A 1 427 ? -23.101 -12.355 82.265 1.00 49.69 427 ALA A C 1
ATOM 3371 O O . ALA A 1 427 ? -23.224 -12.996 83.301 1.00 49.69 427 ALA A O 1
ATOM 3372 N N . ASP A 1 428 ? -21.928 -12.339 81.608 1.00 49.25 428 ASP A N 1
ATOM 3373 C CA . ASP A 1 428 ? -20.832 -13.292 81.943 1.00 49.25 428 ASP A CA 1
ATOM 3374 C C . ASP A 1 428 ? -19.422 -12.668 82.002 1.00 49.25 428 ASP A C 1
ATOM 3376 O O . ASP A 1 428 ? -19.106 -11.765 81.231 1.00 49.25 428 ASP A O 1
ATOM 3380 N N . THR A 1 429 ? -18.572 -13.171 82.913 1.00 55.91 429 THR A N 1
ATOM 3381 C CA . THR A 1 429 ? -17.184 -12.714 83.166 1.00 55.91 429 THR A CA 1
ATOM 3382 C C . THR A 1 429 ? -16.141 -13.278 82.198 1.00 55.91 429 THR A C 1
ATOM 3384 O O . THR A 1 429 ? -15.058 -12.714 82.101 1.00 55.91 429 THR A O 1
ATOM 3387 N N . ASP A 1 430 ? -16.466 -14.342 81.460 1.00 54.72 430 ASP A N 1
ATOM 3388 C CA . ASP A 1 430 ? -15.564 -14.959 80.469 1.00 54.72 430 ASP A CA 1
ATOM 3389 C C . ASP A 1 430 ? -15.602 -14.217 79.111 1.00 54.72 430 ASP A C 1
ATOM 3391 O O . ASP A 1 430 ? -14.765 -14.432 78.243 1.00 54.72 430 ASP A O 1
ATOM 3395 N N . ALA A 1 431 ? -16.552 -13.288 78.932 1.00 56.12 431 ALA A N 1
ATOM 3396 C CA . ALA A 1 431 ? -16.719 -12.499 77.709 1.00 56.12 431 ALA A CA 1
ATOM 3397 C C . ALA A 1 431 ? -15.646 -11.408 77.511 1.00 56.12 431 ALA A C 1
ATOM 3399 O O . ALA A 1 431 ? -15.555 -10.844 76.419 1.00 56.12 431 ALA A O 1
ATOM 3400 N N . ASP A 1 432 ? -14.870 -11.085 78.552 1.00 59.09 432 ASP A N 1
ATOM 3401 C CA . ASP A 1 432 ? -13.816 -10.067 78.481 1.00 59.09 432 ASP A CA 1
ATOM 3402 C C . ASP A 1 432 ? -12.500 -10.614 77.893 1.00 59.09 432 ASP A C 1
ATOM 3404 O O . ASP A 1 432 ? -11.860 -9.880 77.143 1.00 59.09 432 ASP A O 1
ATOM 3408 N N . GLU A 1 433 ? -12.136 -11.886 78.127 1.00 64.38 433 GLU A N 1
ATOM 3409 C CA . GLU A 1 433 ? -10.954 -12.515 77.495 1.00 64.38 433 GLU A CA 1
ATOM 3410 C C . GLU A 1 433 ? -11.158 -12.682 75.976 1.00 64.38 433 GLU A C 1
ATOM 3412 O O . GLU A 1 433 ? -10.305 -12.277 75.186 1.00 64.38 433 GLU A O 1
ATOM 3417 N N . ASP A 1 434 ? -12.336 -13.156 75.550 1.00 65.56 434 ASP A N 1
ATOM 3418 C CA . ASP A 1 434 ? -12.692 -13.289 74.126 1.00 65.56 434 ASP A CA 1
ATOM 3419 C C . ASP A 1 434 ? -12.720 -11.927 73.398 1.00 65.56 434 ASP A C 1
ATOM 3421 O O . ASP A 1 434 ? -12.406 -11.820 72.208 1.00 65.56 434 ASP A O 1
ATOM 3425 N N . ALA A 1 435 ? -13.109 -10.855 74.097 1.00 66.50 435 ALA A N 1
ATOM 3426 C CA . ALA A 1 435 ? -13.115 -9.501 73.547 1.00 66.50 435 ALA A CA 1
ATOM 3427 C C . ALA A 1 435 ? -11.702 -8.906 73.439 1.00 66.50 435 ALA A C 1
ATOM 3429 O O . ALA A 1 435 ? -11.467 -8.069 72.564 1.00 66.50 435 ALA A O 1
ATOM 3430 N N . GLU A 1 436 ? -10.775 -9.313 74.307 1.00 73.88 436 GLU A N 1
ATOM 3431 C CA . GLU A 1 436 ? -9.369 -8.914 74.244 1.00 73.88 436 GLU A CA 1
ATOM 3432 C C . GLU A 1 436 ? -8.645 -9.625 73.089 1.00 73.88 436 GLU A C 1
ATOM 3434 O O . GLU A 1 436 ? -8.012 -8.946 72.280 1.00 73.88 436 GLU A O 1
ATOM 3439 N N . GLU A 1 437 ? -8.863 -10.935 72.903 1.00 74.62 437 GLU A N 1
ATOM 3440 C CA . GLU A 1 437 ? -8.326 -11.698 71.759 1.00 74.62 437 GLU A CA 1
ATOM 3441 C C . GLU A 1 437 ? -8.832 -11.138 70.416 1.00 74.62 437 GLU A C 1
ATOM 3443 O O . GLU A 1 437 ? -8.068 -10.973 69.462 1.00 74.62 437 GLU A O 1
ATOM 3448 N N . LEU A 1 438 ? -10.119 -10.772 70.336 1.00 70.06 438 LEU A N 1
ATOM 3449 C CA . LEU A 1 438 ? -10.681 -10.131 69.144 1.00 70.06 438 LEU A CA 1
ATOM 3450 C C . LEU A 1 438 ? -10.075 -8.748 68.876 1.00 70.06 438 LEU A C 1
ATOM 3452 O O . LEU A 1 438 ? -9.908 -8.396 67.711 1.00 70.06 438 LEU A O 1
ATOM 3456 N N . ARG A 1 439 ? -9.737 -7.962 69.909 1.00 75.44 439 ARG A N 1
ATOM 3457 C CA . ARG A 1 439 ? -9.061 -6.658 69.744 1.00 75.44 439 ARG A CA 1
ATOM 3458 C C . ARG A 1 439 ? -7.621 -6.824 69.275 1.00 75.44 439 ARG A C 1
ATOM 3460 O O . ARG A 1 439 ? -7.187 -6.041 68.434 1.00 75.44 439 ARG A O 1
ATOM 3467 N N . GLU A 1 440 ? -6.911 -7.825 69.787 1.00 77.62 440 GLU A N 1
ATOM 3468 C CA . GLU A 1 440 ? -5.532 -8.131 69.395 1.00 77.62 440 GLU A CA 1
ATOM 3469 C C . GLU A 1 440 ? -5.473 -8.570 67.922 1.00 77.62 440 GLU A C 1
ATOM 3471 O O . GLU A 1 440 ? -4.743 -7.978 67.128 1.00 77.62 440 GLU A O 1
ATOM 3476 N N . ARG A 1 441 ? -6.375 -9.468 67.501 1.00 72.12 441 ARG A N 1
ATOM 3477 C CA . ARG A 1 441 ? -6.550 -9.850 66.086 1.00 72.12 441 ARG A CA 1
ATOM 3478 C C . ARG A 1 441 ? -6.913 -8.683 65.170 1.00 72.12 441 ARG A C 1
ATOM 3480 O O . ARG A 1 441 ? -6.470 -8.632 64.026 1.00 72.12 441 ARG A O 1
ATOM 3487 N N . LEU A 1 442 ? -7.738 -7.752 65.647 1.00 73.12 442 LEU A N 1
ATOM 3488 C CA . LEU A 1 442 ? -8.119 -6.563 64.881 1.00 73.12 442 LEU A CA 1
ATOM 3489 C C . LEU A 1 442 ? -6.935 -5.603 64.732 1.00 73.12 442 LEU A C 1
ATOM 3491 O O . LEU A 1 442 ? -6.780 -5.001 63.676 1.00 73.12 442 LEU A O 1
ATOM 3495 N N . MET A 1 443 ? -6.084 -5.492 65.756 1.00 75.19 443 MET A N 1
ATOM 3496 C CA . MET A 1 443 ? -4.853 -4.703 65.703 1.00 75.19 443 MET A CA 1
ATOM 3497 C C . MET A 1 443 ? -3.850 -5.303 64.710 1.00 75.19 443 MET A C 1
ATOM 3499 O O . MET A 1 443 ? -3.386 -4.582 63.829 1.00 75.19 443 MET A O 1
ATOM 3503 N N . GLU A 1 444 ? -3.603 -6.616 64.773 1.00 74.94 444 GLU A N 1
ATOM 3504 C CA . GLU A 1 444 ? -2.745 -7.324 63.809 1.00 74.94 444 GLU A CA 1
ATOM 3505 C C . GLU A 1 444 ? -3.248 -7.161 62.365 1.00 74.94 444 GLU A C 1
ATOM 3507 O O . GLU A 1 444 ? -2.461 -6.935 61.443 1.00 74.94 444 GLU A O 1
ATOM 3512 N N . MET A 1 445 ? -4.567 -7.222 62.149 1.00 70.31 445 MET A N 1
ATOM 3513 C CA . MET A 1 445 ? -5.137 -7.080 60.808 1.00 70.31 445 MET A CA 1
ATOM 3514 C C . MET A 1 445 ? -5.141 -5.635 60.299 1.00 70.31 445 MET A C 1
ATOM 3516 O O . MET A 1 445 ? -4.924 -5.393 59.112 1.00 70.31 445 MET A O 1
ATOM 3520 N N . GLN A 1 446 ? -5.298 -4.658 61.194 1.00 69.56 446 GLN A N 1
ATOM 3521 C CA . GLN A 1 446 ? -5.164 -3.239 60.866 1.00 69.56 446 GLN A CA 1
ATOM 3522 C C . GLN A 1 446 ? -3.705 -2.884 60.509 1.00 69.56 446 GLN A C 1
ATOM 3524 O O . GLN A 1 446 ? -3.474 -2.086 59.600 1.00 69.56 446 GLN A O 1
ATOM 3529 N N . GLU A 1 447 ? -2.716 -3.503 61.164 1.00 76.12 447 GLU A N 1
ATOM 3530 C CA . GLU A 1 447 ? -1.301 -3.398 60.781 1.00 76.12 447 GLU A CA 1
ATOM 3531 C C . GLU A 1 447 ? -1.021 -4.054 59.422 1.00 76.12 447 GLU A C 1
ATOM 3533 O O . GLU A 1 447 ? -0.342 -3.460 58.579 1.00 76.12 447 GLU A O 1
ATOM 3538 N N . ALA A 1 448 ? -1.588 -5.237 59.161 1.00 65.00 448 ALA A N 1
ATOM 3539 C CA . ALA A 1 448 ? -1.469 -5.910 57.867 1.00 65.00 448 ALA A CA 1
ATOM 3540 C C . ALA A 1 448 ? -2.071 -5.082 56.715 1.00 65.00 448 ALA A C 1
ATOM 3542 O O . ALA A 1 448 ? -1.484 -5.027 55.628 1.00 65.00 448 ALA A O 1
ATOM 3543 N N . LEU A 1 449 ? -3.193 -4.398 56.968 1.00 67.88 449 LEU A N 1
ATOM 3544 C CA . LEU A 1 449 ? -3.835 -3.478 56.030 1.00 67.88 449 LEU A CA 1
ATOM 3545 C C . LEU A 1 449 ? -2.947 -2.266 55.721 1.00 67.88 449 LEU A C 1
ATOM 3547 O O . LEU A 1 449 ? -2.714 -1.957 54.553 1.00 67.88 449 LEU A O 1
ATOM 3551 N N . ASN A 1 450 ? -2.416 -1.605 56.754 1.00 71.44 450 ASN A N 1
ATOM 3552 C CA . ASN A 1 450 ? -1.518 -0.461 56.576 1.00 71.44 450 ASN A CA 1
ATOM 3553 C C . ASN A 1 450 ? -0.270 -0.867 55.775 1.00 71.44 450 ASN A C 1
ATOM 3555 O O . ASN A 1 450 ? 0.072 -0.214 54.795 1.00 71.44 450 ASN A O 1
ATOM 3559 N N . ALA A 1 451 ? 0.321 -2.024 56.085 1.00 69.56 451 ALA A N 1
ATOM 3560 C CA . ALA A 1 451 ? 1.458 -2.552 55.335 1.00 69.56 451 ALA A CA 1
ATOM 3561 C C . ALA A 1 451 ? 1.117 -2.913 53.874 1.00 69.56 451 ALA A C 1
ATOM 3563 O O . ALA A 1 451 ? 1.985 -2.855 53.002 1.00 69.56 451 ALA A O 1
ATOM 3564 N N . ALA A 1 452 ? -0.118 -3.330 53.574 1.00 60.28 452 ALA A N 1
ATOM 3565 C CA . ALA A 1 452 ? -0.564 -3.562 52.198 1.00 60.28 452 ALA A CA 1
ATOM 3566 C C . ALA A 1 452 ? -0.736 -2.247 51.425 1.00 60.28 452 ALA A C 1
ATOM 3568 O O . ALA A 1 452 ? -0.362 -2.182 50.254 1.00 60.28 452 ALA A O 1
ATOM 3569 N N . ARG A 1 453 ? -1.231 -1.203 52.096 1.00 69.69 453 ARG A N 1
ATOM 3570 C CA . ARG A 1 453 ? -1.407 0.141 51.536 1.00 69.69 453 ARG A CA 1
ATOM 3571 C C . ARG A 1 453 ? -0.072 0.832 51.246 1.00 69.69 453 ARG A C 1
ATOM 3573 O O . ARG A 1 453 ? 0.085 1.412 50.173 1.00 69.69 453 ARG A O 1
ATOM 3580 N N . ASP A 1 454 ? 0.907 0.688 52.136 1.00 72.69 454 ASP A N 1
ATOM 3581 C CA . ASP A 1 454 ? 2.265 1.206 51.923 1.00 72.69 454 ASP A CA 1
ATOM 3582 C C . ASP A 1 454 ? 2.922 0.538 50.703 1.00 72.69 454 ASP A C 1
ATOM 3584 O O . ASP A 1 454 ? 3.427 1.217 49.814 1.00 72.69 454 ASP A O 1
ATOM 3588 N N . ARG A 1 455 ? 2.801 -0.794 50.574 1.00 66.81 455 ARG A N 1
ATOM 3589 C CA . ARG A 1 455 ? 3.301 -1.539 49.401 1.00 66.81 455 ARG A CA 1
ATOM 3590 C C . ARG A 1 455 ? 2.630 -1.136 48.085 1.00 66.81 455 ARG A C 1
ATOM 3592 O O . ARG A 1 455 ? 3.279 -1.188 47.043 1.00 66.81 455 ARG A O 1
ATOM 3599 N N . ALA A 1 456 ? 1.342 -0.793 48.112 1.00 59.62 456 ALA A N 1
ATOM 3600 C CA . ALA A 1 456 ? 0.639 -0.297 46.931 1.00 59.62 456 ALA A CA 1
ATOM 3601 C C . ALA A 1 456 ? 1.162 1.091 46.525 1.00 59.62 456 ALA A C 1
ATOM 3603 O O . ALA A 1 456 ? 1.477 1.302 45.358 1.00 59.62 456 ALA A O 1
ATOM 3604 N N . THR A 1 457 ? 1.361 1.979 47.502 1.00 72.06 457 THR A N 1
ATOM 3605 C CA . THR A 1 457 ? 1.903 3.331 47.286 1.00 72.06 457 THR A CA 1
ATOM 3606 C C . THR A 1 457 ? 3.332 3.290 46.726 1.00 72.06 457 THR A C 1
ATOM 3608 O O . THR A 1 457 ? 3.646 3.995 45.769 1.00 72.06 457 THR A O 1
ATOM 3611 N N . ASP A 1 458 ? 4.194 2.419 47.261 1.00 70.00 458 ASP A N 1
ATOM 3612 C CA . ASP A 1 458 ? 5.562 2.232 46.756 1.00 70.00 458 ASP A CA 1
ATOM 3613 C C . ASP A 1 458 ? 5.576 1.754 45.293 1.00 70.00 458 ASP A C 1
ATOM 3615 O O . ASP A 1 458 ? 6.336 2.261 44.465 1.00 70.00 458 ASP A O 1
ATOM 3619 N N . ALA A 1 459 ? 4.696 0.809 44.951 1.00 61.28 459 ALA A N 1
ATOM 3620 C CA . ALA A 1 459 ? 4.578 0.283 43.594 1.00 61.28 459 ALA A CA 1
ATOM 3621 C C . ALA A 1 459 ? 3.967 1.298 42.605 1.00 61.28 459 ALA A C 1
ATOM 3623 O O . ALA A 1 459 ? 4.324 1.289 41.423 1.00 61.28 459 ALA A O 1
ATOM 3624 N N . GLU A 1 460 ? 3.078 2.185 43.064 1.00 66.62 460 GLU A N 1
ATOM 3625 C CA . GLU A 1 460 ? 2.560 3.312 42.275 1.00 66.62 460 GLU A CA 1
ATOM 3626 C C . GLU A 1 460 ? 3.667 4.313 41.937 1.00 66.62 460 GLU A C 1
ATOM 3628 O O . GLU A 1 460 ? 3.834 4.663 40.765 1.00 66.62 460 GLU A O 1
ATOM 3633 N N . MET A 1 461 ? 4.480 4.703 42.924 1.00 71.75 461 MET A N 1
ATOM 3634 C CA . MET A 1 461 ? 5.616 5.605 42.704 1.00 71.75 461 MET A CA 1
ATOM 3635 C C . MET A 1 461 ? 6.619 5.027 41.693 1.00 71.75 461 MET A C 1
ATOM 3637 O O . MET A 1 461 ? 7.081 5.739 40.801 1.00 71.75 461 MET A O 1
ATOM 3641 N N . GLU A 1 462 ? 6.911 3.725 41.769 1.00 70.44 462 GLU A N 1
ATOM 3642 C CA . GLU A 1 462 ? 7.816 3.052 40.827 1.00 70.44 462 GLU A CA 1
ATOM 3643 C C . GLU A 1 462 ? 7.226 2.979 39.402 1.00 70.44 462 GLU A C 1
ATOM 3645 O O . GLU A 1 462 ? 7.939 3.161 38.410 1.00 70.44 462 GLU A O 1
ATOM 3650 N N . CYS A 1 463 ? 5.906 2.789 39.272 1.00 65.06 463 CYS A N 1
ATOM 3651 C CA . CYS A 1 463 ? 5.214 2.847 37.980 1.00 65.06 463 CYS A CA 1
ATOM 3652 C C . CYS A 1 463 ? 5.253 4.250 37.353 1.00 65.06 463 CYS A C 1
ATOM 3654 O O . CYS A 1 463 ? 5.432 4.374 36.135 1.00 65.06 463 CYS A O 1
ATOM 3656 N N . ASP A 1 464 ? 5.109 5.297 38.162 1.00 71.06 464 ASP A N 1
ATOM 3657 C CA . ASP A 1 464 ? 5.170 6.684 37.702 1.00 71.06 464 ASP A CA 1
ATOM 3658 C C . ASP A 1 464 ? 6.586 7.106 37.295 1.00 71.06 464 ASP A C 1
ATOM 3660 O O . ASP A 1 464 ? 6.762 7.779 36.273 1.00 71.06 464 ASP A O 1
ATOM 3664 N N . ASP A 1 465 ? 7.615 6.655 38.012 1.00 74.75 465 ASP A N 1
ATOM 3665 C CA . ASP A 1 465 ? 9.007 6.878 37.615 1.00 74.75 465 ASP A CA 1
ATOM 3666 C C . ASP A 1 465 ? 9.345 6.183 36.289 1.00 74.75 465 ASP A C 1
ATOM 3668 O O . ASP A 1 465 ? 10.012 6.770 35.429 1.00 74.75 465 ASP A O 1
ATOM 3672 N N . LEU A 1 466 ? 8.823 4.977 36.054 1.00 67.25 466 LEU A N 1
ATOM 3673 C CA . LEU A 1 466 ? 8.987 4.280 34.775 1.00 67.25 466 LEU A CA 1
ATOM 3674 C C . LEU A 1 466 ? 8.207 4.935 33.633 1.00 67.25 466 LEU A C 1
ATOM 3676 O O . LEU A 1 466 ? 8.717 4.994 32.512 1.00 67.25 466 LEU A O 1
ATOM 3680 N N . ARG A 1 467 ? 7.012 5.486 33.891 1.00 68.00 467 ARG A N 1
ATOM 3681 C CA . ARG A 1 467 ? 6.296 6.318 32.905 1.00 68.00 467 ARG A CA 1
ATOM 3682 C C . ARG A 1 467 ? 7.114 7.540 32.514 1.00 68.00 467 ARG A C 1
ATOM 3684 O O . ARG A 1 467 ? 7.267 7.804 31.322 1.00 68.00 467 ARG A O 1
ATOM 3691 N N . LYS A 1 468 ? 7.690 8.241 33.493 1.00 72.50 468 LYS A N 1
ATOM 3692 C CA . LYS A 1 468 ? 8.563 9.399 33.246 1.00 72.50 468 LYS A CA 1
ATOM 3693 C C . LYS A 1 468 ? 9.819 9.001 32.469 1.00 72.50 468 LYS A C 1
ATOM 3695 O O . LYS A 1 468 ? 10.244 9.740 31.584 1.00 72.50 468 LYS A O 1
ATOM 3700 N N . GLN A 1 469 ? 10.406 7.833 32.738 1.00 64.19 469 GLN A N 1
ATOM 3701 C CA . GLN A 1 469 ? 11.542 7.314 31.962 1.00 64.19 469 GLN A CA 1
ATOM 3702 C C . GLN A 1 469 ? 11.160 6.954 30.517 1.00 64.19 469 GLN A C 1
ATOM 3704 O O . GLN A 1 469 ? 11.911 7.276 29.599 1.00 64.19 469 GLN A O 1
ATOM 3709 N N . LEU A 1 470 ? 9.986 6.354 30.289 1.00 61.12 470 LEU A N 1
ATOM 3710 C CA . LEU A 1 470 ? 9.470 6.073 28.943 1.00 61.12 470 LEU A CA 1
ATOM 3711 C C . LEU A 1 470 ? 9.168 7.353 28.157 1.00 61.12 470 LEU A C 1
ATOM 3713 O O . LEU A 1 470 ? 9.505 7.428 26.977 1.00 61.12 470 LEU A O 1
ATOM 3717 N N . GLN A 1 471 ? 8.593 8.368 28.806 1.00 63.22 471 GLN A N 1
ATOM 3718 C CA . GLN A 1 471 ? 8.369 9.682 28.197 1.00 63.22 471 GLN A CA 1
ATOM 3719 C C . GLN A 1 471 ? 9.693 10.359 27.825 1.00 63.22 471 GLN A C 1
ATOM 3721 O O . GLN A 1 471 ? 9.849 10.795 26.689 1.00 63.22 471 GLN A O 1
ATOM 3726 N N . ARG A 1 472 ? 10.692 10.346 28.720 1.00 61.12 472 ARG A N 1
ATOM 3727 C CA . ARG A 1 472 ? 12.050 10.849 28.430 1.00 61.12 472 ARG A CA 1
ATOM 3728 C C . ARG A 1 472 ? 12.748 10.076 27.305 1.00 61.12 472 ARG A C 1
ATOM 3730 O O . ARG A 1 472 ? 13.510 10.656 26.543 1.00 61.12 472 ARG A O 1
ATOM 3737 N N . GLY A 1 473 ? 12.496 8.773 27.184 1.00 51.12 473 GLY A N 1
ATOM 3738 C CA . GLY A 1 473 ? 12.990 7.952 26.075 1.00 51.12 473 GLY A CA 1
ATOM 3739 C C . GLY A 1 473 ? 12.288 8.248 24.745 1.00 51.12 473 GLY A C 1
ATOM 3740 O O . GLY A 1 473 ? 12.920 8.174 23.697 1.00 51.12 473 GLY A O 1
ATOM 3741 N N . SER A 1 474 ? 11.003 8.616 24.777 1.00 54.31 474 SER A N 1
ATOM 3742 C CA . SER A 1 474 ? 10.238 9.046 23.599 1.00 54.31 474 SER A CA 1
ATOM 3743 C C . SER A 1 474 ? 10.713 10.403 23.080 1.00 54.31 474 SER A C 1
ATOM 3745 O O . SER A 1 474 ? 10.906 10.560 21.878 1.00 54.31 474 SER A O 1
ATOM 3747 N N . THR A 1 475 ? 10.983 11.356 23.976 1.00 48.16 475 THR A N 1
ATOM 3748 C CA . THR A 1 475 ? 11.539 12.667 23.607 1.00 48.16 475 THR A CA 1
ATOM 3749 C C . THR A 1 475 ? 13.005 12.567 23.170 1.00 48.16 475 THR A C 1
ATOM 3751 O O . THR A 1 475 ? 13.415 13.242 22.230 1.00 48.16 475 THR A O 1
ATOM 3754 N N . ALA A 1 476 ? 13.795 11.659 23.760 1.00 42.75 476 ALA A N 1
ATOM 3755 C CA . ALA A 1 476 ? 15.159 11.363 23.311 1.00 42.75 476 ALA A CA 1
ATOM 3756 C C . ALA A 1 476 ? 15.208 10.635 21.954 1.00 42.75 476 ALA A C 1
ATOM 3758 O O . ALA A 1 476 ? 16.126 10.876 21.177 1.00 42.75 476 ALA A O 1
ATOM 3759 N N . ARG A 1 477 ? 14.220 9.785 21.640 1.00 38.88 477 ARG A N 1
ATOM 3760 C CA . ARG A 1 477 ? 14.054 9.155 20.318 1.00 38.88 477 ARG A CA 1
ATOM 3761 C C . ARG A 1 477 ? 13.748 10.193 19.240 1.00 38.88 477 ARG A C 1
ATOM 3763 O O . ARG A 1 477 ? 14.385 10.180 18.194 1.00 38.88 477 ARG A O 1
ATOM 3770 N N . ALA A 1 478 ? 12.871 11.140 19.554 1.00 41.31 478 ALA A N 1
ATOM 3771 C CA . ALA A 1 478 ? 12.592 12.287 18.699 1.00 41.31 478 ALA A CA 1
ATOM 3772 C C . ALA A 1 478 ? 13.826 13.219 18.575 1.00 41.31 478 ALA A C 1
ATOM 3774 O O . ALA A 1 478 ? 14.112 13.774 17.525 1.00 41.31 478 ALA A O 1
ATOM 3775 N N . SER A 1 479 ? 14.683 13.275 19.603 1.00 35.81 479 SER A N 1
ATOM 3776 C CA . SER A 1 479 ? 15.968 13.999 19.561 1.00 35.81 479 SER A CA 1
ATOM 3777 C C . SER A 1 479 ? 17.098 13.271 18.803 1.00 35.81 479 SER A C 1
ATOM 3779 O O . SER A 1 479 ? 18.032 13.922 18.338 1.00 35.81 479 SER A O 1
ATOM 3781 N N . ALA A 1 480 ? 17.064 11.937 18.691 1.00 39.91 480 ALA A N 1
ATOM 3782 C CA . ALA A 1 480 ? 18.104 11.126 18.041 1.00 39.91 480 ALA A CA 1
ATOM 3783 C C . ALA A 1 480 ? 17.851 10.914 16.536 1.00 39.91 480 ALA A C 1
ATOM 3785 O O . ALA A 1 480 ? 18.806 10.779 15.775 1.00 39.91 480 ALA A O 1
ATOM 3786 N N . GLU A 1 481 ? 16.590 10.978 16.092 1.00 39.38 481 GLU A N 1
ATOM 3787 C CA . GLU A 1 481 ? 16.212 11.041 14.668 1.00 39.38 481 GLU A CA 1
ATOM 3788 C C . GLU A 1 481 ? 16.632 12.386 14.009 1.00 39.38 481 GLU A C 1
ATOM 3790 O O . GLU A 1 481 ? 16.653 12.513 12.786 1.00 39.38 481 GLU A O 1
ATOM 3795 N N . ARG A 1 482 ? 17.070 13.378 14.804 1.00 43.00 482 ARG A N 1
ATOM 3796 C CA . ARG A 1 482 ? 17.409 14.755 14.393 1.00 43.00 482 ARG A CA 1
ATOM 3797 C C . ARG A 1 482 ? 18.903 15.008 14.134 1.00 43.00 482 ARG A C 1
ATOM 3799 O O . ARG A 1 482 ? 19.526 15.835 14.801 1.00 43.00 482 ARG A O 1
ATOM 3806 N N . LYS A 1 483 ? 19.513 14.342 13.146 1.00 39.97 483 LYS A N 1
ATOM 3807 C CA . LYS A 1 483 ? 20.850 14.751 12.637 1.00 39.97 483 LYS A CA 1
ATOM 3808 C C . LYS A 1 483 ? 21.004 14.834 11.116 1.00 39.97 483 LYS A C 1
ATOM 3810 O O . LYS A 1 483 ? 22.126 14.955 10.625 1.00 39.97 483 LYS A O 1
ATOM 3815 N N . GLY A 1 484 ? 19.899 14.870 10.382 1.00 41.56 484 GLY A N 1
ATOM 3816 C CA . GLY A 1 484 ? 19.877 15.256 8.974 1.00 41.56 484 GLY A CA 1
ATOM 3817 C C . GLY A 1 484 ? 18.677 16.154 8.696 1.00 41.56 484 GLY A C 1
ATOM 3818 O O . GLY A 1 484 ? 17.566 15.794 9.061 1.00 41.56 484 GLY A O 1
ATOM 3819 N N . ASP A 1 485 ? 18.936 17.285 8.042 1.00 41.69 485 ASP A N 1
ATOM 3820 C CA . ASP A 1 485 ? 17.992 18.299 7.549 1.00 41.69 485 ASP A CA 1
ATOM 3821 C C . ASP A 1 485 ? 17.589 19.399 8.551 1.00 41.69 485 ASP A C 1
ATOM 3823 O O . ASP A 1 485 ? 16.866 19.169 9.520 1.00 41.69 485 ASP A O 1
ATOM 3827 N N . ASP A 1 486 ? 18.050 20.625 8.262 1.00 50.31 486 ASP A N 1
ATOM 3828 C CA . ASP A 1 486 ? 17.818 21.855 9.040 1.00 50.31 486 ASP A CA 1
ATOM 3829 C C . ASP A 1 486 ? 16.319 22.190 9.223 1.00 50.31 486 ASP A C 1
ATOM 3831 O O . ASP A 1 486 ? 15.945 22.845 10.195 1.00 50.31 486 ASP A O 1
ATOM 3835 N N . ASP A 1 487 ? 15.441 21.658 8.368 1.00 46.62 487 ASP A N 1
ATOM 3836 C CA . ASP A 1 487 ? 13.985 21.835 8.456 1.00 46.62 487 ASP A CA 1
ATOM 3837 C C . ASP A 1 487 ? 13.344 20.935 9.539 1.00 46.62 487 ASP A C 1
ATOM 3839 O O . ASP A 1 487 ? 12.367 21.315 10.184 1.00 46.62 487 ASP A O 1
ATOM 3843 N N . SER A 1 488 ? 13.917 19.760 9.826 1.00 54.09 488 SER A N 1
ATOM 3844 C CA . SER A 1 488 ? 13.357 18.789 10.785 1.00 54.09 488 SER A CA 1
ATOM 3845 C C . SER A 1 488 ? 13.391 19.302 12.232 1.00 54.09 488 SER A C 1
ATOM 3847 O O . SER A 1 488 ? 12.485 19.037 13.020 1.00 54.09 488 SER A O 1
ATOM 3849 N N . HIS A 1 489 ? 14.408 20.096 12.585 1.00 58.75 489 HIS A N 1
ATOM 3850 C CA . HIS A 1 489 ? 14.496 20.756 13.892 1.00 58.75 489 HIS A CA 1
ATOM 3851 C C . HIS A 1 489 ? 13.399 21.819 14.078 1.00 58.75 489 HIS A C 1
ATOM 3853 O O . HIS A 1 489 ? 12.878 21.968 15.184 1.00 58.75 489 HIS A O 1
ATOM 3859 N N . LEU A 1 490 ? 13.033 22.538 13.009 1.00 52.56 490 LEU A N 1
ATOM 3860 C CA . LEU A 1 490 ? 11.996 23.571 13.045 1.00 52.56 490 LEU A CA 1
ATOM 3861 C C . LEU A 1 490 ? 10.594 22.955 13.161 1.00 52.56 490 LEU A C 1
ATOM 3863 O O . LEU A 1 490 ? 9.792 23.440 13.955 1.00 52.56 490 LEU A O 1
ATOM 3867 N N . PHE A 1 491 ? 10.319 21.847 12.459 1.00 51.34 491 PHE A N 1
ATOM 3868 C CA . PHE A 1 491 ? 9.054 21.107 12.594 1.00 51.34 491 PHE A CA 1
ATOM 3869 C C . PHE A 1 491 ? 8.849 20.520 13.992 1.00 51.34 491 PHE A C 1
ATOM 3871 O O . PHE A 1 491 ? 7.732 20.506 14.505 1.00 51.34 491 PHE A O 1
ATOM 3878 N N . GLU A 1 492 ? 9.917 20.056 14.635 1.00 62.12 492 GLU A N 1
ATOM 3879 C CA . GLU A 1 492 ? 9.801 19.491 15.975 1.00 62.12 492 GLU A CA 1
ATOM 3880 C C . GLU A 1 492 ? 9.706 20.558 17.062 1.00 62.12 492 GLU A C 1
ATOM 3882 O O . GLU A 1 492 ? 8.948 20.391 18.013 1.00 62.12 492 GLU A O 1
ATOM 3887 N N . LYS A 1 493 ? 10.394 21.692 16.888 1.00 64.81 493 LYS A N 1
ATOM 3888 C CA . LYS A 1 493 ? 10.196 22.849 17.763 1.00 64.81 493 LYS A CA 1
ATOM 3889 C C . LYS A 1 493 ? 8.781 23.427 17.621 1.00 64.81 493 LYS A C 1
ATOM 3891 O O . LYS A 1 493 ? 8.196 23.834 18.617 1.00 64.81 493 LYS A O 1
ATOM 3896 N N . LEU A 1 494 ? 8.202 23.381 16.418 1.00 61.75 494 LEU A N 1
ATOM 3897 C CA . LEU A 1 494 ? 6.789 23.695 16.191 1.00 61.75 494 LEU A CA 1
ATOM 3898 C C . LEU A 1 494 ? 5.848 22.748 16.928 1.00 61.75 494 LEU A C 1
ATOM 3900 O O . LEU A 1 494 ? 4.919 23.213 17.575 1.00 61.75 494 LEU A O 1
ATOM 3904 N N . ALA A 1 495 ? 6.082 21.438 16.856 1.00 67.50 495 ALA A N 1
ATOM 3905 C CA . ALA A 1 495 ? 5.254 20.463 17.563 1.00 67.50 495 ALA A CA 1
ATOM 3906 C C . ALA A 1 495 ? 5.336 20.639 19.091 1.00 67.50 495 ALA A C 1
ATOM 3908 O O . ALA A 1 495 ? 4.313 20.595 19.767 1.00 67.50 495 ALA A O 1
ATOM 3909 N N . GLU A 1 496 ? 6.536 20.896 19.621 1.00 68.25 496 GLU A N 1
ATOM 3910 C CA . GLU A 1 496 ? 6.763 21.145 21.048 1.00 68.25 496 GLU A CA 1
ATOM 3911 C C . GLU A 1 496 ? 6.076 22.433 21.526 1.00 68.25 496 GLU A C 1
ATOM 3913 O O . GLU A 1 496 ? 5.425 22.436 22.570 1.00 68.25 496 GLU A O 1
ATOM 3918 N N . LEU A 1 497 ? 6.164 23.521 20.756 1.00 63.09 497 LEU A N 1
ATOM 3919 C CA . LEU A 1 497 ? 5.473 24.770 21.081 1.00 63.09 497 LEU A CA 1
ATOM 3920 C C . LEU A 1 497 ? 3.954 24.635 20.960 1.00 63.09 497 LEU A C 1
ATOM 3922 O O . LEU A 1 497 ? 3.227 25.189 21.779 1.00 63.09 497 LEU A O 1
ATOM 3926 N N . GLN A 1 498 ? 3.468 23.847 20.002 1.00 60.97 498 GLN A N 1
ATOM 3927 C CA . GLN A 1 498 ? 2.041 23.607 19.828 1.00 60.97 498 GLN A CA 1
ATOM 3928 C C . GLN A 1 498 ? 1.461 22.743 20.965 1.00 60.97 498 GLN A C 1
ATOM 3930 O O . GLN A 1 498 ? 0.364 23.021 21.440 1.00 60.97 498 GLN A O 1
ATOM 3935 N N . GLU A 1 499 ? 2.231 21.792 21.506 1.00 70.62 499 GLU A N 1
ATOM 3936 C CA . GLU A 1 499 ? 1.872 21.060 22.731 1.00 70.62 499 GLU A CA 1
ATOM 3937 C C . GLU A 1 499 ? 1.902 21.963 23.979 1.00 70.62 499 GLU A C 1
ATOM 3939 O O . GLU A 1 499 ? 1.018 21.884 24.835 1.00 70.62 499 GLU A O 1
ATOM 3944 N N . GLN A 1 500 ? 2.886 22.864 24.093 1.00 64.19 500 GLN A N 1
ATOM 3945 C CA . GLN A 1 500 ? 2.943 23.841 25.190 1.00 64.19 500 GLN A CA 1
ATOM 3946 C C . GLN A 1 500 ? 1.751 24.805 25.175 1.00 64.19 500 GLN A C 1
ATOM 3948 O O . GLN A 1 500 ? 1.267 25.202 26.240 1.00 64.19 500 GLN A O 1
ATOM 3953 N N . LEU A 1 501 ? 1.278 25.147 23.981 1.00 62.28 501 LEU A N 1
ATOM 3954 C CA . LEU A 1 501 ? 0.148 26.024 23.709 1.00 62.28 501 LEU A CA 1
ATOM 3955 C C . LEU A 1 501 ? -1.186 25.351 24.040 1.00 62.28 501 LEU A C 1
ATOM 3957 O O . LEU A 1 501 ? -1.996 25.944 24.754 1.00 62.28 501 LEU A O 1
ATOM 3961 N N . ASP A 1 502 ? -1.372 24.091 23.644 1.00 65.12 502 ASP A N 1
ATOM 3962 C CA . ASP A 1 502 ? -2.531 23.291 24.055 1.00 65.12 502 ASP A CA 1
ATOM 3963 C C . ASP A 1 502 ? -2.558 23.114 25.583 1.00 65.12 502 ASP A C 1
ATOM 3965 O O . ASP A 1 502 ? -3.559 23.414 26.232 1.00 65.12 502 ASP A O 1
ATOM 3969 N N . ALA A 1 503 ? -1.419 22.790 26.204 1.00 65.38 503 ALA A N 1
ATOM 3970 C CA . ALA A 1 503 ? -1.322 22.681 27.659 1.00 65.38 503 ALA A CA 1
ATOM 3971 C C . ALA A 1 503 ? -1.551 24.020 28.390 1.00 65.38 503 ALA A C 1
ATOM 3973 O O . ALA A 1 503 ? -1.997 24.037 29.539 1.00 65.38 503 ALA A O 1
ATOM 3974 N N . ALA A 1 504 ? -1.203 25.156 27.779 1.00 60.50 504 ALA A N 1
ATOM 3975 C CA . ALA A 1 504 ? -1.485 26.478 28.335 1.00 60.50 504 ALA A CA 1
ATOM 3976 C C . ALA A 1 504 ? -2.977 26.832 28.235 1.00 60.50 504 ALA A C 1
ATOM 3978 O O . ALA A 1 504 ? -3.522 27.378 29.195 1.00 60.50 504 ALA A O 1
ATOM 3979 N N . ARG A 1 505 ? -3.638 26.464 27.130 1.00 62.88 505 ARG A N 1
ATOM 3980 C CA . ARG A 1 505 ? -5.086 26.627 26.925 1.00 62.88 505 ARG A CA 1
ATOM 3981 C C . ARG A 1 505 ? -5.910 25.742 27.859 1.00 62.88 505 ARG A C 1
ATOM 3983 O O . ARG A 1 505 ? -6.877 26.227 28.444 1.00 62.88 505 ARG A O 1
ATOM 3990 N N . ASP A 1 506 ? -5.489 24.502 28.082 1.00 69.25 506 ASP A N 1
ATOM 3991 C CA . ASP A 1 506 ? -6.138 23.602 29.041 1.00 69.25 506 ASP A CA 1
ATOM 3992 C C . ASP A 1 506 ? -6.036 24.157 30.468 1.00 6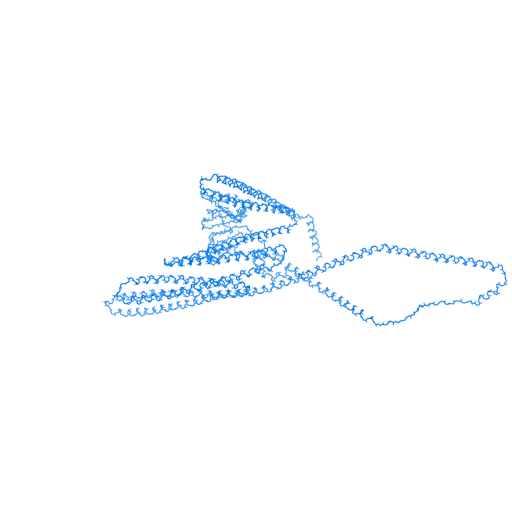9.25 506 ASP A C 1
ATOM 3994 O O . ASP A 1 506 ? -7.046 24.301 31.153 1.00 69.25 506 ASP A O 1
ATOM 3998 N N . ARG A 1 507 ? -4.840 24.602 30.887 1.00 66.44 507 ARG A N 1
ATOM 3999 C CA . ARG A 1 507 ? -4.649 25.255 32.197 1.00 66.44 507 ARG A CA 1
ATOM 4000 C C . ARG A 1 507 ? -5.463 26.539 32.351 1.00 66.44 507 ARG A C 1
ATOM 4002 O O . ARG A 1 507 ? -5.905 26.838 33.457 1.00 66.44 507 ARG A O 1
ATOM 4009 N N . ALA A 1 508 ? -5.639 27.307 31.276 1.00 58.97 508 ALA A N 1
ATOM 4010 C CA . ALA A 1 508 ? -6.501 28.483 31.292 1.00 58.97 508 ALA A CA 1
ATOM 4011 C C . ALA A 1 508 ? -7.973 28.083 31.475 1.00 58.97 508 ALA A C 1
ATOM 4013 O O . ALA A 1 508 ? -8.663 28.660 32.308 1.00 58.97 508 ALA A O 1
ATOM 4014 N N . THR A 1 509 ? -8.426 27.040 30.781 1.00 67.62 509 THR A N 1
ATOM 4015 C CA . THR A 1 509 ? -9.796 26.520 30.901 1.00 67.62 509 THR A CA 1
ATOM 4016 C C . THR A 1 509 ? -10.073 25.986 32.312 1.00 67.62 509 THR A C 1
ATOM 4018 O O . THR A 1 509 ? -11.108 26.293 32.903 1.00 67.62 509 THR A O 1
ATOM 4021 N N . ASP A 1 510 ? -9.128 25.248 32.899 1.00 67.56 510 ASP A N 1
ATOM 4022 C CA . ASP A 1 510 ? -9.229 24.747 34.274 1.00 67.56 510 ASP A CA 1
ATOM 4023 C C . ASP A 1 510 ? -9.282 25.894 35.296 1.00 67.56 510 ASP A C 1
ATOM 4025 O O . ASP A 1 510 ? -10.158 25.920 36.165 1.00 67.56 510 ASP A O 1
ATOM 4029 N N . ALA A 1 511 ? -8.405 26.893 35.152 1.00 64.62 511 ALA A N 1
ATOM 4030 C CA . ALA A 1 511 ? -8.392 28.070 36.018 1.00 64.62 511 ALA A CA 1
ATOM 4031 C C . ALA A 1 511 ? -9.652 28.941 35.854 1.00 64.62 511 ALA A C 1
ATOM 4033 O O . ALA A 1 511 ? -10.118 29.527 36.832 1.00 64.62 511 ALA A O 1
ATOM 4034 N N . GLU A 1 512 ? -10.250 29.008 34.659 1.00 66.56 512 GLU A N 1
ATOM 4035 C CA . GLU A 1 512 ? -11.543 29.667 34.422 1.00 66.56 512 GLU A CA 1
ATOM 4036 C C . GLU A 1 512 ? -12.683 28.950 35.151 1.00 66.56 512 GLU A C 1
ATOM 4038 O O . GLU A 1 512 ? -13.477 29.599 35.838 1.00 66.56 512 GLU A O 1
ATOM 4043 N N . MET A 1 513 ? -12.739 27.618 35.062 1.00 72.62 513 MET A N 1
ATOM 4044 C CA . MET A 1 513 ? -13.738 26.812 35.770 1.00 72.62 513 MET A CA 1
ATOM 4045 C C . MET A 1 513 ? -13.599 26.937 37.294 1.00 72.62 513 MET A C 1
ATOM 4047 O O . MET A 1 513 ? -14.606 27.048 38.003 1.00 72.62 513 MET A O 1
ATOM 4051 N N . GLU A 1 514 ? -12.371 26.965 37.818 1.00 70.94 514 GLU A N 1
ATOM 4052 C CA . GLU A 1 514 ? -12.118 27.182 39.245 1.00 70.94 514 GLU A CA 1
ATOM 4053 C C . GLU A 1 514 ? -12.462 28.609 39.685 1.00 70.94 514 GLU A C 1
ATOM 4055 O O . GLU A 1 514 ? -13.130 28.781 40.708 1.00 70.94 514 GLU A O 1
ATOM 4060 N N . CYS A 1 515 ? -12.113 29.628 38.892 1.00 66.69 515 CYS A N 1
ATOM 4061 C CA . CYS A 1 515 ? -12.550 31.007 39.117 1.00 66.69 515 CYS A CA 1
ATOM 4062 C C . CYS A 1 515 ? -14.080 31.104 39.180 1.00 66.69 515 CYS A C 1
ATOM 4064 O O . CYS A 1 515 ? -14.625 31.766 40.065 1.00 66.69 515 CYS A O 1
ATOM 4066 N N . GLU A 1 516 ? -14.794 30.438 38.271 1.00 73.00 516 GLU A N 1
ATOM 4067 C CA . GLU A 1 516 ? -16.257 30.426 38.256 1.00 73.00 516 GLU A CA 1
ATOM 4068 C C . GLU A 1 516 ? -16.836 29.702 39.486 1.00 73.00 516 GLU A C 1
ATOM 4070 O O . GLU A 1 516 ? -17.799 30.172 40.097 1.00 73.00 516 GLU A O 1
ATOM 4075 N N . SER A 1 517 ? -16.218 28.595 39.904 1.00 80.19 517 SER A N 1
ATOM 4076 C CA . SER A 1 517 ? -16.587 27.861 41.121 1.00 80.19 517 SER A CA 1
ATOM 4077 C C . SER A 1 517 ? -16.400 28.709 42.384 1.00 80.19 517 SER A C 1
ATOM 4079 O O . SER A 1 517 ? -17.323 28.816 43.196 1.00 80.19 517 SER A O 1
ATOM 4081 N N . LEU A 1 518 ? -15.251 29.380 42.524 1.00 73.94 518 LEU A N 1
ATOM 4082 C CA . LEU A 1 518 ? -14.949 30.269 43.650 1.00 73.94 518 LEU A CA 1
ATOM 4083 C C . LEU A 1 518 ? -15.885 31.487 43.678 1.00 73.94 518 LEU A C 1
ATOM 4085 O O . LEU A 1 518 ? -16.370 31.859 44.747 1.00 73.94 518 LEU A O 1
ATOM 4089 N N . ARG A 1 519 ? -16.229 32.061 42.514 1.00 74.25 519 ARG A N 1
ATOM 4090 C CA . ARG A 1 519 ? -17.235 33.138 42.403 1.00 74.25 519 ARG A CA 1
ATOM 4091 C C . ARG A 1 519 ? -18.608 32.685 42.894 1.00 74.25 519 ARG A C 1
ATOM 4093 O O . ARG A 1 519 ? -19.217 33.384 43.698 1.00 74.25 519 ARG A O 1
ATOM 4100 N N . ARG A 1 520 ? -19.067 31.495 42.488 1.00 78.19 520 ARG A N 1
ATOM 4101 C CA . ARG A 1 520 ? -20.339 30.921 42.969 1.00 78.19 520 ARG A CA 1
ATOM 4102 C C . ARG A 1 520 ? -20.319 30.653 44.478 1.00 78.19 520 ARG A C 1
ATOM 4104 O O . ARG A 1 520 ? -21.333 30.851 45.145 1.00 78.19 520 ARG A O 1
ATOM 4111 N N . GLN A 1 521 ? -19.184 30.222 45.033 1.00 75.25 521 GLN A N 1
ATOM 4112 C CA . GLN A 1 521 ? -19.026 30.021 46.479 1.00 75.25 521 GLN A CA 1
ATOM 4113 C C . GLN A 1 521 ? -19.064 31.348 47.254 1.00 75.25 521 GLN A C 1
ATOM 4115 O O . GLN A 1 521 ? -19.726 31.418 48.289 1.00 75.25 521 GLN A O 1
ATOM 4120 N N . LEU A 1 522 ? -18.449 32.409 46.719 1.00 73.38 522 LEU A N 1
ATOM 4121 C CA . LEU A 1 522 ? -18.512 33.774 47.261 1.00 73.38 522 LEU A CA 1
ATOM 4122 C C . LEU A 1 522 ? -19.920 34.385 47.194 1.00 73.38 522 LEU A C 1
ATOM 4124 O O . LEU A 1 522 ? -20.364 35.042 48.135 1.00 73.38 522 LEU A O 1
ATOM 4128 N N . GLU A 1 523 ? -20.654 34.152 46.106 1.00 74.38 523 GLU A N 1
ATOM 4129 C CA . GLU A 1 523 ? -22.061 34.560 45.994 1.00 74.38 523 GLU A CA 1
ATOM 4130 C C . GLU A 1 523 ? -22.955 33.810 46.996 1.00 74.38 523 GLU A C 1
ATOM 4132 O O . GLU A 1 523 ? -23.893 34.388 47.549 1.00 74.38 523 GLU A O 1
ATOM 4137 N N . GLY A 1 524 ? -22.644 32.539 47.270 1.00 67.00 524 GLY A N 1
ATOM 4138 C CA . GLY A 1 524 ? -23.336 31.717 48.263 1.00 67.00 524 GLY A CA 1
ATOM 4139 C C . GLY A 1 524 ? -23.010 32.079 49.718 1.00 67.00 524 GLY A C 1
ATOM 4140 O O . GLY A 1 524 ? -23.892 31.986 50.576 1.00 67.00 524 GLY A O 1
ATOM 4141 N N . SER A 1 525 ? -21.781 32.517 50.017 1.00 61.84 525 SER A N 1
ATOM 4142 C CA . SER A 1 525 ? -21.389 32.954 51.365 1.00 61.84 525 SER A CA 1
ATOM 4143 C C . SER A 1 525 ? -21.998 34.313 51.732 1.00 61.84 525 SER A C 1
ATOM 4145 O O . SER A 1 525 ? -22.482 34.476 52.852 1.00 61.84 525 SER A O 1
ATOM 4147 N N . GLY A 1 526 ? -22.129 35.235 50.768 1.00 57.41 526 GLY A N 1
ATOM 4148 C CA . GLY A 1 526 ? -22.783 36.542 50.950 1.00 57.41 526 GLY A CA 1
ATOM 4149 C C . GLY A 1 526 ? -24.293 36.501 51.250 1.00 57.41 526 GLY A C 1
ATOM 4150 O O . GLY A 1 526 ? -24.881 37.532 51.574 1.00 57.41 526 GLY A O 1
ATOM 4151 N N . GLN A 1 527 ? -24.937 35.330 51.160 1.00 56.62 527 GLN A N 1
ATOM 4152 C CA . GLN A 1 527 ? -26.355 35.124 51.495 1.00 56.62 527 GLN A CA 1
ATOM 4153 C C . GLN A 1 527 ? -26.590 34.624 52.937 1.00 56.62 527 GLN A C 1
ATOM 4155 O O . GLN A 1 527 ? -27.747 34.487 53.350 1.00 56.62 527 GLN A O 1
ATOM 4160 N N . ARG A 1 528 ? -25.535 34.348 53.724 1.00 55.12 528 ARG A N 1
ATOM 4161 C CA . ARG A 1 528 ? -25.660 33.952 55.142 1.00 55.12 528 ARG A CA 1
ATOM 4162 C C . ARG A 1 528 ? -25.909 35.172 56.045 1.00 55.12 528 ARG A C 1
ATOM 4164 O O . ARG A 1 528 ? -25.448 36.274 55.778 1.00 55.12 528 ARG A O 1
ATOM 4171 N N . GLN A 1 529 ? -26.721 34.988 57.091 1.00 48.19 529 GLN A N 1
ATOM 4172 C CA . GLN A 1 529 ? -27.157 36.062 57.998 1.00 48.19 529 GLN A CA 1
ATOM 4173 C C . GLN A 1 529 ? -25.990 36.646 58.829 1.00 48.19 529 GLN A C 1
ATOM 4175 O O . GLN A 1 529 ? -25.075 35.908 59.177 1.00 48.19 529 GLN A O 1
ATOM 4180 N N . PRO A 1 530 ? -26.046 37.936 59.227 1.00 47.94 530 PRO A N 1
ATOM 4181 C CA . PRO A 1 530 ? -24.908 38.719 59.743 1.00 47.94 530 PRO A CA 1
ATOM 4182 C C . PRO A 1 530 ? -24.510 38.419 61.207 1.00 47.94 530 PRO A C 1
ATOM 4184 O O . PRO A 1 530 ? -24.073 39.318 61.922 1.00 47.94 530 PRO A O 1
ATOM 4187 N N . ALA A 1 531 ? -24.730 37.197 61.697 1.00 49.62 531 ALA A N 1
ATOM 4188 C CA . ALA A 1 531 ? -24.494 36.832 63.098 1.00 49.62 531 ALA A CA 1
ATOM 4189 C C . ALA A 1 531 ? -23.216 36.005 63.337 1.00 49.62 531 ALA A C 1
ATOM 4191 O O . ALA A 1 531 ? -22.839 35.845 64.497 1.00 49.62 531 ALA A O 1
ATOM 4192 N N . ASP A 1 532 ? -22.547 35.531 62.283 1.00 53.09 532 ASP A N 1
ATOM 4193 C CA . ASP A 1 532 ? -21.354 34.686 62.394 1.00 53.09 532 ASP A CA 1
ATOM 4194 C C . ASP A 1 532 ? -20.096 35.504 62.068 1.00 53.09 532 ASP A C 1
ATOM 4196 O O . ASP A 1 532 ? -19.900 35.930 60.933 1.00 53.09 532 ASP A O 1
ATOM 4200 N N . THR A 1 533 ? -19.242 35.737 63.069 1.00 54.38 533 THR A N 1
ATOM 4201 C CA . THR A 1 533 ? -17.963 36.461 62.920 1.00 54.38 533 THR A CA 1
ATOM 4202 C C . THR A 1 533 ? -16.928 35.707 62.084 1.00 54.38 533 THR A C 1
ATOM 4204 O O . THR A 1 533 ? -15.977 36.321 61.621 1.00 54.38 533 THR A O 1
ATOM 4207 N N . ASP A 1 534 ? -17.139 34.409 61.865 1.00 54.62 534 ASP A N 1
ATOM 4208 C CA . ASP A 1 534 ? -16.220 33.526 61.138 1.00 54.62 534 ASP A CA 1
ATOM 4209 C C . ASP A 1 534 ? -16.519 33.513 59.619 1.00 54.62 534 ASP A C 1
ATOM 4211 O O . ASP A 1 534 ? -15.694 33.093 58.817 1.00 54.62 534 ASP A O 1
ATOM 4215 N N . ALA A 1 535 ? -17.684 34.028 59.194 1.00 55.81 535 ALA A N 1
ATOM 4216 C CA . ALA A 1 535 ? -18.078 34.071 57.781 1.00 55.81 535 ALA A CA 1
ATOM 4217 C C . ALA A 1 535 ? -17.337 35.151 56.969 1.00 55.81 535 ALA A C 1
ATOM 4219 O O . ALA A 1 535 ? -17.234 35.032 55.746 1.00 55.81 535 ALA A O 1
ATOM 4220 N N . ASP A 1 536 ? -16.841 36.199 57.636 1.00 58.47 536 ASP A N 1
ATOM 4221 C CA . ASP A 1 536 ? -16.054 37.261 57.000 1.00 58.47 536 ASP A CA 1
ATOM 4222 C C . ASP A 1 536 ? -14.601 36.813 56.741 1.00 58.47 536 ASP A C 1
ATOM 4224 O O . ASP A 1 536 ? -14.066 37.145 55.684 1.00 58.47 536 ASP A O 1
ATOM 4228 N N . GLU A 1 537 ? -13.996 36.006 57.630 1.00 61.31 537 GLU A N 1
ATOM 4229 C CA . GLU A 1 537 ? -12.660 35.412 57.416 1.00 61.31 537 GLU A CA 1
ATOM 4230 C C . GLU A 1 537 ? -12.684 34.403 56.251 1.00 61.31 537 GLU A C 1
ATOM 4232 O O . GLU A 1 537 ? -11.869 34.504 55.333 1.00 61.31 537 GLU A O 1
ATOM 4237 N N . ASP A 1 538 ? -13.690 33.520 56.203 1.00 65.00 538 ASP A N 1
ATOM 4238 C CA . ASP A 1 538 ? -13.878 32.559 55.102 1.00 65.00 538 ASP A CA 1
ATOM 4239 C C . ASP A 1 538 ? -14.106 33.259 53.740 1.00 65.00 538 ASP A C 1
ATOM 4241 O O . ASP A 1 538 ? -13.688 32.777 52.683 1.00 65.00 538 ASP A O 1
ATOM 4245 N N . ALA A 1 539 ? -14.788 34.411 53.731 1.00 67.94 539 ALA A N 1
ATOM 4246 C CA . ALA A 1 539 ? -15.027 35.188 52.515 1.00 67.94 539 ALA A CA 1
ATOM 4247 C C . ALA A 1 539 ? -13.783 35.960 52.047 1.00 67.94 539 ALA A C 1
ATOM 4249 O O . ALA A 1 539 ? -13.642 36.213 50.847 1.00 67.94 539 ALA A O 1
ATOM 4250 N N . GLU A 1 540 ? -12.895 36.350 52.962 1.00 73.25 540 GLU A N 1
ATOM 4251 C CA . GLU A 1 540 ? -11.610 36.969 52.635 1.00 73.25 540 GLU A CA 1
ATOM 4252 C C . GLU A 1 540 ? -10.635 35.929 52.057 1.00 73.25 540 GLU A C 1
ATOM 4254 O O . GLU A 1 540 ? -10.073 36.176 50.990 1.00 73.25 540 GLU A O 1
ATOM 4259 N N . GLU A 1 541 ? -10.568 34.724 52.639 1.00 75.69 541 GLU A N 1
ATOM 4260 C CA . GLU A 1 541 ? -9.778 33.596 52.113 1.00 75.69 541 GLU A CA 1
ATOM 4261 C C . GLU A 1 541 ? -10.231 33.188 50.697 1.00 75.69 541 GLU A C 1
ATOM 4263 O O . GLU A 1 541 ? -9.414 32.987 49.795 1.00 75.69 541 GLU A O 1
ATOM 4268 N N . LEU A 1 542 ? -11.545 33.136 50.444 1.00 73.75 542 LEU A N 1
ATOM 4269 C CA . LEU A 1 542 ? -12.078 32.847 49.107 1.00 73.75 542 LEU A CA 1
ATOM 4270 C C . LEU A 1 542 ? -11.773 33.956 48.084 1.00 73.75 542 LEU A C 1
ATOM 4272 O O . LEU A 1 542 ? -11.603 33.658 46.900 1.00 73.75 542 LEU A O 1
ATOM 4276 N N . ARG A 1 543 ? -11.704 35.228 48.506 1.00 77.38 543 ARG A N 1
ATOM 4277 C CA . ARG A 1 543 ? -11.315 36.350 47.628 1.00 77.38 543 ARG A CA 1
ATOM 4278 C C . ARG A 1 543 ? -9.825 36.328 47.311 1.00 77.38 543 ARG A C 1
ATOM 4280 O O . ARG A 1 543 ? -9.472 36.586 46.163 1.00 77.38 543 ARG A O 1
ATOM 4287 N N . GLU A 1 544 ? -8.982 36.014 48.292 1.00 79.69 544 GLU A N 1
ATOM 4288 C CA . GLU A 1 544 ? -7.537 35.853 48.103 1.00 79.69 544 GLU A CA 1
ATOM 4289 C C . GLU A 1 544 ? -7.259 34.703 47.129 1.00 79.69 544 GLU A C 1
ATOM 4291 O O . GLU A 1 544 ? -6.603 34.898 46.108 1.00 79.69 544 GLU A O 1
ATOM 4296 N N . ARG A 1 545 ? -7.909 33.553 47.330 1.00 74.94 545 ARG A N 1
ATOM 4297 C CA . ARG A 1 545 ? -7.786 32.390 46.442 1.00 74.94 545 ARG A CA 1
ATOM 4298 C C . ARG A 1 545 ? -8.311 32.636 45.024 1.00 74.94 545 ARG A C 1
ATOM 4300 O O . ARG A 1 545 ? -7.774 32.099 44.059 1.00 74.94 545 ARG A O 1
ATOM 4307 N N . LEU A 1 546 ? -9.349 33.461 44.874 1.00 75.69 546 LEU A N 1
ATOM 4308 C CA . LEU A 1 546 ? -9.845 33.895 43.566 1.00 75.69 546 LEU A CA 1
ATOM 4309 C C . LEU A 1 546 ? -8.861 34.849 42.878 1.00 75.69 546 LEU A C 1
ATOM 4311 O O . LEU A 1 546 ? -8.681 34.750 41.667 1.00 75.69 546 LEU A O 1
ATOM 4315 N N . MET A 1 547 ? -8.214 35.746 43.627 1.00 76.62 547 MET A N 1
ATOM 4316 C CA . MET A 1 547 ? -7.182 36.639 43.094 1.00 76.62 547 MET A CA 1
ATOM 4317 C C . MET A 1 547 ? -5.963 35.843 42.612 1.00 76.62 547 MET A C 1
ATOM 4319 O O . MET A 1 547 ? -5.542 36.029 41.473 1.00 76.62 547 MET A O 1
ATOM 4323 N N . GLU A 1 548 ? -5.478 34.893 43.416 1.00 75.31 548 GLU A N 1
ATOM 4324 C CA . GLU A 1 548 ? -4.388 33.982 43.039 1.00 75.31 548 GLU A CA 1
ATOM 4325 C C . GLU A 1 548 ? -4.727 33.167 41.780 1.00 75.31 548 GLU A C 1
ATOM 4327 O O . GLU A 1 548 ? -3.903 33.034 40.873 1.00 75.31 548 GLU A O 1
ATOM 4332 N N . MET A 1 549 ? -5.962 32.660 41.674 1.00 70.56 549 MET A N 1
ATOM 4333 C CA . MET A 1 549 ? -6.399 31.897 40.500 1.00 70.56 549 MET A CA 1
ATOM 4334 C C . MET A 1 549 ? -6.547 32.774 39.246 1.00 70.56 549 MET A C 1
ATOM 4336 O O . MET A 1 549 ? -6.207 32.352 38.141 1.00 70.56 549 MET A O 1
ATOM 4340 N N . GLN A 1 550 ? -6.997 34.021 39.403 1.00 68.56 550 GLN A N 1
ATOM 4341 C CA . GLN A 1 550 ? -7.103 34.986 38.306 1.00 68.56 550 GLN A CA 1
ATOM 4342 C C . GLN A 1 550 ? -5.712 35.412 37.794 1.00 68.56 550 GLN A C 1
ATOM 4344 O O . GLN A 1 550 ? -5.528 35.601 36.590 1.00 68.56 550 GLN A O 1
ATOM 4349 N N . GLU A 1 551 ? -4.717 35.521 38.678 1.00 77.81 551 GLU A N 1
ATOM 4350 C CA . GLU A 1 551 ? -3.315 35.732 38.298 1.00 77.81 551 GLU A CA 1
ATOM 4351 C C . GLU A 1 551 ? -2.729 34.512 37.573 1.00 77.81 551 GLU A C 1
ATOM 4353 O O . GLU A 1 551 ? -2.067 34.667 36.543 1.00 77.81 551 GLU A O 1
ATOM 4358 N N . ALA A 1 552 ? -3.027 33.296 38.044 1.00 64.38 552 ALA A N 1
ATOM 4359 C CA . ALA A 1 552 ? -2.623 32.057 37.380 1.00 64.38 552 ALA A CA 1
ATOM 4360 C C . ALA A 1 552 ? -3.222 31.930 35.965 1.00 64.38 552 ALA A C 1
ATOM 4362 O O . ALA A 1 552 ? -2.518 31.513 35.037 1.00 64.38 552 ALA A O 1
ATOM 4363 N N . LEU A 1 553 ? -4.480 32.350 35.788 1.00 67.19 553 LEU A N 1
ATOM 4364 C CA . LEU A 1 553 ? -5.169 32.408 34.499 1.00 67.19 553 LEU A CA 1
ATOM 4365 C C . LEU A 1 553 ? -4.495 33.393 33.532 1.00 67.19 553 LEU A C 1
ATOM 4367 O O . LEU A 1 553 ? -4.180 33.027 32.399 1.00 67.19 553 LEU A O 1
ATOM 4371 N N . ASN A 1 554 ? -4.224 34.622 33.980 1.00 69.00 554 ASN A N 1
ATOM 4372 C CA . ASN A 1 554 ? -3.549 35.627 33.154 1.00 69.00 554 ASN A CA 1
ATOM 4373 C C . ASN A 1 554 ? -2.151 35.146 32.731 1.00 69.00 554 ASN A C 1
ATOM 4375 O O . ASN A 1 554 ? -1.811 35.193 31.552 1.00 69.00 554 ASN A O 1
ATOM 4379 N N . ALA A 1 555 ? -1.388 34.550 33.651 1.00 69.25 555 ALA A N 1
ATOM 4380 C CA . ALA A 1 555 ? -0.080 33.982 33.338 1.00 69.25 555 ALA A CA 1
ATOM 4381 C C . ALA A 1 555 ? -0.151 32.782 32.370 1.00 69.25 555 ALA A C 1
ATOM 4383 O O . ALA A 1 555 ? 0.792 32.521 31.622 1.00 69.25 555 ALA A O 1
ATOM 4384 N N . ALA A 1 556 ? -1.224 31.983 32.394 1.00 55.66 556 ALA A N 1
ATOM 4385 C CA . ALA A 1 556 ? -1.440 30.917 31.412 1.00 55.66 556 ALA A CA 1
ATOM 4386 C C . ALA A 1 556 ? -1.738 31.485 30.014 1.00 55.66 556 ALA A C 1
ATOM 4388 O O . ALA A 1 556 ? -1.190 30.986 29.032 1.00 55.66 556 ALA A O 1
ATOM 4389 N N . ARG A 1 557 ? -2.526 32.563 29.939 1.00 64.00 557 ARG A N 1
ATOM 4390 C CA . ARG A 1 557 ? -2.870 33.257 28.692 1.00 64.00 557 ARG A CA 1
ATOM 4391 C C . ARG A 1 557 ? -1.674 33.967 28.049 1.00 64.00 557 ARG A C 1
ATOM 4393 O O . ARG A 1 557 ? -1.490 33.854 26.838 1.00 64.00 557 ARG A O 1
ATOM 4400 N N . ASP A 1 558 ? -0.833 34.623 28.845 1.00 68.56 558 ASP A N 1
ATOM 4401 C CA . ASP A 1 558 ? 0.393 35.266 28.352 1.00 68.56 558 ASP A CA 1
ATOM 4402 C C . ASP A 1 558 ? 1.347 34.223 27.741 1.00 68.56 558 ASP A C 1
ATOM 4404 O O . ASP A 1 558 ? 1.811 34.379 26.615 1.00 68.56 558 ASP A O 1
ATOM 4408 N N . ARG A 1 559 ? 1.530 33.076 28.414 1.00 63.12 559 ARG A N 1
ATOM 4409 C CA . ARG A 1 559 ? 2.343 31.956 27.899 1.00 63.12 559 ARG A CA 1
ATOM 4410 C C . ARG A 1 559 ? 1.791 31.329 26.618 1.00 63.12 559 ARG A C 1
ATOM 4412 O O . ARG A 1 559 ? 2.577 30.865 25.798 1.00 63.12 559 ARG A O 1
ATOM 4419 N N . ALA A 1 560 ? 0.469 31.289 26.449 1.00 55.53 560 ALA A N 1
ATOM 4420 C CA . ALA A 1 560 ? -0.143 30.825 25.205 1.00 55.53 560 ALA A CA 1
ATOM 4421 C C . ALA A 1 560 ? 0.154 31.793 24.048 1.00 55.53 560 ALA A C 1
ATOM 4423 O O . ALA A 1 560 ? 0.518 31.350 22.965 1.00 55.53 560 ALA A O 1
ATOM 4424 N N . THR A 1 561 ? 0.082 33.101 24.308 1.00 68.00 561 THR A N 1
ATOM 4425 C CA . THR A 1 561 ? 0.363 34.149 23.312 1.00 68.00 561 THR A CA 1
ATOM 4426 C C . THR A 1 561 ? 1.837 34.137 22.884 1.00 68.00 561 THR A C 1
ATOM 4428 O O . THR A 1 561 ? 2.142 34.221 21.697 1.00 68.00 561 THR A O 1
ATOM 4431 N N . ASP A 1 562 ? 2.761 33.959 23.833 1.00 65.19 562 ASP A N 1
ATOM 4432 C CA . ASP A 1 562 ? 4.195 33.846 23.538 1.00 65.19 562 ASP A CA 1
ATOM 4433 C C . ASP A 1 562 ? 4.515 32.608 22.677 1.00 65.19 562 ASP A C 1
ATOM 4435 O O . ASP A 1 562 ? 5.291 32.694 21.722 1.00 65.19 562 ASP A O 1
ATOM 4439 N N . ALA A 1 563 ? 3.880 31.467 22.969 1.00 57.88 563 ALA A N 1
ATOM 4440 C CA . ALA A 1 563 ? 4.041 30.238 22.190 1.00 57.88 563 ALA A CA 1
ATOM 4441 C C . ALA A 1 563 ? 3.416 30.333 20.783 1.00 57.88 563 ALA A C 1
ATOM 4443 O O . ALA A 1 563 ? 3.953 29.748 19.839 1.00 57.88 563 ALA A O 1
ATOM 4444 N N . GLU A 1 564 ? 2.313 31.076 20.625 1.00 64.00 564 GLU A N 1
ATOM 4445 C CA . GLU A 1 564 ? 1.678 31.353 19.326 1.00 64.00 564 GLU A CA 1
ATOM 4446 C C . GLU A 1 564 ? 2.631 32.125 18.406 1.00 64.00 564 GLU A C 1
ATOM 4448 O O . GLU A 1 564 ? 2.894 31.687 17.284 1.00 64.00 564 GLU A O 1
ATOM 4453 N N . MET A 1 565 ? 3.229 33.211 18.907 1.00 69.50 565 MET A N 1
ATOM 4454 C CA . MET A 1 565 ? 4.187 34.014 18.139 1.00 69.50 565 MET A CA 1
ATOM 4455 C C . MET A 1 565 ? 5.421 33.204 17.711 1.00 69.50 565 MET A C 1
ATOM 4457 O O . MET A 1 565 ? 5.879 33.318 16.574 1.00 69.50 565 MET A O 1
ATOM 4461 N N . GLU A 1 566 ? 5.950 32.347 18.592 1.00 65.12 566 GLU A N 1
ATOM 4462 C CA . GLU A 1 566 ? 7.117 31.517 18.270 1.00 65.12 566 GLU A CA 1
ATOM 4463 C C . GLU A 1 566 ? 6.784 30.416 17.242 1.00 65.12 566 GLU A C 1
ATOM 4465 O O . GLU A 1 566 ? 7.619 30.081 16.396 1.00 65.12 566 GLU A O 1
ATOM 4470 N N . CYS A 1 567 ? 5.550 29.891 17.246 1.00 59.44 567 CYS A N 1
ATOM 4471 C CA . CYS A 1 567 ? 5.079 28.983 16.200 1.00 59.44 567 CYS A CA 1
ATOM 4472 C C . CYS A 1 567 ? 5.003 29.674 14.831 1.00 59.44 567 CYS A C 1
ATOM 4474 O O . CYS A 1 567 ? 5.438 29.117 13.820 1.00 59.44 567 CYS A O 1
ATOM 4476 N N . ASP A 1 568 ? 4.482 30.894 14.769 1.00 67.62 568 ASP A N 1
ATOM 4477 C CA . ASP A 1 568 ? 4.352 31.598 13.493 1.00 67.62 568 ASP A CA 1
ATOM 4478 C C . ASP A 1 568 ? 5.718 31.964 12.890 1.00 67.62 568 ASP A C 1
ATOM 4480 O O . ASP A 1 568 ? 5.935 31.790 11.685 1.00 67.62 568 ASP A O 1
ATOM 4484 N N . ASP A 1 569 ? 6.687 32.351 13.721 1.00 68.00 569 ASP A N 1
ATOM 4485 C CA . ASP A 1 569 ? 8.062 32.610 13.281 1.00 68.00 569 ASP A CA 1
ATOM 4486 C C . ASP A 1 569 ? 8.754 31.354 12.722 1.00 68.00 569 ASP A C 1
ATOM 4488 O O . ASP A 1 569 ? 9.462 31.422 11.709 1.00 68.00 569 ASP A O 1
ATOM 4492 N N . LEU A 1 570 ? 8.541 30.187 13.338 1.00 64.62 570 LEU A N 1
ATOM 4493 C CA . LEU A 1 570 ? 9.118 28.923 12.871 1.00 64.62 570 LEU A CA 1
ATOM 4494 C C . LEU A 1 570 ? 8.458 28.417 11.580 1.00 64.62 570 LEU A C 1
ATOM 4496 O O . LEU A 1 570 ? 9.156 27.899 10.703 1.00 64.62 570 LEU A O 1
ATOM 4500 N N . ARG A 1 571 ? 7.141 28.612 11.408 1.00 64.44 571 ARG A N 1
ATOM 4501 C CA . ARG A 1 571 ? 6.446 28.312 10.140 1.00 64.44 571 ARG A CA 1
ATOM 4502 C C . ARG A 1 571 ? 6.981 29.171 8.996 1.00 64.44 571 ARG A C 1
ATOM 4504 O O . ARG A 1 571 ? 7.294 28.634 7.932 1.00 64.44 571 ARG A O 1
ATOM 4511 N N . LYS A 1 572 ? 7.190 30.470 9.236 1.00 72.44 572 LYS A N 1
ATOM 4512 C CA . LYS A 1 572 ? 7.792 31.395 8.258 1.00 72.44 572 LYS A CA 1
ATOM 4513 C C . LYS A 1 572 ? 9.224 30.999 7.878 1.00 72.44 572 LYS A C 1
ATOM 4515 O O . LYS A 1 572 ? 9.624 31.161 6.726 1.00 72.44 572 LYS A O 1
ATOM 4520 N N . GLN A 1 573 ? 10.007 30.450 8.810 1.00 59.78 573 GLN A N 1
ATOM 4521 C CA . GLN A 1 573 ? 11.359 29.949 8.517 1.00 59.78 573 GLN A CA 1
ATOM 4522 C C . GLN A 1 573 ? 11.348 28.689 7.639 1.00 59.78 573 GLN A C 1
ATOM 4524 O O . GLN A 1 573 ? 12.130 28.604 6.693 1.00 59.78 573 GLN A O 1
ATOM 4529 N N . LEU A 1 574 ? 10.427 27.757 7.890 1.00 60.84 574 LEU A N 1
ATOM 4530 C CA . LEU A 1 574 ? 10.259 26.543 7.082 1.00 60.84 574 LEU A CA 1
ATOM 4531 C C . LEU A 1 574 ? 9.805 26.833 5.649 1.00 60.84 574 LEU A C 1
ATOM 4533 O O . LEU A 1 574 ? 10.287 26.216 4.698 1.00 60.84 574 LEU A O 1
ATOM 4537 N N . GLN A 1 575 ? 8.917 27.810 5.481 1.00 61.50 575 GLN A N 1
ATOM 4538 C CA . GLN A 1 575 ? 8.425 28.226 4.170 1.00 61.50 575 GLN A CA 1
ATOM 4539 C C . GLN A 1 575 ? 9.555 28.800 3.299 1.00 61.50 575 GLN A C 1
ATOM 4541 O O . GLN A 1 575 ? 9.679 28.441 2.130 1.00 61.50 575 GLN A O 1
ATOM 4546 N N . ARG A 1 576 ? 10.462 29.586 3.899 1.00 59.06 576 ARG A N 1
ATOM 4547 C CA . ARG A 1 576 ? 11.672 30.110 3.236 1.00 59.06 576 ARG A CA 1
ATOM 4548 C C . ARG A 1 576 ? 12.701 29.021 2.889 1.00 59.06 576 ARG A C 1
ATOM 4550 O O . ARG A 1 576 ? 13.421 29.158 1.903 1.00 59.06 576 ARG A O 1
ATOM 4557 N N . GLY A 1 577 ? 12.785 27.945 3.675 1.00 46.69 577 GLY A N 1
ATOM 4558 C CA . GLY A 1 577 ? 13.652 26.791 3.388 1.00 46.69 577 GLY A CA 1
ATOM 4559 C C . GLY A 1 577 ? 13.150 25.940 2.214 1.00 46.69 577 GLY A C 1
ATOM 4560 O O . GLY A 1 577 ? 13.935 25.507 1.365 1.00 46.69 577 GLY A O 1
ATOM 4561 N N . SER A 1 578 ? 11.828 25.765 2.114 1.00 48.41 578 SER A N 1
ATOM 4562 C CA . SER A 1 578 ? 11.181 25.006 1.036 1.00 48.41 578 SER A CA 1
ATOM 4563 C C . SER A 1 578 ? 11.326 25.675 -0.335 1.00 48.41 578 SER A C 1
ATOM 4565 O O . SER A 1 578 ? 11.552 24.982 -1.329 1.00 48.41 578 SER A O 1
ATOM 4567 N N . THR A 1 579 ? 11.222 27.005 -0.411 1.00 46.41 579 THR A N 1
ATOM 4568 C CA . THR A 1 579 ? 11.371 27.747 -1.675 1.00 46.41 579 THR A CA 1
ATOM 4569 C C . THR A 1 579 ? 12.813 27.724 -2.184 1.00 46.41 579 THR A C 1
ATOM 4571 O O . THR A 1 579 ? 13.034 27.516 -3.373 1.00 46.41 579 THR A O 1
ATOM 4574 N N . ALA A 1 580 ? 13.807 27.800 -1.292 1.00 45.25 580 ALA A N 1
ATOM 4575 C CA . ALA A 1 580 ? 15.225 27.716 -1.653 1.00 45.25 580 ALA A CA 1
ATOM 4576 C C . ALA A 1 580 ? 15.661 26.322 -2.162 1.00 45.25 580 ALA A C 1
ATOM 4578 O O . ALA A 1 580 ? 16.583 26.219 -2.974 1.00 45.25 580 ALA A O 1
ATOM 4579 N N . ARG A 1 581 ? 15.008 25.239 -1.708 1.00 41.19 581 ARG A N 1
ATOM 4580 C CA . ARG A 1 581 ? 15.271 23.855 -2.161 1.00 41.19 581 ARG A CA 1
ATOM 4581 C C . ARG A 1 581 ? 14.707 23.557 -3.554 1.00 41.19 581 ARG A C 1
ATOM 4583 O O . ARG A 1 581 ? 15.320 22.785 -4.287 1.00 41.19 581 ARG A O 1
ATOM 4590 N N . ALA A 1 582 ? 13.592 24.182 -3.936 1.00 45.88 582 ALA A N 1
ATOM 4591 C CA . ALA A 1 582 ? 12.990 24.025 -5.265 1.00 45.88 582 ALA A CA 1
ATOM 4592 C C . ALA A 1 582 ? 13.857 24.625 -6.392 1.00 45.88 582 ALA A C 1
ATOM 4594 O O . ALA A 1 582 ? 13.769 24.193 -7.536 1.00 45.88 582 ALA A O 1
ATOM 4595 N N . SER A 1 583 ? 14.739 25.572 -6.067 1.00 42.62 583 SER A N 1
ATOM 4596 C CA . SER A 1 583 ? 15.629 26.251 -7.019 1.00 42.62 583 SER A CA 1
ATOM 4597 C C . SER A 1 583 ? 16.946 25.505 -7.314 1.00 42.62 583 SER A C 1
ATOM 4599 O O . SER A 1 583 ? 17.778 26.023 -8.055 1.00 42.62 583 SER A O 1
ATOM 4601 N N . ALA A 1 584 ? 17.188 24.328 -6.714 1.00 39.47 584 ALA A N 1
ATOM 4602 C CA . ALA A 1 584 ? 18.508 23.678 -6.693 1.00 39.47 584 ALA A CA 1
ATOM 4603 C C . ALA A 1 584 ? 18.681 22.441 -7.610 1.00 39.47 584 ALA A C 1
ATOM 4605 O O . ALA A 1 584 ? 19.759 21.844 -7.597 1.00 39.47 584 ALA A O 1
ATOM 4606 N N . GLU A 1 585 ? 17.690 22.063 -8.427 1.00 37.12 585 GLU A N 1
ATOM 4607 C CA . GLU A 1 585 ? 17.834 20.995 -9.439 1.00 37.12 585 GLU A CA 1
ATOM 4608 C C . GLU A 1 585 ? 17.748 21.551 -10.877 1.00 37.12 585 GLU A C 1
ATOM 4610 O O . GLU A 1 585 ? 16.699 22.074 -11.249 1.00 37.12 585 GLU A O 1
ATOM 4615 N N . PRO A 1 586 ? 18.799 21.416 -11.717 1.00 44.81 586 PRO A N 1
ATOM 4616 C CA . PRO A 1 586 ? 18.682 21.665 -13.154 1.00 44.81 586 PRO A CA 1
ATOM 4617 C C . PRO A 1 586 ? 19.002 20.418 -14.003 1.00 44.81 586 PRO A C 1
ATOM 4619 O O . PRO A 1 586 ? 19.997 19.739 -13.761 1.00 44.81 586 PRO A O 1
ATOM 4622 N N . GLU A 1 587 ? 18.179 20.145 -15.026 1.00 37.09 587 GLU A N 1
ATOM 4623 C CA . GLU A 1 587 ? 18.573 20.192 -16.455 1.00 37.09 587 GLU A CA 1
ATOM 4624 C C . GLU A 1 587 ? 17.445 19.676 -17.383 1.00 37.09 587 GLU A C 1
ATOM 4626 O O . GLU A 1 587 ? 17.107 18.492 -17.405 1.00 37.09 587 GLU A O 1
ATOM 4631 N N . GLY A 1 588 ? 16.882 20.592 -18.183 1.00 37.81 588 GLY A N 1
ATOM 4632 C CA . GLY A 1 588 ? 15.830 20.365 -19.182 1.00 37.81 588 GLY A CA 1
ATOM 4633 C C . GLY A 1 588 ? 15.216 21.699 -19.632 1.00 37.81 588 GLY A C 1
ATOM 4634 O O . GLY A 1 588 ? 14.146 22.076 -19.169 1.00 37.81 588 GLY A O 1
ATOM 4635 N N . ASP A 1 589 ? 15.936 22.418 -20.496 1.00 50.06 589 ASP A N 1
ATOM 4636 C CA . ASP A 1 589 ? 15.902 23.877 -20.745 1.00 50.06 589 ASP A CA 1
ATOM 4637 C C . ASP A 1 589 ? 14.604 24.549 -21.267 1.00 50.06 589 ASP A C 1
ATOM 4639 O O . ASP A 1 589 ? 14.664 25.704 -21.675 1.00 50.06 589 ASP A O 1
ATOM 4643 N N . ASP A 1 590 ? 13.426 23.922 -21.205 1.00 53.59 590 ASP A N 1
ATOM 4644 C CA . ASP A 1 590 ? 12.162 24.601 -21.574 1.00 53.59 590 ASP A CA 1
ATOM 4645 C C . ASP A 1 590 ? 11.261 24.933 -20.370 1.00 53.59 590 ASP A C 1
ATOM 4647 O O . ASP A 1 590 ? 10.481 25.878 -20.443 1.00 53.59 590 ASP A O 1
ATOM 4651 N N . ASP A 1 591 ? 11.404 24.246 -19.231 1.00 51.53 591 ASP A N 1
ATOM 4652 C CA . ASP A 1 591 ? 10.465 24.377 -18.099 1.00 51.53 591 ASP A CA 1
ATOM 4653 C C . ASP A 1 591 ? 11.045 25.158 -16.900 1.00 51.53 591 ASP A C 1
ATOM 4655 O O . ASP A 1 591 ? 10.299 25.598 -16.025 1.00 51.53 591 ASP A O 1
ATOM 4659 N N . SER A 1 592 ? 12.364 25.395 -16.865 1.00 59.69 592 SER A N 1
ATOM 4660 C CA . SER A 1 592 ? 13.062 26.077 -15.756 1.00 59.69 592 SER A CA 1
ATOM 4661 C C . SER A 1 592 ? 12.505 27.477 -15.467 1.00 59.69 592 SER A C 1
ATOM 4663 O O . SER A 1 592 ? 12.343 27.856 -14.310 1.00 59.69 592 SER A O 1
ATOM 4665 N N . HIS A 1 593 ? 12.143 28.221 -16.515 1.00 64.38 593 HIS A N 1
ATOM 4666 C CA . HIS A 1 593 ? 11.563 29.560 -16.388 1.00 64.38 593 HIS A CA 1
ATOM 4667 C C . HIS A 1 593 ? 10.125 29.541 -15.835 1.00 64.38 593 HIS A C 1
ATOM 4669 O O . HIS A 1 593 ? 9.709 30.487 -15.170 1.00 64.38 593 HIS A O 1
ATOM 4675 N N . LEU A 1 594 ? 9.368 28.462 -16.079 1.00 61.47 594 LEU A N 1
ATOM 4676 C CA . LEU A 1 594 ? 8.017 28.282 -15.540 1.00 61.47 594 LEU A CA 1
ATOM 4677 C C . LEU A 1 594 ? 8.069 27.917 -14.053 1.00 61.47 594 LEU A C 1
ATOM 4679 O O . LEU A 1 594 ? 7.232 28.388 -13.288 1.00 61.47 594 LEU A O 1
ATOM 4683 N N . PHE A 1 595 ? 9.066 27.134 -13.628 1.00 64.62 595 PHE A N 1
ATOM 4684 C CA . PHE A 1 595 ? 9.306 26.842 -12.211 1.00 64.62 595 PHE A CA 1
ATOM 4685 C C . PHE A 1 595 ? 9.769 28.076 -11.427 1.00 64.62 595 PHE A C 1
ATOM 4687 O O . PHE A 1 595 ? 9.278 28.305 -10.324 1.00 64.62 595 PHE A O 1
ATOM 4694 N N . GLU A 1 596 ? 10.659 28.892 -12.000 1.00 75.00 596 GLU A N 1
ATOM 4695 C CA . GLU A 1 596 ? 11.084 30.164 -11.400 1.00 75.00 596 GLU A CA 1
ATOM 4696 C C . GLU A 1 596 ? 9.902 31.135 -11.263 1.00 75.00 596 GLU A C 1
ATOM 4698 O O . GLU A 1 596 ? 9.670 31.683 -10.186 1.00 75.00 596 GLU A O 1
ATOM 4703 N N . LYS A 1 597 ? 9.072 31.254 -12.309 1.00 69.81 597 LYS A N 1
ATOM 4704 C CA . LYS A 1 597 ? 7.859 32.079 -12.276 1.00 69.81 597 LYS A CA 1
ATOM 4705 C C . LYS A 1 597 ? 6.809 31.562 -11.281 1.00 69.81 597 LYS A C 1
ATOM 4707 O O . LYS A 1 597 ? 6.163 32.359 -10.608 1.00 69.81 597 LYS A O 1
ATOM 4712 N N . LEU A 1 598 ? 6.652 30.242 -11.149 1.00 69.88 598 LEU A N 1
ATOM 4713 C CA . LEU A 1 598 ? 5.789 29.632 -10.130 1.00 69.88 598 LEU A CA 1
ATOM 4714 C C . LEU A 1 598 ? 6.268 29.945 -8.711 1.00 69.88 598 LEU A C 1
ATOM 4716 O O . LEU A 1 598 ? 5.446 30.234 -7.848 1.00 69.88 598 LEU A O 1
ATOM 4720 N N . ALA A 1 599 ? 7.579 29.902 -8.464 1.00 72.31 599 ALA A N 1
ATOM 4721 C CA . ALA A 1 599 ? 8.138 30.245 -7.160 1.00 72.31 599 ALA A CA 1
ATOM 4722 C C . ALA A 1 599 ? 7.908 31.727 -6.816 1.00 72.31 599 ALA A C 1
ATOM 4724 O O . ALA A 1 599 ? 7.496 32.035 -5.699 1.00 72.31 599 ALA A O 1
ATOM 4725 N N . GLU A 1 600 ? 8.100 32.627 -7.786 1.00 74.25 600 GLU A N 1
ATOM 4726 C CA . GLU A 1 600 ? 7.861 34.065 -7.621 1.00 74.25 600 GLU A CA 1
ATOM 4727 C C . GLU A 1 600 ? 6.383 34.376 -7.329 1.00 74.25 600 GLU A C 1
ATOM 4729 O O . GLU A 1 600 ? 6.074 35.125 -6.402 1.00 74.25 600 GLU A O 1
ATOM 4734 N N . LEU A 1 601 ? 5.451 33.765 -8.067 1.00 68.00 601 LEU A N 1
ATOM 4735 C CA . LEU A 1 601 ? 4.013 33.948 -7.837 1.00 68.00 601 LEU A CA 1
ATOM 4736 C C . LEU A 1 601 ? 3.560 33.372 -6.495 1.00 68.00 601 LEU A C 1
ATOM 4738 O O . LEU A 1 601 ? 2.693 33.947 -5.836 1.00 68.00 601 LEU A O 1
ATOM 4742 N N . GLN A 1 602 ? 4.169 32.273 -6.053 1.00 70.31 602 GLN A N 1
ATOM 4743 C CA . GLN A 1 602 ? 3.845 31.673 -4.766 1.00 70.31 602 GLN A CA 1
ATOM 4744 C C . GLN A 1 602 ? 4.361 32.525 -3.591 1.00 70.31 602 GLN A C 1
ATOM 4746 O O . GLN A 1 602 ? 3.656 32.675 -2.596 1.00 70.31 602 GLN A O 1
ATOM 4751 N N . GLU A 1 603 ? 5.511 33.191 -3.737 1.00 77.25 603 GLU A N 1
ATOM 4752 C CA . GLU A 1 603 ? 5.976 34.204 -2.777 1.00 77.25 603 GLU A CA 1
ATOM 4753 C C . GLU A 1 603 ? 5.056 35.440 -2.750 1.00 77.25 603 GLU A C 1
ATOM 4755 O O . GLU A 1 603 ? 4.742 35.973 -1.681 1.00 77.25 603 GLU A O 1
ATOM 4760 N N . GLN A 1 604 ? 4.566 35.884 -3.912 1.00 70.69 604 GLN A N 1
ATOM 4761 C CA . GLN A 1 604 ? 3.604 36.988 -3.995 1.00 70.69 604 GLN A CA 1
ATOM 4762 C C . GLN A 1 604 ? 2.263 36.645 -3.331 1.00 70.69 604 GLN A C 1
ATOM 4764 O O . GLN A 1 604 ? 1.677 37.507 -2.666 1.00 70.69 604 GLN A O 1
ATOM 4769 N N . LEU A 1 605 ? 1.806 35.396 -3.471 1.00 69.19 605 LEU A N 1
ATOM 4770 C CA . LEU A 1 605 ? 0.606 34.870 -2.825 1.00 69.19 605 LEU A CA 1
ATOM 4771 C C . LEU A 1 605 ? 0.738 34.881 -1.300 1.00 69.19 605 LEU A C 1
ATOM 4773 O O . LEU A 1 605 ? -0.147 35.383 -0.604 1.00 69.19 605 LEU A O 1
ATOM 4777 N N . ASP A 1 606 ? 1.853 34.366 -0.788 1.00 71.06 606 ASP A N 1
ATOM 4778 C CA . ASP A 1 606 ? 2.125 34.321 0.648 1.00 71.06 606 ASP A CA 1
ATOM 4779 C C . ASP A 1 606 ? 2.183 35.739 1.233 1.00 71.06 606 ASP A C 1
ATOM 4781 O O . ASP A 1 606 ? 1.510 36.042 2.218 1.00 71.06 606 ASP A O 1
ATOM 4785 N N . ALA A 1 607 ? 2.857 36.665 0.547 1.00 71.88 607 ALA A N 1
ATOM 4786 C CA . ALA A 1 607 ? 2.890 38.069 0.947 1.00 71.88 607 ALA A CA 1
ATOM 4787 C C . ALA A 1 607 ? 1.507 38.750 0.894 1.00 71.88 607 ALA A C 1
ATOM 4789 O O . ALA A 1 607 ? 1.240 39.681 1.657 1.00 71.88 607 ALA A O 1
ATOM 4790 N N . ALA A 1 608 ? 0.624 38.352 -0.026 1.00 67.56 608 ALA A N 1
ATOM 4791 C CA . ALA A 1 608 ? -0.738 38.875 -0.100 1.00 67.56 608 ALA A CA 1
ATOM 4792 C C . ALA A 1 608 ? -1.617 38.353 1.048 1.00 67.56 608 ALA A C 1
ATOM 4794 O O . ALA A 1 608 ? -2.369 39.137 1.627 1.00 67.56 608 ALA A O 1
ATOM 4795 N N . ARG A 1 609 ? -1.470 37.077 1.419 1.00 71.88 609 ARG A N 1
ATOM 4796 C CA . ARG A 1 609 ? -2.169 36.455 2.556 1.00 71.88 609 ARG A CA 1
ATOM 4797 C C . ARG A 1 609 ? -1.704 37.004 3.905 1.00 71.88 609 ARG A C 1
ATOM 4799 O O . ARG A 1 609 ? -2.547 37.289 4.753 1.00 71.88 609 ARG A O 1
ATOM 4806 N N . ASP A 1 610 ? -0.404 37.236 4.073 1.00 76.69 610 ASP A N 1
ATOM 4807 C CA . ASP A 1 610 ? 0.141 37.884 5.273 1.00 76.69 610 ASP A CA 1
ATOM 4808 C C . ASP A 1 610 ? -0.445 39.294 5.441 1.00 76.69 610 ASP A C 1
ATOM 4810 O O . ASP A 1 610 ? -0.999 39.619 6.487 1.00 76.69 610 ASP A O 1
ATOM 4814 N N . ARG A 1 611 ? -0.450 40.102 4.369 1.00 71.62 611 ARG A N 1
ATOM 4815 C CA . ARG A 1 611 ? -1.063 41.444 4.386 1.00 71.62 611 ARG A CA 1
ATOM 4816 C C . ARG A 1 611 ? -2.564 41.424 4.671 1.00 71.62 611 ARG A C 1
ATOM 4818 O O . ARG A 1 611 ? -3.067 42.357 5.287 1.00 71.62 611 ARG A O 1
ATOM 4825 N N . ALA A 1 612 ? -3.281 40.402 4.204 1.00 65.81 612 ALA A N 1
ATOM 4826 C CA . ALA A 1 612 ? -4.694 40.231 4.524 1.00 65.81 612 ALA A CA 1
ATOM 4827 C C . ALA A 1 612 ? -4.882 39.913 6.016 1.00 65.81 612 ALA A C 1
ATOM 4829 O O . ALA A 1 612 ? -5.710 40.532 6.672 1.00 65.81 612 ALA A O 1
ATOM 4830 N N . THR A 1 613 ? -4.059 39.026 6.573 1.00 73.88 613 THR A N 1
ATOM 4831 C CA . THR A 1 613 ? -4.114 38.662 7.998 1.00 73.88 613 THR A CA 1
ATOM 4832 C C . THR A 1 613 ? -3.789 39.862 8.895 1.00 73.88 613 THR A C 1
ATOM 4834 O O . THR A 1 613 ? -4.509 40.131 9.855 1.00 73.88 613 THR A O 1
ATOM 4837 N N . ASP A 1 614 ? -2.760 40.639 8.547 1.00 74.88 614 ASP A N 1
ATOM 4838 C CA . ASP A 1 614 ? -2.398 41.866 9.266 1.00 74.88 614 ASP A CA 1
ATOM 4839 C C . ASP A 1 614 ? -3.536 42.900 9.226 1.00 74.88 614 ASP A C 1
ATOM 4841 O O . ASP A 1 614 ? -3.925 43.449 10.260 1.00 74.88 614 ASP A O 1
ATOM 4845 N N . ALA A 1 615 ? -4.133 43.117 8.049 1.00 70.56 615 ALA A N 1
ATOM 4846 C CA . ALA A 1 615 ? -5.263 44.029 7.893 1.00 70.56 615 ALA A CA 1
ATOM 4847 C C . ALA A 1 615 ? -6.520 43.545 8.641 1.00 70.56 615 ALA A C 1
ATOM 4849 O O . ALA A 1 615 ? -7.247 44.363 9.201 1.00 70.56 615 ALA A O 1
ATOM 4850 N N . GLU A 1 616 ? -6.773 42.232 8.715 1.00 74.94 616 GLU A N 1
ATOM 4851 C CA . GLU A 1 616 ? -7.861 41.654 9.518 1.00 74.94 616 GLU A CA 1
ATOM 4852 C C . GLU A 1 616 ? -7.674 41.928 11.012 1.00 74.94 616 GLU A C 1
ATOM 4854 O O . GLU A 1 616 ? -8.613 42.385 11.673 1.00 74.94 616 GLU A O 1
ATOM 4859 N N . MET A 1 617 ? -6.464 41.715 11.537 1.00 77.81 617 MET A N 1
ATOM 4860 C CA . MET A 1 617 ? -6.138 42.001 12.937 1.00 77.81 617 MET A CA 1
ATOM 4861 C C . MET A 1 617 ? -6.273 43.494 13.262 1.00 77.81 617 MET A C 1
ATOM 4863 O O . MET A 1 617 ? -6.805 43.860 14.315 1.00 77.81 617 MET A O 1
ATOM 4867 N N . GLU A 1 618 ? -5.843 44.376 12.356 1.00 77.62 618 GLU A N 1
ATOM 4868 C CA . GLU A 1 618 ? -6.014 45.822 12.517 1.00 77.62 618 GLU A CA 1
ATOM 4869 C C . GLU A 1 618 ? -7.487 46.241 12.438 1.00 77.62 618 GLU A C 1
ATOM 4871 O O . GLU A 1 618 ? -7.945 47.015 13.284 1.00 77.62 618 GLU A O 1
ATOM 4876 N N . CYS A 1 619 ? -8.266 45.682 11.506 1.00 74.56 619 CYS A N 1
ATOM 4877 C CA . CYS A 1 619 ? -9.713 45.877 11.454 1.00 74.56 619 CYS A CA 1
ATOM 4878 C C . CYS A 1 619 ? -10.383 45.438 12.764 1.00 74.56 619 CYS A C 1
ATOM 4880 O O . CYS A 1 619 ? -11.255 46.146 13.267 1.00 74.56 619 CYS A O 1
ATOM 4882 N N . GLU A 1 620 ? -9.987 44.303 13.342 1.00 78.88 620 GLU A N 1
ATOM 4883 C CA . GLU A 1 620 ? -10.537 43.822 14.611 1.00 78.88 620 GLU A CA 1
ATOM 4884 C C . GLU A 1 620 ? -10.147 44.733 15.788 1.00 78.88 620 GLU A C 1
ATOM 4886 O O . GLU A 1 620 ? -10.988 45.067 16.627 1.00 78.88 620 GLU A O 1
ATOM 4891 N N . SER A 1 621 ? -8.901 45.210 15.822 1.00 83.50 621 SER A N 1
ATOM 4892 C CA . SER A 1 621 ? -8.423 46.174 16.820 1.00 83.50 621 SER A CA 1
ATOM 4893 C C . SER A 1 621 ? -9.189 47.500 16.746 1.00 83.50 621 SER A C 1
ATOM 4895 O O . SER A 1 621 ? -9.680 47.988 17.767 1.00 83.50 621 SER A O 1
ATOM 4897 N N . LEU A 1 622 ? -9.375 48.050 15.541 1.00 80.12 622 LEU A N 1
ATOM 4898 C CA . LEU A 1 622 ? -10.140 49.280 15.314 1.00 80.12 622 LEU A CA 1
ATOM 4899 C C . LEU A 1 622 ? -11.622 49.105 15.682 1.00 80.12 622 LEU A C 1
ATOM 4901 O O . LEU A 1 622 ? -12.210 50.003 16.286 1.00 80.12 622 LEU A O 1
ATOM 4905 N N . ARG A 1 623 ? -12.222 47.932 15.414 1.00 78.62 623 ARG A N 1
ATOM 4906 C CA . ARG A 1 623 ? -13.590 47.596 15.863 1.00 78.62 623 ARG A CA 1
ATOM 4907 C C . ARG A 1 623 ? -13.702 47.586 17.383 1.00 78.62 623 ARG A C 1
ATOM 4909 O O . ARG A 1 623 ? -14.604 48.224 17.918 1.00 78.62 623 ARG A O 1
ATOM 4916 N N . ARG A 1 624 ? -12.765 46.940 18.088 1.00 80.81 624 ARG A N 1
ATOM 4917 C CA . ARG A 1 624 ? -12.742 46.927 19.563 1.00 80.81 624 ARG A CA 1
ATOM 4918 C C . ARG A 1 624 ? -12.555 48.331 20.146 1.00 80.81 624 ARG A C 1
ATOM 4920 O O . ARG A 1 624 ? -13.170 48.659 21.159 1.00 80.81 624 ARG A O 1
ATOM 4927 N N . GLN A 1 625 ? -11.742 49.177 19.510 1.00 78.31 625 GLN A N 1
ATOM 4928 C CA . GLN A 1 625 ? -11.563 50.575 19.922 1.00 78.31 625 GLN A CA 1
ATOM 4929 C C . GLN A 1 625 ? -12.840 51.407 19.721 1.00 78.31 625 GLN A C 1
ATOM 4931 O O . GLN A 1 625 ? -13.196 52.181 20.609 1.00 78.31 625 GLN A O 1
ATOM 4936 N N . LEU A 1 626 ? -13.568 51.194 18.619 1.00 76.31 626 LEU A N 1
ATOM 4937 C CA . LEU A 1 626 ? -14.879 51.809 18.366 1.00 76.31 626 LEU A CA 1
ATOM 4938 C C . LEU A 1 626 ? -15.963 51.338 19.347 1.00 76.31 626 LEU A C 1
ATOM 4940 O O . LEU A 1 626 ? -16.790 52.131 19.795 1.00 76.31 626 LEU A O 1
ATOM 4944 N N . GLU A 1 627 ? -15.966 50.056 19.709 1.00 76.19 627 GLU A N 1
ATOM 4945 C CA . GLU A 1 627 ? -16.877 49.519 20.728 1.00 76.19 627 GLU A CA 1
ATOM 4946 C C . GLU A 1 627 ? -16.567 50.089 22.121 1.00 76.19 627 GLU A C 1
ATOM 4948 O O . GLU A 1 627 ? -17.484 50.410 22.880 1.00 76.19 627 GLU A O 1
ATOM 4953 N N . GLY A 1 628 ? -15.282 50.275 22.442 1.00 68.50 628 GLY A N 1
ATOM 4954 C CA . GLY A 1 628 ? -14.830 50.887 23.691 1.00 68.50 628 GLY A CA 1
ATOM 4955 C C . GLY A 1 628 ? -15.096 52.395 23.782 1.00 68.50 628 GLY A C 1
ATOM 4956 O O . GLY A 1 628 ? -15.384 52.895 24.873 1.00 68.50 628 GLY A O 1
ATOM 4957 N N . SER A 1 629 ? -15.045 53.130 22.664 1.00 63.31 629 SER A N 1
ATOM 4958 C CA . SER A 1 629 ? -15.366 54.565 22.637 1.00 63.31 629 SER A CA 1
ATOM 4959 C C . SER A 1 629 ? -16.871 54.823 22.780 1.00 63.31 629 SER A C 1
ATOM 4961 O O . SER A 1 629 ? -17.262 55.730 23.514 1.00 63.31 629 SER A O 1
ATOM 4963 N N . GLY A 1 630 ? -17.724 53.958 22.214 1.00 58.22 630 GLY A N 1
ATOM 4964 C CA . GLY A 1 630 ? -19.188 54.034 22.338 1.00 58.22 630 GLY A CA 1
ATOM 4965 C C . GLY A 1 630 ? -19.756 53.780 23.746 1.00 58.22 630 GLY A C 1
ATOM 4966 O O . GLY A 1 630 ? -20.935 54.040 23.985 1.00 58.22 630 GLY A O 1
ATOM 4967 N N . GLN A 1 631 ? -18.943 53.292 24.692 1.00 56.22 631 GLN A N 1
ATOM 4968 C CA . GLN A 1 631 ? -19.333 53.073 26.094 1.00 56.22 631 GLN A CA 1
ATOM 4969 C C . GLN A 1 631 ? -19.057 54.282 27.015 1.00 56.22 631 GLN A C 1
ATOM 4971 O O . GLN A 1 631 ? -19.435 54.250 28.191 1.00 56.22 631 GLN A O 1
ATOM 4976 N N . ARG A 1 632 ? -18.422 55.359 26.522 1.00 55.19 632 ARG A N 1
ATOM 4977 C CA . ARG A 1 632 ? -18.214 56.602 27.292 1.00 55.19 632 ARG A CA 1
ATOM 4978 C C . ARG A 1 632 ? -19.487 57.465 27.303 1.00 55.19 632 ARG A C 1
ATOM 4980 O O . ARG A 1 632 ? -20.229 57.528 26.331 1.00 55.19 632 ARG A O 1
ATOM 4987 N N . GLN A 1 633 ? -19.778 58.085 28.449 1.00 47.75 633 GLN A N 1
ATOM 4988 C CA . GLN A 1 633 ? -21.002 58.867 28.685 1.00 47.75 633 GLN A CA 1
ATOM 4989 C C . GLN A 1 633 ? -21.129 60.085 27.736 1.00 47.75 633 GLN A C 1
ATOM 4991 O O . GLN A 1 633 ? -20.115 60.668 27.368 1.00 47.75 633 GLN A O 1
ATOM 4996 N N . PRO A 1 634 ? -22.361 60.531 27.401 1.00 47.31 634 PRO A N 1
ATOM 4997 C CA . PRO A 1 634 ? -22.667 61.457 26.293 1.00 47.31 634 PRO A CA 1
ATOM 4998 C C . PRO A 1 634 ? -22.325 62.942 26.553 1.00 47.31 634 PRO A C 1
ATOM 5000 O O . PRO A 1 634 ? -23.029 63.830 26.074 1.00 47.31 634 PRO A O 1
ATOM 5003 N N . ALA A 1 635 ? -21.311 63.239 27.367 1.00 50.31 635 ALA A N 1
ATOM 5004 C CA . ALA A 1 635 ? -20.994 64.606 27.790 1.00 50.31 635 ALA A CA 1
ATOM 5005 C C . ALA A 1 635 ? -19.781 65.237 27.079 1.00 50.31 635 ALA A C 1
ATOM 5007 O O . ALA A 1 635 ? -19.600 66.447 27.211 1.00 50.31 635 ALA A O 1
ATOM 5008 N N . ASP A 1 636 ? -19.005 64.469 26.309 1.00 53.47 636 ASP A N 1
ATOM 5009 C CA . ASP A 1 636 ? -17.781 64.950 25.662 1.00 53.47 636 ASP A CA 1
ATOM 5010 C C . ASP A 1 636 ? -17.984 65.066 24.144 1.00 53.47 636 ASP A C 1
ATOM 5012 O O . ASP A 1 636 ? -18.127 64.065 23.447 1.00 53.47 636 ASP A O 1
ATOM 5016 N N . THR A 1 637 ? -17.999 66.296 23.621 1.00 54.28 637 THR A N 1
ATOM 5017 C CA . THR A 1 637 ? -18.130 66.586 22.178 1.00 54.28 637 THR A CA 1
ATOM 5018 C C . THR A 1 637 ? -16.925 66.135 21.352 1.00 54.28 637 THR A C 1
ATOM 5020 O O . THR A 1 637 ? -17.043 66.016 20.139 1.00 54.28 637 THR A O 1
ATOM 5023 N N . ASP A 1 638 ? -15.797 65.857 22.006 1.00 54.19 638 ASP A N 1
ATOM 5024 C CA . ASP A 1 638 ? -14.542 65.446 21.366 1.00 54.19 638 ASP A CA 1
ATOM 5025 C C . ASP A 1 638 ? -14.504 63.921 21.104 1.00 54.19 638 ASP A C 1
ATOM 5027 O O . ASP A 1 638 ? -13.714 63.444 20.298 1.00 54.19 638 ASP A O 1
ATOM 5031 N N . ALA A 1 639 ? -15.394 63.140 21.736 1.00 56.50 639 ALA A N 1
ATOM 5032 C CA . ALA A 1 639 ? -15.464 61.685 21.556 1.00 56.50 639 ALA A CA 1
ATOM 5033 C C . ALA A 1 639 ? -16.096 61.262 20.214 1.00 56.50 639 ALA A C 1
ATOM 5035 O O . ALA A 1 639 ? -15.855 60.147 19.748 1.00 56.50 639 ALA A O 1
ATOM 5036 N N . ASP A 1 640 ? -16.904 62.137 19.605 1.00 58.66 640 ASP A N 1
ATOM 5037 C CA . ASP A 1 640 ? -17.528 61.886 18.302 1.00 58.66 640 ASP A CA 1
ATOM 5038 C C . ASP A 1 640 ? -16.536 62.095 17.140 1.00 58.66 640 ASP A C 1
ATOM 5040 O O . ASP A 1 640 ? -16.582 61.323 16.182 1.00 58.66 640 ASP A O 1
ATOM 5044 N N . GLU A 1 641 ? -15.604 63.057 17.240 1.00 61.53 641 GLU A N 1
ATOM 5045 C CA . GLU A 1 641 ? -14.537 63.267 16.238 1.00 61.53 641 GLU A CA 1
ATOM 5046 C C . GLU A 1 641 ? -13.552 62.081 16.225 1.00 61.53 641 GLU A C 1
ATOM 5048 O O . GLU A 1 641 ? -13.274 61.518 15.164 1.00 61.53 641 GLU A O 1
ATOM 5053 N N . ASP A 1 642 ? -13.129 61.605 17.404 1.00 66.19 642 ASP A N 1
ATOM 5054 C CA . ASP A 1 642 ? -12.254 60.429 17.545 1.00 66.19 642 ASP A CA 1
ATOM 5055 C C . ASP A 1 642 ? -12.912 59.137 17.004 1.00 66.19 642 ASP A C 1
ATOM 5057 O O . ASP A 1 642 ? -12.251 58.255 16.450 1.00 66.19 642 ASP A O 1
ATOM 5061 N N . ALA A 1 643 ? -14.235 58.996 17.153 1.00 70.00 643 ALA A N 1
ATOM 5062 C CA . ALA A 1 643 ? -14.977 57.847 16.634 1.00 70.00 643 ALA A CA 1
ATOM 5063 C C . ALA A 1 643 ? -15.178 57.906 15.109 1.00 70.00 643 ALA A C 1
ATOM 5065 O O . ALA A 1 643 ? -15.291 56.857 14.470 1.00 70.00 643 ALA A O 1
ATOM 5066 N N . GLU A 1 644 ? -15.238 59.099 14.516 1.00 75.25 644 GLU A N 1
ATOM 5067 C CA . GLU A 1 644 ? -15.289 59.275 13.062 1.00 75.25 644 GLU A CA 1
ATOM 5068 C C . GLU A 1 644 ? -13.927 58.961 12.422 1.00 75.25 644 GLU A C 1
ATOM 5070 O O . GLU A 1 644 ? -13.884 58.184 11.467 1.00 75.25 644 GLU A O 1
ATOM 5075 N N . GLU A 1 645 ? -12.820 59.412 13.026 1.00 78.38 645 GLU A N 1
ATOM 5076 C CA . GLU A 1 645 ? -11.451 59.081 12.592 1.00 78.38 645 GLU A CA 1
ATOM 5077 C C . GLU A 1 645 ? -11.183 57.563 12.640 1.00 78.38 645 GLU A C 1
ATOM 5079 O O . GLU A 1 645 ? -10.646 56.975 11.698 1.00 78.38 645 GLU A O 1
ATOM 5084 N N . LEU A 1 646 ? -11.628 56.881 13.703 1.00 77.62 646 LEU A N 1
ATOM 5085 C CA . LEU A 1 646 ? -11.512 55.422 13.812 1.00 77.62 646 LEU A CA 1
ATOM 5086 C C . LEU A 1 646 ? -12.366 54.671 12.776 1.00 77.62 646 LEU A C 1
ATOM 5088 O O . LEU A 1 646 ? -11.966 53.597 12.321 1.00 77.62 646 LEU A O 1
ATOM 5092 N N . ARG A 1 647 ? -13.531 55.209 12.384 1.00 80.62 647 ARG A N 1
ATOM 5093 C CA . ARG A 1 647 ? -14.368 54.630 11.314 1.00 80.62 647 ARG A CA 1
ATOM 5094 C C . ARG A 1 647 ? -13.741 54.823 9.937 1.00 80.62 647 ARG A C 1
ATOM 5096 O O . ARG A 1 647 ? -13.787 53.888 9.142 1.00 80.62 647 ARG A O 1
ATOM 5103 N N . GLU A 1 648 ? -13.158 55.990 9.666 1.00 82.44 648 GLU A N 1
ATOM 5104 C CA . GLU A 1 648 ? -12.442 56.266 8.414 1.00 82.44 648 GLU A CA 1
ATOM 5105 C C . GLU A 1 648 ? -11.232 55.335 8.272 1.00 82.44 648 GLU A C 1
ATOM 5107 O O . GLU A 1 648 ? -11.092 54.642 7.265 1.00 82.44 648 GLU A O 1
ATOM 5112 N N . ARG A 1 649 ? -10.443 55.188 9.341 1.00 78.56 649 ARG A N 1
ATOM 5113 C CA . ARG A 1 649 ? -9.290 54.280 9.375 1.00 78.56 649 ARG A CA 1
ATOM 5114 C C . ARG A 1 649 ? -9.676 52.805 9.238 1.00 78.56 649 ARG A C 1
ATOM 5116 O O . ARG A 1 649 ? -8.952 52.025 8.625 1.00 78.56 649 ARG A O 1
ATOM 5123 N N . LEU A 1 650 ? -10.827 52.410 9.782 1.00 81.88 650 LEU A N 1
ATOM 5124 C CA . LEU A 1 650 ? -11.372 51.062 9.608 1.00 81.88 650 LEU A CA 1
ATOM 5125 C C . LEU A 1 650 ? -11.830 50.816 8.168 1.00 81.88 650 LEU A C 1
ATOM 5127 O O . LEU A 1 650 ? -11.644 49.711 7.664 1.00 81.88 650 LEU A O 1
ATOM 5131 N N . MET A 1 651 ? -12.413 51.820 7.508 1.00 80.50 651 MET A N 1
ATOM 5132 C CA . MET A 1 651 ? -12.807 51.733 6.101 1.00 80.50 651 MET A CA 1
ATOM 5133 C C . MET A 1 651 ? -11.579 51.591 5.197 1.00 80.50 651 MET A C 1
ATOM 5135 O O . MET A 1 651 ? -11.542 50.674 4.381 1.00 80.50 651 MET A O 1
ATOM 5139 N N . GLU A 1 652 ? -10.548 52.414 5.410 1.00 80.38 652 GLU A N 1
ATOM 5140 C CA . GLU A 1 652 ? -9.273 52.335 4.684 1.00 80.38 652 GLU A CA 1
ATOM 5141 C C . GLU A 1 652 ? -8.604 50.959 4.862 1.00 80.38 652 GLU A C 1
ATOM 5143 O O . GLU A 1 652 ? -8.155 50.342 3.894 1.00 80.38 652 GLU A O 1
ATOM 5148 N N . MET A 1 653 ? -8.609 50.416 6.085 1.00 80.00 653 MET A N 1
ATOM 5149 C CA . MET A 1 653 ? -8.047 49.090 6.357 1.00 80.00 653 MET A CA 1
ATOM 5150 C C . MET A 1 653 ? -8.870 47.953 5.730 1.00 80.00 653 MET A C 1
ATOM 5152 O O . MET A 1 653 ? -8.313 46.982 5.220 1.00 80.00 653 MET A O 1
ATOM 5156 N N . GLN A 1 654 ? -10.199 48.083 5.699 1.00 76.56 654 GLN A N 1
ATOM 5157 C CA . GLN A 1 654 ? -11.084 47.108 5.057 1.00 76.56 654 GLN A CA 1
ATOM 5158 C C . GLN A 1 654 ? -10.908 47.108 3.525 1.00 76.56 654 GLN A C 1
ATOM 5160 O O . GLN A 1 654 ? -10.981 46.051 2.895 1.00 76.56 654 GLN A O 1
ATOM 5165 N N . GLU A 1 655 ? -10.638 48.265 2.915 1.00 80.94 655 GLU A N 1
ATOM 5166 C CA . GLU A 1 655 ? -10.258 48.366 1.500 1.00 80.94 655 GLU A CA 1
ATOM 5167 C C . GLU A 1 655 ? -8.884 47.734 1.234 1.00 80.94 655 GLU A C 1
ATOM 5169 O O . GLU A 1 655 ? -8.731 46.978 0.269 1.00 80.94 655 GLU A O 1
ATOM 5174 N N . ALA A 1 656 ? -7.904 47.967 2.113 1.00 71.12 656 ALA A N 1
ATOM 5175 C CA . ALA A 1 656 ? -6.586 47.337 2.030 1.00 71.12 656 ALA A CA 1
ATOM 5176 C C . ALA A 1 656 ? -6.666 45.802 2.131 1.00 71.12 656 ALA A C 1
ATOM 5178 O O . ALA A 1 656 ? -5.986 45.101 1.372 1.00 71.12 656 ALA A O 1
ATOM 5179 N N . LEU A 1 657 ? -7.544 45.289 3.001 1.00 72.44 657 LEU A N 1
ATOM 5180 C CA . LEU A 1 657 ? -7.848 43.866 3.142 1.00 72.44 657 LEU A CA 1
ATOM 5181 C C . LEU A 1 657 ? -8.442 43.274 1.857 1.00 72.44 657 LEU A C 1
ATOM 5183 O O . LEU A 1 657 ? -7.945 42.265 1.353 1.00 72.44 657 LEU A O 1
ATOM 5187 N N . ASN A 1 658 ? -9.469 43.913 1.292 1.00 73.06 658 ASN A N 1
ATOM 5188 C CA . ASN A 1 658 ? -10.092 43.445 0.051 1.00 73.06 658 ASN A CA 1
ATOM 5189 C C . ASN A 1 658 ? -9.077 43.428 -1.103 1.00 73.06 658 ASN A C 1
ATOM 5191 O O . ASN A 1 658 ? -8.938 42.417 -1.786 1.00 73.06 658 ASN A O 1
ATOM 5195 N N . ALA A 1 659 ? -8.265 44.479 -1.241 1.00 72.88 659 ALA A N 1
ATOM 5196 C CA . ALA A 1 659 ? -7.215 44.530 -2.255 1.00 72.88 659 ALA A CA 1
ATOM 5197 C C . ALA A 1 659 ? -6.120 43.463 -2.049 1.00 72.88 659 ALA A C 1
ATOM 5199 O O . ALA A 1 659 ? -5.511 42.994 -3.010 1.00 72.88 659 ALA A O 1
ATOM 5200 N N . ALA A 1 660 ? -5.807 43.089 -0.803 1.00 64.31 660 ALA A N 1
ATOM 5201 C CA . ALA A 1 660 ? -4.884 41.992 -0.513 1.00 64.31 660 ALA A CA 1
ATOM 5202 C C . ALA A 1 660 ? -5.476 40.629 -0.910 1.00 64.31 660 ALA A C 1
ATOM 5204 O O . ALA A 1 660 ? -4.769 39.811 -1.497 1.00 64.31 660 ALA A O 1
ATOM 5205 N N . ARG A 1 661 ? -6.775 40.426 -0.671 1.00 68.94 661 ARG A N 1
ATOM 5206 C CA . ARG A 1 661 ? -7.506 39.210 -1.043 1.00 68.94 661 ARG A CA 1
ATOM 5207 C C . ARG A 1 661 ? -7.666 39.043 -2.557 1.00 68.94 661 ARG A C 1
ATOM 5209 O O . ARG A 1 661 ? -7.468 37.938 -3.061 1.00 68.94 661 ARG A O 1
ATOM 5216 N N . ASP A 1 662 ? -7.953 40.122 -3.280 1.00 71.56 662 ASP A N 1
ATOM 5217 C CA . ASP A 1 662 ? -8.050 40.099 -4.746 1.00 71.56 662 ASP A CA 1
ATOM 5218 C C . ASP A 1 662 ? -6.699 39.712 -5.369 1.00 71.56 662 ASP A C 1
ATOM 5220 O O . ASP A 1 662 ? -6.620 38.775 -6.158 1.00 71.56 662 ASP A O 1
ATOM 5224 N N . ARG A 1 663 ? -5.600 40.320 -4.897 1.00 69.12 663 ARG A N 1
ATOM 5225 C CA . ARG A 1 663 ? -4.235 39.969 -5.334 1.00 69.12 663 ARG A CA 1
ATOM 5226 C C . ARG A 1 663 ? -3.848 38.519 -5.035 1.00 69.12 663 ARG A C 1
ATOM 5228 O O . ARG A 1 663 ? -3.093 37.930 -5.802 1.00 69.12 663 ARG A O 1
ATOM 5235 N N . ALA A 1 664 ? -4.329 37.953 -3.927 1.00 62.19 664 ALA A N 1
ATOM 5236 C CA . ALA A 1 664 ? -4.103 36.543 -3.621 1.00 62.19 664 ALA A CA 1
ATOM 5237 C C . ALA A 1 664 ? -4.860 35.627 -4.599 1.00 62.19 664 ALA A C 1
ATOM 5239 O O . ALA A 1 664 ? -4.309 34.641 -5.076 1.00 62.19 664 ALA A O 1
ATOM 5240 N N . THR A 1 665 ? -6.092 35.995 -4.951 1.00 69.75 665 THR A N 1
ATOM 5241 C CA . THR A 1 665 ? -6.918 35.240 -5.904 1.00 69.75 665 THR A CA 1
ATOM 5242 C C . THR A 1 665 ? -6.310 35.269 -7.312 1.00 69.75 665 THR A C 1
ATOM 5244 O O . THR A 1 665 ? -6.222 34.232 -7.968 1.00 69.75 665 THR A O 1
ATOM 5247 N N . ASP A 1 666 ? -5.817 36.428 -7.756 1.00 69.81 666 ASP A N 1
ATOM 5248 C CA . ASP A 1 666 ? -5.143 36.572 -9.053 1.00 69.81 666 ASP A CA 1
ATOM 5249 C C . ASP A 1 666 ? -3.866 35.715 -9.139 1.00 69.81 666 ASP A C 1
ATOM 5251 O O . ASP A 1 666 ? -3.650 35.008 -10.126 1.00 69.81 666 ASP A O 1
ATOM 5255 N N . ALA A 1 667 ? -3.044 35.719 -8.082 1.00 65.12 667 ALA A N 1
ATOM 5256 C CA . ALA A 1 667 ? -1.825 34.911 -8.018 1.00 65.12 667 ALA A CA 1
ATOM 5257 C C . ALA A 1 667 ? -2.115 33.395 -7.970 1.00 65.12 667 ALA A C 1
ATOM 5259 O O . ALA A 1 667 ? -1.377 32.606 -8.565 1.00 65.12 667 ALA A O 1
ATOM 5260 N N . GLU A 1 668 ? -3.194 32.978 -7.297 1.00 68.12 668 GLU A N 1
ATOM 5261 C CA . GLU A 1 668 ? -3.668 31.585 -7.283 1.00 68.12 668 GLU A CA 1
ATOM 5262 C C . GLU A 1 668 ? -4.041 31.086 -8.683 1.00 68.12 668 GLU A C 1
ATOM 5264 O O . GLU A 1 668 ? -3.581 30.016 -9.090 1.00 68.12 668 GLU A O 1
ATOM 5269 N N . MET A 1 669 ? -4.812 31.873 -9.441 1.00 70.56 669 MET A N 1
ATOM 5270 C CA . MET A 1 669 ? -5.202 31.515 -10.810 1.00 70.56 669 MET A CA 1
ATOM 5271 C C . MET A 1 669 ? -3.979 31.358 -11.725 1.00 70.56 669 MET A C 1
ATOM 5273 O O . MET A 1 669 ? -3.885 30.383 -12.473 1.00 70.56 669 MET A O 1
ATOM 5277 N N . GLU A 1 670 ? -2.995 32.259 -11.623 1.00 72.56 670 GLU A N 1
ATOM 5278 C CA . GLU A 1 670 ? -1.777 32.188 -12.440 1.00 72.56 670 GLU A CA 1
ATOM 5279 C C . GLU A 1 670 ? -0.887 30.982 -12.067 1.00 72.56 670 GLU A C 1
ATOM 5281 O O . GLU A 1 670 ? -0.282 30.353 -12.943 1.00 72.56 670 GLU A O 1
ATOM 5286 N N . CYS A 1 671 ? -0.854 30.588 -10.788 1.00 64.75 671 CYS A N 1
ATOM 5287 C CA . CYS A 1 671 ? -0.153 29.379 -10.345 1.00 64.75 671 CYS A CA 1
ATOM 5288 C C . CYS A 1 671 ? -0.797 28.098 -10.893 1.00 64.75 671 CYS A C 1
ATOM 5290 O O . CYS A 1 671 ? -0.092 27.169 -11.305 1.00 64.75 671 CYS A O 1
ATOM 5292 N N . ASP A 1 672 ? -2.126 28.029 -10.911 1.00 68.75 672 ASP A N 1
ATOM 5293 C CA . ASP A 1 672 ? -2.838 26.862 -11.425 1.00 68.75 672 ASP A CA 1
ATOM 5294 C C . ASP A 1 672 ? -2.692 26.720 -12.947 1.00 68.75 672 ASP A C 1
ATOM 5296 O O . ASP A 1 672 ? -2.494 25.604 -13.443 1.00 68.75 672 ASP A O 1
ATOM 5300 N N . ASP A 1 673 ? -2.671 27.825 -13.692 1.00 72.62 673 ASP A N 1
ATOM 5301 C CA . ASP A 1 673 ? -2.415 27.806 -15.135 1.00 72.62 673 ASP A CA 1
ATOM 5302 C C . ASP A 1 673 ? -0.994 27.339 -15.477 1.00 72.62 673 ASP A C 1
ATOM 5304 O O . ASP A 1 673 ? -0.811 26.495 -16.364 1.00 72.62 673 ASP A O 1
ATOM 5308 N N . LEU A 1 674 ? 0.021 27.801 -14.740 1.00 69.62 674 LEU A N 1
ATOM 5309 C CA . LEU A 1 674 ? 1.406 27.352 -14.927 1.00 69.62 674 LEU A CA 1
ATOM 5310 C C . LEU A 1 674 ? 1.587 25.866 -14.570 1.00 69.62 674 LEU A C 1
ATOM 5312 O O . LEU A 1 674 ? 2.286 25.135 -15.279 1.00 69.62 674 LEU A O 1
ATOM 5316 N N . ARG A 1 675 ? 0.902 25.366 -13.532 1.00 68.00 675 ARG A N 1
ATOM 5317 C CA . ARG A 1 675 ? 0.896 23.928 -13.195 1.00 68.00 675 ARG A CA 1
ATOM 5318 C C . ARG A 1 675 ? 0.259 23.079 -14.292 1.00 68.00 675 ARG A C 1
ATOM 5320 O O . ARG A 1 675 ? 0.794 22.017 -14.624 1.00 68.00 675 ARG A O 1
ATOM 5327 N N . LYS A 1 676 ? -0.850 23.535 -14.883 1.00 73.25 676 LYS A N 1
ATOM 5328 C CA . LYS A 1 676 ? -1.491 22.853 -16.021 1.00 73.25 676 LYS A CA 1
ATOM 5329 C C . LYS A 1 676 ? -0.566 22.816 -17.241 1.00 73.25 676 LYS A C 1
ATOM 5331 O O . LYS A 1 676 ? -0.479 21.782 -17.902 1.00 73.25 676 LYS A O 1
ATOM 5336 N N . GLN A 1 677 ? 0.169 23.895 -17.519 1.00 67.06 677 GLN A N 1
ATOM 5337 C CA . GLN A 1 677 ? 1.154 23.931 -18.610 1.00 67.06 677 GLN A CA 1
ATOM 5338 C C . GLN A 1 677 ? 2.287 22.911 -18.405 1.00 67.06 677 GLN A C 1
ATOM 5340 O O . GLN A 1 677 ? 2.599 22.153 -19.326 1.00 67.06 677 GLN A O 1
ATOM 5345 N N . LEU A 1 678 ? 2.823 22.795 -17.186 1.00 68.00 678 LEU A N 1
ATOM 5346 C CA . LEU A 1 678 ? 3.845 21.793 -16.853 1.00 68.00 678 LEU A CA 1
ATOM 5347 C C . LEU A 1 678 ? 3.332 20.345 -16.982 1.00 68.00 678 LEU A C 1
ATOM 5349 O O . LEU A 1 678 ? 4.043 19.465 -17.477 1.00 68.00 678 LEU A O 1
ATOM 5353 N N . GLN A 1 679 ? 2.079 20.077 -16.597 1.00 66.56 679 GLN A N 1
ATOM 5354 C CA . GLN A 1 679 ? 1.463 18.753 -16.779 1.00 66.56 679 GLN A CA 1
ATOM 5355 C C . GLN A 1 679 ? 1.269 18.387 -18.261 1.00 66.56 679 GLN A C 1
ATOM 5357 O O . GLN A 1 679 ? 1.506 17.238 -18.653 1.00 66.56 679 GLN A O 1
ATOM 5362 N N . ARG A 1 680 ? 0.897 19.359 -19.103 1.00 66.62 680 ARG A N 1
ATOM 5363 C CA . ARG A 1 680 ? 0.780 19.185 -20.563 1.00 66.62 680 ARG A CA 1
ATOM 5364 C C . ARG A 1 680 ? 2.142 18.892 -21.213 1.00 66.62 680 ARG A C 1
ATOM 5366 O O . ARG A 1 680 ? 2.243 17.990 -22.043 1.00 66.62 680 ARG A O 1
ATOM 5373 N N . GLY A 1 681 ? 3.212 19.562 -20.780 1.00 56.06 681 GLY A N 1
ATOM 5374 C CA . GLY A 1 681 ? 4.578 19.289 -21.256 1.00 56.06 681 GLY A CA 1
ATOM 5375 C C . GLY A 1 681 ? 5.080 17.880 -20.904 1.00 56.06 681 GLY A C 1
ATOM 5376 O O . GLY A 1 681 ? 5.677 17.191 -21.737 1.00 56.06 681 GLY A O 1
ATOM 5377 N N . SER A 1 682 ? 4.778 17.407 -19.691 1.00 54.19 682 SER A N 1
ATOM 5378 C CA . SER A 1 682 ? 5.157 16.068 -19.211 1.00 54.19 682 SER A CA 1
ATOM 5379 C C . SER A 1 682 ? 4.458 14.932 -19.978 1.00 54.19 682 SER A C 1
ATOM 5381 O O . SER A 1 682 ? 5.094 13.963 -20.404 1.00 54.19 682 SER A O 1
ATOM 5383 N N . THR A 1 683 ? 3.154 15.073 -20.230 1.00 50.56 683 THR A N 1
ATOM 5384 C CA . THR A 1 683 ? 2.345 14.076 -20.958 1.00 50.56 683 THR A CA 1
ATOM 5385 C C . THR A 1 683 ? 2.715 13.985 -22.446 1.00 50.56 683 THR A C 1
ATOM 5387 O O . THR A 1 683 ? 2.774 12.883 -23.006 1.00 50.56 683 THR A O 1
ATOM 5390 N N . ALA A 1 684 ? 3.078 15.107 -23.075 1.00 53.00 684 ALA A N 1
ATOM 5391 C CA . ALA A 1 684 ? 3.597 15.138 -24.442 1.00 53.00 684 ALA A CA 1
ATOM 5392 C C . ALA A 1 684 ? 4.970 14.443 -24.578 1.00 53.00 684 ALA A C 1
ATOM 5394 O O . ALA A 1 684 ? 5.190 13.682 -25.527 1.00 53.00 684 ALA A O 1
ATOM 5395 N N . ARG A 1 685 ? 5.885 14.618 -23.608 1.00 52.34 685 ARG A N 1
ATOM 5396 C CA . ARG A 1 685 ? 7.202 13.940 -23.601 1.00 52.34 685 ARG A CA 1
ATOM 5397 C C . ARG A 1 685 ? 7.082 12.424 -23.418 1.00 52.34 685 ARG A C 1
ATOM 5399 O O . ARG A 1 685 ? 7.706 11.677 -24.170 1.00 52.34 685 ARG A O 1
ATOM 5406 N N . ALA A 1 686 ? 6.213 11.965 -22.514 1.00 49.06 686 ALA A N 1
ATOM 5407 C CA . ALA A 1 686 ? 5.943 10.535 -22.309 1.00 49.06 686 ALA A CA 1
ATOM 5408 C C . ALA A 1 686 ? 5.386 9.831 -23.568 1.00 49.06 686 ALA A C 1
ATOM 5410 O O . ALA A 1 686 ? 5.548 8.618 -23.737 1.00 49.06 686 ALA A O 1
ATOM 5411 N N . SER A 1 687 ? 4.750 10.599 -24.458 1.00 48.72 687 SER A N 1
ATOM 5412 C CA . SER A 1 687 ? 4.219 10.133 -25.743 1.00 48.72 687 SER A CA 1
ATOM 5413 C C . SER A 1 687 ? 5.290 10.108 -26.847 1.00 48.72 687 SER A C 1
ATOM 5415 O O . SER A 1 687 ? 5.293 9.213 -27.691 1.00 48.72 687 SER A O 1
ATOM 5417 N N . ALA A 1 688 ? 6.258 11.032 -26.822 1.00 49.03 688 ALA A N 1
ATOM 5418 C CA . ALA A 1 688 ? 7.335 11.117 -27.812 1.00 49.03 688 ALA A CA 1
ATOM 5419 C C . ALA A 1 688 ? 8.402 10.008 -27.680 1.00 49.03 688 ALA A C 1
ATOM 5421 O O . ALA A 1 688 ? 9.003 9.619 -28.684 1.00 49.03 688 ALA A O 1
ATOM 5422 N N . GLU A 1 689 ? 8.612 9.460 -26.480 1.00 48.16 689 GLU A N 1
ATOM 5423 C CA . GLU A 1 689 ? 9.589 8.387 -26.221 1.00 48.16 689 GLU A CA 1
ATOM 5424 C C . GLU A 1 689 ? 9.150 6.997 -26.739 1.00 48.16 689 GLU A C 1
ATOM 5426 O O . GLU A 1 689 ? 9.953 6.065 -26.763 1.00 48.16 689 GLU A O 1
ATOM 5431 N N . ARG A 1 690 ? 7.904 6.847 -27.225 1.00 50.00 690 ARG A N 1
ATOM 5432 C CA . ARG A 1 690 ? 7.333 5.582 -27.744 1.00 50.00 690 ARG A CA 1
ATOM 5433 C C . ARG A 1 690 ? 7.261 5.491 -29.281 1.00 50.00 690 ARG A C 1
ATOM 5435 O O . ARG A 1 690 ? 6.421 4.776 -29.816 1.00 50.00 690 ARG A O 1
ATOM 5442 N N . LYS A 1 691 ? 8.123 6.196 -30.024 1.00 39.97 691 LYS A N 1
ATOM 5443 C CA . LYS A 1 691 ? 8.120 6.254 -31.509 1.00 39.97 691 LYS A CA 1
ATOM 5444 C C . LYS A 1 691 ? 8.713 5.012 -32.210 1.00 39.97 691 LYS A C 1
ATOM 5446 O O . LYS A 1 691 ? 9.590 5.139 -33.063 1.00 39.97 691 LYS A O 1
ATOM 5451 N N . GLY A 1 692 ? 8.253 3.814 -31.843 1.00 46.38 692 GLY A N 1
ATOM 5452 C CA . GLY A 1 692 ? 8.729 2.541 -32.407 1.00 46.38 692 GLY A CA 1
ATOM 5453 C C . GLY A 1 692 ? 7.703 1.681 -33.157 1.00 46.38 692 GLY A C 1
ATOM 5454 O O . GLY A 1 692 ? 8.135 0.814 -33.908 1.00 46.38 692 GLY A O 1
ATOM 5455 N N . ASP A 1 693 ? 6.393 1.912 -33.001 1.00 49.22 693 ASP A N 1
ATOM 5456 C CA . ASP A 1 693 ? 5.350 0.967 -33.442 1.00 49.22 693 ASP A CA 1
ATOM 5457 C C . ASP A 1 693 ? 4.249 1.633 -34.305 1.00 49.22 693 ASP A C 1
ATOM 5459 O O . ASP A 1 693 ? 3.964 2.831 -34.168 1.00 49.22 693 ASP A O 1
ATOM 5463 N N . ASP A 1 694 ? 3.610 0.836 -35.179 1.00 56.03 694 ASP A N 1
ATOM 5464 C CA . ASP A 1 694 ? 2.580 1.220 -36.173 1.00 56.03 694 ASP A CA 1
ATOM 5465 C C . ASP A 1 694 ? 1.357 1.968 -35.583 1.00 56.03 694 ASP A C 1
ATOM 5467 O O . ASP A 1 694 ? 0.620 2.638 -36.308 1.00 56.03 694 ASP A O 1
ATOM 5471 N N . ASP A 1 695 ? 1.174 1.940 -34.260 1.00 58.81 695 ASP A N 1
ATOM 5472 C CA . ASP A 1 695 ? 0.073 2.591 -33.537 1.00 58.81 695 ASP A CA 1
ATOM 5473 C C . ASP A 1 695 ? 0.352 4.070 -33.163 1.00 58.81 695 ASP A C 1
ATOM 5475 O O . ASP A 1 695 ? -0.496 4.730 -32.562 1.00 58.81 695 ASP A O 1
ATOM 5479 N N . SER A 1 696 ? 1.512 4.634 -33.534 1.00 65.19 696 SER A N 1
ATOM 5480 C CA . SER A 1 696 ? 1.921 6.010 -33.165 1.00 65.19 696 SER A CA 1
ATOM 5481 C C . SER A 1 696 ? 0.902 7.094 -33.567 1.00 65.19 696 SER A C 1
ATOM 5483 O O . SER A 1 696 ? 0.678 8.047 -32.826 1.00 65.19 696 SER A O 1
ATOM 5485 N N . HIS A 1 697 ? 0.234 6.917 -34.709 1.00 71.81 697 HIS A N 1
ATOM 5486 C CA . HIS A 1 697 ? -0.786 7.838 -35.220 1.00 71.81 697 HIS A CA 1
ATOM 5487 C C . HIS A 1 697 ? -2.102 7.798 -34.418 1.00 71.81 697 HIS A C 1
ATOM 5489 O O . HIS A 1 697 ? -2.821 8.793 -34.358 1.00 71.81 697 HIS A O 1
ATOM 5495 N N . LEU A 1 698 ? -2.424 6.662 -33.787 1.00 71.00 698 LEU A N 1
ATOM 5496 C CA . LEU A 1 698 ? -3.611 6.522 -32.936 1.00 71.00 698 LEU A CA 1
ATOM 5497 C C . LEU A 1 698 ? -3.404 7.224 -31.589 1.00 71.00 698 LEU A C 1
ATOM 5499 O O . LEU A 1 698 ? -4.339 7.818 -31.061 1.00 71.00 698 LEU A O 1
ATOM 5503 N N . PHE A 1 699 ? -2.178 7.203 -31.058 1.00 70.38 699 PHE A N 1
ATOM 5504 C CA . PHE A 1 699 ? -1.824 7.942 -29.842 1.00 70.38 699 PHE A CA 1
ATOM 5505 C C . PHE A 1 699 ? -1.791 9.458 -30.061 1.00 70.38 699 PHE A C 1
ATOM 5507 O O . PHE A 1 699 ? -2.279 10.195 -29.209 1.00 70.38 699 PHE A O 1
ATOM 5514 N N . GLU A 1 700 ? -1.275 9.922 -31.203 1.00 78.12 700 GLU A N 1
ATOM 5515 C CA . GLU A 1 700 ? -1.320 11.342 -31.586 1.00 78.12 700 GLU A CA 1
ATOM 5516 C C . GLU A 1 700 ? -2.770 11.834 -31.697 1.00 78.12 700 GLU A C 1
ATOM 5518 O O . GLU A 1 700 ? -3.135 12.837 -31.089 1.00 78.12 700 GLU A O 1
ATOM 5523 N N . LYS A 1 701 ? -3.642 11.048 -32.342 1.00 76.81 701 LYS A N 1
ATOM 5524 C CA . LYS A 1 701 ? -5.068 11.372 -32.446 1.00 76.81 701 LYS A CA 1
ATOM 5525 C C . LYS A 1 701 ? -5.806 11.348 -31.096 1.00 76.81 701 LYS A C 1
ATOM 5527 O O . LYS A 1 701 ? -6.709 12.152 -30.880 1.00 76.81 701 LYS A O 1
ATOM 5532 N N . LEU A 1 702 ? -5.433 10.457 -30.172 1.00 74.19 702 LEU A N 1
ATOM 5533 C CA . LEU A 1 702 ? -5.971 10.465 -28.805 1.00 74.19 702 LEU A CA 1
ATOM 5534 C C . LEU A 1 702 ? -5.560 11.724 -28.032 1.00 74.19 702 LEU A C 1
ATOM 5536 O O . LEU A 1 702 ? -6.380 12.271 -27.301 1.00 74.19 702 LEU A O 1
ATOM 5540 N N . ALA A 1 703 ? -4.325 12.202 -28.206 1.00 72.38 703 ALA A N 1
ATOM 5541 C CA . ALA A 1 703 ? -3.872 13.444 -27.586 1.00 72.38 703 ALA A CA 1
ATOM 5542 C C . ALA A 1 703 ? -4.636 14.665 -28.133 1.00 72.38 703 ALA A C 1
ATOM 5544 O O . ALA A 1 703 ? -5.083 15.500 -27.351 1.00 72.38 703 ALA A O 1
ATOM 5545 N N . GLU A 1 704 ? -4.865 14.724 -29.449 1.00 77.94 704 GLU A N 1
ATOM 5546 C CA . GLU A 1 704 ? -5.685 15.771 -30.078 1.00 77.94 704 GLU A CA 1
ATOM 5547 C C . GLU A 1 704 ? -7.136 15.766 -29.567 1.00 77.94 704 GLU A C 1
ATOM 5549 O O . GLU A 1 704 ? -7.704 16.824 -29.295 1.00 77.94 704 GLU A O 1
ATOM 5554 N N . LEU A 1 705 ? -7.752 14.588 -29.404 1.00 74.50 705 LEU A N 1
ATOM 5555 C CA . LEU A 1 705 ? -9.112 14.476 -28.860 1.00 74.50 705 LEU A CA 1
ATOM 5556 C C . LEU A 1 705 ? -9.183 14.866 -27.382 1.00 74.50 705 LEU A C 1
ATOM 5558 O O . LEU A 1 705 ? -10.158 15.489 -26.964 1.00 74.50 705 LEU A O 1
ATOM 5562 N N . GLN A 1 706 ? -8.146 14.551 -26.605 1.00 74.44 706 GLN A N 1
ATOM 5563 C CA . GLN A 1 706 ? -8.039 14.974 -25.211 1.00 74.44 706 GLN A CA 1
ATOM 5564 C C . GLN A 1 706 ? -7.967 16.507 -25.104 1.00 74.44 706 GLN A C 1
ATOM 5566 O O . GLN A 1 706 ? -8.668 17.098 -24.287 1.00 74.44 706 GLN A O 1
ATOM 5571 N N . GLU A 1 707 ? -7.191 17.161 -25.974 1.00 81.56 707 GLU A N 1
ATOM 5572 C CA . GLU A 1 707 ? -7.106 18.626 -26.039 1.00 81.56 707 GLU A CA 1
ATOM 5573 C C . GLU A 1 707 ? -8.444 19.263 -26.447 1.00 81.56 707 GLU A C 1
ATOM 5575 O O . GLU A 1 707 ? -8.878 20.255 -25.859 1.00 81.56 707 GLU A O 1
ATOM 5580 N N . GLN A 1 708 ? -9.142 18.675 -27.423 1.00 76.69 708 GLN A N 1
ATOM 5581 C CA . GLN A 1 708 ? -10.467 19.144 -27.837 1.00 76.69 708 GLN A CA 1
ATOM 5582 C C . GLN A 1 708 ? -11.501 19.041 -26.710 1.00 76.69 708 GLN A C 1
ATOM 5584 O O . GLN A 1 708 ? -12.352 19.925 -26.575 1.00 76.69 708 GLN A O 1
ATOM 5589 N N . LEU A 1 709 ? -11.412 17.986 -25.904 1.00 75.25 709 LEU A N 1
ATOM 5590 C CA . LEU A 1 709 ? -12.286 17.714 -24.771 1.00 75.25 709 LEU A CA 1
ATOM 5591 C C . LEU A 1 709 ? -12.021 18.673 -23.605 1.00 75.25 709 LEU A C 1
ATOM 5593 O O . LEU A 1 709 ? -12.974 19.242 -23.069 1.00 75.25 709 LEU A O 1
ATOM 5597 N N . ASP A 1 710 ? -10.757 18.936 -23.275 1.00 75.88 710 ASP A N 1
ATOM 5598 C CA . ASP A 1 710 ? -10.387 19.944 -22.275 1.00 75.88 710 ASP A CA 1
ATOM 5599 C C . ASP A 1 710 ? -10.862 21.340 -22.713 1.00 75.88 710 ASP A C 1
ATOM 5601 O O . ASP A 1 710 ? -11.575 22.017 -21.976 1.00 75.88 710 ASP A O 1
ATOM 5605 N N . ALA A 1 711 ? -10.614 21.723 -23.970 1.00 78.94 711 ALA A N 1
ATOM 5606 C CA . ALA A 1 711 ? -11.089 22.996 -24.512 1.00 78.94 711 ALA A CA 1
ATOM 5607 C C . ALA A 1 711 ? -12.628 23.098 -24.567 1.00 78.94 711 ALA A C 1
ATOM 5609 O O . ALA A 1 711 ? -13.195 24.191 -24.521 1.00 78.94 711 ALA A O 1
ATOM 5610 N N . ALA A 1 712 ? -13.344 21.983 -24.737 1.00 75.19 712 ALA A N 1
ATOM 5611 C CA . ALA A 1 712 ? -14.804 21.960 -24.676 1.00 75.19 712 ALA A CA 1
ATOM 5612 C C . ALA A 1 712 ? -15.322 22.141 -23.239 1.00 75.19 712 ALA A C 1
ATOM 5614 O O . ALA A 1 712 ? -16.299 22.865 -23.045 1.00 75.19 712 ALA A O 1
ATOM 5615 N N . ARG A 1 713 ? -14.651 21.548 -22.244 1.00 77.81 713 ARG A N 1
ATOM 5616 C CA . ARG A 1 713 ? -14.981 21.695 -20.817 1.00 77.81 713 ARG A CA 1
ATOM 5617 C C . ARG A 1 713 ? -14.684 23.096 -20.284 1.00 77.81 713 ARG A C 1
ATOM 5619 O O . ARG A 1 713 ? -15.524 23.645 -19.574 1.00 77.81 713 ARG A O 1
ATOM 5626 N N . ASP A 1 714 ? -13.566 23.695 -20.682 1.00 82.12 714 ASP A N 1
ATOM 5627 C CA . ASP A 1 714 ? -13.227 25.075 -20.310 1.00 82.12 714 ASP A CA 1
ATOM 5628 C C . ASP A 1 714 ? -14.290 26.047 -20.849 1.00 82.12 714 ASP A C 1
ATOM 5630 O O . ASP A 1 714 ? -14.914 26.778 -20.084 1.00 82.12 714 ASP A O 1
ATOM 5634 N N . ARG A 1 715 ? -14.644 25.937 -22.139 1.00 77.88 715 ARG A N 1
ATOM 5635 C CA . ARG A 1 715 ? -15.726 26.740 -22.744 1.00 77.88 715 ARG A CA 1
ATOM 5636 C C . ARG A 1 715 ? -17.094 26.520 -22.099 1.00 77.88 715 ARG A C 1
ATOM 5638 O O . ARG A 1 715 ? -17.905 27.441 -22.080 1.00 77.88 715 ARG A O 1
ATOM 5645 N N . ALA A 1 716 ? -17.382 25.310 -21.617 1.00 74.06 716 ALA A N 1
ATOM 5646 C CA . ALA A 1 716 ? -18.613 25.043 -20.879 1.00 74.06 716 ALA A CA 1
ATOM 5647 C C . ALA A 1 716 ? -18.600 25.742 -19.511 1.00 74.06 716 ALA A C 1
ATOM 5649 O O . ALA A 1 716 ? -19.605 26.323 -19.119 1.00 74.06 716 ALA A O 1
ATOM 5650 N N . THR A 1 717 ? -17.458 25.745 -18.824 1.00 78.56 717 THR A N 1
ATOM 5651 C CA . THR A 1 717 ? -17.293 26.421 -17.530 1.00 78.56 717 THR A CA 1
ATOM 5652 C C . THR A 1 717 ? -17.429 27.938 -17.680 1.00 78.56 717 THR A C 1
ATOM 5654 O O . THR A 1 717 ? -18.179 28.563 -16.932 1.00 78.56 717 THR A O 1
ATOM 5657 N N . ASP A 1 718 ? -16.797 28.524 -18.700 1.00 81.69 718 ASP A N 1
ATOM 5658 C CA . ASP A 1 718 ? -16.914 29.955 -19.006 1.00 81.69 718 ASP A CA 1
ATOM 5659 C C . ASP A 1 718 ? -18.367 30.346 -19.316 1.00 81.69 718 ASP A C 1
ATOM 5661 O O . ASP A 1 718 ? -18.909 31.288 -18.732 1.00 81.69 718 ASP A O 1
ATOM 5665 N N . ALA A 1 719 ? -19.042 29.567 -20.168 1.00 78.75 719 ALA A N 1
ATOM 5666 C CA . ALA A 1 719 ? -20.443 29.801 -20.509 1.00 78.75 719 ALA A CA 1
ATOM 5667 C C . ALA A 1 719 ? -21.388 29.617 -19.305 1.00 78.75 719 ALA A C 1
ATOM 5669 O O . ALA A 1 719 ? -22.397 30.317 -19.205 1.00 78.75 719 ALA A O 1
ATOM 5670 N N . GLU A 1 720 ? -21.084 28.706 -18.373 1.00 81.12 720 GLU A N 1
ATOM 5671 C CA . GLU A 1 720 ? -21.828 28.543 -17.115 1.00 81.12 720 GLU A CA 1
ATOM 5672 C C . GLU A 1 720 ? -21.689 29.773 -16.211 1.00 81.12 720 GLU A C 1
ATOM 5674 O O . GLU A 1 720 ? -22.702 30.276 -15.714 1.00 81.12 720 GLU A O 1
ATOM 5679 N N . MET A 1 721 ? -20.471 30.296 -16.046 1.00 82.81 721 MET A N 1
ATOM 5680 C CA . MET A 1 721 ? -20.217 31.508 -15.259 1.00 82.81 721 MET A CA 1
ATOM 5681 C C . MET A 1 721 ? -20.906 32.735 -15.868 1.00 82.81 721 MET A C 1
ATOM 5683 O O . MET A 1 721 ? -21.526 33.525 -15.150 1.00 82.81 721 MET A O 1
ATOM 5687 N N . GLU A 1 722 ? -20.868 32.881 -17.194 1.00 85.75 722 GLU A N 1
ATOM 5688 C CA . GLU A 1 722 ? -21.577 33.956 -17.892 1.00 85.75 722 GLU A CA 1
ATOM 5689 C C . GLU A 1 722 ? -23.100 33.805 -17.787 1.00 85.75 722 GLU A C 1
ATOM 5691 O O . GLU A 1 722 ? -23.795 34.786 -17.510 1.00 85.75 722 GLU A O 1
ATOM 5696 N N . CYS A 1 723 ? -23.634 32.583 -17.904 1.00 80.62 723 CYS A N 1
ATOM 5697 C CA . CYS A 1 723 ? -25.050 32.309 -17.650 1.00 80.62 723 CYS A CA 1
ATOM 5698 C C . CYS A 1 723 ? -25.455 32.705 -16.225 1.00 80.62 723 CYS A C 1
ATOM 5700 O O . CYS A 1 723 ? -26.525 33.282 -16.031 1.00 80.62 723 CYS A O 1
ATOM 5702 N N . GLU A 1 724 ? -24.631 32.406 -15.219 1.00 83.44 724 GLU A N 1
ATOM 5703 C CA . GLU A 1 724 ? -24.906 32.778 -13.831 1.00 83.44 724 GLU A CA 1
ATOM 5704 C C . GLU A 1 724 ? -24.847 34.301 -13.624 1.00 83.44 724 GLU A C 1
ATOM 5706 O O . GLU A 1 724 ? -25.727 34.874 -12.976 1.00 83.44 724 GLU A O 1
ATOM 5711 N N . SER A 1 725 ? -23.872 34.977 -14.237 1.00 87.81 725 SER A N 1
ATOM 5712 C CA . SER A 1 725 ? -23.759 36.440 -14.222 1.00 87.81 725 SER A CA 1
ATOM 5713 C C . SER A 1 725 ? -24.981 37.115 -14.858 1.00 87.81 725 SER A C 1
ATOM 5715 O O . SER A 1 725 ? -25.597 37.989 -14.242 1.00 87.81 725 SER A O 1
ATOM 5717 N N . LEU A 1 726 ? -25.408 36.656 -16.041 1.00 84.19 726 LEU A N 1
ATOM 5718 C CA . LEU A 1 726 ? -26.597 37.166 -16.733 1.00 84.19 726 LEU A CA 1
ATOM 5719 C C . LEU A 1 726 ? -27.885 36.906 -15.935 1.00 84.19 726 LEU A C 1
ATOM 5721 O O . LEU A 1 726 ? -28.759 37.774 -15.884 1.00 84.19 726 LEU A O 1
ATOM 5725 N N . ARG A 1 727 ? -27.998 35.761 -15.242 1.00 83.12 727 ARG A N 1
ATOM 5726 C CA . ARG A 1 727 ? -29.124 35.475 -14.326 1.00 83.12 727 ARG A CA 1
ATOM 5727 C C . ARG A 1 727 ? -29.167 36.451 -13.156 1.00 83.12 727 ARG A C 1
ATOM 5729 O O . ARG A 1 727 ? -30.229 37.001 -12.883 1.00 83.12 727 ARG A O 1
ATOM 5736 N N . ARG A 1 728 ? -28.028 36.716 -12.507 1.00 83.12 728 ARG A N 1
ATOM 5737 C CA . ARG A 1 728 ? -27.947 37.694 -11.407 1.00 83.12 728 ARG A CA 1
ATOM 5738 C C . ARG A 1 728 ? -28.295 39.109 -11.879 1.00 83.12 728 ARG A C 1
ATOM 5740 O O . ARG A 1 728 ? -28.980 39.838 -11.166 1.00 83.12 728 ARG A O 1
ATOM 5747 N N . GLN A 1 729 ? -27.878 39.491 -13.088 1.00 80.88 729 GLN A N 1
ATOM 5748 C CA . GLN A 1 729 ? -28.240 40.783 -13.687 1.00 80.88 729 GLN A CA 1
ATOM 5749 C C . GLN A 1 729 ? -29.746 40.884 -13.987 1.00 80.88 729 GLN A C 1
ATOM 5751 O O . GLN A 1 729 ? -30.348 41.918 -13.701 1.00 80.88 729 GLN A O 1
ATOM 5756 N N . LEU A 1 730 ? -30.372 39.806 -14.476 1.00 79.50 730 LEU A N 1
ATOM 5757 C CA . LEU A 1 730 ? -31.826 39.717 -14.678 1.00 79.50 730 LEU A CA 1
ATOM 5758 C C . LEU A 1 730 ? -32.623 39.757 -13.365 1.00 79.50 730 LEU A C 1
ATOM 5760 O O . LEU A 1 730 ? -33.690 40.367 -13.298 1.00 79.50 730 LEU A O 1
ATOM 5764 N N . GLU A 1 731 ? -32.120 39.123 -12.306 1.00 78.50 731 GLU A N 1
ATOM 5765 C CA . GLU A 1 731 ? -32.726 39.192 -10.971 1.00 78.50 731 GLU A CA 1
ATOM 5766 C C . GLU A 1 731 ? -32.620 40.603 -10.373 1.00 78.50 731 GLU A C 1
ATOM 5768 O O . GLU A 1 731 ? -33.568 41.085 -9.749 1.00 78.50 731 GLU A O 1
ATOM 5773 N N . GLY A 1 732 ? -31.499 41.294 -10.612 1.00 71.25 732 GLY A N 1
ATOM 5774 C CA . GLY A 1 732 ? -31.286 42.680 -10.195 1.00 71.25 732 GLY A CA 1
ATOM 5775 C C . GLY A 1 732 ? -32.117 43.703 -10.978 1.00 71.25 732 GLY A C 1
ATOM 5776 O O . GLY A 1 732 ? -32.568 44.693 -10.396 1.00 71.25 732 GLY A O 1
ATOM 5777 N N . SER A 1 733 ? -32.373 43.478 -12.273 1.00 65.19 733 SER A N 1
ATOM 5778 C CA . SER A 1 733 ? -33.218 44.368 -13.084 1.00 65.19 733 SER A CA 1
ATOM 5779 C C . SER A 1 733 ? -34.704 44.249 -12.724 1.00 65.19 733 SER A C 1
ATOM 5781 O O . SER A 1 733 ? -35.399 45.264 -12.673 1.00 65.19 733 SER A O 1
ATOM 5783 N N . GLY A 1 734 ? -35.174 43.057 -12.335 1.00 59.44 734 GLY A N 1
ATOM 5784 C CA . GLY A 1 734 ? -36.548 42.818 -11.867 1.00 59.44 734 GLY A CA 1
ATOM 5785 C C . GLY A 1 734 ? -36.929 43.490 -10.536 1.00 59.44 734 GLY A C 1
ATOM 5786 O O . GLY A 1 734 ? -38.106 43.503 -10.176 1.00 59.44 734 GLY A O 1
ATOM 5787 N N . GLN A 1 735 ? -35.965 44.059 -9.799 1.00 56.75 735 GLN A N 1
ATOM 5788 C CA . GLN A 1 735 ? -36.197 44.790 -8.544 1.00 56.75 735 GLN A CA 1
ATOM 5789 C C . GLN A 1 735 ? -36.370 46.313 -8.732 1.00 56.75 735 GLN A C 1
ATOM 5791 O O . GLN A 1 735 ? -36.665 47.016 -7.760 1.00 56.75 735 GLN A O 1
ATOM 5796 N N . ARG A 1 736 ? -36.216 46.850 -9.955 1.00 55.81 736 ARG A N 1
ATOM 5797 C CA . ARG A 1 736 ? -36.456 48.277 -10.255 1.00 55.81 736 ARG A CA 1
ATOM 5798 C C . ARG A 1 736 ? -37.957 48.563 -10.444 1.00 55.81 736 ARG A C 1
ATOM 5800 O O . ARG A 1 736 ? -38.713 47.728 -10.926 1.00 55.81 736 ARG A O 1
ATOM 5807 N N . GLN A 1 737 ? -38.411 49.735 -9.989 1.00 48.53 737 GLN A N 1
ATOM 5808 C CA . GLN A 1 737 ? -39.830 50.130 -9.979 1.00 48.53 737 GLN A CA 1
ATOM 5809 C C . GLN A 1 737 ? -40.433 50.256 -11.401 1.00 48.53 737 GLN A C 1
ATOM 5811 O O . GLN A 1 737 ? -39.723 50.644 -12.322 1.00 48.53 737 GLN A O 1
ATOM 5816 N N . PRO A 1 738 ? -41.752 50.022 -11.582 1.00 47.78 738 PRO A N 1
ATOM 5817 C CA . PRO A 1 738 ? -42.419 49.839 -12.886 1.00 47.78 738 PRO A CA 1
ATOM 5818 C C . PRO A 1 738 ? -42.651 51.131 -13.702 1.00 47.78 738 PRO A C 1
ATOM 5820 O O . PRO A 1 738 ? -43.630 51.224 -14.442 1.00 47.78 738 PRO A O 1
ATOM 5823 N N . ALA A 1 739 ? -41.824 52.164 -13.527 1.00 51.31 739 ALA A N 1
ATOM 5824 C CA . ALA A 1 739 ? -42.026 53.474 -14.155 1.00 51.31 739 ALA A CA 1
ATOM 5825 C C . ALA A 1 739 ? -41.138 53.739 -15.386 1.00 51.31 739 ALA A C 1
ATOM 5827 O O . ALA A 1 739 ? -41.426 54.690 -16.113 1.00 51.31 739 ALA A O 1
ATOM 5828 N N . ASP A 1 740 ? -40.128 52.906 -15.651 1.00 54.44 740 ASP A N 1
ATOM 5829 C CA . ASP A 1 740 ? -39.183 53.105 -16.754 1.00 54.44 740 ASP A CA 1
ATOM 5830 C C . ASP A 1 740 ? -39.479 52.121 -17.893 1.00 54.44 740 ASP A C 1
ATOM 5832 O O . ASP A 1 740 ? -39.267 50.919 -17.762 1.00 54.44 740 ASP A O 1
ATOM 5836 N N . THR A 1 741 ? -39.978 52.632 -19.022 1.00 55.06 741 THR A N 1
ATOM 5837 C CA . THR A 1 741 ? -40.260 51.837 -20.234 1.00 55.06 741 THR A CA 1
ATOM 5838 C C . THR A 1 741 ? -39.007 51.232 -20.869 1.00 55.06 741 THR A C 1
ATOM 5840 O O . THR A 1 741 ? -39.124 50.286 -21.636 1.00 55.06 741 THR A O 1
ATOM 5843 N N . ASP A 1 742 ? -37.827 51.746 -20.518 1.00 56.19 742 ASP A N 1
ATOM 5844 C CA . ASP A 1 742 ? -36.534 51.318 -21.061 1.00 56.19 742 ASP A CA 1
ATOM 5845 C C . ASP A 1 742 ? -35.966 50.096 -20.298 1.00 56.19 742 ASP A C 1
ATOM 5847 O O . ASP A 1 742 ? -35.122 49.371 -20.814 1.00 56.19 742 ASP A O 1
ATOM 5851 N N . ALA A 1 743 ? -36.469 49.806 -19.087 1.00 58.41 743 ALA A N 1
ATOM 5852 C CA . ALA A 1 743 ? -36.021 48.664 -18.279 1.00 58.41 743 ALA A CA 1
ATOM 5853 C C . ALA A 1 743 ? -36.513 47.306 -18.818 1.00 58.41 743 ALA A C 1
ATOM 5855 O O . ALA A 1 743 ? -35.889 46.275 -18.560 1.00 58.41 743 ALA A O 1
ATOM 5856 N N . ASP A 1 744 ? -37.627 47.305 -19.558 1.00 61.06 744 ASP A N 1
ATOM 5857 C CA . ASP A 1 744 ? -38.164 46.103 -20.201 1.00 61.06 744 ASP A CA 1
ATOM 5858 C C . ASP A 1 744 ? -37.353 45.719 -21.454 1.00 61.06 744 ASP A C 1
ATOM 5860 O O . ASP A 1 744 ? -37.146 44.526 -21.680 1.00 61.06 744 ASP A O 1
ATOM 5864 N N . GLU A 1 745 ? -36.834 46.696 -22.215 1.00 65.25 745 GLU A N 1
ATOM 5865 C CA . GLU A 1 745 ? -35.951 46.449 -23.371 1.00 65.25 745 GLU A CA 1
ATOM 5866 C C . GLU A 1 745 ? -34.592 45.880 -22.918 1.00 65.25 745 GLU A C 1
ATOM 5868 O O . GLU A 1 745 ? -34.147 44.857 -23.441 1.00 65.25 745 GLU A O 1
ATOM 5873 N N . ASP A 1 746 ? -33.991 46.445 -21.862 1.00 69.56 746 ASP A N 1
ATOM 5874 C CA . ASP A 1 746 ? -32.737 45.944 -21.272 1.00 69.56 746 ASP A CA 1
ATOM 5875 C C . ASP A 1 746 ? -32.881 44.509 -20.717 1.00 69.56 746 ASP A C 1
ATOM 5877 O O . ASP A 1 746 ? -31.971 43.679 -20.810 1.00 69.56 746 ASP A O 1
ATOM 5881 N N . ALA A 1 747 ? -34.038 44.181 -20.128 1.00 74.00 747 ALA A N 1
ATOM 5882 C CA . ALA A 1 747 ? -34.322 42.837 -19.626 1.00 74.00 747 ALA A CA 1
ATOM 5883 C C . ALA A 1 747 ? -34.577 41.822 -20.754 1.00 74.00 747 ALA A C 1
ATOM 5885 O O . ALA A 1 747 ? -34.319 40.630 -20.569 1.00 74.00 747 ALA A O 1
ATOM 5886 N N . GLU A 1 748 ? -35.089 42.261 -21.905 1.00 79.12 748 GLU A N 1
ATOM 5887 C CA . GLU A 1 748 ? -35.239 41.423 -23.096 1.00 79.12 748 GLU A CA 1
ATOM 5888 C C . GLU A 1 748 ? -33.875 41.135 -23.745 1.00 79.12 748 GLU A C 1
ATOM 5890 O O . GLU A 1 748 ? -33.581 39.966 -24.000 1.00 79.12 748 GLU A O 1
ATOM 5895 N N . GLU A 1 749 ? -32.990 42.134 -23.860 1.00 82.38 749 GLU A N 1
ATOM 5896 C CA . GLU A 1 749 ? -31.610 41.955 -24.352 1.00 82.38 749 GLU A CA 1
ATOM 5897 C C . GLU A 1 749 ? -30.805 40.984 -23.465 1.00 82.38 749 GLU A C 1
ATOM 5899 O O . GLU A 1 749 ? -30.103 40.097 -23.958 1.00 82.38 749 GLU A O 1
ATOM 5904 N N . LEU A 1 750 ? -30.942 41.085 -22.138 1.00 81.81 750 LEU A N 1
ATOM 5905 C CA . LEU A 1 750 ? -30.291 40.159 -21.204 1.00 81.81 750 LEU A CA 1
ATOM 5906 C C . LEU A 1 750 ? -30.842 38.727 -21.299 1.00 81.81 750 LEU A C 1
ATOM 5908 O O . LEU A 1 750 ? -30.087 37.767 -21.126 1.00 81.81 750 LEU A O 1
ATOM 5912 N N . ARG A 1 751 ? -32.142 38.555 -21.581 1.00 84.19 751 ARG A N 1
ATOM 5913 C CA . ARG A 1 751 ? -32.741 37.228 -21.823 1.00 84.19 751 ARG A CA 1
ATOM 5914 C C . ARG A 1 751 ? -32.274 36.630 -23.145 1.00 84.19 751 ARG A C 1
ATOM 5916 O O . ARG A 1 751 ? -32.042 35.424 -23.187 1.00 84.19 751 ARG A O 1
ATOM 5923 N N . GLU A 1 752 ? -32.128 37.446 -24.187 1.00 87.25 752 GLU A N 1
ATOM 5924 C CA . GLU A 1 752 ? -31.597 37.018 -25.485 1.00 87.25 752 GLU A CA 1
ATOM 5925 C C . GLU A 1 752 ? -30.141 36.559 -25.344 1.00 87.25 752 GLU A C 1
ATOM 5927 O O . GLU A 1 752 ? -29.830 35.418 -25.679 1.00 87.25 752 GLU A O 1
ATOM 5932 N N . ARG A 1 753 ? -29.283 37.355 -24.688 1.00 85.75 753 ARG A N 1
ATOM 5933 C CA . ARG A 1 753 ? -27.895 36.961 -24.381 1.00 85.75 753 ARG A CA 1
ATOM 5934 C C . ARG A 1 753 ? -27.796 35.699 -23.532 1.00 85.75 753 ARG A C 1
ATOM 5936 O O . ARG A 1 753 ? -26.917 34.871 -23.751 1.00 85.75 753 ARG A O 1
ATOM 5943 N N . LEU A 1 754 ? -28.694 35.525 -22.562 1.00 87.44 754 LEU A N 1
ATOM 5944 C CA . LEU A 1 754 ? -28.738 34.310 -21.750 1.00 87.44 754 LEU A CA 1
ATOM 5945 C C . LEU A 1 754 ? -29.143 33.086 -22.579 1.00 87.44 754 LEU A C 1
ATOM 5947 O O . LEU A 1 754 ? -28.626 31.996 -22.342 1.00 87.44 754 LEU A O 1
ATOM 5951 N N . MET A 1 755 ? -30.049 33.249 -23.545 1.00 86.56 755 MET A N 1
ATOM 5952 C CA . MET A 1 755 ? -30.427 32.177 -24.464 1.00 86.56 755 MET A CA 1
ATOM 5953 C C . MET A 1 755 ? -29.259 31.801 -25.381 1.00 86.56 755 MET A C 1
ATOM 5955 O O . MET A 1 755 ? -28.929 30.620 -25.468 1.00 86.56 755 MET A O 1
ATOM 5959 N N . GLU A 1 756 ? -28.585 32.788 -25.976 1.00 87.94 756 GLU A N 1
ATOM 5960 C CA . GLU A 1 756 ? -27.387 32.577 -26.801 1.00 87.94 756 GLU A CA 1
ATOM 5961 C C . GLU A 1 756 ? -26.273 31.867 -26.017 1.00 87.94 756 GLU A C 1
ATOM 5963 O O . GLU A 1 756 ? -25.667 30.911 -26.505 1.00 87.94 756 GLU A O 1
ATOM 5968 N N . MET A 1 757 ? -26.036 32.273 -24.766 1.00 88.06 757 MET A N 1
ATOM 5969 C CA . MET A 1 757 ? -25.016 31.652 -23.920 1.00 88.06 757 MET A CA 1
ATOM 5970 C C . MET A 1 757 ? -25.393 30.226 -23.496 1.00 88.06 757 MET A C 1
ATOM 5972 O O . MET A 1 757 ? -24.549 29.330 -23.464 1.00 88.06 757 MET A O 1
ATOM 5976 N N . GLN A 1 758 ? -26.677 29.972 -23.233 1.00 85.00 758 GLN A N 1
ATOM 5977 C CA . GLN A 1 758 ? -27.176 28.632 -22.928 1.00 85.00 758 GLN A CA 1
ATOM 5978 C C . GLN A 1 758 ? -27.063 27.692 -24.142 1.00 85.00 758 GLN A C 1
ATOM 5980 O O . GLN A 1 758 ? -26.778 26.503 -23.977 1.00 85.00 758 GLN A O 1
ATOM 5985 N N . GLU A 1 759 ? -27.252 28.206 -25.360 1.00 89.50 759 GLU A N 1
ATOM 5986 C CA . GLU A 1 759 ? -26.983 27.468 -26.599 1.00 89.50 759 GLU A CA 1
ATOM 5987 C C . GLU A 1 759 ? -25.486 27.186 -26.777 1.00 89.50 759 GLU A C 1
ATOM 5989 O O . GLU A 1 759 ? -25.115 26.055 -27.102 1.00 89.50 759 GLU A O 1
ATOM 5994 N N . ALA A 1 760 ? -24.617 28.162 -26.494 1.00 82.00 760 ALA A N 1
ATOM 5995 C CA . ALA A 1 760 ? -23.166 27.983 -26.525 1.00 82.00 760 ALA A CA 1
ATOM 5996 C C . ALA A 1 760 ? -22.690 26.910 -25.527 1.00 82.00 760 ALA A C 1
ATOM 5998 O O . ALA A 1 760 ? -21.859 26.067 -25.883 1.00 82.00 760 ALA A O 1
ATOM 5999 N N . LEU A 1 761 ? -23.271 26.886 -24.322 1.00 83.81 761 LEU A N 1
ATOM 6000 C CA . LEU A 1 761 ? -23.029 25.869 -23.298 1.00 83.81 761 LEU A CA 1
ATOM 6001 C C . LEU A 1 761 ? -23.449 24.470 -23.765 1.00 83.81 761 LEU A C 1
ATOM 6003 O O . LEU A 1 761 ? -22.683 23.513 -23.639 1.00 83.81 761 LEU A O 1
ATOM 6007 N N . ASN A 1 762 ? -24.650 24.337 -24.333 1.00 83.44 762 ASN A N 1
ATOM 6008 C CA . ASN A 1 762 ? -25.125 23.053 -24.852 1.00 83.44 762 ASN A CA 1
ATOM 6009 C C . ASN A 1 762 ? -24.233 22.562 -26.004 1.00 83.44 762 ASN A C 1
ATOM 6011 O O . ASN A 1 762 ? -23.804 21.414 -25.995 1.00 83.44 762 ASN A O 1
ATOM 6015 N N . ALA A 1 763 ? -23.840 23.449 -26.921 1.00 84.38 763 ALA A N 1
ATOM 6016 C CA . ALA A 1 763 ? -22.923 23.110 -28.006 1.00 84.38 763 ALA A CA 1
ATOM 6017 C C . ALA A 1 763 ? -21.513 22.730 -27.508 1.00 84.38 763 ALA A C 1
ATOM 6019 O O . ALA A 1 763 ? -20.824 21.924 -28.134 1.00 84.38 763 ALA A O 1
ATOM 6020 N N . ALA A 1 764 ? -21.036 23.320 -26.407 1.00 78.31 764 ALA A N 1
ATOM 6021 C CA . ALA A 1 764 ? -19.781 22.924 -25.768 1.00 78.31 764 ALA A CA 1
ATOM 6022 C C . ALA A 1 764 ? -19.881 21.523 -25.142 1.00 78.31 764 ALA A C 1
ATOM 6024 O O . ALA A 1 764 ? -18.980 20.709 -25.344 1.00 78.31 764 ALA A O 1
ATOM 6025 N N . ARG A 1 765 ? -20.999 21.212 -24.472 1.00 82.31 765 ARG A N 1
ATOM 6026 C CA . ARG A 1 765 ? -21.274 19.874 -23.925 1.00 82.31 765 ARG A CA 1
ATOM 6027 C C . ARG A 1 765 ? -21.391 18.808 -25.012 1.00 82.31 765 ARG A C 1
ATOM 6029 O O . ARG A 1 765 ? -20.750 17.772 -24.880 1.00 82.31 765 ARG A O 1
ATOM 6036 N N . ASP A 1 766 ? -22.112 19.082 -26.097 1.00 85.75 766 ASP A N 1
ATOM 6037 C CA . ASP A 1 766 ? -22.252 18.142 -27.218 1.00 85.75 766 ASP A CA 1
ATOM 6038 C C . ASP A 1 766 ? -20.882 17.819 -27.845 1.00 85.75 766 ASP A C 1
ATOM 6040 O O . ASP A 1 766 ? -20.534 16.655 -28.044 1.00 85.75 766 ASP A O 1
ATOM 6044 N N . ARG A 1 767 ? -20.031 18.839 -28.042 1.00 80.38 767 ARG A N 1
ATOM 6045 C CA . ARG A 1 767 ? -18.648 18.650 -28.521 1.00 80.38 767 ARG A CA 1
ATOM 6046 C C . ARG A 1 767 ? -17.784 17.829 -27.564 1.00 80.38 767 ARG A C 1
ATOM 6048 O O . ARG A 1 767 ? -16.955 17.052 -28.030 1.00 80.38 767 ARG A O 1
ATOM 6055 N N . ALA A 1 768 ? -17.964 17.988 -26.252 1.00 75.06 768 ALA A N 1
ATOM 6056 C CA . ALA A 1 768 ? -17.272 17.160 -25.268 1.00 75.06 768 ALA A CA 1
ATOM 6057 C C . ALA A 1 768 ? -17.725 15.695 -25.370 1.00 75.06 768 ALA A C 1
ATOM 6059 O O . ALA A 1 768 ? -16.880 14.804 -25.404 1.00 75.06 768 ALA A O 1
ATOM 6060 N N . THR A 1 769 ? -19.032 15.442 -25.509 1.00 79.25 769 THR A N 1
ATOM 6061 C CA . THR A 1 769 ? -19.554 14.075 -25.663 1.00 79.25 769 THR A CA 1
ATOM 6062 C C . THR A 1 769 ? -19.116 13.411 -26.970 1.00 79.25 769 THR A C 1
ATOM 6064 O O . THR A 1 769 ? -18.796 12.224 -26.972 1.00 79.25 769 THR A O 1
ATOM 6067 N N . ASP A 1 770 ? -19.035 14.162 -28.071 1.00 82.25 770 ASP A N 1
ATOM 6068 C CA . ASP A 1 770 ? -18.543 13.644 -29.352 1.00 82.25 770 ASP A CA 1
ATOM 6069 C C . ASP A 1 770 ? -17.058 13.252 -29.268 1.00 82.25 770 ASP A C 1
ATOM 6071 O O . ASP A 1 770 ? -16.675 12.171 -29.724 1.00 82.25 770 ASP A O 1
ATOM 6075 N N . ALA A 1 771 ? -16.232 14.085 -28.624 1.00 75.81 771 ALA A N 1
ATOM 6076 C CA . ALA A 1 771 ? -14.817 13.792 -28.396 1.00 75.81 771 ALA A CA 1
ATOM 6077 C C . ALA A 1 771 ? -14.612 12.578 -27.467 1.00 75.81 771 ALA A C 1
ATOM 6079 O O . ALA A 1 771 ? -13.727 11.755 -27.713 1.00 75.81 771 ALA A O 1
ATOM 6080 N N . GLU A 1 772 ? -15.452 12.423 -26.436 1.00 79.25 772 GLU A N 1
ATOM 6081 C CA . GLU A 1 772 ? -15.452 11.250 -25.548 1.00 79.25 772 GLU A CA 1
ATOM 6082 C C . GLU A 1 772 ? -15.767 9.960 -26.321 1.00 79.25 772 GLU A C 1
ATOM 6084 O O . GLU A 1 772 ? -15.014 8.987 -26.230 1.00 79.25 772 GLU A O 1
ATOM 6089 N N . MET A 1 773 ? -16.811 9.963 -27.157 1.00 83.38 773 MET A N 1
ATOM 6090 C CA . MET A 1 773 ? -17.169 8.803 -27.984 1.00 83.38 773 MET A CA 1
ATOM 6091 C C . MET A 1 773 ? -16.073 8.435 -28.999 1.00 83.38 773 MET A C 1
ATOM 6093 O O . MET A 1 773 ? -15.820 7.249 -29.244 1.00 83.38 773 MET A O 1
ATOM 6097 N N . GLU A 1 774 ? -15.405 9.423 -29.603 1.00 83.62 774 GLU A N 1
ATOM 6098 C CA . GLU A 1 774 ? -14.307 9.163 -30.542 1.00 83.62 774 GLU A CA 1
ATOM 6099 C C . GLU A 1 774 ? -13.063 8.605 -29.826 1.00 83.62 774 GLU A C 1
ATOM 6101 O O . GLU A 1 774 ? -12.428 7.672 -30.331 1.00 83.62 774 GLU A O 1
ATOM 6106 N N . SER A 1 775 ? -12.767 9.095 -28.617 1.00 76.88 775 SER A N 1
ATOM 6107 C CA . SER A 1 775 ? -11.693 8.577 -27.762 1.00 76.88 775 SER A CA 1
ATOM 6108 C C . SER A 1 775 ? -11.931 7.115 -27.364 1.00 76.88 775 SER A C 1
ATOM 6110 O O . SER A 1 775 ? -11.047 6.266 -27.526 1.00 76.88 775 SER A O 1
ATOM 6112 N N . GLU A 1 776 ? -13.152 6.766 -26.948 1.00 76.75 776 GLU A N 1
ATOM 6113 C CA . GLU A 1 776 ? -13.525 5.381 -26.628 1.00 76.75 776 GLU A CA 1
ATOM 6114 C C . GLU A 1 776 ? -13.360 4.442 -27.833 1.00 76.75 776 GLU A C 1
ATOM 6116 O O . GLU A 1 776 ? -12.819 3.337 -27.707 1.00 76.75 776 GLU A O 1
ATOM 6121 N N . SER A 1 777 ? -13.760 4.893 -29.025 1.00 83.75 777 SER A N 1
ATOM 6122 C CA . SER A 1 777 ? -13.596 4.138 -30.272 1.00 83.75 777 SER A CA 1
ATOM 6123 C C . SER A 1 777 ? -12.121 3.852 -30.589 1.00 83.75 777 SER A C 1
ATOM 6125 O O . SER A 1 777 ? -11.760 2.716 -30.918 1.00 83.75 777 SER A O 1
ATOM 6127 N N . LEU A 1 778 ? -11.238 4.846 -30.430 1.00 79.94 778 LEU A N 1
ATOM 6128 C CA . LEU A 1 778 ? -9.794 4.683 -30.639 1.00 79.94 778 LEU A CA 1
ATOM 6129 C C . LEU A 1 778 ? -9.150 3.774 -29.585 1.00 79.94 778 LEU A C 1
ATOM 6131 O O . LEU A 1 778 ? -8.311 2.937 -29.927 1.00 79.94 778 LEU A O 1
ATOM 6135 N N . HIS A 1 779 ? -9.580 3.853 -28.325 1.00 75.06 779 HIS A N 1
ATOM 6136 C CA . HIS A 1 779 ? -9.132 2.928 -27.282 1.00 75.06 779 HIS A CA 1
ATOM 6137 C C . HIS A 1 779 ? -9.495 1.469 -27.598 1.00 75.06 779 HIS A C 1
ATOM 6139 O O . HIS A 1 779 ? -8.675 0.568 -27.392 1.00 75.06 779 HIS A O 1
ATOM 6145 N N . VAL A 1 780 ? -10.684 1.218 -28.155 1.00 74.94 780 VAL A N 1
ATOM 6146 C CA . VAL A 1 780 ? -11.081 -0.119 -28.625 1.00 74.94 780 VAL A CA 1
ATOM 6147 C C . VAL A 1 780 ? -10.200 -0.584 -29.790 1.00 74.94 780 VAL A C 1
ATOM 6149 O O . VAL A 1 780 ? -9.784 -1.745 -29.812 1.00 74.94 780 VAL A O 1
ATOM 6152 N N . GLN A 1 781 ? -9.869 0.303 -30.733 1.00 77.12 781 GLN A N 1
ATOM 6153 C CA . GLN A 1 781 ? -8.968 -0.019 -31.847 1.00 77.12 781 GLN A CA 1
ATOM 6154 C C . GLN A 1 781 ? -7.559 -0.385 -31.364 1.00 77.12 781 GLN A C 1
ATOM 6156 O O . GLN A 1 781 ? -7.038 -1.426 -31.766 1.00 77.12 781 GLN A O 1
ATOM 6161 N N . LEU A 1 782 ? -6.986 0.393 -30.441 1.00 76.88 782 LEU A N 1
ATOM 6162 C CA . LEU A 1 782 ? -5.687 0.097 -29.825 1.00 76.88 782 LEU A CA 1
ATOM 6163 C C . LEU A 1 782 ? -5.696 -1.237 -29.077 1.00 76.88 782 LEU A C 1
ATOM 6165 O O . LEU A 1 782 ? -4.760 -2.028 -29.197 1.00 76.88 782 LEU A O 1
ATOM 6169 N N . ARG A 1 783 ? -6.775 -1.535 -28.343 1.00 75.88 783 ARG A N 1
ATOM 6170 C CA . ARG A 1 783 ? -6.915 -2.819 -27.646 1.00 75.88 783 ARG A CA 1
ATOM 6171 C C . ARG A 1 783 ? -6.933 -3.989 -28.626 1.00 75.88 783 ARG A C 1
ATOM 6173 O O . ARG A 1 783 ? -6.275 -4.997 -28.385 1.00 75.88 783 ARG A O 1
ATOM 6180 N N . ASN A 1 784 ? -7.664 -3.858 -29.729 1.00 75.06 784 ASN A N 1
ATOM 6181 C CA . ASN A 1 784 ? -7.735 -4.896 -30.754 1.00 75.06 784 ASN A CA 1
ATOM 6182 C C . ASN A 1 784 ? -6.392 -5.073 -31.483 1.00 75.06 784 ASN A C 1
ATOM 6184 O O . ASN A 1 784 ? -5.991 -6.212 -31.714 1.00 75.06 784 ASN A O 1
ATOM 6188 N N . SER A 1 785 ? -5.674 -3.979 -31.769 1.00 74.50 785 SER A N 1
ATOM 6189 C CA . SER A 1 785 ? -4.308 -4.013 -32.320 1.00 74.50 785 SER A CA 1
ATOM 6190 C C . SER A 1 785 ? -3.357 -4.772 -31.386 1.00 74.50 785 SER A C 1
ATOM 6192 O O . SER A 1 785 ? -2.711 -5.735 -31.797 1.00 74.50 785 SER A O 1
ATOM 6194 N N . ALA A 1 786 ? -3.365 -4.446 -30.089 1.00 71.75 786 ALA A N 1
ATOM 6195 C CA . ALA A 1 786 ? -2.534 -5.118 -29.090 1.00 71.75 786 ALA A CA 1
ATOM 6196 C C . ALA A 1 786 ? -2.855 -6.619 -28.952 1.00 71.75 786 ALA A C 1
ATOM 6198 O O . ALA A 1 786 ? -1.946 -7.447 -28.856 1.00 71.75 786 ALA A O 1
ATOM 6199 N N . VAL A 1 787 ? -4.139 -6.997 -28.980 1.00 72.44 787 VAL A N 1
ATOM 6200 C CA . VAL A 1 787 ? -4.564 -8.409 -28.958 1.00 72.44 787 VAL A CA 1
ATOM 6201 C C . VAL A 1 787 ? -4.102 -9.146 -30.216 1.00 72.44 787 VAL A C 1
ATOM 6203 O O . VAL A 1 787 ? -3.636 -10.283 -30.115 1.00 72.44 787 VAL A O 1
ATOM 6206 N N . GLN A 1 788 ? -4.170 -8.510 -31.388 1.00 73.50 788 GLN A N 1
ATOM 6207 C CA . GLN A 1 788 ? -3.677 -9.093 -32.635 1.00 73.50 788 GLN A CA 1
ATOM 6208 C C . GLN A 1 788 ? -2.156 -9.300 -32.588 1.00 73.50 788 GLN A C 1
ATOM 6210 O O . GLN A 1 788 ? -1.688 -10.400 -32.866 1.00 73.50 788 GLN A O 1
ATOM 6215 N N . GLN A 1 789 ? -1.392 -8.307 -32.124 1.00 73.44 789 GLN A N 1
ATOM 6216 C CA . GLN A 1 789 ? 0.063 -8.420 -31.960 1.00 73.44 789 GLN A CA 1
ATOM 6217 C C . GLN A 1 789 ? 0.461 -9.522 -30.966 1.00 73.44 789 GLN A C 1
ATOM 6219 O O . GLN A 1 789 ? 1.451 -10.227 -31.175 1.00 73.44 789 GLN A O 1
ATOM 6224 N N . LEU A 1 790 ? -0.299 -9.693 -29.879 1.00 69.12 790 LEU A N 1
ATOM 6225 C CA . LEU A 1 790 ? -0.094 -10.788 -28.928 1.00 69.12 790 LEU A CA 1
ATOM 6226 C C . LEU A 1 790 ? -0.415 -12.147 -29.554 1.00 69.12 790 LEU A C 1
ATOM 6228 O O . LEU A 1 790 ? 0.345 -13.094 -29.366 1.00 69.12 790 LEU A O 1
ATOM 6232 N N . THR A 1 791 ? -1.486 -12.229 -30.342 1.00 70.75 791 THR A N 1
ATOM 6233 C CA . THR A 1 791 ? -1.877 -13.450 -31.061 1.00 70.75 791 THR A CA 1
ATOM 6234 C C . THR A 1 791 ? -0.817 -13.846 -32.091 1.00 70.75 791 THR A C 1
ATOM 6236 O O . THR A 1 791 ? -0.421 -15.010 -32.150 1.00 70.75 791 THR A O 1
ATOM 6239 N N . ASP A 1 792 ? -0.276 -12.879 -32.834 1.00 68.00 792 ASP A N 1
ATOM 6240 C CA . ASP A 1 792 ? 0.789 -13.103 -33.816 1.00 68.00 792 ASP A CA 1
ATOM 6241 C C . ASP A 1 792 ? 2.111 -13.508 -33.134 1.00 68.00 792 ASP A C 1
ATOM 6243 O O . ASP A 1 792 ? 2.809 -14.411 -33.604 1.00 68.00 792 ASP A O 1
ATOM 6247 N N . LYS A 1 793 ? 2.434 -12.918 -31.971 1.00 67.19 793 LYS A N 1
ATOM 6248 C CA . LYS A 1 793 ? 3.583 -13.330 -31.141 1.00 67.19 793 LYS A CA 1
ATOM 6249 C C . LYS A 1 793 ? 3.421 -14.739 -30.570 1.00 67.19 793 LYS A C 1
ATOM 6251 O O . LYS A 1 793 ? 4.401 -15.481 -30.542 1.00 67.19 793 LYS A O 1
ATOM 6256 N N . MET A 1 794 ? 2.214 -15.130 -30.159 1.00 59.59 794 MET A N 1
ATOM 6257 C CA . MET A 1 794 ? 1.922 -16.499 -29.718 1.00 59.59 794 MET A CA 1
ATOM 6258 C C . MET A 1 794 ? 2.068 -17.501 -30.871 1.00 59.59 794 MET A C 1
ATOM 6260 O O . MET A 1 794 ? 2.698 -18.543 -30.699 1.00 59.59 794 MET A O 1
ATOM 6264 N N . PHE A 1 795 ? 1.595 -17.157 -32.074 1.00 58.28 795 PHE A N 1
ATOM 6265 C CA . PHE A 1 795 ? 1.750 -18.003 -33.264 1.00 58.28 795 PHE A CA 1
ATOM 6266 C C . PHE A 1 795 ? 3.220 -18.193 -33.679 1.00 58.28 795 PHE A C 1
ATOM 6268 O O . PHE A 1 795 ? 3.594 -19.254 -34.180 1.00 58.28 795 PHE A O 1
ATOM 6275 N N . LEU A 1 796 ? 4.068 -17.187 -33.444 1.00 56.00 796 LEU A N 1
ATOM 6276 C CA . LEU A 1 796 ? 5.516 -17.269 -33.658 1.00 56.00 796 LEU A CA 1
ATOM 6277 C C . LEU A 1 796 ? 6.248 -18.061 -32.559 1.00 56.00 796 LEU A C 1
ATOM 6279 O O . LEU A 1 796 ? 7.293 -18.642 -32.843 1.00 56.00 796 LEU A O 1
ATOM 6283 N N . GLN A 1 797 ? 5.718 -18.118 -31.331 1.00 51.91 797 GLN A N 1
ATOM 6284 C CA . GLN A 1 797 ? 6.307 -18.886 -30.225 1.00 51.91 797 GLN A CA 1
ATOM 6285 C C . GLN A 1 797 ? 5.966 -20.387 -30.264 1.00 51.91 797 GLN A C 1
ATOM 6287 O O . GLN A 1 797 ? 6.809 -21.195 -29.877 1.00 51.91 797 GLN A O 1
ATOM 6292 N N . ASP A 1 798 ? 4.798 -20.777 -30.787 1.00 49.25 798 ASP A N 1
ATOM 6293 C CA . ASP A 1 798 ? 4.390 -22.193 -30.893 1.00 49.25 798 ASP A CA 1
ATOM 6294 C C . ASP A 1 798 ? 4.929 -22.912 -32.147 1.00 49.25 798 ASP A C 1
ATOM 6296 O O . ASP A 1 798 ? 4.868 -24.140 -32.268 1.00 49.25 798 ASP A O 1
ATOM 6300 N N . GLY A 1 799 ? 5.520 -22.174 -33.086 1.00 50.00 799 GLY A N 1
ATOM 6301 C CA . GLY A 1 799 ? 6.120 -22.719 -34.298 1.00 50.00 799 GLY A CA 1
ATOM 6302 C C . GLY A 1 799 ? 7.584 -23.126 -34.131 1.00 50.00 799 GLY A C 1
ATOM 6303 O O . GLY A 1 799 ? 8.435 -22.534 -34.792 1.00 50.00 799 GLY A O 1
ATOM 6304 N N . LYS A 1 800 ? 7.907 -24.161 -33.331 1.00 53.19 800 LYS A N 1
ATOM 6305 C CA . LYS A 1 800 ? 9.219 -24.840 -33.460 1.00 53.19 800 LYS A CA 1
ATOM 6306 C C . LYS A 1 800 ? 9.363 -25.274 -34.916 1.00 53.19 800 LYS A C 1
ATOM 6308 O O . LYS A 1 800 ? 8.627 -26.145 -35.388 1.00 53.19 800 LYS A O 1
ATOM 6313 N N . THR A 1 801 ? 10.276 -24.654 -35.658 1.00 62.31 801 THR A N 1
ATOM 6314 C CA . THR A 1 801 ? 10.407 -24.973 -37.079 1.00 62.31 801 THR A CA 1
ATOM 6315 C C . THR A 1 801 ? 10.861 -26.425 -37.208 1.00 62.31 801 THR A C 1
ATOM 6317 O O . THR A 1 801 ? 11.718 -26.897 -36.464 1.00 62.31 801 THR A O 1
ATOM 6320 N N . GLN A 1 802 ? 10.308 -27.164 -38.171 1.00 52.66 802 GLN A N 1
ATOM 6321 C CA . GLN A 1 802 ? 10.665 -28.567 -38.436 1.00 52.66 802 GLN A CA 1
ATOM 6322 C C . GLN A 1 802 ? 12.192 -28.769 -38.576 1.00 52.66 802 GLN A C 1
ATOM 6324 O O . GLN A 1 802 ? 12.728 -29.825 -38.254 1.00 52.66 802 GLN A O 1
ATOM 6329 N N . ARG A 1 803 ? 12.896 -27.700 -38.969 1.00 55.22 803 ARG A N 1
ATOM 6330 C CA . ARG A 1 803 ? 14.350 -27.594 -39.081 1.00 55.22 803 ARG A CA 1
ATOM 6331 C C . ARG A 1 803 ? 15.086 -27.597 -37.732 1.00 55.22 803 ARG A C 1
ATOM 6333 O O . ARG A 1 803 ? 16.176 -28.153 -37.659 1.00 55.22 803 ARG A O 1
ATOM 6340 N N . GLU A 1 804 ? 14.508 -27.027 -36.676 1.00 63.81 804 GLU A N 1
ATOM 6341 C CA . GLU A 1 804 ? 15.069 -27.052 -35.315 1.00 63.81 804 GLU A CA 1
ATOM 6342 C C . GLU A 1 804 ? 14.909 -28.422 -34.656 1.00 63.81 804 GLU A C 1
ATOM 6344 O O . GLU A 1 804 ? 15.850 -28.914 -34.041 1.00 63.81 804 GLU A O 1
ATOM 6349 N N . LEU A 1 805 ? 13.773 -29.095 -34.869 1.00 63.53 805 LEU A N 1
ATOM 6350 C CA . LEU A 1 805 ? 13.576 -30.491 -34.450 1.00 63.53 805 LEU A CA 1
ATOM 6351 C C . LEU A 1 805 ? 14.567 -31.442 -35.141 1.00 63.53 805 LEU A C 1
ATOM 6353 O O . LEU A 1 805 ? 15.061 -32.396 -34.537 1.00 63.53 805 LEU A O 1
ATOM 6357 N N . GLU A 1 806 ? 14.892 -31.173 -36.404 1.00 67.06 806 GLU A N 1
ATOM 6358 C CA . GLU A 1 806 ? 15.867 -31.954 -37.164 1.00 67.06 806 GLU A CA 1
ATOM 6359 C C . GLU A 1 806 ? 17.314 -31.679 -36.713 1.00 67.06 806 GLU A C 1
ATOM 6361 O O . GLU A 1 806 ? 18.126 -32.604 -36.656 1.00 67.06 806 GLU A O 1
ATOM 6366 N N . LEU A 1 807 ? 17.616 -30.445 -36.293 1.00 71.88 807 LEU A N 1
ATOM 6367 C CA . LEU A 1 807 ? 18.889 -30.066 -35.666 1.00 71.88 807 LEU A CA 1
ATOM 6368 C C . LEU A 1 807 ? 19.058 -30.678 -34.268 1.00 71.88 807 LEU A C 1
ATOM 6370 O O . LEU A 1 807 ? 20.117 -31.230 -33.976 1.00 71.88 807 LEU A O 1
ATOM 6374 N N . GLU A 1 808 ? 18.023 -30.654 -33.423 1.00 74.88 808 GLU A N 1
ATOM 6375 C CA . GLU A 1 808 ? 18.047 -31.295 -32.100 1.00 74.88 808 GLU A CA 1
ATOM 6376 C C . GLU A 1 808 ? 18.282 -32.809 -32.225 1.00 74.88 808 GLU A C 1
ATOM 6378 O O . GLU A 1 808 ? 19.087 -33.381 -31.485 1.00 74.88 808 GLU A O 1
ATOM 6383 N N . LYS A 1 809 ? 17.663 -33.455 -33.222 1.00 79.56 809 LYS A N 1
ATOM 6384 C CA . LYS A 1 809 ? 17.885 -34.875 -33.522 1.00 79.56 809 LYS A CA 1
ATOM 6385 C C . LYS A 1 809 ? 19.320 -35.158 -33.986 1.00 79.56 809 LYS A C 1
ATOM 6387 O O . LYS A 1 809 ? 19.938 -36.100 -33.498 1.00 79.56 809 LYS A O 1
ATOM 6392 N N . GLN A 1 810 ? 19.881 -34.321 -34.862 1.00 82.50 810 GLN A N 1
ATOM 6393 C CA . GLN A 1 810 ? 21.274 -34.458 -35.310 1.00 82.50 810 GLN A CA 1
ATOM 6394 C C . GLN A 1 810 ? 22.281 -34.267 -34.166 1.00 82.50 810 GLN A C 1
ATOM 6396 O O . GLN A 1 810 ? 23.280 -34.984 -34.094 1.00 82.50 810 GLN A O 1
ATOM 6401 N N . ILE A 1 811 ? 22.012 -33.336 -33.246 1.00 79.88 811 ILE A N 1
ATOM 6402 C CA . ILE A 1 811 ? 22.848 -33.107 -32.060 1.00 79.88 811 ILE A CA 1
ATOM 6403 C C . ILE A 1 811 ? 22.772 -34.306 -31.104 1.00 79.88 811 ILE A C 1
ATOM 6405 O O . ILE A 1 811 ? 23.801 -34.738 -30.577 1.00 79.88 811 ILE A O 1
ATOM 6409 N N . ALA A 1 812 ? 21.584 -34.884 -30.910 1.00 78.31 812 ALA A N 1
ATOM 6410 C CA . ALA A 1 812 ? 21.401 -36.072 -30.079 1.00 78.31 812 ALA A CA 1
ATOM 6411 C C . ALA A 1 812 ? 22.144 -37.301 -30.637 1.00 78.31 812 ALA A C 1
ATOM 6413 O O . ALA A 1 812 ? 22.802 -38.015 -29.875 1.00 78.31 812 ALA A O 1
ATOM 6414 N N . ASP A 1 813 ? 22.112 -37.507 -31.956 1.00 81.50 813 ASP A N 1
ATOM 6415 C CA . ASP A 1 813 ? 22.826 -38.605 -32.617 1.00 81.50 813 ASP A CA 1
ATOM 6416 C C . ASP A 1 813 ? 24.356 -38.433 -32.512 1.00 81.50 813 ASP A C 1
ATOM 6418 O O . ASP A 1 813 ? 25.068 -39.375 -32.151 1.00 81.50 813 ASP A O 1
ATOM 6422 N N . LEU A 1 814 ? 24.870 -37.209 -32.702 1.00 79.69 814 LEU A N 1
ATOM 6423 C CA . LEU A 1 814 ? 26.295 -36.885 -32.522 1.00 79.69 814 LEU A CA 1
ATOM 6424 C C . LEU A 1 814 ? 26.780 -37.124 -31.084 1.00 79.69 814 LEU A C 1
ATOM 6426 O O . LEU A 1 814 ? 27.869 -37.660 -30.864 1.00 79.69 814 LEU A O 1
ATOM 6430 N N . MET A 1 815 ? 25.964 -36.760 -30.095 1.00 73.50 815 MET A N 1
ATOM 6431 C CA . MET A 1 815 ? 26.252 -36.996 -28.677 1.00 73.50 815 MET A CA 1
ATOM 6432 C C . MET A 1 815 ? 26.231 -38.494 -28.328 1.00 73.50 815 MET A C 1
ATOM 6434 O O . MET A 1 815 ? 27.038 -38.957 -27.515 1.00 73.50 815 MET A O 1
ATOM 6438 N N . GLY A 1 816 ? 25.347 -39.269 -28.964 1.00 78.12 816 GLY A N 1
ATOM 6439 C CA . GLY A 1 816 ? 25.290 -40.726 -28.831 1.00 78.12 816 GLY A CA 1
ATOM 6440 C C . GLY A 1 816 ? 26.531 -41.428 -29.388 1.00 78.12 816 GLY A C 1
ATOM 6441 O O . GLY A 1 816 ? 27.054 -42.352 -28.760 1.00 78.12 816 GLY A O 1
ATOM 6442 N N . ASP A 1 817 ? 27.047 -40.963 -30.524 1.00 75.31 817 ASP A N 1
ATOM 6443 C CA . ASP A 1 817 ? 28.252 -41.518 -31.147 1.00 75.31 817 ASP A CA 1
ATOM 6444 C C . ASP A 1 817 ? 29.539 -41.156 -30.396 1.00 75.31 817 ASP A C 1
ATOM 6446 O O . ASP A 1 817 ? 30.467 -41.968 -30.334 1.00 75.31 817 ASP A O 1
ATOM 6450 N N . LEU A 1 818 ? 29.589 -39.979 -29.764 1.00 64.75 818 LEU A N 1
ATOM 6451 C CA . LEU A 1 818 ? 30.693 -39.592 -28.881 1.00 64.75 818 LEU A CA 1
ATOM 6452 C C . LEU A 1 818 ? 30.746 -40.461 -27.617 1.00 64.75 818 LEU A C 1
ATOM 6454 O O . LEU A 1 818 ? 31.831 -40.885 -27.224 1.00 64.75 818 LEU A O 1
ATOM 6458 N N . ARG A 1 819 ? 29.593 -40.817 -27.033 1.00 69.38 819 ARG A N 1
ATOM 6459 C CA . ARG A 1 819 ? 29.528 -41.732 -25.874 1.00 69.38 819 ARG A CA 1
ATOM 6460 C C . ARG A 1 819 ? 29.908 -43.174 -26.190 1.00 69.38 819 ARG A C 1
ATOM 6462 O O . ARG A 1 819 ? 30.326 -43.886 -25.291 1.00 69.38 819 ARG A O 1
ATOM 6469 N N . LYS A 1 820 ? 29.756 -43.626 -27.437 1.00 67.44 820 LYS A N 1
ATOM 6470 C CA . LYS A 1 820 ? 30.176 -44.978 -27.853 1.00 67.44 820 LYS A CA 1
ATOM 6471 C C . LYS A 1 820 ? 31.675 -45.078 -28.157 1.00 67.44 820 LYS A C 1
ATOM 6473 O O . LYS A 1 820 ? 32.174 -46.184 -28.347 1.00 67.44 820 LYS A O 1
ATOM 6478 N N . LYS A 1 821 ? 32.373 -43.942 -28.256 1.00 58.72 821 LYS A N 1
ATOM 6479 C CA . LYS A 1 821 ? 33.812 -43.862 -28.550 1.00 58.72 821 LYS A CA 1
ATOM 6480 C C . LYS A 1 821 ? 34.684 -43.560 -27.323 1.00 58.72 821 LYS A C 1
ATOM 6482 O O . LYS A 1 821 ? 35.905 -43.592 -27.469 1.00 58.72 821 LYS A O 1
ATOM 6487 N N . SER A 1 822 ? 34.091 -43.298 -26.155 1.00 44.50 822 SER A N 1
ATOM 6488 C CA . SER A 1 822 ? 34.765 -43.322 -24.845 1.00 44.50 822 SER A CA 1
ATOM 6489 C C . SER A 1 822 ? 34.503 -44.647 -24.152 1.00 44.50 822 SER A C 1
ATOM 6491 O O . SER A 1 822 ? 35.456 -45.208 -23.576 1.00 44.50 822 SER A O 1
#

Secondary structure (DSSP, 8-state):
--TTS--GGGGTT--HHHHHHHHHH---S--SPPP-EEEE-SS-EEEEEGGGTEEEEEESSSTTT-EEEEEEEEPSBTTBPPP-SSPPGGG--TT-BHHHHHHHH-S-SEEE--SSS---EEEETTTTEEEEESSS-TT-TT-BEEEEEE-PPPPGGG-B-TTT-SBPSEE-TTTS-SEESSHHHHHHHHHHHHHH-HHHHHHHHHHHHHHHHHHHHHHHHHHHHHHHHHHHHHHTSS----------PPP---------THHHHHHHHS-S-HHHHHHHHHHHHHHHHHHHHHHHHHHHHHHHHHHHHHHHHHHHHHHHHHHHHHHHHHHHHHHHHHHHHHHHHHHHHHHHHHHHHHHHHHHHHHHHHHHHHHHHHHHHHHHHHHHHHHHHHHHHHHHHHHHHHHHHHHHHHHHHHHHHHHHHTTS-TTHHHHHHHHHHHHHHHHHHHHHHHHHHHHHHHHHHHHHHHHHHHHHHHHHHS-SS-HHHHHHHHHHHHHHHHHHHHHHHHHHHHHHHHHHHHHHHHTTS-TT-TTHHHHHHHHHHHHHHHHHHHHHHHHHHHHHHHHHHHHHHHHHHHHHHHHTS----TTSHHHHHHHHHHHHHHHHHHHHHHHHHHHHHHHHHHHHHHTTS-TT-THHHHHHHHHHHHHHHHHHHHHHHHHHHHHHHHHHHHHHHHHHHHHHHHHHHTTTTSTTHHHHHHHHHHHHHHHHHHHHHHHHHHHHHHHHHHHHHHTTS-TT-THHHHHHHHHHHHHHHHHHHHHHHHHHHHHHHHHHHHHHHHHHHHHHHHHHHHHHHHS---HHHHHHHHHHHHHHHHHHT--

Sequence (822 aa):
MAPADFEASELLGLDQDACRTVLGDLRGASLRPVELEFKSFRDCAYLTAKALGVQVRFTPADPPQARVDVVFLYNEGEGFAQYSAGPLPEGLQWSHHSKDVVLMLGEPSDKYGGGRFRAVGISYETLGLDIQFRESNWNDEKNPMAFVSIFPRLDPSHGLCQICGKLASFRCGLCKQRSYCSSSCQKTDWRTHQEDCPGFLEKKASLRWEGELMLPRCQQLSRKLTSAISEVVLDSMDCEWATGLESEPLRVPLGFYGDTEATQRLRRQLAIHPPVLDTVTEQLGLLRRHQKELKDWTVESIAQSFRDRSNSAAWELAVLRPEMSVLKSQVEALKEENGHLTSQLSAGQSRESEVQQMICRAKSRNGQLLLEVEEMRQQLEAQKGIQELAERLRNQLCRAERAATDAEMECESLRRQLEGSGQRQRADTDADEDAEELRERLMEMQEALNAARDRATDAEMECDDLRKQLQRGSTARASAERKGDDDSHLFEKLAELQEQLDAARDRATDAEMECESLRRQLEGSGQRQPADTDADEDAEELRERLMEMQEALNAARDRATDAEMECDDLRKQLQRGSTARASAEPEGDDDSHLFEKLAELQEQLDAARDRATDAEMECESLRRQLEGSGQRQPADTDADEDAEELRERLMEMQEALNAARDRATDAEMECDDLRKQLQRGSTARASAERKGDDDSHLFEKLAELQEQLDAARDRATDAEMECESLRRQLEGSGQRQPADTDADEDAEELRERLMEMQEALNAARDRATDAEMESESLHVQLRNSAVQQLTDKMFLQDGKTQRELELEKQIADLMGDLRKKS